Protein AF-0000000076746245 (afdb_homodimer)

Radius of gyration: 31.03 Å; Cα contacts (8 Å, |Δi|>4): 2508; chains: 2; bounding box: 86×77×62 Å

Secondary structure (DSSP, 8-state):
-HHHHHHHHHTTTSBGGGGGGG-EEEE-SSSEEEEEE--SSTTSPPEEEEEEEEGGGTS-GGGGGS-HHHHHHHHHHHHHHHHHHHTT-TTEE----TTEE--BSSEEE-SSEEEEEEEE---EETTEE-HHHHHIIIIIIHHHHHHHHH-TTTS-HHHHHHHHHHHHHHHHHHHHTTTTTEEEEEETT----EEETTEEEEPTTPPPP---GGGEEEEEETTTEEEEEEEEESSEEEEEE-TTSSHHHHHHHHHHTTSEE-TTSS-TTEEE-TTEEEE---TT--EEEE--TTTB-S-GGG--STTEEESS--HHHHHHHHHHHHHHHT-SEEEEEGGGS-HHHH---HHHHHHS-GGG--B--GGGTHHHHHHHH--EEEEE-SS--GGGGT-SEEEEEETTEEEE-HHHHHHHHHHS---PPP---SPPPP-PPPEEEHHHHHHHHHHTTT-EEEETTTEEEETTEEEE-TT-TT---HHHHHHHHHHHHHHHTS-SEES-HHHHHHHHHSSSGGGGS-S-SS-B---HHHHHHHHTT-TT--EE---/-HHHHHHHHHTTTSBGGGGGGG-EEEE-SSSEEEEEE--SSTTSPPEEEEEEEEGGGTS-GGGGGS-HHHHHHHHHHHHHHHHHHHTT-TTEE----TTEE--BSSEEE-SSEEEEEEEE---EETTEE-HHHHHHIIIIIHHHHHHHHH-TTTS-HHHHHHHHHHHHHHHHHHHHTTTTTEEEEEETT----EEETTEEEEPTTPPPP---GGGEEEEEETTTEEEEEEEEESSEEEEEE-TTSSHHHHHHHHHHTTSEE-TTSS-TTEEE-TTEEEE---TT--EEEE--TTTB-S-GGG--STTEEESS--HHHHHHHHHHHHHHHT-SEEEEEGGGS-HHHH---HHHHHHS-GGG--B--GGGTHHHHHHHH--EEEEE-SS--GGGGT-SEEEEEETTEEEE-HHHHHHHHHHS---PPP---SPPPP-PPPEEEHHHHHHHHHHTTT-EEEETTTEEEETTEEEE-TT-TT---HHHHHHHHHHHHHHHTS-SEES-HHHHHHHHHSSSGGGGS-S-SS-B---HHHHHHHHTT-TT--EE---

Solvent-accessible surface area (backbone atoms only — not comparable to full-atom values): 55658 Å² total; per-residue (Å²): 70,66,66,57,48,51,52,30,59,68,40,44,65,30,56,41,63,55,57,57,73,63,55,43,78,39,58,64,82,73,33,40,40,34,35,78,41,66,45,75,41,76,84,44,66,57,14,38,33,36,38,38,31,41,39,89,76,17,75,52,57,70,50,76,77,48,54,71,52,31,40,39,31,43,33,45,48,31,43,52,45,29,42,61,56,27,64,81,38,86,43,43,50,54,57,75,51,79,66,39,59,58,59,42,39,20,32,42,83,52,98,64,18,46,32,39,22,36,33,40,47,66,55,50,62,79,61,19,27,36,20,68,62,45,41,42,45,62,69,56,51,42,54,51,33,52,44,40,36,55,24,45,89,59,35,63,54,69,58,47,51,51,44,15,40,46,33,31,33,38,53,50,52,47,70,42,25,67,80,69,47,27,44,30,38,40,30,48,64,26,34,57,54,46,62,26,53,93,36,93,49,48,33,81,92,54,72,48,33,49,45,36,78,92,41,47,42,72,45,77,37,90,70,77,39,71,45,49,16,27,48,40,52,57,37,34,30,36,34,27,42,27,66,82,15,42,46,68,39,52,51,49,46,47,63,54,15,51,42,42,34,40,81,88,46,30,43,39,54,32,30,21,48,75,43,50,45,76,54,44,35,41,64,30,39,40,43,60,30,38,62,39,57,80,38,36,42,79,43,62,93,70,44,56,36,64,52,26,66,42,50,49,27,45,30,40,55,28,27,52,47,49,51,50,54,38,54,64,46,58,46,43,27,39,35,37,45,46,39,43,22,18,42,41,30,47,35,61,36,51,57,31,48,68,71,44,45,66,89,58,34,20,51,40,27,40,67,60,44,50,61,50,37,30,74,73,67,59,31,20,35,42,35,36,42,54,12,66,42,75,55,60,81,69,42,75,38,32,35,32,23,53,79,48,28,53,38,79,38,39,68,57,43,53,50,48,45,69,77,54,64,79,81,53,76,79,66,63,86,67,77,85,75,85,76,72,47,46,24,37,40,15,54,59,48,34,49,38,22,59,74,26,74,62,39,66,45,41,53,55,54,35,30,38,32,47,22,73,42,72,23,74,33,65,84,49,74,72,56,81,29,36,25,28,43,32,34,39,45,50,51,53,51,58,54,24,72,41,81,53,64,36,63,45,51,50,60,53,49,43,57,55,56,45,82,71,29,66,77,77,44,73,100,47,22,54,30,20,70,62,53,52,51,56,43,50,55,54,51,54,40,31,78,80,58,50,48,41,58,58,131,70,65,66,58,47,51,51,29,60,68,40,45,65,31,58,40,63,55,56,57,72,64,57,43,78,40,57,64,84,72,34,40,38,35,35,78,42,66,44,73,42,77,84,44,65,58,15,36,32,37,39,38,30,40,40,88,75,19,75,51,56,69,51,76,76,48,54,70,53,31,39,40,31,43,31,45,48,31,44,52,45,30,41,62,57,27,64,83,38,86,43,43,49,56,57,76,51,81,68,40,57,57,58,40,40,21,32,40,83,51,96,65,18,45,31,41,22,35,32,40,47,65,57,50,61,79,58,20,27,36,20,68,62,44,41,43,44,62,68,54,51,43,53,51,31,53,44,40,34,53,22,43,91,59,37,62,54,69,60,47,50,50,44,13,41,46,37,31,32,38,53,50,52,48,72,40,25,66,81,70,48,28,44,30,37,40,26,47,65,28,33,58,54,46,62,25,53,92,36,91,48,50,34,81,90,56,74,47,32,49,45,33,78,95,41,48,42,72,47,78,36,91,70,77,39,70,46,46,15,27,48,40,53,58,37,34,30,35,35,28,42,27,66,82,15,43,46,67,41,51,50,50,45,46,60,54,14,51,42,42,33,41,80,86,46,30,44,40,53,31,31,22,47,75,44,52,45,76,55,44,36,42,65,29,40,39,44,59,32,38,62,38,58,80,38,34,43,79,42,62,94,71,45,55,35,65,53,26,67,42,50,50,27,45,29,39,55,29,28,52,47,48,52,52,54,39,54,63,46,59,47,43,28,38,34,38,43,46,39,42,21,17,41,40,30,48,35,61,35,50,57,31,49,66,70,46,45,67,88,58,34,21,51,38,26,40,68,58,43,50,64,51,37,30,75,73,65,58,30,21,34,42,35,35,39,55,13,67,44,75,54,59,80,70,41,74,39,32,34,31,23,54,80,48,29,52,38,81,39,40,69,57,44,53,50,48,44,70,76,54,65,79,81,54,76,80,66,63,88,66,78,83,74,84,78,71,47,47,23,34,40,15,53,59,49,35,48,39,22,58,74,26,74,63,39,66,44,41,54,56,55,35,31,38,32,46,22,73,43,74,24,71,32,66,83,48,75,71,57,81,26,35,27,28,44,30,34,39,42,49,51,52,50,59,53,25,73,42,80,56,65,35,64,44,52,51,60,52,49,44,56,55,56,45,82,71,31,66,77,76,44,72,100,47,24,53,30,21,70,64,53,52,53,55,42,48,56,54,52,54,41,31,79,82,58,51,48,40,59,59,131

Organism: NCBI:txid190893

Nearest PDB structures (foldseek):
  5d6a-assembly1_A  TM=9.904E-01  e=1.563E-98  Vibrio vulnificus YJ016
  4yj1-assembly1_A-2  TM=9.059E-01  e=5.698E-60  Trypanosoma brucei brucei TREU927
  4yix-assembly1_A-2  TM=8.963E-01  e=1.270E-59  Trypanosoma brucei brucei TREU927
  4yiy-assembly1_A  TM=8.934E-01  e=5.688E-57  Trypanosoma brucei brucei TREU927
  4yiy-assembly1_B  TM=8.819E-01  e=2.256E-57  Trypanosoma brucei brucei TREU927

Structure (mmCIF, N/CA/C/O backbone):
data_AF-0000000076746245-model_v1
#
loop_
_entity.id
_entity.type
_entity.pdbx_description
1 polymer 'Isopentenyl-diphosphate delta-isomerase'
#
loop_
_atom_site.group_PDB
_atom_site.id
_atom_site.type_symbol
_atom_site.label_atom_id
_atom_site.label_alt_id
_atom_site.label_comp_id
_atom_site.label_asym_id
_atom_site.label_entity_id
_atom_site.label_seq_id
_atom_site.pdbx_PDB_ins_code
_atom_site.Cartn_x
_atom_site.Cartn_y
_atom_site.Cartn_z
_atom_site.occupancy
_atom_site.B_iso_or_equiv
_atom_site.auth_seq_id
_atom_site.auth_comp_id
_atom_site.auth_asym_id
_atom_site.auth_atom_id
_atom_site.pdbx_PDB_model_num
ATOM 1 N N . MET A 1 1 ? -38.844 21.672 18.031 1 89.19 1 MET A N 1
ATOM 2 C CA . MET A 1 1 ? -38.719 20.328 18.609 1 89.19 1 MET A CA 1
ATOM 3 C C . MET A 1 1 ? -40.062 19.609 18.547 1 89.19 1 MET A C 1
ATOM 5 O O . MET A 1 1 ? -40.125 18.438 18.141 1 89.19 1 MET A O 1
ATOM 9 N N . ASP A 1 2 ? -41.125 20.359 18.75 1 89.88 2 ASP A N 1
ATOM 10 C CA . ASP A 1 2 ? -42.438 19.75 18.75 1 89.88 2 ASP A CA 1
ATOM 11 C C . ASP A 1 2 ? -42.844 19.266 17.359 1 89.88 2 ASP A C 1
ATOM 13 O O . ASP A 1 2 ? -43.406 18.188 17.203 1 89.88 2 ASP A O 1
ATOM 17 N N . GLN A 1 3 ? -42.5 20.078 16.469 1 92.94 3 GLN A N 1
ATOM 18 C CA . GLN A 1 3 ? -42.781 19.703 15.094 1 92.94 3 GLN A CA 1
ATOM 19 C C . GLN A 1 3 ? -42.031 18.438 14.703 1 92.94 3 GLN A C 1
ATOM 21 O O . GLN A 1 3 ? -42.594 17.562 14.031 1 92.94 3 GLN A O 1
ATOM 26 N N . LEU A 1 4 ? -40.812 18.359 15.07 1 96.25 4 LEU A N 1
ATOM 27 C CA . LEU A 1 4 ? -40 17.188 14.773 1 96.25 4 LEU A CA 1
ATOM 28 C C . LEU A 1 4 ? -40.562 15.953 15.453 1 96.25 4 LEU A C 1
ATOM 30 O O . LEU A 1 4 ? -40.688 14.891 14.836 1 96.25 4 LEU A O 1
ATOM 34 N N . THR A 1 5 ? -40.938 16.078 16.672 1 95.94 5 THR A N 1
ATOM 35 C CA . THR A 1 5 ? -41.531 14.984 17.453 1 95.94 5 THR A CA 1
ATOM 36 C C . THR A 1 5 ? -42.812 14.516 16.828 1 95.94 5 THR A C 1
ATOM 38 O O . THR A 1 5 ? -43.062 13.312 16.719 1 95.94 5 THR A O 1
ATOM 41 N N . ALA A 1 6 ? -43.625 15.484 16.422 1 96.31 6 ALA A N 1
ATOM 42 C CA . ALA A 1 6 ? -44.906 15.148 15.797 1 96.31 6 ALA A CA 1
ATOM 43 C C . ALA A 1 6 ? -44.688 14.383 14.5 1 96.31 6 ALA A C 1
ATOM 45 O O . ALA A 1 6 ? -45.406 13.406 14.227 1 96.31 6 ALA A O 1
ATOM 46 N N . THR A 1 7 ? -43.812 14.859 13.758 1 97.06 7 THR A N 1
ATOM 47 C CA . THR A 1 7 ? -43.531 14.195 12.484 1 97.06 7 THR A CA 1
ATOM 48 C C . THR A 1 7 ? -43.031 12.773 12.719 1 97.06 7 THR A C 1
ATOM 50 O O . THR A 1 7 ? -43.438 11.844 12.023 1 97.06 7 THR A O 1
ATOM 53 N N . LEU A 1 8 ? -42.125 12.578 13.68 1 97.19 8 LEU A N 1
ATOM 54 C CA . LEU A 1 8 ? -41.562 11.266 13.969 1 97.19 8 LEU A CA 1
ATOM 55 C C . LEU A 1 8 ? -42.625 10.305 14.484 1 97.19 8 LEU A C 1
ATOM 57 O O . LEU A 1 8 ? -42.562 9.109 14.203 1 97.19 8 LEU A O 1
ATOM 61 N N . LYS A 1 9 ? -43.5 10.891 15.242 1 96.19 9 LYS A N 1
ATOM 62 C CA . LYS A 1 9 ? -44.625 10.078 15.719 1 96.19 9 LYS A CA 1
ATOM 63 C C . LYS A 1 9 ? -45.5 9.617 14.555 1 96.19 9 LYS A C 1
ATOM 65 O O . LYS A 1 9 ? -45.969 8.477 14.531 1 96.19 9 LYS A O 1
ATOM 70 N N . LYS A 1 10 ? -45.688 10.469 13.68 1 96.62 10 LYS A N 1
ATOM 71 C CA . LYS A 1 10 ? -46.531 10.203 12.531 1 96.62 10 LYS A CA 1
ATOM 72 C C . LYS A 1 10 ? -45.906 9.133 11.625 1 96.62 10 LYS A C 1
ATOM 74 O O . LYS A 1 10 ? -46.625 8.297 11.07 1 96.62 10 LYS A O 1
ATOM 79 N N . ILE A 1 11 ? -44.656 9.133 11.523 1 96.5 11 ILE A N 1
ATOM 80 C CA . ILE A 1 11 ? -44.062 8.25 10.523 1 96.5 11 ILE A CA 1
ATOM 81 C C . ILE A 1 11 ? -43.594 6.957 11.188 1 96.5 11 ILE A C 1
ATOM 83 O O . ILE A 1 11 ? -42.969 6.117 10.547 1 96.5 11 ILE A O 1
ATOM 87 N N . GLU A 1 12 ? -43.906 6.758 12.406 1 96 12 GLU A N 1
ATOM 88 C CA . GLU A 1 12 ? -43.531 5.551 13.141 1 96 12 GLU A CA 1
ATOM 89 C C . GLU A 1 12 ? -43.938 4.293 12.383 1 96 12 GLU A C 1
ATOM 91 O O . GLU A 1 12 ? -45.094 4.172 11.969 1 96 12 GLU A O 1
ATOM 96 N N . LYS A 1 13 ? -43.031 3.42 12.117 1 93.94 13 LYS A N 1
ATOM 97 C CA . LYS A 1 13 ? -43.25 2.094 11.539 1 93.94 13 LYS A CA 1
ATOM 98 C C . LYS A 1 13 ? -43.531 2.182 10.047 1 93.94 13 LYS A C 1
ATOM 100 O O . LYS A 1 13 ? -43.781 1.162 9.391 1 93.94 13 LYS A O 1
ATOM 105 N N . GLN A 1 14 ? -43.5 3.379 9.562 1 93.81 14 GLN A N 1
A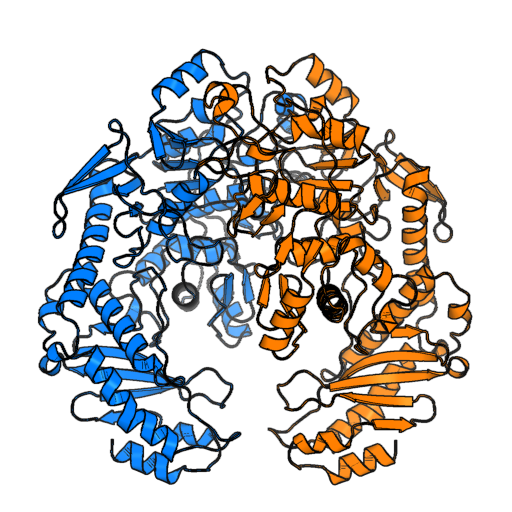TOM 106 C CA . GLN A 1 14 ? -43.625 3.506 8.117 1 93.81 14 GLN A CA 1
ATOM 107 C C . GLN A 1 14 ? -42.344 3.07 7.426 1 93.81 14 GLN A C 1
ATOM 109 O O . GLN A 1 14 ? -41.375 2.678 8.086 1 93.81 14 GLN A O 1
ATOM 114 N N . ASN A 1 15 ? -42.5 3.094 6.121 1 91.19 15 ASN A N 1
ATOM 115 C CA . ASN A 1 15 ? -41.312 2.758 5.336 1 91.19 15 ASN A CA 1
ATOM 116 C C . ASN A 1 15 ? -40.156 3.715 5.629 1 91.19 15 ASN A C 1
ATOM 118 O O . ASN A 1 15 ? -40.375 4.906 5.844 1 91.19 15 ASN A O 1
ATOM 122 N N . TYR A 1 16 ? -38.969 3.26 5.625 1 93.19 16 TYR A N 1
ATOM 123 C CA . TYR A 1 16 ? -37.781 4 5.992 1 93.19 16 TYR A CA 1
ATOM 124 C C . TYR A 1 16 ? -37.688 5.316 5.227 1 93.19 16 TYR A C 1
ATOM 126 O O . TYR A 1 16 ? -37.188 6.312 5.75 1 93.19 16 TYR A O 1
ATOM 134 N N . ARG A 1 17 ? -38.188 5.305 4.004 1 91.44 17 ARG A N 1
ATOM 135 C CA . ARG A 1 17 ? -38.156 6.5 3.168 1 91.44 17 ARG A CA 1
ATOM 136 C C . ARG A 1 17 ? -38.906 7.645 3.818 1 91.44 17 ARG A C 1
ATOM 138 O O . ARG A 1 17 ? -38.688 8.812 3.5 1 91.44 17 ARG A O 1
ATOM 145 N N . ALA A 1 18 ? -39.781 7.297 4.695 1 94.88 18 ALA A N 1
ATOM 146 C CA . ALA A 1 18 ? -40.594 8.297 5.363 1 94.88 18 ALA A CA 1
ATOM 147 C C . ALA A 1 18 ? -39.719 9.258 6.18 1 94.88 18 ALA A C 1
ATOM 149 O O . ALA A 1 18 ? -40.156 10.375 6.484 1 94.88 18 ALA A O 1
ATOM 150 N N . TYR A 1 19 ? -38.531 8.844 6.496 1 96.44 19 TYR A N 1
ATOM 151 C CA . TYR A 1 19 ? -37.625 9.719 7.223 1 96.44 19 TYR A CA 1
ATOM 152 C C . TYR A 1 19 ? -37.375 11.008 6.453 1 96.44 19 TYR A C 1
ATOM 154 O O . TYR A 1 19 ? -36.969 12.023 7.039 1 96.44 19 TYR A O 1
ATOM 162 N N . GLN A 1 20 ? -37.562 10.984 5.148 1 96.06 20 GLN A N 1
ATOM 163 C CA . GLN A 1 20 ? -37.312 12.172 4.324 1 96.06 20 GLN A CA 1
ATOM 164 C C . GLN A 1 20 ? -38.188 13.344 4.793 1 96.06 20 GLN A C 1
ATOM 166 O O . GLN A 1 20 ? -37.844 14.5 4.547 1 96.06 20 GLN A O 1
ATOM 171 N N . GLN A 1 21 ? -39.156 13.062 5.508 1 96.5 21 GLN A N 1
ATOM 172 C CA . GLN A 1 21 ? -40.125 14.078 5.949 1 96.5 21 GLN A CA 1
ATOM 173 C C . GLN A 1 21 ? -39.531 14.938 7.066 1 96.5 21 GLN A C 1
ATOM 175 O O . GLN A 1 21 ? -40.062 16 7.383 1 96.5 21 GLN A O 1
ATOM 180 N N . ILE A 1 22 ? -38.5 14.453 7.582 1 97.12 22 ILE A N 1
ATOM 181 C CA . ILE A 1 22 ? -37.969 15.211 8.711 1 97.12 22 ILE A CA 1
ATOM 182 C C . ILE A 1 22 ? -36.875 16.188 8.227 1 97.12 22 ILE A C 1
ATOM 184 O O . ILE A 1 22 ? -36.344 16.953 9.016 1 97.12 22 ILE A O 1
ATOM 188 N N . LYS A 1 23 ? -36.562 16.172 6.965 1 97.19 23 LYS A N 1
ATOM 189 C CA . LYS A 1 23 ? -35.625 17.141 6.41 1 97.19 23 LYS A CA 1
ATOM 190 C C . LYS A 1 23 ? -36.094 18.562 6.68 1 97.19 23 LYS A C 1
ATOM 192 O O . LYS A 1 23 ? -37.281 18.875 6.535 1 97.19 23 LYS A O 1
ATOM 197 N N . GLY A 1 24 ? -35.125 19.453 7.191 1 96 24 GLY A N 1
ATOM 198 C CA . GLY A 1 24 ? -35.531 20.844 7.43 1 96 24 GLY A CA 1
ATOM 199 C C . GLY A 1 24 ? -34.844 21.438 8.641 1 96 24 GLY A C 1
ATOM 200 O O . GLY A 1 24 ? -33.781 20.984 9.062 1 96 24 GLY A O 1
ATOM 201 N N . GLN A 1 25 ? -35.438 22.562 9.023 1 97.12 25 GLN A N 1
ATOM 202 C CA . GLN A 1 25 ? -34.906 23.344 10.133 1 97.12 25 GLN A CA 1
ATOM 203 C C . GLN A 1 25 ? -35.844 23.297 11.344 1 97.12 25 GLN A C 1
ATOM 205 O O . GLN A 1 25 ? -37.062 23.359 11.188 1 97.12 25 GLN A O 1
ATOM 210 N N . TYR A 1 26 ? -35.281 23.172 12.5 1 97.62 26 TYR A N 1
ATOM 211 C CA . TYR A 1 26 ? -36.031 23.062 13.734 1 97.62 26 TYR A CA 1
ATOM 212 C C . TYR A 1 26 ? -35.469 23.953 14.828 1 97.62 26 TYR A C 1
ATOM 214 O O . TYR A 1 26 ? -34.219 24.062 14.961 1 97.62 26 TYR A O 1
ATOM 222 N N . ASP A 1 27 ? -36.312 24.516 15.578 1 96.25 27 ASP A N 1
ATOM 223 C CA . ASP A 1 27 ? -35.906 25.344 16.719 1 96.25 27 ASP A CA 1
ATOM 224 C C . ASP A 1 27 ? -35.969 24.547 18.016 1 96.25 27 ASP A C 1
ATOM 226 O O . ASP A 1 27 ? -37.031 24.109 18.453 1 96.25 27 ASP A O 1
ATOM 230 N N . PHE A 1 28 ? -34.844 24.469 18.656 1 96.38 28 PHE A N 1
ATOM 231 C CA . PHE A 1 28 ? -34.75 23.719 19.906 1 96.38 28 PHE A CA 1
ATOM 232 C C . PHE A 1 28 ? -34.594 24.672 21.094 1 96.38 28 PHE A C 1
ATOM 234 O O . PHE A 1 28 ? -34.219 24.25 22.188 1 96.38 28 PHE A O 1
ATOM 241 N N . GLY A 1 29 ? -34.812 25.984 20.859 1 93.12 29 GLY A N 1
ATOM 242 C CA . GLY A 1 29 ? -34.75 26.984 21.906 1 93.12 29 GLY A CA 1
ATOM 243 C C . GLY A 1 29 ? -33.344 27.594 22.047 1 93.12 29 GLY A C 1
ATOM 244 O O . GLY A 1 29 ? -33.125 28.734 21.672 1 93.12 29 GLY A O 1
ATOM 245 N N . ASP A 1 30 ? -32.406 26.781 22.453 1 94.19 30 ASP A N 1
ATOM 246 C CA . ASP A 1 30 ? -31.078 27.312 22.703 1 94.19 30 ASP A CA 1
ATOM 247 C C . ASP A 1 30 ? -30.172 27.109 21.5 1 94.19 30 ASP A C 1
ATOM 249 O O . ASP A 1 30 ? -29.078 27.672 21.438 1 94.19 30 ASP A O 1
ATOM 253 N N . TYR A 1 31 ? -30.609 26.312 20.562 1 97.25 31 TYR A N 1
ATOM 254 C CA . TYR A 1 31 ? -29.906 26.172 19.297 1 97.25 31 TYR A CA 1
ATOM 255 C C . TYR A 1 31 ? -30.859 25.828 18.172 1 97.25 31 TYR A C 1
ATOM 257 O O . TYR A 1 31 ? -32 25.469 18.406 1 97.25 31 TYR A O 1
ATOM 265 N N . THR A 1 32 ? -30.453 26.047 16.953 1 97.56 32 THR A N 1
ATOM 266 C CA . THR A 1 32 ? -31.172 25.688 15.742 1 97.56 32 THR A CA 1
ATOM 267 C C . THR A 1 32 ? -30.625 24.391 15.148 1 97.56 32 THR A C 1
ATOM 269 O O . THR A 1 32 ? -29.406 24.234 15.031 1 97.56 32 THR A O 1
ATOM 272 N N . PHE A 1 33 ? -31.531 23.453 14.898 1 97.94 33 PHE A N 1
ATOM 273 C CA . PHE A 1 33 ? -31.156 22.141 14.391 1 97.94 33 PHE A CA 1
ATOM 274 C C . PHE A 1 33 ? -31.547 22 12.922 1 97.94 33 PHE A C 1
ATOM 276 O O . PHE A 1 33 ? -32.688 22.312 12.547 1 97.94 33 PHE A O 1
ATOM 283 N N . PHE A 1 34 ? -30.578 21.625 12.078 1 97.56 34 PHE A N 1
ATOM 284 C CA . PHE A 1 34 ? -30.828 21.453 10.656 1 97.56 34 PHE A CA 1
ATOM 285 C C . PHE A 1 34 ? -30.625 20 10.25 1 97.56 34 PHE A C 1
ATOM 287 O O . PHE A 1 34 ? -29.625 19.375 10.609 1 97.56 34 PHE A O 1
ATOM 294 N N . ILE A 1 35 ? -31.516 19.375 9.586 1 97.62 35 ILE A N 1
ATOM 295 C CA . ILE A 1 35 ? -31.359 18.094 8.898 1 97.62 35 ILE A CA 1
ATOM 296 C C . ILE A 1 35 ? -31.203 18.328 7.395 1 97.62 35 ILE A C 1
ATOM 298 O O . ILE A 1 35 ? -32.219 18.406 6.672 1 97.62 35 ILE A O 1
ATOM 302 N N . ASP A 1 36 ? -30 18.281 6.965 1 96.31 36 ASP A N 1
ATOM 303 C CA . ASP A 1 36 ? -29.672 18.703 5.609 1 96.31 36 ASP A CA 1
ATOM 304 C C . ASP A 1 36 ? -29.844 17.562 4.617 1 96.31 36 ASP A C 1
ATOM 306 O O . ASP A 1 36 ? -30.297 17.766 3.49 1 96.31 36 ASP A O 1
ATOM 310 N N . TYR A 1 37 ? -29.406 16.422 4.992 1 95.81 37 TYR A N 1
ATOM 311 C CA . TYR A 1 37 ? -29.5 15.227 4.156 1 95.81 37 TYR A CA 1
ATOM 312 C C . TYR A 1 37 ? -29.984 14.023 4.969 1 95.81 37 TYR A C 1
ATOM 314 O O . TYR A 1 37 ? -29.422 13.719 6.027 1 95.81 37 TYR A O 1
ATOM 322 N N . VAL A 1 38 ? -31 13.336 4.473 1 96.25 38 VAL A N 1
ATOM 323 C CA . VAL A 1 38 ? -31.547 12.156 5.141 1 96.25 38 VAL A CA 1
ATOM 324 C C . VAL A 1 38 ? -31.125 10.898 4.383 1 96.25 38 VAL A C 1
ATOM 326 O O . VAL A 1 38 ? -31.375 10.781 3.182 1 96.25 38 VAL A O 1
ATOM 329 N N . GLN A 1 39 ? -30.453 10.055 5.148 1 93.5 39 GLN A N 1
ATOM 330 C CA . GLN A 1 39 ? -30.016 8.82 4.5 1 93.5 39 GLN A CA 1
ATOM 331 C C . GLN A 1 39 ? -31.188 8.078 3.871 1 93.5 39 GLN A C 1
ATOM 333 O O . GLN A 1 39 ? -32.281 8.055 4.43 1 93.5 39 GLN A O 1
ATOM 338 N N . ALA A 1 40 ? -30.922 7.469 2.715 1 86.81 40 ALA A N 1
ATOM 339 C CA . ALA A 1 40 ? -31.969 6.887 1.875 1 86.81 40 ALA A CA 1
ATOM 340 C C . ALA A 1 40 ? -32.375 5.504 2.377 1 86.81 40 ALA A C 1
ATOM 342 O O . ALA A 1 40 ? -33.5 5.051 2.133 1 86.81 40 ALA A O 1
ATOM 343 N N . ASP A 1 41 ? -31.406 4.875 2.947 1 86.44 41 ASP A N 1
ATOM 344 C CA . ASP A 1 41 ? -31.625 3.523 3.449 1 86.44 41 ASP A CA 1
ATOM 345 C C . ASP A 1 41 ? -30.797 3.271 4.715 1 86.44 41 ASP A C 1
ATOM 347 O O . ASP A 1 41 ? -29.859 4.008 5.008 1 86.44 41 ASP A O 1
ATOM 351 N N . PRO A 1 42 ? -31.359 2.334 5.496 1 84.25 42 PRO A N 1
ATOM 352 C CA . PRO A 1 42 ? -30.656 2.08 6.762 1 84.25 42 PRO A CA 1
ATOM 353 C C . PRO A 1 42 ? -29.188 1.749 6.562 1 84.25 42 PRO A C 1
ATOM 355 O O . PRO A 1 42 ? -28.375 1.914 7.488 1 84.25 42 PRO A O 1
ATOM 358 N N . TYR A 1 43 ? -28.734 1.315 5.414 1 76.25 43 TYR A N 1
ATOM 359 C CA . TYR A 1 43 ? -27.359 0.882 5.172 1 76.25 43 TYR A CA 1
ATOM 360 C C . TYR A 1 43 ? -26.609 1.915 4.348 1 76.25 43 TYR A C 1
ATOM 362 O O . TYR A 1 43 ? -25.422 1.734 4.055 1 76.25 43 TYR A O 1
ATOM 370 N N . ALA A 1 44 ? -27.266 2.895 3.99 1 82.94 44 ALA A N 1
ATOM 371 C CA . ALA A 1 44 ? -26.656 3.988 3.248 1 82.94 44 ALA A CA 1
ATOM 372 C C . ALA A 1 44 ? -25.828 4.875 4.172 1 82.94 44 ALA A C 1
ATOM 374 O O . ALA A 1 44 ? -25.781 4.66 5.387 1 82.94 44 ALA A O 1
ATOM 375 N N . SER A 1 45 ? -25.125 5.789 3.564 1 87.31 45 SER A N 1
ATOM 376 C CA . SER A 1 45 ? -24.359 6.758 4.352 1 87.31 45 SER A CA 1
ATOM 377 C C . SER A 1 45 ? -25.281 7.535 5.297 1 87.31 45 SER A C 1
ATOM 379 O O . SER A 1 45 ? -26.391 7.902 4.93 1 87.31 45 SER A O 1
ATOM 381 N N . ALA A 1 46 ? -24.812 7.77 6.406 1 93.62 46 ALA A N 1
ATOM 382 C CA . ALA A 1 46 ? -25.562 8.383 7.492 1 93.62 46 ALA A CA 1
ATOM 383 C C . ALA A 1 46 ? -26.109 9.75 7.078 1 93.62 46 ALA A C 1
ATOM 385 O O . ALA A 1 46 ? -25.547 10.398 6.188 1 93.62 46 ALA A O 1
ATOM 386 N N . SER A 1 47 ? -27.141 10.156 7.707 1 96.56 47 SER A N 1
ATOM 387 C CA . SER A 1 47 ? -27.719 11.484 7.5 1 96.56 47 SER A CA 1
ATOM 388 C C . SER A 1 47 ? -26.75 12.586 7.934 1 96.56 47 SER A C 1
ATOM 390 O O . SER A 1 47 ? -25.969 12.398 8.867 1 96.56 47 SER A O 1
ATOM 392 N N . ARG A 1 48 ? -26.828 13.734 7.246 1 97.38 48 ARG A N 1
ATOM 393 C CA . ARG A 1 48 ? -26.016 14.898 7.582 1 97.38 48 ARG A CA 1
ATOM 394 C C . ARG A 1 48 ? -26.844 15.969 8.281 1 97.38 48 ARG A C 1
ATOM 396 O O . ARG A 1 48 ? -27.875 16.406 7.762 1 97.38 48 ARG A O 1
ATOM 403 N N . VAL A 1 49 ? -26.359 16.375 9.422 1 97.88 49 VAL A N 1
ATOM 404 C CA . VAL A 1 49 ? -27.125 17.328 10.219 1 97.88 49 VAL A CA 1
ATOM 405 C C . VAL A 1 49 ? -26.203 18.406 10.758 1 97.88 49 VAL A C 1
ATOM 407 O O . VAL A 1 49 ? -24.984 18.25 10.766 1 97.88 49 VAL A O 1
ATOM 410 N N . ARG A 1 50 ? -26.797 19.578 11.18 1 97.88 50 ARG A N 1
ATOM 411 C CA . ARG A 1 50 ? -26.062 20.703 11.773 1 97.88 50 ARG A CA 1
ATOM 412 C C . ARG A 1 50 ? -26.797 21.25 12.984 1 97.88 50 ARG A C 1
ATOM 414 O O . ARG A 1 50 ? -28.031 21.219 13.039 1 97.88 50 ARG A O 1
ATOM 421 N N . ALA A 1 51 ? -26.062 21.672 13.898 1 98.19 51 ALA A N 1
ATOM 422 C CA . ALA A 1 51 ? -26.578 22.422 15.039 1 98.19 51 ALA A CA 1
ATOM 423 C C . ALA A 1 51 ? -25.859 23.75 15.195 1 98.19 51 ALA A C 1
ATOM 425 O O . ALA A 1 51 ? -24.625 23.797 15.219 1 98.19 51 ALA A O 1
ATOM 426 N N . VAL A 1 52 ? -26.641 24.891 15.289 1 98.19 52 VAL A N 1
ATOM 427 C CA . VAL A 1 52 ? -26.047 26.219 15.438 1 98.19 52 VAL A CA 1
ATOM 428 C C . VAL A 1 52 ? -26.484 26.828 16.766 1 98.19 52 VAL A C 1
ATOM 430 O O . VAL A 1 52 ? -27.688 27.062 16.984 1 98.19 52 VAL A O 1
ATOM 433 N N . ARG A 1 53 ? -25.594 27.031 17.609 1 98.31 53 ARG A N 1
ATOM 434 C CA . ARG A 1 53 ? -25.875 27.734 18.859 1 98.31 53 ARG A CA 1
ATOM 435 C C . ARG A 1 53 ? -25.375 29.172 18.812 1 98.31 53 ARG A C 1
ATOM 437 O O . ARG A 1 53 ? -24.188 29.422 18.562 1 98.31 53 ARG A O 1
ATOM 444 N N . PRO A 1 54 ? -26.219 30.125 19.078 1 97.88 54 PRO A N 1
ATOM 445 C CA . PRO A 1 54 ? -25.781 31.531 19.062 1 97.88 54 PRO A CA 1
ATOM 446 C C . PRO A 1 54 ? -24.688 31.797 20.094 1 97.88 54 PRO A C 1
ATOM 448 O O . PRO A 1 54 ? -24.719 31.266 21.203 1 97.88 54 PRO A O 1
ATOM 451 N N . TRP A 1 55 ? -23.797 32.75 19.719 1 97.81 55 TRP A N 1
ATOM 452 C CA . TRP A 1 55 ? -22.656 33.062 20.562 1 97.81 55 TRP A CA 1
ATOM 453 C C . TRP A 1 55 ? -23.109 33.531 21.953 1 97.81 55 TRP A C 1
ATOM 455 O O . TRP A 1 55 ? -22.5 33.156 22.953 1 97.81 55 TRP A O 1
ATOM 465 N N . SER A 1 56 ? -24.219 34.219 22.031 1 96.06 56 SER A N 1
ATOM 466 C CA . SER A 1 56 ? -24.703 34.844 23.266 1 96.06 56 SER A CA 1
ATOM 467 C C . SER A 1 56 ? -25.062 33.781 24.297 1 96.06 56 SER A C 1
ATOM 469 O O . SER A 1 56 ? -25.109 34.062 25.484 1 96.06 56 SER A O 1
ATOM 471 N N . LEU A 1 57 ? -25.266 32.594 23.844 1 96.38 57 LEU A N 1
ATOM 472 C CA . LEU A 1 57 ? -25.719 31.547 24.734 1 96.38 57 LEU A CA 1
ATOM 473 C C . LEU A 1 57 ? -24.578 30.625 25.125 1 96.38 57 LEU A C 1
ATOM 475 O O . LEU A 1 57 ? -24.766 29.719 25.953 1 96.38 57 LEU A O 1
ATOM 479 N N . THR A 1 58 ? -23.391 30.797 24.594 1 97.62 58 THR A N 1
ATOM 480 C CA . THR A 1 58 ? -22.344 29.797 24.734 1 97.62 58 THR A CA 1
ATOM 481 C C . THR A 1 58 ? -21.406 30.141 25.891 1 97.62 58 THR A C 1
ATOM 483 O O . THR A 1 58 ? -20.812 29.266 26.5 1 97.62 58 THR A O 1
ATOM 486 N N . GLY A 1 59 ? -21.203 31.469 26.172 1 97.19 59 GLY A N 1
ATOM 487 C CA . GLY A 1 59 ? -20.141 31.922 27.062 1 97.19 59 GLY A CA 1
ATOM 488 C C . GLY A 1 59 ? -18.766 31.844 26.438 1 97.19 59 GLY A C 1
ATOM 489 O O . GLY A 1 59 ? -17.75 32.062 27.125 1 97.19 59 GLY A O 1
ATOM 490 N N . LEU A 1 60 ? -18.703 31.531 25.203 1 98 60 LEU A N 1
ATOM 491 C CA . LEU A 1 60 ? -17.438 31.281 24.516 1 98 60 LEU A CA 1
ATOM 492 C C . LEU A 1 60 ? -17.156 32.406 23.5 1 98 60 LEU A C 1
ATOM 494 O O . LEU A 1 60 ? -16.297 32.25 22.625 1 98 60 LEU A O 1
ATOM 498 N N . GLN A 1 61 ? -17.812 33.531 23.625 1 96.94 61 GLN A N 1
ATOM 499 C CA . GLN A 1 61 ? -17.688 34.625 22.672 1 96.94 61 GLN A CA 1
ATOM 500 C C . GLN A 1 61 ? -16.25 35.125 22.625 1 96.94 61 GLN A C 1
ATOM 502 O O . GLN A 1 61 ? -15.797 35.656 21.594 1 96.94 61 GLN A O 1
ATOM 507 N N . TRP A 1 62 ? -15.562 34.969 23.703 1 97.31 62 TRP A N 1
ATOM 508 C CA . TRP A 1 62 ? -14.188 35.469 23.797 1 97.31 62 TRP A CA 1
ATOM 509 C C . TRP A 1 62 ? -13.289 34.75 22.781 1 97.31 62 TRP A C 1
ATOM 511 O O . TRP A 1 62 ? -12.242 35.281 22.406 1 97.31 62 TRP A O 1
ATOM 521 N N . LEU A 1 63 ? -13.648 33.594 22.297 1 98 63 LEU A N 1
ATOM 522 C CA . LEU A 1 63 ? -12.875 32.844 21.312 1 98 63 LEU A CA 1
ATOM 523 C C . LEU A 1 63 ? -12.766 33.625 20 1 98 63 LEU A C 1
ATOM 525 O O . LEU A 1 63 ? -11.797 33.469 19.266 1 98 63 LEU A O 1
ATOM 529 N N . ARG A 1 64 ? -13.734 34.406 19.688 1 96.81 64 ARG A N 1
ATOM 530 C CA . ARG A 1 64 ? -13.781 35.156 18.438 1 96.81 64 ARG A CA 1
ATOM 531 C C . ARG A 1 64 ? -12.656 36.188 18.375 1 96.81 64 ARG A C 1
ATOM 533 O O . ARG A 1 64 ? -12.273 36.625 17.281 1 96.81 64 ARG A O 1
ATOM 540 N N . GLU A 1 65 ? -12.094 36.562 19.484 1 97 65 GLU A N 1
ATOM 541 C CA . GLU A 1 65 ? -11.07 37.625 19.562 1 97 65 GLU A CA 1
ATOM 542 C C . GLU A 1 65 ? -9.672 37 19.594 1 97 65 GLU A C 1
ATOM 544 O O . GLU A 1 65 ? -8.68 37.75 19.641 1 97 65 GLU A O 1
ATOM 549 N N . THR A 1 66 ? -9.641 35.781 19.516 1 97.56 66 THR A N 1
ATOM 550 C CA . THR A 1 66 ? -8.344 35.094 19.562 1 97.56 66 THR A CA 1
ATOM 551 C C . THR A 1 66 ? -7.773 34.938 18.156 1 97.56 66 THR A C 1
ATOM 553 O O . THR A 1 66 ? -8.406 35.344 17.172 1 97.56 66 THR A O 1
ATOM 556 N N . SER A 1 67 ? -6.52 34.438 18.078 1 96.88 67 SER A N 1
ATOM 557 C CA . SER A 1 67 ? -5.855 34.219 16.797 1 96.88 67 SER A CA 1
ATOM 558 C C . SER A 1 67 ? -6.543 33.125 15.984 1 96.88 67 SER A C 1
ATOM 560 O O . SER A 1 67 ? -7.312 32.344 16.531 1 96.88 67 SER A O 1
ATOM 562 N N . ASP A 1 68 ? -6.328 33.094 14.719 1 96.75 68 ASP A N 1
ATOM 563 C CA . ASP A 1 68 ? -6.891 32.094 13.844 1 96.75 68 ASP A CA 1
ATOM 564 C C . ASP A 1 68 ? -6.512 30.688 14.328 1 96.75 68 ASP A C 1
ATOM 566 O O . ASP A 1 68 ? -7.348 29.781 14.344 1 96.75 68 ASP A O 1
ATOM 570 N N . ALA A 1 69 ? -5.25 30.516 14.727 1 97.62 69 ALA A N 1
ATOM 571 C CA . ALA A 1 69 ? -4.781 29.219 15.211 1 97.62 69 ALA A CA 1
ATOM 572 C C . ALA A 1 69 ? -5.543 28.797 16.469 1 97.62 69 ALA A C 1
ATOM 574 O O . ALA A 1 69 ? -5.887 27.625 16.625 1 97.62 69 ALA A O 1
ATOM 575 N N . TYR A 1 70 ? -5.75 29.734 17.312 1 98.56 70 TYR A N 1
ATOM 576 C CA . TYR A 1 70 ? -6.496 29.484 18.547 1 98.56 70 TYR A CA 1
ATOM 577 C C . TYR A 1 70 ? -7.926 29.062 18.234 1 98.56 70 TYR A C 1
ATOM 579 O O . TYR A 1 70 ? -8.453 28.141 18.859 1 98.56 70 TYR A O 1
ATOM 587 N N . GLN A 1 71 ? -8.516 29.688 17.312 1 98.5 71 GLN A N 1
ATOM 588 C CA . GLN A 1 71 ? -9.891 29.375 16.938 1 98.5 71 GLN A CA 1
ATOM 589 C C . GLN A 1 71 ? -9.992 28 16.312 1 98.5 71 GLN A C 1
ATOM 591 O O . GLN A 1 71 ? -10.93 27.234 16.594 1 98.5 71 GLN A O 1
ATOM 596 N N . VAL A 1 72 ? -9.07 27.672 15.422 1 98.44 72 VAL A N 1
ATOM 597 C CA . VAL A 1 72 ? -9.047 26.344 14.828 1 98.44 72 VAL A CA 1
ATOM 598 C C . VAL A 1 72 ? -8.922 25.281 15.922 1 98.44 72 VAL A C 1
ATOM 600 O O . VAL A 1 72 ? -9.609 24.266 15.898 1 98.44 72 VAL A O 1
ATOM 603 N N . ALA A 1 73 ? -8.039 25.531 16.859 1 98.81 73 ALA A N 1
ATOM 604 C CA . ALA A 1 73 ? -7.832 24.609 17.984 1 98.81 73 ALA A CA 1
ATOM 605 C C . ALA A 1 73 ? -9.102 24.469 18.812 1 98.81 73 ALA A C 1
ATOM 607 O O . ALA A 1 73 ? -9.445 23.375 19.266 1 98.81 73 ALA A O 1
ATOM 608 N N . ALA A 1 74 ? -9.727 25.594 19.031 1 98.81 74 ALA A N 1
ATOM 609 C CA . ALA A 1 74 ? -10.961 25.562 19.812 1 98.81 74 ALA A CA 1
ATOM 610 C C . ALA A 1 74 ? -12.039 24.734 19.109 1 98.81 74 ALA A C 1
ATOM 612 O O . ALA A 1 74 ? -12.742 23.953 19.75 1 98.81 74 ALA A O 1
ATOM 613 N N . ARG A 1 75 ? -12.164 24.984 17.875 1 98.75 75 ARG A N 1
ATOM 614 C CA . ARG A 1 75 ? -13.125 24.203 17.109 1 98.75 75 ARG A CA 1
ATOM 615 C C . ARG A 1 75 ? -12.805 22.719 17.172 1 98.75 75 ARG A C 1
ATOM 617 O O . ARG A 1 75 ? -13.711 21.891 17.297 1 98.75 75 ARG A O 1
ATOM 624 N N . ASP A 1 76 ? -11.562 22.406 17.062 1 98.69 76 ASP A N 1
ATOM 625 C CA . ASP A 1 76 ? -11.133 21.016 17.172 1 98.69 76 ASP A CA 1
ATOM 626 C C . ASP A 1 76 ? -11.5 20.438 18.547 1 98.69 76 ASP A C 1
ATOM 628 O O . ASP A 1 76 ? -11.992 19.312 18.625 1 98.69 76 ASP A O 1
ATOM 632 N N . PHE A 1 77 ? -11.227 21.203 19.578 1 98.75 77 PHE A N 1
ATOM 633 C CA . PHE A 1 77 ? -11.531 20.75 20.938 1 98.75 77 PHE A CA 1
ATOM 634 C C . PHE A 1 77 ? -13.023 20.5 21.094 1 98.75 77 PHE A C 1
ATOM 636 O O . PHE A 1 77 ? -13.43 19.5 21.703 1 98.75 77 PHE A O 1
ATOM 643 N N . ILE A 1 78 ? -13.789 21.391 20.578 1 98.75 78 ILE A N 1
ATOM 644 C CA . ILE A 1 78 ? -15.234 21.25 20.641 1 98.75 78 ILE A CA 1
ATOM 645 C C . ILE A 1 78 ? -15.68 20 19.906 1 98.75 78 ILE A C 1
ATOM 647 O O . ILE A 1 78 ? -16.516 19.234 20.406 1 98.75 78 ILE A O 1
ATOM 651 N N . ALA A 1 79 ? -15.141 19.781 18.766 1 98.62 79 ALA A N 1
ATOM 652 C CA . ALA A 1 79 ? -15.469 18.578 18 1 98.62 79 ALA A CA 1
ATOM 653 C C . ALA A 1 79 ? -15.109 17.312 18.797 1 98.62 79 ALA A C 1
ATOM 655 O O . ALA A 1 79 ? -15.898 16.359 18.844 1 98.62 79 ALA A O 1
ATOM 656 N N . ARG A 1 80 ? -13.945 17.297 19.359 1 98.19 80 ARG A N 1
ATOM 657 C CA . ARG A 1 80 ? -13.508 16.141 20.156 1 98.19 80 ARG A CA 1
ATOM 658 C C . ARG A 1 80 ? -14.398 15.938 21.375 1 98.19 80 ARG A C 1
ATOM 660 O O . ARG A 1 80 ? -14.695 14.805 21.75 1 98.19 80 ARG A O 1
ATOM 667 N N . SER A 1 81 ? -14.742 17.016 22.016 1 97.81 81 SER A N 1
ATOM 668 C CA . SER A 1 81 ? -15.656 16.938 23.156 1 97.81 81 SER A CA 1
ATOM 669 C C . SER A 1 81 ? -17 16.344 22.75 1 97.81 81 SER A C 1
ATOM 671 O O . SER A 1 81 ? -17.531 15.453 23.422 1 97.81 81 SER A O 1
ATOM 673 N N . PHE A 1 82 ? -17.516 16.875 21.656 1 98.06 82 PHE A N 1
ATOM 674 C CA . PHE A 1 82 ? -18.766 16.344 21.141 1 98.06 82 PHE A CA 1
ATOM 675 C C . PHE A 1 82 ? -18.656 14.836 20.875 1 98.06 82 PHE A C 1
ATOM 677 O O . PHE A 1 82 ? -19.547 14.07 21.25 1 98.06 82 PHE A O 1
ATOM 684 N N . ALA A 1 83 ? -17.594 14.445 20.25 1 97.69 83 ALA A N 1
ATOM 685 C CA . ALA A 1 83 ? -17.391 13.031 19.938 1 97.69 83 ALA A CA 1
ATOM 686 C C . ALA A 1 83 ? -17.344 12.188 21.219 1 97.69 83 ALA A C 1
ATOM 688 O O . ALA A 1 83 ? -17.859 11.07 21.25 1 97.69 83 ALA A O 1
ATOM 689 N N . GLU A 1 84 ? -16.672 12.68 22.203 1 96.06 84 GLU A N 1
ATOM 690 C CA . GLU A 1 84 ? -16.547 11.969 23.484 1 96.06 84 GLU A CA 1
ATOM 691 C C . GLU A 1 84 ? -17.922 11.742 24.109 1 96.06 84 GLU A C 1
ATOM 693 O O . GLU A 1 84 ? -18.219 10.641 24.578 1 96.06 84 GLU A O 1
ATOM 698 N N . PHE A 1 85 ? -18.719 12.711 24.094 1 93.69 85 PHE A N 1
ATOM 699 C CA . PHE A 1 85 ? -20.047 12.609 24.703 1 93.69 85 PHE A CA 1
ATOM 700 C C . PHE A 1 85 ? -20.953 11.734 23.844 1 93.69 85 PHE A C 1
ATOM 702 O O . PHE A 1 85 ? -21.812 11.023 24.375 1 93.69 85 PHE A O 1
ATOM 709 N N . ALA A 1 86 ? -20.75 11.812 22.562 1 95.06 86 ALA A N 1
ATOM 710 C CA . ALA A 1 86 ? -21.594 11.07 21.625 1 95.06 86 ALA A CA 1
ATOM 711 C C . ALA A 1 86 ? -21.266 9.586 21.656 1 95.06 86 ALA A C 1
ATOM 713 O O . ALA A 1 86 ? -22.016 8.766 21.125 1 95.06 86 ALA A O 1
ATOM 714 N N . LYS A 1 87 ? -20.203 9.18 22.281 1 92.12 87 LYS A N 1
ATOM 715 C CA . LYS A 1 87 ? -19.812 7.773 22.359 1 92.12 87 LYS A CA 1
ATOM 716 C C . LYS A 1 87 ? -20.938 6.934 22.969 1 92.12 87 LYS A C 1
ATOM 718 O O . LYS A 1 87 ? -21.031 5.73 22.703 1 92.12 87 LYS A O 1
ATOM 723 N N . GLN A 1 88 ? -21.766 7.539 23.688 1 89.88 88 GLN A N 1
ATOM 724 C CA . GLN A 1 88 ? -22.859 6.84 24.344 1 89.88 88 GLN A CA 1
ATOM 725 C C . GLN A 1 88 ? -23.953 6.453 23.359 1 89.88 88 GLN A C 1
ATOM 727 O O . GLN A 1 88 ? -24.797 5.617 23.656 1 89.88 88 GLN A O 1
ATOM 732 N N . GLU A 1 89 ? -23.922 7.137 22.281 1 91.25 89 GLU A N 1
ATOM 733 C CA . GLU A 1 89 ? -24.891 6.895 21.219 1 91.25 89 GLU A CA 1
ATOM 734 C C . GLU A 1 89 ? -24.203 6.574 19.891 1 91.25 89 GLU A C 1
ATOM 736 O O . GLU A 1 89 ? -23.781 7.48 19.188 1 91.25 89 GLU A O 1
ATOM 741 N N . ASN A 1 90 ? -24.234 5.324 19.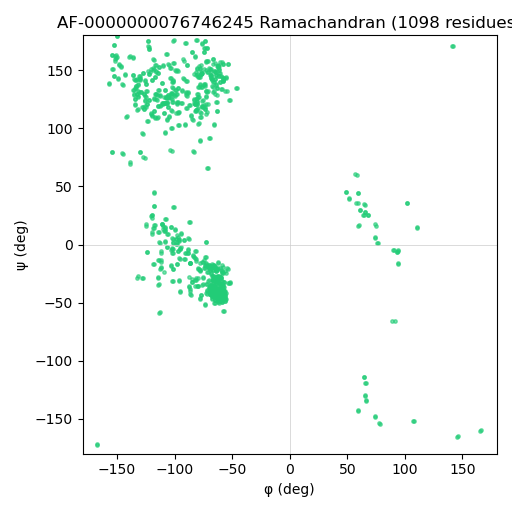469 1 89.19 90 ASN A N 1
ATOM 742 C CA . ASN A 1 90 ? -23.5 4.844 18.297 1 89.19 90 ASN A CA 1
ATOM 743 C C . ASN A 1 90 ? -24.047 5.449 17.016 1 89.19 90 ASN A C 1
ATOM 745 O O . ASN A 1 90 ? -23.375 5.43 15.977 1 89.19 90 ASN A O 1
ATOM 749 N N . SER A 1 91 ? -25.203 5.992 17.062 1 94.06 91 SER A N 1
ATOM 750 C CA . SER A 1 91 ? -25.859 6.5 15.859 1 94.06 91 SER A CA 1
ATOM 751 C C . SER A 1 91 ? -25.375 7.902 15.523 1 94.06 91 SER A C 1
ATOM 753 O O . SER A 1 91 ? -25.672 8.43 14.445 1 94.06 91 SER A O 1
ATOM 755 N N . VAL A 1 92 ? -24.641 8.523 16.453 1 96.5 92 VAL A N 1
ATOM 756 C CA . VAL A 1 92 ? -24.172 9.891 16.25 1 96.5 92 VAL A CA 1
ATOM 757 C C . VAL A 1 92 ? -22.656 9.914 16.109 1 96.5 92 VAL A C 1
ATOM 759 O O . VAL A 1 92 ? -21.953 9.305 16.922 1 96.5 92 VAL A O 1
ATOM 762 N N . SER A 1 93 ? -22.188 10.562 15.023 1 96.75 93 SER A N 1
ATOM 763 C CA . SER A 1 93 ? -20.75 10.633 14.852 1 96.75 93 SER A CA 1
ATOM 764 C C . SER A 1 93 ? -20.328 11.969 14.266 1 96.75 93 SER A C 1
ATOM 766 O O . SER A 1 93 ? -21.078 12.578 13.492 1 96.75 93 SER A O 1
ATOM 768 N N . ILE A 1 94 ? -19.203 12.453 14.641 1 97.75 94 ILE A N 1
ATOM 769 C CA . ILE A 1 94 ? -18.594 13.672 14.109 1 97.75 94 ILE A CA 1
ATOM 770 C C . ILE A 1 94 ? -17.188 13.375 13.617 1 97.75 94 ILE A C 1
ATOM 772 O O . ILE A 1 94 ? -16.469 12.562 14.219 1 97.75 94 ILE A O 1
ATOM 776 N N . ALA A 1 95 ? -16.797 13.977 12.484 1 96.62 95 ALA A N 1
ATOM 777 C CA . ALA A 1 95 ? -15.5 13.695 11.891 1 96.62 95 ALA A CA 1
ATOM 778 C C . ALA A 1 95 ? -14.375 14.328 12.711 1 96.62 95 ALA A C 1
ATOM 780 O O . ALA A 1 95 ? -14.492 15.477 13.148 1 96.62 95 ALA A O 1
ATOM 781 N N . LEU A 1 96 ? -13.406 13.562 12.961 1 96.69 96 LEU A N 1
ATOM 782 C CA . LEU A 1 96 ? -12.203 14.023 13.641 1 96.69 96 LEU A CA 1
ATOM 783 C C . LEU A 1 96 ? -10.961 13.766 12.789 1 96.69 96 LEU A C 1
ATOM 785 O O . LEU A 1 96 ? -11.031 13.055 11.789 1 96.69 96 LEU A O 1
ATOM 789 N N . THR A 1 97 ? -9.852 14.32 13.133 1 95.62 97 THR A N 1
ATOM 790 C CA . THR A 1 97 ? -8.617 14.195 12.367 1 95.62 97 THR A CA 1
ATOM 791 C C . THR A 1 97 ? -7.531 13.508 13.195 1 95.62 97 THR A C 1
ATOM 793 O O . THR A 1 97 ? -6.359 13.883 13.125 1 95.62 97 THR A O 1
ATOM 796 N N . GLY A 1 98 ? -7.934 12.594 14.047 1 94.5 98 GLY A N 1
ATOM 797 C CA . GLY A 1 98 ? -6.992 11.789 14.805 1 94.5 98 GLY A CA 1
ATOM 798 C C . GLY A 1 98 ? -6.16 12.602 15.781 1 94.5 98 GLY A C 1
ATOM 799 O O . GLY A 1 98 ? -6.703 13.367 16.578 1 94.5 98 GLY A O 1
ATOM 800 N N . GLN A 1 99 ? -4.77 12.375 15.703 1 97.38 99 GLN A N 1
ATOM 801 C CA . GLN A 1 99 ? -3.848 13.031 16.625 1 97.38 99 GLN A CA 1
ATOM 802 C C . GLN A 1 99 ? -3.529 14.453 16.156 1 97.38 99 GLN A C 1
ATOM 804 O O . GLN A 1 99 ? -2.912 15.227 16.875 1 97.38 99 GLN A O 1
ATOM 809 N N . THR A 1 100 ? -4.004 14.844 14.977 1 97.94 100 THR A N 1
ATOM 810 C CA . THR A 1 100 ? -3.658 16.141 14.398 1 97.94 100 THR A CA 1
ATOM 811 C C . THR A 1 100 ? -4.812 17.125 14.562 1 97.94 100 THR A C 1
ATOM 813 O O . THR A 1 100 ? -5.961 16.719 14.75 1 97.94 100 THR A O 1
ATOM 816 N N . VAL A 1 101 ? -4.488 18.359 14.625 1 98.5 101 VAL A N 1
ATOM 817 C CA . VAL A 1 101 ? -5.453 19.453 14.609 1 98.5 101 VAL A CA 1
ATOM 818 C C . VAL A 1 101 ? -5.438 20.141 13.25 1 98.5 101 VAL A C 1
ATOM 820 O O . VAL A 1 101 ? -4.449 20.781 12.883 1 98.5 101 VAL A O 1
ATOM 823 N N . MET A 1 102 ? -6.461 19.953 12.531 1 97.69 102 MET A N 1
ATOM 824 C CA . MET A 1 102 ? -6.582 20.547 11.195 1 97.69 102 MET A CA 1
ATOM 825 C C . MET A 1 102 ? -7.777 21.484 11.125 1 97.69 102 MET A C 1
ATOM 827 O O . MET A 1 102 ? -8.695 21.391 11.938 1 97.69 102 MET A O 1
ATOM 831 N N . ASP A 1 103 ? -7.684 22.469 10.25 1 98 103 ASP A N 1
ATOM 832 C CA . ASP A 1 103 ? -8.859 23.281 9.945 1 98 103 ASP A CA 1
ATOM 833 C C . ASP A 1 103 ? -9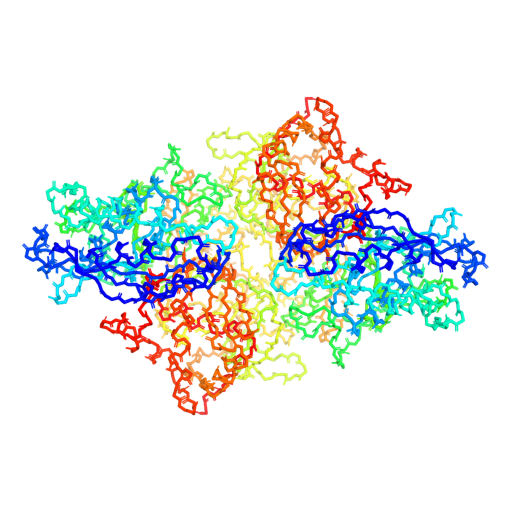.938 22.469 9.25 1 98 103 ASP A C 1
ATOM 835 O O . ASP A 1 103 ? -9.805 22.141 8.062 1 98 103 ASP A O 1
ATOM 839 N N . SER A 1 104 ? -10.961 22.094 9.961 1 97.75 104 SER A N 1
ATOM 840 C CA . SER A 1 104 ? -11.969 21.172 9.461 1 97.75 104 SER A CA 1
ATOM 841 C C . SER A 1 104 ? -13.359 21.797 9.5 1 97.75 104 SER A C 1
ATOM 843 O O . SER A 1 104 ? -13.555 22.859 10.086 1 97.75 104 SER A O 1
ATOM 845 N N . THR A 1 105 ? -14.273 21.141 8.898 1 98.19 105 THR A N 1
ATOM 846 C CA . THR A 1 105 ? -15.617 21.703 8.789 1 98.19 105 THR A CA 1
ATOM 847 C C . THR A 1 105 ? -16.562 21.078 9.805 1 98.19 105 THR A C 1
ATOM 849 O O . THR A 1 105 ? -17.766 21.328 9.789 1 98.19 105 THR A O 1
ATOM 852 N N . SER A 1 106 ? -16.047 20.234 10.672 1 98.25 106 SER A N 1
ATOM 853 C CA . SER A 1 106 ? -16.875 19.594 11.688 1 98.25 106 SER A CA 1
ATOM 854 C C . SER A 1 106 ? -17.484 20.641 12.633 1 98.25 106 SER A C 1
ATOM 856 O O . SER A 1 106 ? -18.641 20.5 13.055 1 98.25 106 SER A O 1
ATOM 858 N N . VAL A 1 107 ? -16.672 21.594 12.984 1 98.62 107 VAL A N 1
ATOM 859 C CA . VAL A 1 107 ? -17.125 22.719 13.797 1 98.62 107 VAL A CA 1
ATOM 860 C C . VAL A 1 107 ? -16.703 24.031 13.141 1 98.62 107 VAL A C 1
ATOM 862 O O . VAL A 1 107 ? -15.539 24.203 12.75 1 98.62 107 VAL A O 1
ATOM 865 N N . LEU A 1 108 ? -17.641 24.953 13.016 1 98.12 108 LEU A N 1
ATOM 866 C CA . LEU A 1 108 ? -17.375 26.266 12.422 1 98.12 108 LEU A CA 1
ATOM 867 C C . LEU A 1 108 ? -17.781 27.391 13.367 1 98.12 108 LEU A C 1
ATOM 869 O O . LEU A 1 108 ? -18.766 27.266 14.102 1 98.12 108 LEU A O 1
ATOM 873 N N . PHE A 1 109 ? -17 28.391 13.461 1 97.81 109 PHE A N 1
ATOM 874 C CA . PHE A 1 109 ? -17.375 29.656 14.07 1 97.81 109 PHE A CA 1
ATOM 875 C C . PHE A 1 109 ? -17.938 30.609 13.023 1 97.81 109 PHE A C 1
ATOM 877 O O . PHE A 1 109 ? -17.203 31.156 12.211 1 97.81 109 PHE A O 1
ATOM 884 N N . THR A 1 110 ? -19.219 30.719 13.023 1 95.62 110 THR A N 1
ATOM 885 C CA . THR A 1 110 ? -19.875 31.609 12.086 1 95.62 110 THR A CA 1
ATOM 886 C C . THR A 1 110 ? -20.266 32.938 12.766 1 95.62 110 THR A C 1
ATOM 888 O O . THR A 1 110 ? -20.031 33.094 13.969 1 95.62 110 THR A O 1
ATOM 891 N N . ASP A 1 111 ? -20.797 33.844 11.961 1 94.69 111 ASP A N 1
ATOM 892 C CA . ASP A 1 111 ? -21.266 35.094 12.539 1 94.69 111 ASP A CA 1
ATOM 893 C C . ASP A 1 111 ? -22.406 34.875 13.523 1 94.69 111 ASP A C 1
ATOM 895 O O . ASP A 1 111 ? -22.547 35.625 14.5 1 94.69 111 ASP A O 1
ATOM 899 N N . GLU A 1 112 ? -23.156 33.844 13.297 1 95.06 112 GLU A N 1
ATOM 900 C CA . GLU A 1 112 ? -24.328 33.562 14.109 1 95.06 112 GLU A CA 1
ATOM 901 C C . GLU A 1 112 ? -23.953 32.844 15.406 1 95.06 112 GLU A C 1
ATOM 903 O O . GLU A 1 112 ? -24.578 33.031 16.438 1 95.06 112 GLU A O 1
ATOM 908 N N . GLY A 1 113 ? -23 32.031 15.305 1 97.81 113 GLY A N 1
ATOM 909 C CA . GLY A 1 113 ? -22.641 31.25 16.469 1 97.81 113 GLY A CA 1
ATOM 910 C C . GLY A 1 113 ? -21.719 30.078 16.141 1 97.81 113 GLY A C 1
ATOM 911 O O . GLY A 1 113 ? -20.969 30.141 15.172 1 97.81 113 GLY A O 1
ATOM 912 N N . ILE A 1 114 ? -21.734 29.109 17.094 1 98.56 114 ILE A N 1
ATOM 913 C CA . ILE A 1 114 ? -20.969 27.891 16.906 1 98.56 114 ILE A CA 1
ATOM 914 C C . ILE A 1 114 ? -21.812 26.859 16.141 1 98.56 114 ILE A C 1
ATOM 916 O O . ILE A 1 114 ? -22.906 26.516 16.578 1 98.56 114 ILE A O 1
ATOM 920 N N . GLU A 1 115 ? -21.328 26.453 15.023 1 98.31 115 GLU A N 1
ATOM 921 C CA . GLU A 1 115 ? -22.031 25.469 14.195 1 98.31 115 GLU A CA 1
ATOM 922 C C . GLU A 1 115 ? -21.344 24.109 14.25 1 98.31 115 GLU A C 1
ATOM 924 O O . GLU A 1 115 ? -20.156 24 13.961 1 98.31 115 GLU A O 1
ATOM 929 N N . LEU A 1 116 ? -22.047 23.109 14.656 1 98.56 116 LEU A N 1
ATOM 930 C CA . LEU A 1 116 ? -21.609 21.719 14.617 1 98.56 116 LEU A CA 1
ATOM 931 C C . LEU A 1 116 ? -22.172 21 13.398 1 98.56 116 LEU A C 1
ATOM 933 O O . LEU A 1 116 ? -23.375 21.094 13.117 1 98.56 116 LEU A O 1
ATOM 937 N N . ARG A 1 117 ? -21.359 20.359 12.664 1 98.44 117 ARG A N 1
ATOM 938 C CA . ARG A 1 117 ? -21.781 19.516 11.547 1 98.44 117 ARG A CA 1
ATOM 939 C C . ARG A 1 117 ? -21.453 18.047 11.812 1 98.44 117 ARG A C 1
ATOM 941 O O . ARG A 1 117 ? -20.281 17.688 11.992 1 98.44 117 ARG A O 1
ATOM 948 N N . PHE A 1 118 ? -22.406 17.188 11.859 1 97.94 118 PHE A N 1
ATOM 949 C CA . PHE A 1 118 ? -22.172 15.797 12.227 1 97.94 118 PHE A CA 1
ATOM 950 C C . PHE A 1 118 ? -23.172 14.875 11.547 1 97.94 118 PHE A C 1
ATOM 952 O O . PHE A 1 118 ? -23.938 15.312 10.688 1 97.94 118 PHE A O 1
ATOM 959 N N . ARG A 1 119 ? -23.047 13.602 11.797 1 97.44 119 ARG A N 1
ATOM 960 C CA . ARG A 1 119 ? -23.859 12.594 11.141 1 97.44 119 ARG A CA 1
ATOM 961 C C . ARG A 1 119 ? -24.734 11.852 12.141 1 97.44 119 ARG A C 1
ATOM 963 O O . ARG A 1 119 ? -24.344 11.672 13.305 1 97.44 119 ARG A O 1
ATOM 970 N N . VAL A 1 120 ? -25.859 11.438 11.688 1 97.19 120 VAL A N 1
ATOM 971 C CA . VAL A 1 120 ? -26.781 10.633 12.492 1 97.19 120 VAL A CA 1
ATOM 972 C C . VAL A 1 120 ? -27.297 9.453 11.672 1 97.19 120 VAL A C 1
ATOM 974 O O . VAL A 1 120 ? -27.891 9.641 10.609 1 97.19 120 VAL A O 1
ATOM 977 N N . ASN A 1 121 ? -27.031 8.312 12.18 1 96 121 ASN A N 1
ATOM 978 C CA . ASN A 1 121 ? -27.641 7.117 11.609 1 96 121 ASN A CA 1
ATOM 979 C C . ASN A 1 121 ? -29.062 6.906 12.125 1 96 121 ASN A C 1
ATOM 981 O O . ASN A 1 121 ? -29.25 6.574 13.297 1 96 121 ASN A O 1
ATOM 985 N N . LEU A 1 122 ? -29.938 6.992 11.227 1 96.25 122 LEU A N 1
ATOM 986 C CA . LEU A 1 122 ? -31.328 6.828 11.633 1 96.25 122 LEU A CA 1
ATOM 987 C C . LEU A 1 122 ? -31.672 5.352 11.797 1 96.25 122 LEU A C 1
ATOM 989 O O . LEU A 1 122 ? -31.438 4.547 10.898 1 96.25 122 LEU A O 1
ATOM 993 N N . PRO A 1 123 ? -32.188 5.09 12.953 1 94.31 123 PRO A N 1
ATOM 994 C CA . PRO A 1 123 ? -32.406 3.674 13.242 1 94.31 123 PRO A CA 1
ATOM 995 C C . PRO A 1 123 ? -33.594 3.094 12.438 1 94.31 123 PRO A C 1
ATOM 997 O O . PRO A 1 123 ? -34.469 3.836 11.992 1 94.31 123 PRO A O 1
ATOM 1000 N N . ALA A 1 124 ? -33.531 1.87 12.328 1 92.06 124 ALA A N 1
ATOM 1001 C CA . ALA A 1 124 ? -34.562 1.145 11.602 1 92.06 124 ALA A CA 1
ATOM 1002 C C . ALA A 1 124 ? -34.75 -0.254 12.18 1 92.06 124 ALA A C 1
ATOM 1004 O O . ALA A 1 124 ? -33.875 -0.791 12.844 1 92.06 124 ALA A O 1
ATOM 1005 N N . GLU A 1 125 ? -35.875 -0.67 12.219 1 88.25 125 GLU A N 1
ATOM 1006 C CA . GLU A 1 125 ? -36.156 -2.094 12.328 1 88.25 125 GLU A CA 1
ATOM 1007 C C . GLU A 1 125 ? -36.438 -2.709 10.961 1 88.25 125 GLU A C 1
ATOM 1009 O O . GLU A 1 125 ? -37.5 -2.531 10.391 1 88.25 125 GLU A O 1
ATOM 1014 N N . GLY A 1 126 ? -35.406 -3.369 10.555 1 78.62 126 GLY A N 1
ATOM 1015 C CA . GLY A 1 126 ? -35.469 -3.658 9.133 1 78.62 126 GLY A CA 1
ATOM 1016 C C . GLY A 1 126 ? -35.438 -2.412 8.266 1 78.62 126 GLY A C 1
ATOM 1017 O O . GLY A 1 126 ? -34.438 -1.671 8.281 1 78.62 126 GLY A O 1
ATOM 1018 N N . ARG A 1 127 ? -36.469 -2.117 7.57 1 81.88 127 ARG A N 1
ATOM 1019 C CA . ARG A 1 127 ? -36.562 -0.892 6.785 1 81.88 127 ARG A CA 1
ATOM 1020 C C . ARG A 1 127 ? -37.75 -0.05 7.242 1 81.88 127 ARG A C 1
ATOM 1022 O O . ARG A 1 127 ? -38.375 0.648 6.434 1 81.88 127 ARG A O 1
ATOM 1029 N N . SER A 1 128 ? -38.094 -0.289 8.461 1 89.62 128 SER A N 1
ATOM 1030 C CA . SER A 1 128 ? -39.188 0.507 9.047 1 89.62 128 SER A CA 1
ATOM 1031 C C . SER A 1 128 ? -38.625 1.562 10 1 89.62 128 SER A C 1
ATOM 1033 O O . SER A 1 128 ? -37.688 1.3 10.742 1 89.62 128 SER A O 1
ATOM 1035 N N . VAL A 1 129 ? -39.312 2.625 9.914 1 94.62 129 VAL A N 1
ATOM 1036 C CA . VAL A 1 129 ? -38.906 3.773 10.719 1 94.62 129 VAL A CA 1
ATOM 1037 C C . VAL A 1 129 ? -39.094 3.461 12.195 1 94.62 129 VAL A C 1
ATOM 1039 O O . VAL A 1 129 ? -40.125 2.9 12.594 1 94.62 129 VAL A O 1
ATOM 1042 N N . LEU A 1 130 ? -38.094 3.734 12.93 1 95.88 130 LEU A N 1
ATOM 1043 C CA . LEU A 1 130 ? -38.219 3.746 14.383 1 95.88 130 LEU A CA 1
ATOM 1044 C C . LEU A 1 130 ? -38.312 5.172 14.914 1 95.88 130 LEU A C 1
ATOM 1046 O O . LEU A 1 130 ? -37.344 5.719 15.43 1 95.88 130 LEU A O 1
ATOM 1050 N N . GLY A 1 131 ? -39.469 5.68 14.82 1 95.88 131 GLY A N 1
ATOM 1051 C CA . GLY A 1 131 ? -39.719 7.078 15.148 1 95.88 131 GLY A CA 1
ATOM 1052 C C . GLY A 1 131 ? -39.438 7.395 16.609 1 95.88 131 GLY A C 1
ATOM 1053 O O . GLY A 1 131 ? -38.875 8.438 16.938 1 95.88 131 GLY A O 1
ATOM 1054 N N . LYS A 1 132 ? -39.906 6.547 17.5 1 96 132 LYS A N 1
ATOM 1055 C CA . LYS A 1 132 ? -39.719 6.742 18.938 1 96 132 LYS A CA 1
ATOM 1056 C C . LYS A 1 132 ? -38.219 6.777 19.297 1 96 132 LYS A C 1
ATOM 1058 O O . LYS A 1 132 ? -37.781 7.645 20.047 1 96 132 LYS A O 1
ATOM 1063 N N . LYS A 1 133 ? -37.562 5.82 18.781 1 96.19 133 LYS A N 1
ATOM 1064 C CA . LYS A 1 133 ? -36.125 5.762 19.047 1 96.19 133 LYS A CA 1
ATOM 1065 C C . LYS A 1 133 ? -35.406 6.992 18.484 1 96.19 133 LYS A C 1
ATOM 1067 O O . LYS A 1 133 ? -34.531 7.559 19.141 1 96.19 133 LYS A O 1
ATOM 1072 N N . THR A 1 134 ? -35.75 7.312 17.266 1 97.12 134 THR A N 1
ATOM 1073 C CA . THR A 1 134 ? -35.156 8.492 16.641 1 97.12 134 THR A CA 1
ATOM 1074 C C . THR A 1 134 ? -35.469 9.742 17.453 1 97.12 134 THR A C 1
ATOM 1076 O O . THR A 1 134 ? -34.594 10.594 17.641 1 97.12 134 THR A O 1
ATOM 1079 N N . ASN A 1 135 ? -36.719 9.82 17.875 1 96.69 135 ASN A N 1
ATOM 1080 C CA . ASN A 1 135 ? -37.094 10.953 18.703 1 96.69 135 ASN A CA 1
ATOM 1081 C C . ASN A 1 135 ? -36.25 11.039 19.969 1 96.69 135 ASN A C 1
ATOM 1083 O O . ASN A 1 135 ? -35.812 12.133 20.359 1 96.69 135 ASN A O 1
ATOM 1087 N N . ASN A 1 136 ? -36.062 9.953 20.562 1 96.38 136 ASN A N 1
ATOM 1088 C CA . ASN A 1 136 ? -35.219 9.914 21.75 1 96.38 136 ASN A CA 1
ATOM 1089 C C . ASN A 1 136 ? -33.812 10.383 21.453 1 96.38 136 ASN A C 1
ATOM 1091 O O . ASN A 1 136 ? -33.219 11.125 22.234 1 96.38 136 ASN A O 1
ATOM 1095 N N . ILE A 1 137 ? -33.219 9.977 20.359 1 96.69 137 ILE A N 1
ATOM 1096 C CA . ILE A 1 137 ? -31.859 10.344 19.969 1 96.69 137 ILE A CA 1
ATOM 1097 C C . ILE A 1 137 ? -31.766 11.852 19.734 1 96.69 137 ILE A C 1
ATOM 1099 O O . ILE A 1 137 ? -30.875 12.523 20.266 1 96.69 137 ILE A O 1
ATOM 1103 N N . LEU A 1 138 ? -32.719 12.398 19.047 1 97 138 LEU A N 1
ATOM 1104 C CA . LEU A 1 138 ? -32.656 13.766 18.547 1 97 138 LEU A CA 1
ATOM 1105 C C . LEU A 1 138 ? -33.125 14.766 19.609 1 97 138 LEU A C 1
ATOM 1107 O O . LEU A 1 138 ? -32.688 15.914 19.625 1 97 138 LEU A O 1
ATOM 1111 N N . THR A 1 139 ? -34.031 14.344 20.5 1 95.75 139 THR A N 1
ATOM 1112 C CA . THR A 1 139 ? -34.625 15.328 21.391 1 95.75 139 THR A CA 1
ATOM 1113 C C . THR A 1 139 ? -34.188 15.102 22.828 1 95.75 139 THR A C 1
ATOM 1115 O O . THR A 1 139 ? -34.344 15.984 23.672 1 95.75 139 THR A O 1
ATOM 1118 N N . PHE A 1 140 ? -33.656 13.992 23.078 1 94.19 140 PHE A N 1
ATOM 1119 C CA . PHE A 1 140 ? -33.219 13.734 24.438 1 94.19 140 PHE A CA 1
ATOM 1120 C C . PHE A 1 140 ? -31.688 13.641 24.516 1 94.19 140 PHE A C 1
ATOM 1122 O O . PHE A 1 140 ? -31.047 14.375 25.281 1 94.19 140 PHE A O 1
ATOM 1129 N N . HIS A 1 141 ? -31.016 12.781 23.828 1 95.5 141 HIS A N 1
ATOM 1130 C CA . HIS A 1 141 ? -29.578 12.555 23.891 1 95.5 141 HIS A CA 1
ATOM 1131 C C . HIS A 1 141 ? -28.812 13.695 23.219 1 95.5 141 HIS A C 1
ATOM 1133 O O . HIS A 1 141 ? -27.891 14.273 23.812 1 95.5 141 HIS A O 1
ATOM 1139 N N . LEU A 1 142 ? -29.172 14.023 22 1 96.62 142 LEU A N 1
ATOM 1140 C CA . LEU A 1 142 ? -28.438 14.953 21.156 1 96.62 142 LEU A CA 1
ATOM 1141 C C . LEU A 1 142 ? -28.328 16.328 21.828 1 96.62 142 LEU A C 1
ATOM 1143 O O . LEU A 1 142 ? -27.266 16.938 21.828 1 96.62 142 LEU A O 1
ATOM 1147 N N . PRO A 1 143 ? -29.422 16.844 22.359 1 96.62 143 PRO A N 1
ATOM 1148 C CA . PRO A 1 143 ? -29.312 18.156 23.016 1 96.62 143 PRO A CA 1
ATOM 1149 C C . PRO A 1 143 ? -28.281 18.172 24.141 1 96.62 143 PRO A C 1
ATOM 1151 O O . PRO A 1 143 ? -27.609 19.172 24.359 1 96.62 143 PRO A O 1
ATOM 1154 N N . LYS A 1 144 ? -28.141 17.062 24.781 1 96.19 144 LYS A N 1
ATOM 1155 C CA . LYS A 1 144 ? -27.156 16.969 25.859 1 96.19 144 LYS A CA 1
ATOM 1156 C C . LYS A 1 144 ? -25.734 17.047 25.312 1 96.19 144 LYS A C 1
ATOM 1158 O O . LYS A 1 144 ? -24.859 17.703 25.891 1 96.19 144 LYS A O 1
ATOM 1163 N N . PHE A 1 145 ? -25.516 16.344 24.25 1 97 145 PHE A N 1
ATOM 1164 C CA . PHE A 1 145 ? -24.203 16.359 23.625 1 97 145 PHE A CA 1
ATOM 1165 C C . PHE A 1 145 ? -23.828 17.766 23.156 1 97 145 PHE A C 1
ATOM 1167 O O . PHE A 1 145 ? -22.719 18.234 23.391 1 97 145 PHE A O 1
ATOM 1174 N N . ILE A 1 146 ? -24.766 18.438 22.516 1 97.56 146 ILE A N 1
ATOM 1175 C CA . ILE A 1 146 ? -24.562 19.766 21.969 1 97.56 146 ILE A CA 1
ATOM 1176 C C . ILE A 1 146 ? -24.297 20.75 23.109 1 97.56 146 ILE A C 1
ATOM 1178 O O . ILE A 1 146 ? -23.375 21.578 23.016 1 97.56 146 ILE A O 1
ATOM 1182 N N . ARG A 1 147 ? -25.062 20.641 24.125 1 96.56 147 ARG A N 1
ATOM 1183 C CA . ARG A 1 147 ? -24.906 21.5 25.281 1 96.56 147 ARG A CA 1
ATOM 1184 C C . ARG A 1 147 ? -23.531 21.344 25.906 1 96.56 147 ARG A C 1
ATOM 1186 O O . ARG A 1 147 ? -22.828 22.328 26.141 1 96.56 147 ARG A O 1
ATOM 1193 N N . ARG A 1 148 ? -23.141 20.156 26.094 1 96.06 148 ARG A N 1
ATOM 1194 C CA . ARG A 1 148 ? -21.891 19.844 26.781 1 96.06 148 ARG A CA 1
ATOM 1195 C C . ARG A 1 148 ? -20.688 20.25 25.938 1 96.06 148 ARG A C 1
ATOM 1197 O O . ARG A 1 148 ? -19.625 20.547 26.469 1 96.06 148 ARG A O 1
ATOM 1204 N N . ALA A 1 149 ? -20.891 20.375 24.656 1 97.31 149 ALA A N 1
ATOM 1205 C CA . ALA A 1 149 ? -19.781 20.656 23.75 1 97.31 149 ALA A CA 1
ATOM 1206 C C . ALA A 1 149 ? -19.703 22.141 23.438 1 97.31 149 ALA A C 1
ATOM 1208 O O . ALA A 1 149 ? -18.656 22.625 22.969 1 97.31 149 ALA A O 1
ATOM 1209 N N . THR A 1 150 ? -20.781 22.906 23.703 1 98 150 THR A N 1
ATOM 1210 C CA . THR A 1 150 ? -20.797 24.266 23.156 1 98 150 THR A CA 1
ATOM 1211 C C . THR A 1 150 ? -20.984 25.297 24.266 1 98 150 THR A C 1
ATOM 1213 O O . THR A 1 150 ? -20.953 26.5 24 1 98 150 THR A O 1
ATOM 1216 N N . LEU A 1 151 ? -21.219 24.859 25.469 1 97.56 151 LEU A N 1
ATOM 1217 C CA . LEU A 1 151 ? -21.375 25.797 26.578 1 97.56 151 LEU A CA 1
ATOM 1218 C C . LEU A 1 151 ? -20.109 25.844 27.438 1 97.56 151 LEU A C 1
ATOM 1220 O O . LEU A 1 151 ? -19.641 24.797 27.906 1 97.56 151 LEU A O 1
ATOM 1224 N N . GLU A 1 152 ? -19.656 26.984 27.688 1 96.88 152 GLU A N 1
ATOM 1225 C CA . GLU A 1 152 ? -18.438 27.172 28.453 1 96.88 152 GLU A CA 1
ATOM 1226 C C . GLU A 1 152 ? -18.547 26.5 29.828 1 96.88 152 GLU A C 1
ATOM 1228 O O . GLU A 1 152 ? -17.594 25.891 30.312 1 96.88 152 GLU A O 1
ATOM 1233 N N . ARG A 1 153 ? -19.703 26.625 30.469 1 95.38 153 ARG A N 1
ATOM 1234 C CA . ARG A 1 153 ? -19.906 26.109 31.828 1 95.38 153 ARG A CA 1
ATOM 1235 C C . ARG A 1 153 ? -19.906 24.594 31.844 1 95.38 153 ARG A C 1
ATOM 1237 O O . ARG A 1 153 ? -19.75 23.984 32.906 1 95.38 153 ARG A O 1
ATOM 1244 N N . GLU A 1 154 ? -20.125 23.953 30.703 1 95.56 154 GLU A N 1
ATOM 1245 C CA . GLU A 1 154 ? -20.188 22.5 30.641 1 95.56 154 GLU A CA 1
ATOM 1246 C C . GLU A 1 154 ? -18.875 21.922 30.109 1 95.56 154 GLU A C 1
ATOM 1248 O O . GLU A 1 154 ? -18.578 20.75 30.328 1 95.56 154 GLU A O 1
ATOM 1253 N N . LEU A 1 155 ? -18.125 22.719 29.422 1 95.38 155 LEU A N 1
ATOM 1254 C CA . LEU A 1 155 ? -16.828 22.312 28.891 1 95.38 155 LEU A CA 1
ATOM 1255 C C . LEU A 1 155 ? -15.742 22.391 29.953 1 95.38 155 LEU A C 1
ATOM 1257 O O . LEU A 1 155 ? -15.852 23.172 30.891 1 95.38 155 LEU A O 1
ATOM 1261 N N . ASP A 1 156 ? -14.789 21.5 29.828 1 96.31 156 ASP A N 1
ATOM 1262 C CA . ASP A 1 156 ? -13.562 21.672 30.609 1 96.31 156 ASP A CA 1
ATOM 1263 C C . ASP A 1 156 ? -12.75 22.859 30.094 1 96.31 156 ASP A C 1
ATOM 1265 O O . ASP A 1 156 ? -11.883 22.703 29.234 1 96.31 156 ASP A O 1
ATOM 1269 N N . LYS A 1 157 ? -12.992 23.984 30.656 1 96.75 157 LYS A N 1
ATOM 1270 C CA . LYS A 1 157 ? -12.422 25.234 30.156 1 96.75 157 LYS A CA 1
ATOM 1271 C C . LYS A 1 157 ? -10.891 25.203 30.219 1 96.75 157 LYS A C 1
ATOM 1273 O O . LYS A 1 157 ? -10.219 25.672 29.312 1 96.75 157 LYS A O 1
ATOM 1278 N N . GLU A 1 158 ? -10.406 24.688 31.328 1 97.81 158 GLU A N 1
ATOM 1279 C CA . GLU A 1 158 ? -8.953 24.594 31.469 1 97.81 158 GLU A CA 1
ATOM 1280 C C . GLU A 1 158 ? -8.336 23.75 30.359 1 97.81 158 GLU A C 1
ATOM 1282 O O . GLU A 1 158 ? -7.312 24.125 29.781 1 97.81 158 GLU A O 1
ATOM 1287 N N . ALA A 1 159 ? -8.906 22.609 30.062 1 98.12 159 ALA A N 1
ATOM 1288 C CA . ALA A 1 159 ? -8.422 21.734 29 1 98.12 159 ALA A CA 1
ATOM 1289 C C . ALA A 1 159 ? -8.547 22.422 27.641 1 98.12 159 ALA A C 1
ATOM 1291 O O . ALA A 1 159 ? -7.68 22.266 26.781 1 98.12 159 ALA A O 1
ATOM 1292 N N . LEU A 1 160 ? -9.656 23.125 27.453 1 98.5 160 LEU A N 1
ATOM 1293 C CA . LEU A 1 160 ? -9.867 23.875 26.219 1 98.5 160 LEU A CA 1
ATOM 1294 C C . LEU A 1 160 ? -8.758 24.891 26.016 1 98.5 160 LEU A C 1
ATOM 1296 O O . LEU A 1 160 ? -8.148 24.938 24.938 1 98.5 160 LEU A O 1
ATOM 1300 N N . VAL A 1 161 ? -8.492 25.641 27.016 1 98.5 161 VAL A N 1
ATOM 1301 C CA . VAL A 1 161 ? -7.48 26.688 26.938 1 98.5 161 VAL A CA 1
ATOM 1302 C C . V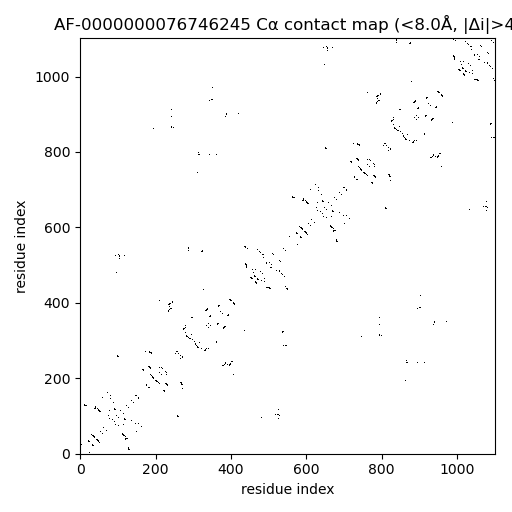AL A 1 161 ? -6.109 26.062 26.688 1 98.5 161 VAL A C 1
ATOM 1304 O O . VAL A 1 161 ? -5.359 26.531 25.812 1 98.5 161 VAL A O 1
ATOM 1307 N N . HIS A 1 162 ? -5.836 25.016 27.391 1 98.56 162 HIS A N 1
ATOM 1308 C CA . HIS A 1 162 ? -4.559 24.328 27.234 1 98.56 162 HIS A CA 1
ATOM 1309 C C . HIS A 1 162 ? -4.395 23.797 25.812 1 98.56 162 HIS A C 1
ATOM 1311 O O . HIS A 1 162 ? -3.346 23.984 25.188 1 98.56 162 HIS A O 1
ATOM 1317 N N . HIS A 1 163 ? -5.406 23.188 25.297 1 98.69 163 HIS A N 1
ATOM 1318 C CA . HIS A 1 163 ? -5.426 22.656 23.922 1 98.69 163 HIS A CA 1
ATOM 1319 C C . HIS A 1 163 ? -5.148 23.766 22.906 1 98.69 163 HIS A C 1
ATOM 1321 O O . HIS A 1 163 ? -4.316 23.594 22.016 1 98.69 163 HIS A O 1
ATOM 1327 N N . CYS A 1 164 ? -5.797 24.875 23.062 1 98.81 164 CYS A N 1
ATOM 1328 C CA . CYS A 1 164 ? -5.664 26 22.141 1 98.81 164 CYS A CA 1
ATOM 1329 C C . CYS A 1 164 ? -4.27 26.609 22.234 1 98.81 164 CYS A C 1
ATOM 1331 O O . CYS A 1 164 ? -3.664 26.938 21.203 1 98.81 164 CYS A O 1
ATOM 1333 N N . GLN A 1 165 ? -3.758 26.719 23.438 1 98.75 165 GLN A N 1
ATOM 1334 C CA . GLN A 1 165 ? -2.447 27.328 23.641 1 98.75 165 GLN A CA 1
ATOM 1335 C C . GLN A 1 165 ? -1.343 26.484 23.016 1 98.75 165 GLN A C 1
ATOM 1337 O O . GLN A 1 165 ? -0.401 27.016 22.422 1 98.75 165 GLN A O 1
ATOM 1342 N N . ILE A 1 166 ? -1.459 25.203 23.125 1 98.69 166 ILE A N 1
ATOM 1343 C CA . ILE A 1 166 ? -0.473 24.297 22.562 1 98.69 166 ILE A CA 1
ATOM 1344 C C . ILE A 1 166 ? -0.471 24.406 21.031 1 98.69 166 ILE A C 1
ATOM 1346 O O . ILE A 1 166 ? 0.592 24.484 20.422 1 98.69 166 ILE A O 1
ATOM 1350 N N . VAL A 1 167 ? -1.632 24.469 20.438 1 98.75 167 VAL A N 1
ATOM 1351 C CA . VAL A 1 167 ? -1.747 24.547 18.984 1 98.75 167 VAL A CA 1
ATOM 1352 C C . VAL A 1 167 ? -1.244 25.906 18.516 1 98.75 167 VAL A C 1
ATOM 1354 O O . VAL A 1 167 ? -0.533 26 17.516 1 98.75 167 VAL A O 1
ATOM 1357 N N . GLU A 1 168 ? -1.617 26.953 19.25 1 98.62 168 GLU A N 1
ATOM 1358 C CA . GLU A 1 168 ? -1.172 28.312 18.906 1 98.62 168 GLU A CA 1
ATOM 1359 C C . GLU A 1 168 ? 0.35 28.406 18.938 1 98.62 168 GLU A C 1
ATOM 1361 O O . GLU A 1 168 ? 0.953 29.062 18.078 1 98.62 168 GLU A O 1
ATOM 1366 N N . ASP A 1 169 ? 0.934 27.781 19.922 1 98.69 169 ASP A N 1
ATOM 1367 C CA . ASP A 1 169 ? 2.391 27.812 20.031 1 98.69 169 ASP A CA 1
ATOM 1368 C C . ASP A 1 169 ? 3.035 27.062 18.859 1 98.69 169 ASP A C 1
ATOM 1370 O O . ASP A 1 169 ? 4.102 27.453 18.391 1 98.69 169 ASP A O 1
ATOM 1374 N N . GLN A 1 170 ? 2.492 25.953 18.438 1 98.75 170 GLN A N 1
ATOM 1375 C CA . GLN A 1 170 ? 3.008 25.25 17.281 1 98.75 170 GLN A CA 1
ATOM 1376 C C . GLN A 1 170 ? 2.99 26.141 16.047 1 98.75 170 GLN A C 1
ATOM 1378 O O . GLN A 1 170 ? 3.979 26.219 15.305 1 98.75 170 GLN A O 1
ATOM 1383 N N . GLU A 1 171 ? 1.876 26.875 15.883 1 98.44 171 GLU A N 1
ATOM 1384 C CA . GLU A 1 171 ? 1.782 27.797 14.75 1 98.44 171 GLU A CA 1
ATOM 1385 C C . GLU A 1 171 ? 2.793 28.938 14.875 1 98.44 171 GLU A C 1
ATOM 1387 O O . GLU A 1 171 ? 3.354 29.375 13.875 1 98.44 171 GLU A O 1
ATOM 1392 N N . PHE A 1 172 ? 2.949 29.375 16.094 1 98.38 172 PHE A N 1
ATOM 1393 C CA . PHE A 1 172 ? 3.924 30.422 16.328 1 98.38 172 PHE A CA 1
ATOM 1394 C C . PHE A 1 172 ? 5.332 29.953 15.977 1 98.38 172 PHE A C 1
ATOM 1396 O O . PHE A 1 172 ? 6.062 30.656 15.266 1 98.38 172 PHE A O 1
ATOM 1403 N N . ILE A 1 173 ? 5.73 28.797 16.453 1 98.75 173 ILE A N 1
ATOM 1404 C CA . ILE A 1 173 ? 7.051 28.25 16.172 1 98.75 173 ILE A CA 1
ATOM 1405 C C . ILE A 1 173 ? 7.223 28.094 14.656 1 98.75 173 ILE A C 1
ATOM 1407 O O . ILE A 1 173 ? 8.273 28.422 14.109 1 98.75 173 ILE A O 1
ATOM 1411 N N . ARG A 1 174 ? 6.246 27.578 14 1 98.56 174 ARG A N 1
ATOM 1412 C CA . ARG A 1 174 ? 6.309 27.391 12.555 1 98.56 174 ARG A CA 1
ATOM 1413 C C . ARG A 1 174 ? 6.547 28.719 11.844 1 98.56 174 ARG A C 1
ATOM 1415 O O . ARG A 1 174 ? 7.312 28.781 10.875 1 98.56 174 ARG A O 1
ATOM 1422 N N . SER A 1 175 ? 5.859 29.75 12.305 1 98.12 175 SER A N 1
ATOM 1423 C CA . SER A 1 175 ? 6.004 31.078 11.695 1 98.12 175 SER A CA 1
ATOM 1424 C C . SER A 1 175 ? 7.41 31.625 11.891 1 98.12 175 SER A C 1
ATOM 1426 O O . SER A 1 175 ? 7.828 32.531 11.18 1 98.12 175 SER A O 1
ATOM 1428 N N . LYS A 1 176 ? 8.156 31.078 12.844 1 98.06 176 LYS A N 1
ATOM 1429 C CA . LYS A 1 176 ? 9.484 31.578 13.172 1 98.06 176 LYS A CA 1
ATOM 1430 C C . LYS A 1 176 ? 10.57 30.766 12.461 1 98.06 176 LYS A C 1
ATOM 1432 O O . LYS A 1 176 ? 11.742 31.141 12.484 1 98.06 176 LYS A O 1
ATOM 1437 N N . LEU A 1 177 ? 10.219 29.719 11.781 1 98.56 177 LEU A N 1
ATOM 1438 C CA . LEU A 1 177 ? 11.203 28.828 11.18 1 98.56 177 LEU A CA 1
ATOM 1439 C C . LEU A 1 177 ? 12.125 29.594 10.242 1 98.56 177 LEU A C 1
ATOM 1441 O O . LEU A 1 177 ? 13.352 29.453 10.305 1 98.56 177 LEU A O 1
ATOM 1445 N N . ASP A 1 178 ? 11.531 30.484 9.43 1 97.5 178 ASP A N 1
ATOM 1446 C CA . ASP A 1 178 ? 12.328 31.234 8.469 1 97.5 178 ASP A CA 1
ATOM 1447 C C . ASP A 1 178 ? 13.305 32.188 9.172 1 97.5 178 ASP A C 1
ATOM 1449 O O . ASP A 1 178 ? 14.453 32.312 8.742 1 97.5 178 ASP A O 1
ATOM 1453 N N . GLU A 1 179 ? 12.805 32.781 10.211 1 98 179 GLU A N 1
ATOM 1454 C CA . GLU A 1 179 ? 13.641 33.719 10.977 1 98 179 GLU A CA 1
ATOM 1455 C C . GLU A 1 179 ? 14.867 33 11.547 1 98 179 GLU A C 1
ATOM 1457 O O . GLU A 1 179 ? 15.945 33.594 11.625 1 98 179 GLU A O 1
ATOM 1462 N N . TYR A 1 180 ? 14.719 31.812 11.898 1 98.12 180 TYR A N 1
ATOM 1463 C CA . TYR A 1 180 ? 15.812 31.047 12.484 1 98.12 180 TYR A CA 1
ATOM 1464 C C . TYR A 1 180 ? 16.516 30.219 11.422 1 98.12 180 TYR A C 1
ATOM 1466 O O . TYR A 1 180 ? 17.375 29.375 11.75 1 98.12 180 TYR A O 1
ATOM 1474 N N . ASN A 1 181 ? 16.156 30.344 10.141 1 98.12 181 ASN A N 1
ATOM 1475 C CA . ASN A 1 181 ? 16.734 29.609 9.023 1 98.12 181 ASN A CA 1
ATOM 1476 C C . ASN A 1 181 ? 16.578 28.094 9.195 1 98.12 181 ASN A C 1
ATOM 1478 O O . ASN A 1 181 ? 17.547 27.344 9.039 1 98.12 181 ASN A O 1
ATOM 1482 N N . LEU A 1 182 ? 15.383 27.719 9.609 1 98.75 182 LEU A N 1
ATOM 1483 C CA . LEU A 1 182 ? 15.086 26.312 9.875 1 98.75 182 LEU A CA 1
ATOM 1484 C C . LEU A 1 182 ? 14.047 25.797 8.891 1 98.75 182 LEU A C 1
ATOM 1486 O O . LEU A 1 182 ? 13.195 26.547 8.422 1 98.75 182 LEU A O 1
ATOM 1490 N N . LEU A 1 183 ? 14.164 24.516 8.555 1 98.69 183 LEU A N 1
ATOM 1491 C CA . LEU A 1 183 ? 13.102 23.781 7.863 1 98.69 183 LEU A CA 1
ATOM 1492 C C . LEU A 1 183 ? 12.125 23.172 8.859 1 98.69 183 LEU A C 1
ATOM 1494 O O . LEU A 1 183 ? 10.93 23.078 8.578 1 98.69 183 LEU A O 1
ATOM 1498 N N . ALA A 1 184 ? 12.625 22.719 10 1 98.88 184 ALA A N 1
ATOM 1499 C CA . ALA A 1 184 ? 11.836 22.047 11.031 1 98.88 184 ALA A CA 1
ATOM 1500 C C . ALA A 1 184 ? 12.445 22.266 12.414 1 98.88 184 ALA A C 1
ATOM 1502 O O . ALA A 1 184 ? 13.609 22.656 12.531 1 98.88 184 ALA A O 1
ATOM 1503 N N . PHE A 1 185 ? 11.672 22.125 13.406 1 98.88 185 PHE A N 1
ATOM 1504 C CA . PHE A 1 185 ? 12.055 22.25 14.812 1 98.88 185 PHE A CA 1
ATOM 1505 C C . PHE A 1 185 ? 11.484 21.109 15.633 1 98.88 185 PHE A C 1
ATOM 1507 O O . PHE A 1 185 ? 10.297 20.797 15.539 1 98.88 185 PHE A O 1
ATOM 1514 N N . VAL A 1 186 ? 12.336 20.406 16.344 1 98.81 186 VAL A N 1
ATOM 1515 C CA . VAL A 1 186 ? 11.93 19.312 17.234 1 98.81 186 VAL A CA 1
ATOM 1516 C C . VAL A 1 186 ? 12.227 19.688 18.672 1 98.81 186 VAL A C 1
ATOM 1518 O O . VAL A 1 186 ? 13.383 19.641 19.109 1 98.81 186 VAL A O 1
ATOM 1521 N N . GLY A 1 187 ? 11.203 19.922 19.422 1 98.69 187 GLY A N 1
ATOM 1522 C CA . GLY A 1 187 ? 11.383 20.328 20.812 1 98.69 187 GLY A CA 1
ATOM 1523 C C . GLY A 1 187 ? 11.945 19.234 21.688 1 98.69 187 GLY A C 1
ATOM 1524 O O . GLY A 1 187 ? 11.586 18.062 21.531 1 98.69 187 GLY A O 1
ATOM 1525 N N . ASN A 1 188 ? 12.82 19.656 22.641 1 98.38 188 ASN A N 1
ATOM 1526 C CA . ASN A 1 188 ? 13.305 18.703 23.625 1 98.38 188 ASN A CA 1
ATOM 1527 C C . ASN A 1 188 ? 12.156 18.062 24.406 1 98.38 188 ASN A C 1
ATOM 1529 O O . ASN A 1 188 ? 11.172 18.734 24.734 1 98.38 188 ASN A O 1
ATOM 1533 N N . GLY A 1 189 ? 12.336 16.75 24.656 1 97.12 189 GLY A N 1
ATOM 1534 C CA . GLY A 1 189 ? 11.305 16.047 25.391 1 97.12 189 GLY A CA 1
ATOM 1535 C C . GLY A 1 189 ? 10.242 15.438 24.5 1 97.12 189 GLY A C 1
ATOM 1536 O O . GLY A 1 189 ? 9.375 14.703 24.969 1 97.12 189 GLY A O 1
ATOM 1537 N N . SER A 1 190 ? 10.289 15.664 23.219 1 97.88 190 SER A N 1
ATOM 1538 C CA . SER A 1 190 ? 9.328 15.102 22.281 1 97.88 190 SER A CA 1
ATOM 1539 C C . SER A 1 190 ? 9.422 13.578 22.234 1 97.88 190 SER A C 1
ATOM 1541 O O . SER A 1 190 ? 10.523 13.023 22.297 1 97.88 190 SER A O 1
ATOM 1543 N N . VAL A 1 191 ? 8.305 12.945 22.203 1 97.5 191 VAL A N 1
ATOM 1544 C CA . VAL A 1 191 ? 8.211 11.5 22.031 1 97.5 191 VAL A CA 1
ATOM 1545 C C . VAL A 1 191 ? 7.906 11.18 20.562 1 97.5 191 VAL A C 1
ATOM 1547 O O . VAL A 1 191 ? 6.789 11.398 20.094 1 97.5 191 VAL A O 1
ATOM 1550 N N . LEU A 1 192 ? 8.891 10.547 19.906 1 95.81 192 LEU A N 1
ATOM 1551 C CA . LEU A 1 192 ? 8.82 10.398 18.453 1 95.81 192 LEU A CA 1
ATOM 1552 C C . LEU A 1 192 ? 8.227 9.039 18.078 1 95.81 192 LEU A C 1
ATOM 1554 O O . LEU A 1 192 ? 7.383 8.953 17.188 1 95.81 192 LEU A O 1
ATOM 1558 N N . PRO A 1 193 ? 8.555 7.879 18.781 1 92.88 193 PRO A N 1
ATOM 1559 C CA . PRO A 1 193 ? 8.07 6.559 18.359 1 92.88 193 PRO A CA 1
ATOM 1560 C C . PRO A 1 193 ? 6.59 6.348 18.672 1 92.88 193 PRO A C 1
ATOM 1562 O O . PRO A 1 193 ? 6.055 6.977 19.594 1 92.88 193 PRO A O 1
ATOM 1565 N N . ARG A 1 194 ? 5.957 5.57 17.906 1 93.81 194 ARG A N 1
ATOM 1566 C CA . ARG A 1 194 ? 4.547 5.219 18.062 1 93.81 194 ARG A CA 1
ATOM 1567 C C . ARG A 1 194 ? 4.398 3.785 18.562 1 93.81 194 ARG A C 1
ATOM 1569 O O . ARG A 1 194 ? 5.344 2.996 18.5 1 93.81 194 ARG A O 1
ATOM 1576 N N . VAL A 1 195 ? 3.258 3.469 19.031 1 92.69 195 VAL A N 1
ATOM 1577 C CA . VAL A 1 195 ? 2.984 2.168 19.641 1 92.69 195 VAL A CA 1
ATOM 1578 C C . VAL A 1 195 ? 3.203 1.064 18.609 1 92.69 195 VAL A C 1
ATOM 1580 O O . VAL A 1 195 ? 3.775 0.018 18.922 1 92.69 195 VAL A O 1
ATOM 1583 N N . ALA A 1 196 ? 2.697 1.289 17.406 1 91.5 196 ALA A N 1
ATOM 1584 C CA . ALA A 1 196 ? 2.795 0.326 16.312 1 91.5 196 ALA A CA 1
ATOM 1585 C C . ALA A 1 196 ? 2.721 1.024 14.961 1 91.5 196 ALA A C 1
ATOM 1587 O O . ALA A 1 196 ? 2.342 2.195 14.883 1 91.5 196 ALA A O 1
ATOM 1588 N N . GLY A 1 197 ? 3.145 0.309 13.977 1 87.56 197 GLY A N 1
ATOM 1589 C CA . GLY A 1 197 ? 3.127 0.886 12.641 1 87.56 197 GLY A CA 1
ATOM 1590 C C . GLY A 1 197 ? 1.739 1.294 12.188 1 87.56 197 GLY A C 1
ATOM 1591 O O . GLY A 1 197 ? 1.592 2.205 11.367 1 87.56 197 GLY A O 1
ATOM 1592 N N . ASN A 1 198 ? 0.745 0.607 12.688 1 86.12 198 ASN A N 1
ATOM 1593 C CA . ASN A 1 198 ? -0.625 0.924 12.297 1 86.12 198 ASN A CA 1
ATOM 1594 C C . ASN A 1 198 ? -1.351 1.712 13.383 1 86.12 198 ASN A C 1
ATOM 1596 O O . ASN A 1 198 ? -2.582 1.783 13.391 1 86.12 198 ASN A O 1
ATOM 1600 N N . CYS A 1 199 ? -0.575 2.266 14.344 1 90.56 199 CYS A N 1
ATOM 1601 C CA . CYS A 1 199 ? -1.123 3.035 15.453 1 90.56 199 CYS A CA 1
ATOM 1602 C C . CYS A 1 199 ? -0.378 4.355 15.625 1 90.56 199 CYS A C 1
ATOM 1604 O O . CYS A 1 199 ? 0.841 4.367 15.797 1 90.56 199 CYS A O 1
ATOM 1606 N N . ASP A 1 200 ? -1.119 5.438 15.656 1 93.56 200 ASP A N 1
ATOM 1607 C CA . ASP A 1 200 ? -0.501 6.758 15.664 1 93.56 200 ASP A CA 1
ATOM 1608 C C . ASP A 1 200 ? -0.333 7.277 17.094 1 93.56 200 ASP A C 1
ATOM 1610 O O . ASP A 1 200 ? 0.033 8.438 17.297 1 93.56 200 ASP A O 1
ATOM 1614 N N . LEU A 1 201 ? -0.57 6.438 18.125 1 95.75 201 LEU A N 1
ATOM 1615 C CA . LEU A 1 201 ? -0.406 6.82 19.531 1 95.75 201 LEU A CA 1
ATOM 1616 C C . LEU A 1 201 ? 1.058 6.738 19.938 1 95.75 201 LEU A C 1
ATOM 1618 O O . LEU A 1 201 ? 1.81 5.906 19.422 1 95.75 201 LEU A O 1
ATOM 1622 N N . PRO A 1 202 ? 1.436 7.617 20.812 1 96 202 PRO A N 1
ATOM 1623 C CA . PRO A 1 202 ? 2.836 7.609 21.25 1 96 202 PRO A CA 1
ATOM 1624 C C . PRO A 1 202 ? 3.207 6.34 22.016 1 96 202 PRO A C 1
ATOM 1626 O O . PRO A 1 202 ? 2.379 5.793 22.734 1 96 202 PRO A O 1
ATOM 1629 N N . MET A 1 203 ? 4.367 5.898 21.797 1 94.31 203 MET A N 1
ATOM 1630 C CA . MET A 1 203 ? 4.883 4.75 22.531 1 94.31 203 MET A CA 1
ATOM 1631 C C . MET A 1 203 ? 5.082 5.098 24 1 94.31 203 MET A C 1
ATOM 1633 O O . MET A 1 203 ? 5.645 6.141 24.328 1 94.31 203 MET A O 1
ATOM 1637 N N . LYS A 1 204 ? 4.684 4.219 24.844 1 91.31 204 LYS A N 1
ATOM 1638 C CA . LYS A 1 204 ? 4.859 4.438 26.281 1 91.31 204 LYS A CA 1
ATOM 1639 C C . LYS A 1 204 ? 6.316 4.246 26.688 1 91.31 204 LYS A C 1
ATOM 1641 O O . LYS A 1 204 ? 7 3.361 26.172 1 91.31 204 LYS A O 1
ATOM 1646 N N . ASP A 1 205 ? 6.832 5.055 27.516 1 88.94 205 ASP A N 1
ATOM 1647 C CA . ASP A 1 205 ? 8.164 4.965 28.109 1 88.94 205 ASP A CA 1
ATOM 1648 C C . ASP A 1 205 ? 9.25 5.09 27.031 1 88.94 205 ASP A C 1
ATOM 1650 O O . ASP A 1 205 ? 10.305 4.469 27.141 1 88.94 205 ASP A O 1
ATOM 1654 N N . ALA A 1 206 ? 8.898 5.742 25.953 1 92 206 ALA A N 1
ATOM 1655 C CA . ALA A 1 206 ? 9.867 5.969 24.891 1 92 206 ALA A CA 1
ATOM 1656 C C . ALA A 1 206 ? 10.938 6.969 25.328 1 92 206 ALA A C 1
ATOM 1658 O O . ALA A 1 206 ? 10.695 7.805 26.188 1 92 206 ALA A O 1
ATOM 1659 N N . VAL A 1 207 ? 12.086 6.832 24.766 1 92.88 207 VAL A N 1
ATOM 1660 C CA . VAL A 1 207 ? 13.148 7.801 25.016 1 92.88 207 VAL A CA 1
ATOM 1661 C C . VAL A 1 207 ? 12.82 9.109 24.297 1 92.88 207 VAL A C 1
ATOM 1663 O O . VAL A 1 207 ? 12.664 9.141 23.078 1 92.88 207 VAL A O 1
ATOM 1666 N N . ALA A 1 208 ? 12.727 10.18 25.078 1 96.19 208 ALA A N 1
ATOM 1667 C CA . ALA A 1 208 ? 12.43 11.492 24.5 1 96.19 208 ALA A CA 1
ATOM 1668 C C . ALA A 1 208 ? 13.664 12.078 23.812 1 96.19 208 ALA A C 1
ATOM 1670 O O . ALA A 1 208 ? 14.789 11.867 24.266 1 96.19 208 ALA A O 1
ATOM 1671 N N . LEU A 1 209 ? 13.492 12.828 22.781 1 97.06 209 LEU A N 1
ATOM 1672 C CA . LEU A 1 209 ? 14.594 13.398 22.016 1 97.06 209 LEU A CA 1
ATOM 1673 C C . LEU A 1 209 ? 15.18 14.609 22.734 1 97.06 209 LEU A C 1
ATOM 1675 O O . LEU A 1 209 ? 14.438 15.43 23.281 1 97.06 209 LEU A O 1
ATOM 1679 N N . THR A 1 210 ? 16.453 14.719 22.75 1 97.44 210 THR A N 1
ATOM 1680 C CA . THR A 1 210 ? 17.188 15.883 23.234 1 97.44 210 THR A CA 1
ATOM 1681 C C . THR A 1 210 ? 18.172 16.375 22.188 1 97.44 210 THR A C 1
ATOM 1683 O O . THR A 1 210 ? 18.969 15.594 21.656 1 97.44 210 THR A O 1
ATOM 1686 N N . ALA A 1 211 ? 18.109 17.656 21.922 1 97.75 211 ALA A N 1
ATOM 1687 C CA . ALA A 1 211 ? 18.953 18.219 20.859 1 97.75 211 ALA A CA 1
ATOM 1688 C C . ALA A 1 211 ? 20.406 18.312 21.312 1 97.75 211 ALA A C 1
ATOM 1690 O O . ALA A 1 211 ? 20.672 18.641 22.469 1 97.75 211 ALA A O 1
ATOM 1691 N N . PRO A 1 212 ? 21.328 17.938 20.422 1 97.94 212 PRO A N 1
ATOM 1692 C CA . PRO A 1 212 ? 22.719 18.281 20.75 1 97.94 212 PRO A CA 1
ATOM 1693 C C . PRO A 1 212 ? 22.938 19.781 20.844 1 97.94 212 PRO A C 1
ATOM 1695 O O . PRO A 1 212 ? 22.297 20.562 20.141 1 97.94 212 PRO A O 1
ATOM 1698 N N . GLU A 1 213 ? 23.859 20.156 21.609 1 97.19 213 GLU A N 1
ATOM 1699 C CA . GLU A 1 213 ? 24.094 21.562 21.891 1 97.19 213 GLU A CA 1
ATOM 1700 C C . GLU A 1 213 ? 24.328 22.359 20.625 1 97.19 213 GLU A C 1
ATOM 1702 O O . GLU A 1 213 ? 23.812 23.469 20.469 1 97.19 213 GLU A O 1
ATOM 1707 N N . SER A 1 214 ? 25.047 21.812 19.703 1 97.62 214 SER A N 1
ATOM 1708 C CA . SER A 1 214 ? 25.469 22.516 18.484 1 97.62 214 SER A CA 1
ATOM 1709 C C . SER A 1 214 ? 24.297 22.812 17.578 1 97.62 214 SER A C 1
ATOM 1711 O O . SER A 1 214 ? 24.375 23.688 16.703 1 97.62 214 SER A O 1
ATOM 1713 N N . LEU A 1 215 ? 23.188 22.125 17.75 1 98.19 215 LEU A N 1
ATOM 1714 C CA . LEU A 1 215 ? 22.047 22.312 16.859 1 98.19 215 LEU A CA 1
ATOM 1715 C C . LEU A 1 215 ? 20.828 22.781 17.641 1 98.19 215 LEU A C 1
ATOM 1717 O O . LEU A 1 215 ? 19.719 22.812 17.109 1 98.19 215 LEU A O 1
ATOM 1721 N N . GLN A 1 216 ? 21.047 23.125 18.828 1 98 216 GLN A N 1
ATOM 1722 C CA . GLN A 1 216 ? 19.953 23.531 19.719 1 98 216 GLN A CA 1
ATOM 1723 C C . GLN A 1 216 ? 19.5 24.953 19.406 1 98 216 GLN A C 1
ATOM 1725 O O . GLN A 1 216 ? 20.312 25.844 19.156 1 98 216 GLN A O 1
ATOM 1730 N N . VAL A 1 217 ? 18.25 25.156 19.359 1 98.38 217 VAL A N 1
ATOM 1731 C CA . VAL A 1 217 ? 17.609 26.453 19.172 1 98.38 217 VAL A CA 1
ATOM 1732 C C . VAL A 1 217 ? 16.531 26.656 20.234 1 98.38 217 VAL A C 1
ATOM 1734 O O . VAL A 1 217 ? 15.859 25.703 20.625 1 98.38 217 VAL A O 1
ATOM 1737 N N . THR A 1 218 ? 16.391 27.844 20.703 1 98.62 218 THR A N 1
ATOM 1738 C CA . THR A 1 218 ? 15.344 28.188 21.672 1 98.62 218 THR A CA 1
ATOM 1739 C C . THR A 1 218 ? 14.398 29.234 21.078 1 98.62 218 THR A C 1
ATOM 1741 O O . THR A 1 218 ? 14.836 30.266 20.562 1 98.62 218 THR A O 1
ATOM 1744 N N . ILE A 1 219 ? 13.195 28.938 21.094 1 98.5 219 ILE A N 1
ATOM 1745 C CA . ILE A 1 219 ? 12.164 29.844 20.594 1 98.5 219 ILE A CA 1
ATOM 1746 C C . ILE A 1 219 ? 11.234 30.234 21.734 1 98.5 219 ILE A C 1
ATOM 1748 O O . ILE A 1 219 ? 10.672 29.375 22.406 1 98.5 219 ILE A O 1
ATOM 1752 N N . ALA A 1 220 ? 11 31.516 21.906 1 98.25 220 ALA A N 1
ATOM 1753 C CA . ALA A 1 220 ? 10.094 32 22.938 1 98.25 220 ALA A CA 1
ATOM 1754 C C . ALA A 1 220 ? 8.648 32 22.453 1 98.25 220 ALA A C 1
ATOM 1756 O O . ALA A 1 220 ? 8.25 32.844 21.656 1 98.25 220 ALA A O 1
ATOM 1757 N N . THR A 1 221 ? 7.945 31.125 22.969 1 98.19 221 THR A N 1
ATOM 1758 C CA . THR A 1 221 ? 6.562 30.984 22.516 1 98.19 221 THR A CA 1
ATOM 1759 C C . THR A 1 221 ? 5.625 31.812 23.406 1 98.19 221 THR A C 1
ATOM 1761 O O . THR A 1 221 ? 5.969 32.156 24.531 1 98.19 221 THR A O 1
ATOM 1764 N N . PRO A 1 222 ? 4.508 32.125 22.953 1 97.75 222 PRO A N 1
ATOM 1765 C CA . PRO A 1 222 ? 3.588 33 23.672 1 97.75 222 PRO A CA 1
ATOM 1766 C C . PRO A 1 222 ? 2.982 32.344 24.906 1 97.75 222 PRO A C 1
ATOM 1768 O O . PRO A 1 222 ? 2.711 33 25.906 1 97.75 222 PRO A O 1
ATOM 1771 N N . ASN A 1 223 ? 2.793 31.016 24.875 1 98 223 ASN A N 1
ATOM 1772 C CA . ASN A 1 223 ? 2.018 30.406 25.938 1 98 223 ASN A CA 1
ATOM 1773 C C . ASN A 1 223 ? 2.877 29.469 26.797 1 98 223 ASN A C 1
ATOM 1775 O O . ASN A 1 223 ? 2.598 29.266 27.984 1 98 223 ASN A O 1
ATOM 1779 N N . GLN A 1 224 ? 3.902 28.875 26.234 1 96.19 224 GLN A N 1
ATOM 1780 C CA . GLN A 1 224 ? 4.691 27.875 26.969 1 96.19 224 GLN A CA 1
ATOM 1781 C C . GLN A 1 224 ? 6.062 28.438 27.344 1 96.19 224 GLN A C 1
ATOM 1783 O O . GLN A 1 224 ? 6.887 27.734 27.938 1 96.19 224 GLN A O 1
ATOM 1788 N N . GLY A 1 225 ? 6.293 29.625 27.031 1 97.56 225 GLY A N 1
ATOM 1789 C CA . GLY A 1 225 ? 7.609 30.188 27.266 1 97.56 225 GLY A CA 1
ATOM 1790 C C . GLY A 1 225 ? 8.656 29.703 26.297 1 97.56 225 GLY A C 1
ATOM 1791 O O . GLY A 1 225 ? 8.359 29.469 25.125 1 97.56 225 GLY A O 1
ATOM 1792 N N . ASP A 1 226 ? 9.898 29.609 26.797 1 98.19 226 ASP A N 1
ATOM 1793 C CA . ASP A 1 226 ? 11 29.188 25.938 1 98.19 226 ASP A CA 1
ATOM 1794 C C . ASP A 1 226 ? 10.953 27.688 25.688 1 98.19 226 ASP A C 1
ATOM 1796 O O . ASP A 1 226 ? 10.93 26.891 26.625 1 98.19 226 ASP A O 1
ATOM 1800 N N . ILE A 1 227 ? 10.922 27.375 24.469 1 98.25 227 ILE A N 1
ATOM 1801 C CA . ILE A 1 227 ? 11.031 25.984 24.078 1 98.25 227 ILE A CA 1
ATOM 1802 C C . ILE A 1 227 ? 12.359 25.75 23.359 1 98.25 227 ILE A C 1
ATOM 1804 O O . ILE A 1 227 ? 12.641 26.391 22.344 1 98.25 227 ILE A O 1
ATOM 1808 N N . THR A 1 228 ? 13.141 24.891 23.906 1 98.56 228 THR A N 1
ATOM 1809 C CA . THR A 1 228 ? 14.43 24.531 23.328 1 98.56 228 THR A CA 1
ATOM 1810 C C . THR A 1 228 ? 14.344 23.188 22.625 1 98.56 228 THR A C 1
ATOM 1812 O O . THR A 1 228 ? 13.656 22.266 23.094 1 98.56 228 THR A O 1
ATOM 1815 N N . GLY A 1 229 ? 14.984 23.125 21.5 1 98.56 229 GLY A N 1
ATOM 1816 C CA . GLY A 1 229 ? 14.945 21.875 20.781 1 98.56 229 GLY A CA 1
ATOM 1817 C C . GLY A 1 229 ? 15.945 21.797 19.641 1 98.56 229 GLY A C 1
ATOM 1818 O O . GLY A 1 229 ? 16.859 22.609 19.562 1 98.56 229 GLY A O 1
ATOM 1819 N N . LEU A 1 230 ? 15.859 20.734 18.844 1 98.75 230 LEU A N 1
ATOM 1820 C CA . LEU A 1 230 ? 16.719 20.469 17.688 1 98.75 230 LEU A CA 1
ATOM 1821 C C . LEU A 1 230 ? 16.25 21.281 16.484 1 98.75 230 LEU A C 1
ATOM 1823 O O . LEU A 1 230 ? 15.125 21.125 16.031 1 98.75 230 LEU A O 1
ATOM 1827 N N . GLY A 1 231 ? 17.094 22.172 16 1 98.75 231 GLY A N 1
ATOM 1828 C CA . GLY A 1 231 ? 16.812 22.891 14.773 1 98.75 231 GLY A CA 1
ATOM 1829 C C . GLY A 1 231 ? 17.328 22.172 13.539 1 98.75 231 GLY A C 1
ATOM 1830 O O . GLY A 1 231 ? 18.531 21.906 13.43 1 98.75 231 GLY A O 1
ATOM 1831 N N . ILE A 1 232 ? 16.469 21.797 12.672 1 98.75 232 ILE A N 1
ATOM 1832 C CA . ILE A 1 232 ? 16.859 21.312 11.352 1 98.75 232 ILE A CA 1
ATOM 1833 C C . ILE A 1 232 ? 17.031 22.484 10.391 1 98.75 232 ILE A C 1
ATOM 1835 O O . ILE A 1 232 ? 16.047 23.047 9.914 1 98.75 232 ILE A O 1
ATOM 1839 N N . ARG A 1 233 ? 18.156 22.75 10 1 98.44 233 ARG A N 1
ATOM 1840 C CA . ARG A 1 233 ? 18.484 23.969 9.25 1 98.44 233 ARG A CA 1
ATOM 1841 C C . ARG A 1 233 ? 18.078 23.828 7.785 1 98.44 233 ARG A C 1
ATOM 1843 O O . ARG A 1 233 ? 17.953 22.703 7.273 1 98.44 233 ARG A O 1
ATOM 1850 N N . LYS A 1 234 ? 17.812 24.953 7.148 1 98.25 234 LYS A N 1
ATOM 1851 C CA . LYS A 1 234 ? 17.688 24.953 5.695 1 98.25 234 LYS A CA 1
ATOM 1852 C C . LYS A 1 234 ? 18.969 24.453 5.027 1 98.25 234 LYS A C 1
ATOM 1854 O O . LYS A 1 234 ? 20.047 24.578 5.598 1 98.25 234 LYS A O 1
ATOM 1859 N N . GLY A 1 235 ? 18.812 23.984 3.826 1 98.31 235 GLY A N 1
ATOM 1860 C CA . GLY A 1 235 ? 19.922 23.328 3.143 1 98.31 235 GLY A CA 1
ATOM 1861 C C . GLY A 1 235 ? 19.75 21.812 3.039 1 98.31 235 GLY A C 1
ATOM 1862 O O . GLY A 1 235 ? 18.625 21.328 2.875 1 98.31 235 GLY A O 1
ATOM 1863 N N . ILE A 1 236 ? 20.859 21.094 2.982 1 98.44 236 ILE A N 1
ATOM 1864 C CA . ILE A 1 236 ? 20.844 19.641 2.877 1 98.44 236 ILE A CA 1
ATOM 1865 C C . ILE A 1 236 ? 21.25 19.016 4.215 1 98.44 236 ILE A C 1
ATOM 1867 O O . ILE A 1 236 ? 22.391 19.156 4.645 1 98.44 236 ILE A O 1
ATOM 1871 N N . THR A 1 237 ? 20.312 18.438 4.922 1 98.69 237 THR A N 1
ATOM 1872 C CA . THR A 1 237 ? 20.562 17.766 6.188 1 98.69 237 THR A CA 1
ATOM 1873 C C . THR A 1 237 ? 20.469 16.25 6.004 1 98.69 237 THR A C 1
ATOM 1875 O O . THR A 1 237 ? 19.5 15.734 5.457 1 98.69 237 THR A O 1
ATOM 1878 N N . LEU A 1 238 ? 21.484 15.531 6.418 1 98.31 238 LEU A N 1
ATOM 1879 C CA . LEU A 1 238 ? 21.484 14.07 6.402 1 98.31 238 LEU A CA 1
ATOM 1880 C C . LEU A 1 238 ? 21.234 13.516 7.801 1 98.31 238 LEU A C 1
ATOM 1882 O O . LEU A 1 238 ? 21.781 14.016 8.781 1 98.31 238 LEU A O 1
ATOM 1886 N N . ILE A 1 239 ? 20.344 12.633 7.906 1 97.69 239 ILE A N 1
ATOM 1887 C CA . ILE A 1 239 ? 20.141 11.844 9.117 1 97.69 239 ILE A CA 1
ATOM 1888 C C . ILE A 1 239 ? 20.719 10.445 8.914 1 97.69 239 ILE A C 1
ATOM 1890 O O . ILE A 1 239 ? 20.234 9.68 8.078 1 97.69 239 ILE A O 1
ATOM 1894 N N . VAL A 1 240 ? 21.734 10.133 9.688 1 95.88 240 VAL A N 1
ATOM 1895 C CA . VAL A 1 240 ? 22.453 8.875 9.516 1 95.88 240 VAL A CA 1
ATOM 1896 C C . VAL A 1 240 ? 22.438 8.086 10.82 1 95.88 240 VAL A C 1
ATOM 1898 O O . VAL A 1 240 ? 21.906 8.555 11.828 1 95.88 240 VAL A O 1
ATOM 1901 N N . GLY A 1 241 ? 22.953 6.895 10.828 1 91.25 241 GLY A N 1
ATOM 1902 C CA . GLY A 1 241 ? 23 6.027 11.992 1 91.25 241 GLY A CA 1
ATOM 1903 C C . GLY A 1 241 ? 22.734 4.57 11.672 1 91.25 241 GLY A C 1
ATOM 1904 O O . GLY A 1 241 ? 22.422 4.23 10.523 1 91.25 241 GLY A O 1
ATOM 1905 N N . GLY A 1 242 ? 22.953 3.803 12.656 1 85.19 242 GLY A N 1
ATOM 1906 C CA . GLY A 1 242 ? 22.734 2.377 12.477 1 85.19 242 GLY A CA 1
ATOM 1907 C C . GLY A 1 242 ? 21.266 2.01 12.391 1 85.19 242 GLY A C 1
ATOM 1908 O O . GLY A 1 242 ? 20.391 2.857 12.609 1 85.19 242 GLY A O 1
ATOM 1909 N N . GLY A 1 243 ? 21.062 0.769 12 1 82.81 243 GLY A N 1
ATOM 1910 C CA . GLY A 1 243 ? 19.703 0.273 11.977 1 82.81 243 GLY A CA 1
ATOM 1911 C C . GLY A 1 243 ? 19.031 0.282 13.344 1 82.81 243 GLY A C 1
ATOM 1912 O O . GLY A 1 243 ? 19.688 -0.002 14.352 1 82.81 243 GLY A O 1
ATOM 1913 N N . PHE A 1 244 ? 17.766 0.658 13.344 1 82.69 244 PHE A N 1
ATOM 1914 C CA . PHE A 1 244 ? 16.922 0.596 14.531 1 82.69 244 PHE A CA 1
ATOM 1915 C C . PHE A 1 244 ? 17.375 1.609 15.578 1 82.69 244 PHE A C 1
ATOM 1917 O O . PHE A 1 244 ? 17.172 1.403 16.781 1 82.69 244 PHE A O 1
ATOM 1924 N N . HIS A 1 245 ? 18.016 2.664 15.141 1 88.88 245 HIS A N 1
ATOM 1925 C CA . HIS A 1 245 ? 18.422 3.711 16.078 1 88.88 245 HIS A CA 1
ATOM 1926 C C . HIS A 1 245 ? 17.484 4.914 15.992 1 88.88 245 HIS A C 1
ATOM 1928 O O . HIS A 1 245 ? 17.688 5.902 16.703 1 88.88 245 HIS A O 1
ATOM 1934 N N . GLY A 1 246 ? 16.531 4.867 15.102 1 91.62 246 GLY A N 1
ATOM 1935 C CA . GLY A 1 246 ? 15.492 5.883 15.125 1 91.62 246 GLY A CA 1
ATOM 1936 C C . GLY A 1 246 ? 15.562 6.836 13.945 1 91.62 246 GLY A C 1
ATOM 1937 O O . GLY A 1 246 ? 14.969 7.914 13.977 1 91.62 246 GLY A O 1
ATOM 1938 N N . LYS A 1 247 ? 16.312 6.527 12.891 1 94.38 247 LYS A N 1
ATOM 1939 C CA . LYS A 1 247 ? 16.438 7.402 11.727 1 94.38 247 LYS A CA 1
ATOM 1940 C C . LYS A 1 247 ? 15.078 7.688 11.109 1 94.38 247 LYS A C 1
ATOM 1942 O O . LYS A 1 247 ? 14.664 8.844 11.016 1 94.38 247 LYS A O 1
ATOM 1947 N N . SER A 1 248 ? 14.422 6.609 10.758 1 93.56 248 SER A N 1
ATOM 1948 C CA . SER A 1 248 ? 13.117 6.77 10.133 1 93.56 248 SER A CA 1
ATOM 1949 C C . SER A 1 248 ? 12.102 7.352 11.109 1 93.56 248 SER A C 1
ATOM 1951 O O . SER A 1 248 ? 11.211 8.102 10.711 1 93.56 248 SER A O 1
ATOM 1953 N N . THR A 1 249 ? 12.227 7.078 12.414 1 94.56 249 THR A N 1
ATOM 1954 C CA . THR A 1 249 ? 11.344 7.609 13.445 1 94.56 249 THR A CA 1
ATOM 1955 C C . THR A 1 249 ? 11.422 9.133 13.492 1 94.56 249 THR A C 1
ATOM 1957 O O . THR A 1 249 ? 10.398 9.812 13.562 1 94.56 249 THR A O 1
ATOM 1960 N N . LEU A 1 250 ? 12.656 9.609 13.43 1 97.44 250 LEU A N 1
ATOM 1961 C CA . LEU A 1 250 ? 12.844 11.062 13.43 1 97.44 250 LEU A CA 1
ATOM 1962 C C . LEU A 1 250 ? 12.25 11.68 12.172 1 97.44 250 LEU A C 1
ATOM 1964 O O . LEU A 1 250 ? 11.531 12.68 12.242 1 97.44 250 LEU A O 1
ATOM 1968 N N . LEU A 1 251 ? 12.555 11.094 11.031 1 97.69 251 LEU A N 1
ATOM 1969 C CA . LEU A 1 251 ? 12.039 11.633 9.781 1 97.69 251 LEU A CA 1
ATOM 1970 C C . LEU A 1 251 ? 10.516 11.602 9.766 1 97.69 251 LEU A C 1
ATOM 1972 O O . LEU A 1 251 ? 9.875 12.547 9.297 1 97.69 251 LEU A O 1
ATOM 1976 N N . ASN A 1 252 ? 9.984 10.539 10.258 1 96.31 252 ASN A N 1
ATOM 1977 C CA . ASN A 1 252 ? 8.531 10.414 10.312 1 96.31 252 ASN A CA 1
ATOM 1978 C C . ASN A 1 252 ? 7.906 11.508 11.18 1 96.31 252 ASN A C 1
ATOM 1980 O O . ASN A 1 252 ? 6.855 12.047 10.836 1 96.31 252 ASN A O 1
ATOM 1984 N N . ALA A 1 253 ? 8.492 11.758 12.289 1 97.75 253 ALA A N 1
ATOM 1985 C CA . ALA A 1 253 ? 8 12.828 13.156 1 97.75 253 ALA A CA 1
ATOM 1986 C C . ALA A 1 253 ? 8.039 14.18 12.438 1 97.75 253 ALA A C 1
ATOM 1988 O O . ALA A 1 253 ? 7.082 14.953 12.508 1 97.75 253 ALA A O 1
ATOM 1989 N N . ILE A 1 254 ? 9.109 14.398 11.703 1 98.44 254 ILE A N 1
ATOM 1990 C CA . ILE A 1 254 ? 9.289 15.648 10.977 1 98.44 254 ILE A CA 1
ATOM 1991 C C . ILE A 1 254 ? 8.258 15.75 9.852 1 98.44 254 ILE A C 1
ATOM 1993 O O . ILE A 1 254 ? 7.594 16.781 9.695 1 98.44 254 ILE A O 1
ATOM 1997 N N . GLU A 1 255 ? 8.102 14.703 9.117 1 97.69 255 GLU A N 1
ATOM 1998 C CA . GLU A 1 255 ? 7.234 14.75 7.945 1 97.69 255 GLU A CA 1
ATOM 1999 C C . GLU A 1 255 ? 5.773 14.938 8.344 1 97.69 255 GLU A C 1
ATOM 2001 O O . GLU A 1 255 ? 5.008 15.586 7.633 1 97.69 255 GLU A O 1
ATOM 2006 N N . ARG A 1 256 ? 5.383 14.438 9.516 1 97 256 ARG A N 1
ATOM 2007 C CA . ARG A 1 256 ? 3.996 14.523 9.961 1 97 256 ARG A CA 1
ATOM 2008 C C . ARG A 1 256 ? 3.732 15.844 10.68 1 97 256 ARG A C 1
ATOM 2010 O O . ARG A 1 256 ? 2.578 16.25 10.852 1 97 256 ARG A O 1
ATOM 2017 N N . SER A 1 257 ? 4.742 16.484 11.055 1 98.38 257 SER A N 1
ATOM 2018 C CA . SER A 1 257 ? 4.582 17.703 11.859 1 98.38 257 SER A CA 1
ATOM 2019 C C . SER A 1 257 ? 4.398 18.922 10.977 1 98.38 257 SER A C 1
ATOM 2021 O O . SER A 1 257 ? 4.656 20.047 11.406 1 98.38 257 SER A O 1
ATOM 2023 N N . ILE A 1 258 ? 4.016 18.656 9.766 1 98.19 258 ILE A N 1
ATOM 2024 C CA . ILE A 1 258 ? 3.428 19.719 8.961 1 98.19 258 ILE A CA 1
ATOM 2025 C C . ILE A 1 258 ? 2.061 20.109 9.523 1 98.19 258 ILE A C 1
ATOM 2027 O O . ILE A 1 258 ? 1.565 21.203 9.281 1 98.19 258 ILE A O 1
ATOM 2031 N N . TYR A 1 259 ? 1.512 19.188 10.281 1 98.12 259 TYR A N 1
ATOM 2032 C CA . TYR A 1 259 ? 0.275 19.422 11.023 1 98.12 259 TYR A CA 1
ATOM 2033 C C . TYR A 1 259 ? 0.562 19.719 12.484 1 98.12 259 TYR A C 1
ATOM 2035 O O . TYR A 1 259 ? 1.625 19.375 13 1 98.12 259 TYR A O 1
ATOM 2043 N N . ASN A 1 260 ? -0.404 20.406 13.102 1 98.62 260 ASN A N 1
ATOM 2044 C CA . ASN A 1 260 ? -0.359 20.547 14.547 1 98.62 260 ASN A CA 1
ATOM 2045 C C . ASN A 1 260 ? -0.87 19.281 15.242 1 98.62 260 ASN A C 1
ATOM 2047 O O . ASN A 1 260 ? -1.747 18.594 14.719 1 98.62 260 ASN A O 1
ATOM 2051 N N . HIS A 1 261 ? -0.262 18.969 16.359 1 98.69 261 HIS A N 1
ATOM 2052 C CA . HIS A 1 261 ? -0.666 17.781 17.125 1 98.69 261 HIS A CA 1
ATOM 2053 C C . HIS A 1 261 ? -1.285 18.172 18.469 1 98.69 261 HIS A C 1
ATOM 2055 O O . HIS A 1 261 ? -0.972 19.234 19.016 1 98.69 261 HIS A O 1
ATOM 2061 N N . ILE A 1 262 ? -2.15 17.344 18.984 1 98.69 262 ILE A N 1
ATOM 2062 C CA . ILE A 1 262 ? -2.854 17.609 20.234 1 98.69 262 ILE A CA 1
ATOM 2063 C C . ILE A 1 262 ? -1.884 17.469 21.406 1 98.69 262 ILE A C 1
ATOM 2065 O O . ILE A 1 262 ? -0.846 16.812 21.297 1 98.69 262 ILE A O 1
ATOM 2069 N N . PRO A 1 263 ? -2.301 18.156 22.547 1 98.06 263 PRO A N 1
ATOM 2070 C CA . PRO A 1 263 ? -1.479 17.984 23.75 1 98.06 263 PRO A CA 1
ATOM 2071 C C . PRO A 1 263 ? -1.373 16.516 24.188 1 98.06 263 PRO A C 1
ATOM 2073 O O . PRO A 1 263 ? -2.369 15.789 24.156 1 98.06 263 PRO A O 1
ATOM 2076 N N . GLY A 1 264 ? -0.158 16.109 24.5 1 96.25 264 GLY A N 1
ATOM 2077 C CA . GLY A 1 264 ? 0.051 14.758 24.984 1 96.25 264 GLY A CA 1
ATOM 2078 C C . GLY A 1 264 ? 0.423 13.781 23.891 1 96.25 264 GLY A C 1
ATOM 2079 O O . GLY A 1 264 ? 0.767 12.633 24.156 1 96.25 264 GLY A O 1
ATOM 2080 N N . ASP A 1 265 ? 0.418 14.195 22.656 1 97.44 265 ASP A N 1
ATOM 2081 C CA . ASP A 1 265 ? 0.749 13.336 21.531 1 97.44 265 ASP A CA 1
ATOM 2082 C C . ASP A 1 265 ? 2.24 13.016 21.5 1 97.44 265 ASP A C 1
ATOM 2084 O O . ASP A 1 265 ? 2.648 11.977 20.984 1 97.44 265 ASP A O 1
ATOM 2088 N N . GLY A 1 266 ? 3.045 13.797 22.062 1 97.5 266 GLY A N 1
ATOM 2089 C CA . GLY A 1 266 ? 4.488 13.648 21.984 1 97.5 266 GLY A CA 1
ATOM 2090 C C . GLY A 1 266 ? 5.109 14.469 20.875 1 97.5 266 GLY A C 1
ATOM 2091 O O . GLY A 1 266 ? 6.312 14.734 20.891 1 97.5 266 GLY A O 1
ATOM 2092 N N . ARG A 1 267 ? 4.324 14.93 19.938 1 97.69 267 ARG A N 1
ATOM 2093 C CA . ARG A 1 267 ? 4.82 15.719 18.812 1 97.69 267 ARG A CA 1
ATOM 2094 C C . ARG A 1 267 ? 4.297 17.156 18.875 1 97.69 267 ARG A C 1
ATOM 2096 O O . ARG A 1 267 ? 4.441 17.906 17.906 1 97.69 267 ARG A O 1
ATOM 2103 N N . GLU A 1 268 ? 3.709 17.516 19.969 1 98.31 268 GLU A N 1
ATOM 2104 C CA . GLU A 1 268 ? 3.07 18.828 20.062 1 98.31 268 GLU A CA 1
ATOM 2105 C C . GLU A 1 268 ? 4.105 19.938 20.156 1 98.31 268 GLU A C 1
ATOM 2107 O O . GLU A 1 268 ? 3.754 21.109 20.266 1 98.31 268 GLU A O 1
ATOM 2112 N N . ARG A 1 269 ? 5.387 19.625 20.094 1 98.31 269 ARG A N 1
ATOM 2113 C CA . ARG A 1 269 ? 6.445 20.625 20.031 1 98.31 269 ARG A CA 1
ATOM 2114 C C . ARG A 1 269 ? 7.348 20.406 18.828 1 98.31 269 ARG A C 1
ATOM 2116 O O . ARG A 1 269 ? 8.516 20.797 18.828 1 98.31 269 ARG A O 1
ATOM 2123 N N . ILE A 1 270 ? 6.91 19.672 17.875 1 98.75 270 ILE A N 1
ATOM 2124 C CA . ILE A 1 270 ? 7.602 19.469 16.609 1 98.75 270 ILE A CA 1
ATOM 2125 C C . ILE A 1 270 ? 6.852 20.188 15.492 1 98.75 270 ILE A C 1
ATOM 2127 O O . ILE A 1 270 ? 5.633 20.047 15.367 1 98.75 270 ILE A O 1
ATOM 2131 N N . VAL A 1 271 ? 7.543 21.016 14.742 1 98.81 271 VAL A N 1
ATOM 2132 C CA . VAL A 1 271 ? 6.922 21.734 13.633 1 98.81 271 VAL A CA 1
ATOM 2133 C C . VAL A 1 271 ? 7.809 21.625 12.391 1 98.81 271 VAL A C 1
ATOM 2135 O O . VAL A 1 271 ? 9.031 21.578 12.492 1 98.81 271 VAL A O 1
ATOM 2138 N N . THR A 1 272 ? 7.266 21.5 11.297 1 98.81 272 THR A N 1
ATOM 2139 C CA . THR A 1 272 ? 7.938 21.469 10 1 98.81 272 THR A CA 1
ATOM 2140 C C . THR A 1 272 ? 7.316 22.5 9.047 1 98.81 272 THR A C 1
ATOM 2142 O O . THR A 1 272 ? 6.133 22.828 9.156 1 98.81 272 THR A O 1
ATOM 2145 N N . ASN A 1 273 ? 8.141 23.047 8.172 1 98.5 273 ASN A N 1
ATOM 2146 C CA . ASN A 1 273 ? 7.637 23.922 7.121 1 98.5 273 ASN A CA 1
ATOM 2147 C C . ASN A 1 273 ? 6.418 23.328 6.422 1 98.5 273 ASN A C 1
ATOM 2149 O O . ASN A 1 273 ? 6.422 22.141 6.07 1 98.5 273 ASN A O 1
ATOM 2153 N N . LEU A 1 274 ? 5.406 24.109 6.199 1 97.25 274 LEU A N 1
ATOM 2154 C CA . LEU A 1 274 ? 4.129 23.641 5.668 1 97.25 274 LEU A CA 1
ATOM 2155 C C . LEU A 1 274 ? 4.293 23.094 4.254 1 97.25 274 LEU A C 1
ATOM 2157 O O . LEU A 1 274 ? 3.516 22.25 3.814 1 97.25 274 LEU A O 1
ATOM 2161 N N . ASN A 1 275 ? 5.23 23.562 3.516 1 97.94 275 ASN A N 1
ATOM 2162 C CA . ASN A 1 275 ? 5.43 23.141 2.131 1 97.94 275 ASN A CA 1
ATOM 2163 C C . ASN A 1 275 ? 6.555 22.125 2.008 1 97.94 275 ASN A C 1
ATOM 2165 O O . ASN A 1 275 ? 7.344 22.172 1.063 1 97.94 275 ASN A O 1
ATOM 2169 N N . ALA A 1 276 ? 6.719 21.297 3.039 1 98.62 276 ALA A N 1
ATOM 2170 C CA . ALA A 1 276 ? 7.617 20.156 2.971 1 98.62 276 ALA A CA 1
ATOM 2171 C C . ALA A 1 276 ? 6.898 18.922 2.428 1 98.62 276 ALA A C 1
ATOM 2173 O O . ALA A 1 276 ? 5.766 18.641 2.818 1 98.62 276 ALA A O 1
ATOM 2174 N N . MET A 1 277 ? 7.547 18.281 1.44 1 98.56 277 MET A N 1
ATOM 2175 C CA . MET A 1 277 ? 6.961 17.094 0.801 1 98.56 277 MET A CA 1
ATOM 2176 C C . MET A 1 277 ? 7.887 15.891 0.921 1 98.56 277 MET A C 1
ATOM 2178 O O . MET A 1 277 ? 9.086 15.992 0.639 1 98.56 277 MET A O 1
ATOM 2182 N N . LYS A 1 278 ? 7.398 14.812 1.474 1 98.31 278 LYS A N 1
ATOM 2183 C CA . LYS A 1 278 ? 8.133 13.547 1.446 1 98.31 278 LYS A CA 1
ATOM 2184 C C . LYS A 1 278 ? 7.949 12.836 0.112 1 98.31 278 LYS A C 1
ATOM 2186 O O . LYS A 1 278 ? 6.82 12.641 -0.345 1 98.31 278 LYS A O 1
ATOM 2191 N N . ILE A 1 279 ? 9.008 12.492 -0.549 1 97.94 279 ILE A N 1
ATOM 2192 C CA . ILE A 1 279 ? 8.906 11.805 -1.831 1 97.94 279 ILE A CA 1
ATOM 2193 C C . ILE A 1 279 ? 9.523 10.414 -1.721 1 97.94 279 ILE A C 1
ATOM 2195 O O . ILE A 1 279 ? 10.359 10.164 -0.846 1 97.94 279 ILE A O 1
ATOM 2199 N N . ARG A 1 280 ? 9.156 9.5 -2.475 1 96.75 280 ARG A N 1
ATOM 2200 C CA . ARG A 1 280 ? 9.641 8.117 -2.527 1 96.75 280 ARG A CA 1
ATOM 2201 C C . ARG A 1 280 ? 9.461 7.531 -3.922 1 96.75 280 ARG A C 1
ATOM 2203 O O . ARG A 1 280 ? 8.906 8.18 -4.809 1 96.75 280 ARG A O 1
ATOM 2210 N N . ALA A 1 281 ? 10.023 6.375 -4.09 1 95.25 281 ALA A N 1
ATOM 2211 C CA . ALA A 1 281 ? 9.742 5.641 -5.32 1 95.25 281 ALA A CA 1
ATOM 2212 C C . ALA A 1 281 ? 8.312 5.102 -5.316 1 95.25 281 ALA A C 1
ATOM 2214 O O . ALA A 1 281 ? 7.824 4.621 -4.289 1 95.25 281 ALA A O 1
ATOM 2215 N N . GLU A 1 282 ? 7.617 5.316 -6.363 1 94.31 282 GLU A N 1
ATOM 2216 C CA . GLU A 1 282 ? 6.254 4.82 -6.547 1 94.31 282 GLU A CA 1
ATOM 2217 C C . GLU A 1 282 ? 6.102 4.105 -7.883 1 94.31 282 GLU A C 1
ATOM 2219 O O . GLU A 1 282 ? 5.457 4.621 -8.797 1 94.31 282 GLU A O 1
ATOM 2224 N N . ASP A 1 283 ? 6.539 2.896 -7.93 1 89.25 283 ASP A N 1
ATOM 2225 C CA . ASP A 1 283 ? 6.555 2.109 -9.156 1 89.25 283 ASP A CA 1
ATOM 2226 C C . ASP A 1 283 ? 5.137 1.877 -9.68 1 89.25 283 ASP A C 1
ATOM 2228 O O . ASP A 1 283 ? 4.227 1.578 -8.906 1 89.25 283 ASP A O 1
ATOM 2232 N N . GLY A 1 284 ? 5.008 2.076 -10.977 1 91.88 284 GLY A N 1
ATOM 2233 C CA . GLY A 1 284 ? 3.748 1.756 -11.625 1 91.88 284 GLY A CA 1
ATOM 2234 C C . GLY A 1 284 ? 2.805 2.941 -11.719 1 91.88 284 GLY A C 1
ATOM 2235 O O . GLY A 1 284 ? 1.767 2.865 -12.375 1 91.88 284 GLY A O 1
ATOM 2236 N N . ARG A 1 285 ? 3.154 4.078 -11.102 1 94.94 285 ARG A N 1
ATOM 2237 C CA . ARG A 1 285 ? 2.258 5.23 -11.141 1 94.94 285 ARG A CA 1
ATOM 2238 C C . ARG A 1 285 ? 2.283 5.895 -12.516 1 94.94 285 ARG A C 1
ATOM 2240 O O . ARG A 1 285 ? 3.166 5.617 -13.328 1 94.94 285 ARG A O 1
ATOM 2247 N N . CYS A 1 286 ? 1.354 6.738 -12.797 1 97.12 286 CYS A N 1
ATOM 2248 C CA . CYS A 1 286 ? 1.274 7.484 -14.047 1 97.12 286 CYS A CA 1
ATOM 2249 C C . CYS A 1 286 ? 2.027 8.805 -13.945 1 97.12 286 CYS A C 1
ATOM 2251 O O . CYS A 1 286 ? 2.254 9.312 -12.844 1 97.12 286 CYS A O 1
ATOM 2253 N N . VAL A 1 287 ? 2.467 9.312 -15.008 1 96.69 287 VAL A N 1
ATOM 2254 C CA . VAL A 1 287 ? 3.064 10.633 -15.172 1 96.69 287 VAL A CA 1
ATOM 2255 C C . VAL A 1 287 ? 2.467 11.32 -16.406 1 96.69 287 VAL A C 1
ATOM 2257 O O . VAL A 1 287 ? 2.264 10.68 -17.438 1 96.69 287 VAL A O 1
ATOM 2260 N N . HIS A 1 288 ? 2.098 12.617 -16.266 1 97.75 288 HIS A N 1
ATOM 2261 C CA . HIS A 1 288 ? 1.387 13.305 -17.344 1 97.75 288 HIS A CA 1
ATOM 2262 C C . HIS A 1 288 ? 2.184 14.508 -17.844 1 97.75 288 HIS A C 1
ATOM 2264 O O . HIS A 1 288 ? 2.295 15.516 -17.156 1 97.75 288 HIS A O 1
ATOM 2270 N N . SER A 1 289 ? 2.697 14.453 -19.062 1 96.12 289 SER A N 1
ATOM 2271 C CA . SER A 1 289 ? 3.268 15.578 -19.797 1 96.12 289 SER A CA 1
ATOM 2272 C C . SER A 1 289 ? 4.254 16.359 -18.938 1 96.12 289 SER A C 1
ATOM 2274 O O . SER A 1 289 ? 4.176 17.594 -18.875 1 96.12 289 SER A O 1
ATOM 2276 N N . LEU A 1 290 ? 5.09 15.727 -18.266 1 96.31 290 LEU A N 1
ATOM 2277 C CA . LEU A 1 290 ? 6.016 16.359 -17.328 1 96.31 290 LEU A CA 1
ATOM 2278 C C . LEU A 1 290 ? 7.391 16.531 -17.969 1 96.31 290 LEU A C 1
ATOM 2280 O O . LEU A 1 290 ? 7.871 15.648 -18.672 1 96.31 290 LEU A O 1
ATOM 2284 N N . ASN A 1 291 ? 7.961 17.688 -17.844 1 94.94 291 ASN A N 1
ATOM 2285 C CA . ASN A 1 291 ? 9.344 17.875 -18.281 1 94.94 291 ASN A CA 1
ATOM 2286 C C . ASN A 1 291 ? 10.328 17.297 -17.266 1 94.94 291 ASN A C 1
ATOM 2288 O O . ASN A 1 291 ? 10.492 17.844 -16.172 1 94.94 291 ASN A O 1
ATOM 2292 N N . LEU A 1 292 ? 10.984 16.25 -17.578 1 93.5 292 LEU A N 1
ATOM 2293 C CA . LEU A 1 292 ? 11.906 15.562 -16.672 1 93.5 292 LEU A CA 1
ATOM 2294 C C . LEU A 1 292 ? 13.344 15.719 -17.141 1 93.5 292 LEU A C 1
ATOM 2296 O O . LEU A 1 292 ? 14.234 14.984 -16.703 1 93.5 292 LEU A O 1
ATOM 2300 N N . SER A 1 293 ? 13.617 16.672 -18 1 91.81 293 SER A N 1
ATOM 2301 C CA . SER A 1 293 ? 14.914 16.812 -18.641 1 91.81 293 SER A CA 1
ATOM 2302 C C . SER A 1 293 ? 16.016 17.109 -17.625 1 91.81 293 SER A C 1
ATOM 2304 O O . SER A 1 293 ? 17.188 16.859 -17.875 1 91.81 293 SER A O 1
ATOM 2306 N N . ASN A 1 294 ? 15.656 17.641 -16.469 1 92.88 294 ASN A N 1
ATOM 2307 C CA . ASN A 1 294 ? 16.641 17.906 -15.43 1 92.88 294 ASN A CA 1
ATOM 2308 C C . ASN A 1 294 ? 17.219 16.609 -14.875 1 92.88 294 ASN A C 1
ATOM 2310 O O . ASN A 1 294 ? 18.328 16.609 -14.328 1 92.88 294 ASN A O 1
ATOM 2314 N N . TYR A 1 295 ? 16.5 15.461 -15.016 1 93 295 TYR A N 1
ATOM 2315 C CA . TYR A 1 295 ? 16.859 14.266 -14.273 1 93 295 TYR A CA 1
ATOM 2316 C C . TYR A 1 295 ? 17 13.062 -15.203 1 93 295 TYR A C 1
ATOM 2318 O O . TYR A 1 295 ? 17.641 12.062 -14.852 1 93 295 TYR A O 1
ATOM 2326 N N . ILE A 1 296 ? 16.297 13.078 -16.25 1 88.88 296 ILE A N 1
ATOM 2327 C CA . ILE A 1 296 ? 16.281 11.953 -17.188 1 88.88 296 ILE A CA 1
ATOM 2328 C C . ILE A 1 296 ? 16.625 12.453 -18.578 1 88.88 296 ILE A C 1
ATOM 2330 O O . ILE A 1 296 ? 15.945 13.32 -19.125 1 88.88 296 ILE A O 1
ATOM 2334 N N . ASN A 1 297 ? 17.672 11.797 -19.094 1 83.88 297 ASN A N 1
ATOM 2335 C CA . ASN A 1 297 ? 18.094 12.172 -20.453 1 83.88 297 ASN A CA 1
ATOM 2336 C C . ASN A 1 297 ? 18.062 10.969 -21.391 1 83.88 297 ASN A C 1
ATOM 2338 O O . ASN A 1 297 ? 18.266 9.836 -20.969 1 83.88 297 ASN A O 1
ATOM 2342 N N . HIS A 1 298 ? 17.766 11.117 -22.625 1 79.06 298 HIS A N 1
ATOM 2343 C CA . HIS A 1 298 ? 17.891 10.172 -23.734 1 79.06 298 HIS A CA 1
ATOM 2344 C C . HIS A 1 298 ? 17.125 8.883 -23.438 1 79.06 298 HIS A C 1
ATOM 2346 O O . HIS A 1 298 ? 17.703 7.801 -23.406 1 79.06 298 HIS A O 1
ATOM 2352 N N . LEU A 1 299 ? 15.914 8.883 -23.25 1 78.31 299 LEU A N 1
ATOM 2353 C CA . LEU A 1 299 ? 15.109 7.688 -23.031 1 78.31 299 LEU A CA 1
ATOM 2354 C C . LEU A 1 299 ? 15.102 6.797 -24.266 1 78.31 299 LEU A C 1
ATOM 2356 O O . LEU A 1 299 ? 15.258 7.281 -25.391 1 78.31 299 LEU A O 1
ATOM 2360 N N . PRO A 1 300 ? 14.984 5.438 -24.031 1 74.25 300 PRO A N 1
ATOM 2361 C CA . PRO A 1 300 ? 14.898 4.531 -25.172 1 74.25 300 PRO A CA 1
ATOM 2362 C C . PRO A 1 300 ? 13.789 4.918 -26.156 1 74.25 300 PRO A C 1
ATOM 2364 O O . PRO A 1 300 ? 12.82 5.562 -25.766 1 74.25 300 PRO A O 1
ATOM 2367 N N . MET A 1 301 ? 13.938 4.5 -27.438 1 70.31 301 MET A N 1
ATOM 2368 C CA . MET A 1 301 ? 12.977 4.727 -28.516 1 70.31 301 MET A CA 1
ATOM 2369 C C . MET A 1 301 ? 12.75 6.215 -28.734 1 70.31 301 MET A C 1
ATOM 2371 O O . MET A 1 301 ? 11.688 6.621 -29.203 1 70.31 301 MET A O 1
ATOM 2375 N N . GLN A 1 302 ? 13.648 7.078 -28.203 1 68.69 302 GLN A N 1
ATOM 2376 C CA . GLN A 1 302 ? 13.656 8.523 -28.406 1 68.69 302 GLN A CA 1
ATOM 2377 C C . GLN A 1 302 ? 12.422 9.18 -27.797 1 68.69 302 GLN A C 1
ATOM 2379 O O . GLN A 1 302 ? 11.828 10.07 -28.406 1 68.69 302 GLN A O 1
ATOM 2384 N N . ARG A 1 303 ? 12.133 8.586 -26.828 1 75.81 303 ARG A N 1
ATOM 2385 C CA . ARG A 1 303 ? 11.031 9.219 -26.125 1 75.81 303 ARG A CA 1
ATOM 2386 C C . ARG A 1 303 ? 11.422 10.602 -25.625 1 75.81 303 ARG A C 1
ATOM 2388 O O . ARG A 1 303 ? 12.562 10.812 -25.203 1 75.81 303 ARG A O 1
ATOM 2395 N N . ASP A 1 304 ? 10.422 11.477 -25.641 1 82.56 304 ASP A N 1
ATOM 2396 C CA . ASP A 1 304 ? 10.656 12.867 -25.266 1 82.56 304 ASP A CA 1
ATOM 2397 C C . ASP A 1 304 ? 10.633 13.047 -23.75 1 82.56 304 ASP A C 1
ATOM 2399 O O . ASP A 1 304 ? 9.617 12.797 -23.109 1 82.56 304 ASP A O 1
ATOM 2403 N N . THR A 1 305 ? 11.703 13.531 -23.156 1 87.12 305 THR A N 1
ATOM 2404 C CA . THR A 1 305 ? 11.773 13.75 -21.719 1 87.12 305 THR A CA 1
ATOM 2405 C C . THR A 1 305 ? 11.219 15.125 -21.344 1 87.12 305 THR A C 1
ATOM 2407 O O . THR A 1 305 ? 10.945 15.398 -20.172 1 87.12 305 THR A O 1
ATOM 2410 N N . GLU A 1 306 ? 11.094 15.984 -22.328 1 90.56 306 GLU A N 1
ATOM 2411 C CA . GLU A 1 306 ? 10.562 17.328 -22.094 1 90.56 306 GLU A CA 1
ATOM 2412 C C . GLU A 1 306 ? 9.039 17.312 -21.984 1 90.56 306 GLU A C 1
ATOM 2414 O O . GLU A 1 306 ? 8.438 18.266 -21.469 1 90.56 306 GLU A O 1
ATOM 2419 N N . ASP A 1 307 ? 8.516 16.344 -22.484 1 93.38 307 ASP A N 1
ATOM 2420 C CA . ASP A 1 307 ? 7.082 16.094 -22.391 1 93.38 307 ASP A CA 1
ATOM 2421 C C . ASP A 1 307 ? 6.797 14.617 -22.141 1 93.38 307 ASP A C 1
ATOM 2423 O O . ASP A 1 307 ? 6.172 13.953 -22.969 1 93.38 307 ASP A O 1
ATOM 2427 N N . PHE A 1 308 ? 7.113 14.211 -20.984 1 93.19 308 PHE A N 1
ATOM 2428 C CA . PHE A 1 308 ? 7.121 12.797 -20.656 1 93.19 308 PHE A CA 1
ATOM 2429 C C . PHE A 1 308 ? 5.762 12.352 -20.125 1 93.19 308 PHE A C 1
ATOM 2431 O O . PHE A 1 308 ? 5.191 12.992 -19.25 1 93.19 308 PHE A O 1
ATOM 2438 N N . THR A 1 309 ? 5.211 11.281 -20.703 1 93.88 309 THR A N 1
ATOM 2439 C CA . THR A 1 309 ? 3.955 10.688 -20.266 1 93.88 309 THR A CA 1
ATOM 2440 C C . THR A 1 309 ? 4.062 9.164 -20.219 1 93.88 309 THR A C 1
ATOM 2442 O O . THR A 1 309 ? 4.633 8.547 -21.125 1 93.88 309 THR A O 1
ATOM 2445 N N . THR A 1 310 ? 3.602 8.578 -19.125 1 93.06 310 THR A N 1
ATOM 2446 C CA . THR A 1 310 ? 3.553 7.125 -19 1 93.06 310 THR A CA 1
ATOM 2447 C C . THR A 1 310 ? 2.459 6.699 -18.016 1 93.06 310 THR A C 1
ATOM 2449 O O . THR A 1 310 ? 2.059 7.477 -17.156 1 93.06 310 THR A O 1
ATOM 2452 N N . GLN A 1 311 ? 1.875 5.531 -18.188 1 94.12 311 GLN A N 1
ATOM 2453 C CA . GLN A 1 311 ? 0.913 4.949 -17.266 1 94.12 311 GLN A CA 1
ATOM 2454 C C . GLN A 1 311 ? 1.58 3.924 -16.344 1 94.12 311 GLN A C 1
ATOM 2456 O O . GLN A 1 311 ? 0.917 3.297 -15.523 1 94.12 311 GLN A O 1
ATOM 2461 N N . ASP A 1 312 ? 2.885 3.846 -16.5 1 92.69 312 ASP A N 1
ATOM 2462 C CA . ASP A 1 312 ? 3.645 2.855 -15.75 1 92.69 312 ASP A CA 1
ATOM 2463 C C . ASP A 1 312 ? 5.094 3.303 -15.562 1 92.69 312 ASP A C 1
ATOM 2465 O O . ASP A 1 312 ? 6.008 2.732 -16.172 1 92.69 312 ASP A O 1
ATOM 2469 N N . ALA A 1 313 ? 5.305 4.141 -14.648 1 92.56 313 ALA A N 1
ATOM 2470 C CA . ALA A 1 313 ? 6.637 4.691 -14.406 1 92.56 313 ALA A CA 1
ATOM 2471 C C . ALA A 1 313 ? 7.504 3.705 -13.625 1 92.56 313 ALA A C 1
ATOM 2473 O O . ALA A 1 313 ? 7.016 3.016 -12.727 1 92.56 313 ALA A O 1
ATOM 2474 N N . SER A 1 314 ? 8.773 3.701 -13.953 1 90.56 314 SER A N 1
ATOM 2475 C CA . SER A 1 314 ? 9.742 2.947 -13.156 1 90.56 314 SER A CA 1
ATOM 2476 C C . SER A 1 314 ? 10.023 3.645 -11.828 1 90.56 314 SER A C 1
ATOM 2478 O O . SER A 1 314 ? 9.625 4.793 -11.625 1 90.56 314 SER A O 1
ATOM 2480 N N . GLY A 1 315 ? 10.703 2.982 -10.93 1 92.12 315 GLY A N 1
ATOM 2481 C CA . GLY A 1 315 ? 11.016 3.547 -9.625 1 92.12 315 GLY A CA 1
ATOM 2482 C C . GLY A 1 315 ? 11.758 4.871 -9.711 1 92.12 315 GLY A C 1
ATOM 2483 O O . GLY A 1 315 ? 11.336 5.863 -9.109 1 92.12 315 GLY A O 1
ATOM 2484 N N . SER A 1 316 ? 12.797 4.914 -10.516 1 92.81 316 SER A N 1
ATOM 2485 C CA . SER A 1 316 ? 13.609 6.117 -10.625 1 92.81 316 SER A CA 1
ATOM 2486 C C . SER A 1 316 ? 12.852 7.242 -11.32 1 92.81 316 SER A C 1
ATOM 2488 O O . SER A 1 316 ? 12.891 8.391 -10.883 1 92.81 316 SER A O 1
ATOM 2490 N N . THR A 1 317 ? 12.055 6.852 -12.312 1 92.44 317 THR A N 1
ATOM 2491 C CA . THR A 1 317 ? 11.289 7.844 -13.062 1 92.44 317 THR A CA 1
ATOM 2492 C C . THR A 1 317 ? 10.156 8.406 -12.211 1 92.44 317 THR A C 1
ATOM 2494 O O . THR A 1 317 ? 9.875 9.602 -12.258 1 92.44 317 THR A O 1
ATOM 2497 N N . SER A 1 318 ? 9.531 7.535 -11.461 1 95.94 318 SER A N 1
ATOM 2498 C CA . SER A 1 318 ? 8.422 7.973 -10.617 1 95.94 318 SER A CA 1
ATOM 2499 C C . SER A 1 318 ? 8.891 8.953 -9.547 1 95.94 318 SER A C 1
ATOM 2501 O O . SER A 1 318 ? 8.219 9.945 -9.266 1 95.94 318 SER A O 1
ATOM 2503 N N . GLN A 1 319 ? 10.031 8.672 -8.945 1 96.88 319 GLN A N 1
ATOM 2504 C CA . GLN A 1 319 ? 10.555 9.539 -7.898 1 96.88 319 GLN A CA 1
ATOM 2505 C C . GLN A 1 319 ? 11.023 10.875 -8.477 1 96.88 319 GLN A C 1
ATOM 2507 O O . GLN A 1 319 ? 10.797 11.93 -7.879 1 96.88 319 GLN A O 1
ATOM 2512 N N . ALA A 1 320 ? 11.656 10.836 -9.633 1 96.38 320 ALA A N 1
ATOM 2513 C CA . ALA A 1 320 ? 12.031 12.07 -10.32 1 96.38 320 ALA A CA 1
ATOM 2514 C C . ALA A 1 320 ? 10.805 12.914 -10.656 1 96.38 320 ALA A C 1
ATOM 2516 O O . ALA A 1 320 ? 10.82 14.133 -10.484 1 96.38 320 ALA A O 1
ATOM 2517 N N . ALA A 1 321 ? 9.797 12.195 -11.141 1 97.19 321 ALA A N 1
ATOM 2518 C CA . ALA A 1 321 ? 8.555 12.883 -11.453 1 97.19 321 ALA A CA 1
ATOM 2519 C C . ALA A 1 321 ? 7.953 13.539 -10.219 1 97.19 321 ALA A C 1
ATOM 2521 O O . ALA A 1 321 ? 7.5 14.688 -10.266 1 97.19 321 ALA A O 1
ATOM 2522 N N . TRP A 1 322 ? 7.961 12.82 -9.102 1 98.38 322 TRP A N 1
ATOM 2523 C CA . TRP A 1 322 ? 7.43 13.344 -7.852 1 98.38 322 TRP A CA 1
ATOM 2524 C C . TRP A 1 322 ? 8.18 14.609 -7.426 1 98.38 322 TRP A C 1
ATOM 2526 O O . TRP A 1 322 ? 7.562 15.594 -7.016 1 98.38 322 TRP A O 1
ATOM 2536 N N . LEU A 1 323 ? 9.453 14.594 -7.57 1 98 323 LEU A N 1
ATOM 2537 C CA . LEU A 1 323 ? 10.273 15.758 -7.238 1 98 323 LEU A CA 1
ATOM 2538 C C . LEU A 1 323 ? 9.906 16.953 -8.117 1 98 323 LEU A C 1
ATOM 2540 O O . LEU A 1 323 ? 9.633 18.031 -7.602 1 98 323 LEU A O 1
ATOM 2544 N N . GLN A 1 324 ? 9.852 16.734 -9.391 1 97.31 324 GLN A N 1
ATOM 2545 C CA . GLN A 1 324 ? 9.555 17.812 -10.32 1 97.31 324 GLN A CA 1
ATOM 2546 C C . GLN A 1 324 ? 8.141 18.344 -10.125 1 97.31 324 GLN A C 1
ATOM 2548 O O . GLN A 1 324 ? 7.91 19.547 -10.188 1 97.31 324 GLN A O 1
ATOM 2553 N N . GLU A 1 325 ? 7.207 17.422 -9.93 1 98.12 325 GLU A N 1
ATOM 2554 C CA . GLU A 1 325 ? 5.824 17.812 -9.656 1 98.12 325 GLU A CA 1
ATOM 2555 C C . GLU A 1 325 ? 5.73 18.641 -8.383 1 98.12 325 GLU A C 1
ATOM 2557 O O . GLU A 1 325 ? 4.949 19.594 -8.305 1 98.12 325 GLU A O 1
ATOM 2562 N N . SER A 1 326 ? 6.496 18.312 -7.324 1 98.19 326 SER A N 1
ATOM 2563 C CA . SER A 1 326 ? 6.512 19.047 -6.066 1 98.19 326 SER A CA 1
ATOM 2564 C C . SER A 1 326 ? 7.066 20.453 -6.258 1 98.19 326 SER A C 1
ATOM 2566 O O . SER A 1 326 ? 6.555 21.422 -5.676 1 98.19 326 SER A O 1
ATOM 2568 N N . ILE A 1 327 ? 8.102 20.547 -7.062 1 97.31 327 ILE A N 1
ATOM 2569 C CA . ILE A 1 327 ? 8.68 21.844 -7.363 1 97.31 327 ILE A CA 1
ATOM 2570 C C . ILE A 1 327 ? 7.648 22.719 -8.086 1 97.31 327 ILE A C 1
ATOM 2572 O O . ILE A 1 327 ? 7.457 23.891 -7.742 1 97.31 327 ILE A O 1
ATOM 2576 N N . GLU A 1 328 ? 6.961 22.094 -9.031 1 96.56 328 GLU A N 1
ATOM 2577 C CA . GLU A 1 328 ? 5.906 22.781 -9.781 1 96.56 328 GLU A CA 1
ATOM 2578 C C . GLU A 1 328 ? 4.824 23.297 -8.844 1 96.56 328 GLU A C 1
ATOM 2580 O O . GLU A 1 328 ? 4.262 24.375 -9.078 1 96.56 328 GLU A O 1
ATOM 2585 N N . ALA A 1 329 ? 4.582 22.594 -7.742 1 97.19 329 ALA A N 1
ATOM 2586 C CA . ALA A 1 329 ? 3.496 22.922 -6.82 1 97.19 329 ALA A CA 1
ATOM 2587 C C . ALA A 1 329 ? 3.971 23.875 -5.734 1 97.19 329 ALA A C 1
ATOM 2589 O O . ALA A 1 329 ? 3.174 24.328 -4.91 1 97.19 329 ALA A O 1
ATOM 2590 N N . GLY A 1 330 ? 5.27 24.188 -5.633 1 96.19 330 GLY A N 1
ATOM 2591 C CA . GLY A 1 330 ? 5.773 25.203 -4.719 1 96.19 330 GLY A CA 1
ATOM 2592 C C . GLY A 1 330 ? 6.402 24.625 -3.469 1 96.19 330 GLY A C 1
ATOM 2593 O O . GLY A 1 330 ? 6.352 25.234 -2.398 1 96.19 330 GLY A O 1
ATOM 2594 N N . VAL A 1 331 ? 7.059 23.516 -3.605 1 97.69 331 VAL A N 1
ATOM 2595 C CA . VAL A 1 331 ? 7.684 22.844 -2.469 1 97.69 331 VAL A CA 1
ATOM 2596 C C . VAL A 1 331 ? 8.852 23.672 -1.954 1 97.69 331 VAL A C 1
ATOM 2598 O O . VAL A 1 331 ? 9.523 24.359 -2.73 1 97.69 331 VAL A O 1
ATOM 2601 N N . GLN A 1 332 ? 9.07 23.656 -0.606 1 97.75 332 GLN A N 1
ATOM 2602 C CA . GLN A 1 332 ? 10.188 24.375 0 1 97.75 332 GLN A CA 1
ATOM 2603 C C . GLN A 1 332 ? 11.141 23.406 0.705 1 97.75 332 GLN A C 1
ATOM 2605 O O . GLN A 1 332 ? 12.266 23.781 1.037 1 97.75 332 GLN A O 1
ATOM 2610 N N . GLY A 1 333 ? 10.695 22.25 0.947 1 98.31 333 GLY A N 1
ATOM 2611 C CA . GLY A 1 333 ? 11.5 21.203 1.561 1 98.31 333 GLY A CA 1
ATOM 2612 C C . GLY A 1 333 ? 11.156 19.828 1.051 1 98.31 333 GLY A C 1
ATOM 2613 O O . GLY A 1 333 ? 9.984 19.5 0.824 1 98.31 333 GLY A O 1
ATOM 2614 N N . ILE A 1 334 ? 12.156 19.031 0.812 1 98.62 334 ILE A N 1
ATOM 2615 C CA . ILE A 1 334 ? 11.977 17.6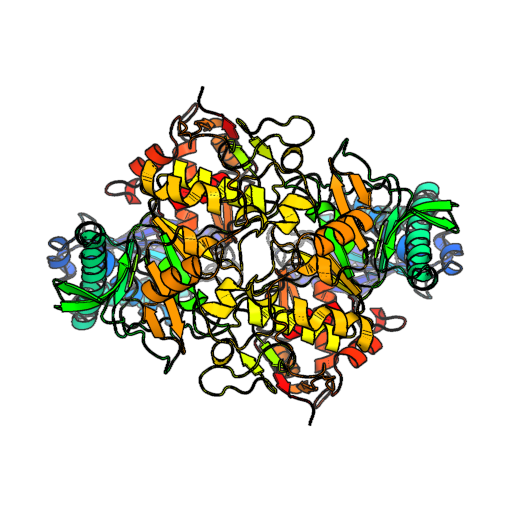56 0.351 1 98.62 334 ILE A CA 1
ATOM 2616 C C . ILE A 1 334 ? 12.508 16.688 1.405 1 98.62 334 ILE A C 1
ATOM 2618 O O . ILE A 1 334 ? 13.617 16.859 1.909 1 98.62 334 ILE A O 1
ATOM 2622 N N . LEU A 1 335 ? 11.703 15.797 1.817 1 98.75 335 LEU A N 1
ATOM 2623 C CA . LEU A 1 335 ? 12.078 14.742 2.758 1 98.75 335 LEU A CA 1
ATOM 2624 C C . LEU A 1 335 ? 12.219 13.406 2.043 1 98.75 335 LEU A C 1
ATOM 2626 O O . LEU A 1 335 ? 11.344 13.008 1.271 1 98.75 335 LEU A O 1
ATOM 2630 N N . ILE A 1 336 ? 13.312 12.734 2.236 1 97.81 336 ILE A N 1
ATOM 2631 C CA . ILE A 1 336 ? 13.617 11.5 1.523 1 97.81 336 ILE A CA 1
ATOM 2632 C C . ILE A 1 336 ? 14.094 10.438 2.512 1 97.81 336 ILE A C 1
ATOM 2634 O O . ILE A 1 336 ? 14.914 10.719 3.385 1 97.81 336 ILE A O 1
ATOM 2638 N N . ASP A 1 337 ? 13.547 9.328 2.463 1 95.75 337 ASP A N 1
ATOM 2639 C CA . ASP A 1 337 ? 14.039 8.133 3.154 1 95.75 337 ASP A CA 1
ATOM 2640 C C . ASP A 1 337 ? 14.688 7.16 2.176 1 95.75 337 ASP A C 1
ATOM 2642 O O . ASP A 1 337 ? 14.039 6.672 1.251 1 95.75 337 ASP A O 1
ATOM 2646 N N . GLU A 1 338 ? 15.906 6.926 2.391 1 92.56 338 GLU A N 1
ATOM 2647 C CA . GLU A 1 338 ? 16.672 6.066 1.495 1 92.56 338 GLU A CA 1
ATOM 2648 C C . GLU A 1 338 ? 15.984 4.715 1.308 1 92.56 338 GLU A C 1
ATOM 2650 O O . GLU A 1 338 ? 16.016 4.141 0.219 1 92.56 338 GLU A O 1
ATOM 2655 N N . ASP A 1 339 ? 15.32 4.246 2.326 1 91 339 ASP A N 1
ATOM 2656 C CA . ASP A 1 339 ? 14.742 2.904 2.328 1 91 339 ASP A CA 1
ATOM 2657 C C . ASP A 1 339 ? 13.516 2.834 1.42 1 91 339 ASP A C 1
ATOM 2659 O O . ASP A 1 339 ? 13.062 1.744 1.063 1 91 339 ASP A O 1
ATOM 2663 N N . THR A 1 340 ? 12.969 3.947 1.059 1 92.88 340 THR A N 1
ATOM 2664 C CA . THR A 1 340 ? 11.789 3.947 0.2 1 92.88 340 THR A CA 1
ATOM 2665 C C . THR A 1 340 ? 12.078 4.648 -1.122 1 92.88 340 THR A C 1
ATOM 2667 O O . THR A 1 340 ? 11.156 5.023 -1.851 1 92.88 340 THR A O 1
ATOM 2670 N N . SER A 1 341 ? 13.32 4.867 -1.392 1 94.38 341 SER A N 1
ATOM 2671 C CA . SER A 1 341 ? 13.727 5.574 -2.605 1 94.38 341 SER A CA 1
ATOM 2672 C C . SER A 1 341 ? 14.297 4.609 -3.639 1 94.38 341 SER A C 1
ATOM 2674 O O . SER A 1 341 ? 14.758 3.52 -3.291 1 94.38 341 SER A O 1
ATOM 2676 N N . ALA A 1 342 ? 14.211 5.004 -4.879 1 93.19 342 ALA A N 1
ATOM 2677 C CA . ALA A 1 342 ? 14.922 4.285 -5.934 1 93.19 342 ALA A CA 1
ATOM 2678 C C . ALA A 1 342 ? 16.422 4.602 -5.902 1 93.19 342 ALA A C 1
ATOM 2680 O O . ALA A 1 342 ? 16.812 5.746 -6.117 1 93.19 342 ALA A O 1
ATOM 2681 N N . THR A 1 343 ? 17.203 3.639 -5.699 1 90.56 343 THR A N 1
ATOM 2682 C CA . THR A 1 343 ? 18.641 3.822 -5.531 1 90.56 343 THR A CA 1
ATOM 2683 C C . THR A 1 343 ? 19.25 4.473 -6.773 1 90.56 343 THR A C 1
ATOM 2685 O O . THR A 1 343 ? 20.078 5.367 -6.66 1 90.56 343 THR A O 1
ATOM 2688 N N . ASN A 1 344 ? 18.766 4.09 -7.945 1 89.06 344 ASN A N 1
ATOM 2689 C CA . ASN A 1 344 ? 19.328 4.59 -9.195 1 89.06 344 ASN A CA 1
ATOM 2690 C C . ASN A 1 344 ? 19 6.066 -9.414 1 89.06 344 ASN A C 1
ATOM 2692 O O . ASN A 1 344 ? 19.641 6.734 -10.227 1 89.06 344 ASN A O 1
ATOM 2696 N N . PHE A 1 345 ? 18.047 6.578 -8.797 1 93.94 345 PHE A N 1
ATOM 2697 C CA . PHE A 1 345 ? 17.766 8.008 -8.828 1 93.94 345 PHE A CA 1
ATOM 2698 C C . PHE A 1 345 ? 18.594 8.75 -7.797 1 93.94 345 PHE A C 1
ATOM 2700 O O . PHE A 1 345 ? 18.953 9.914 -8 1 93.94 345 PHE A O 1
ATOM 2707 N N . MET A 1 346 ? 18.844 8.039 -6.691 1 93.5 346 MET A N 1
ATOM 2708 C CA . MET A 1 346 ? 19.562 8.68 -5.59 1 93.5 346 MET A CA 1
ATOM 2709 C C . MET A 1 346 ? 21.062 8.766 -5.895 1 93.5 346 MET A C 1
ATOM 2711 O O . MET A 1 346 ? 21.688 9.797 -5.641 1 93.5 346 MET A O 1
ATOM 2715 N N . ILE A 1 347 ? 21.594 7.648 -6.434 1 90.38 347 ILE A N 1
ATOM 2716 C CA . ILE A 1 347 ? 23.047 7.625 -6.641 1 90.38 347 ILE A CA 1
ATOM 2717 C C . ILE A 1 347 ? 23.375 6.719 -7.82 1 90.38 347 ILE A C 1
ATOM 2719 O O . ILE A 1 347 ? 22.531 5.945 -8.281 1 90.38 347 ILE A O 1
ATOM 2723 N N . ARG A 1 348 ? 24.594 6.875 -8.352 1 88.12 348 ARG A N 1
ATOM 2724 C CA . ARG A 1 348 ? 25.281 5.965 -9.258 1 88.12 348 ARG A CA 1
ATOM 2725 C C . ARG A 1 348 ? 26.766 5.902 -8.945 1 88.12 348 ARG A C 1
ATOM 2727 O O . ARG A 1 348 ? 27.5 6.863 -9.188 1 88.12 348 ARG A O 1
ATOM 2734 N N . ASP A 1 349 ? 27.141 4.773 -8.438 1 82.56 349 ASP A N 1
ATOM 2735 C CA . ASP A 1 349 ? 28.531 4.711 -7.965 1 82.56 349 ASP A CA 1
ATOM 2736 C C . ASP A 1 349 ? 29.484 4.469 -9.125 1 82.56 349 ASP A C 1
ATOM 2738 O O . ASP A 1 349 ? 29.062 4.316 -10.273 1 82.56 349 ASP A O 1
ATOM 2742 N N . GLU A 1 350 ? 30.719 4.477 -8.844 1 82.5 350 GLU A N 1
ATOM 2743 C CA . GLU A 1 350 ? 31.766 4.434 -9.859 1 82.5 350 GLU A CA 1
ATOM 2744 C C . GLU A 1 350 ? 31.734 3.117 -10.633 1 82.5 350 GLU A C 1
ATOM 2746 O O . GLU A 1 350 ? 31.938 3.098 -11.844 1 82.5 350 GLU A O 1
ATOM 2751 N N . ARG A 1 351 ? 31.469 2.076 -9.984 1 86.06 351 ARG A N 1
ATOM 2752 C CA . ARG A 1 351 ? 31.453 0.767 -10.625 1 86.06 351 ARG A CA 1
ATOM 2753 C C . ARG A 1 351 ? 30.297 0.635 -11.602 1 86.06 351 ARG A C 1
ATOM 2755 O O . ARG A 1 351 ? 30.453 0.099 -12.695 1 86.06 351 ARG A O 1
ATOM 2762 N N . MET A 1 352 ? 29.219 1.115 -11.211 1 88.12 352 MET A N 1
ATOM 2763 C CA . MET A 1 352 ? 28.047 1.086 -12.094 1 88.12 352 MET A CA 1
ATOM 2764 C C . MET A 1 352 ? 28.25 2.012 -13.289 1 88.12 352 MET A C 1
ATOM 2766 O O . MET A 1 352 ? 27.812 1.708 -14.398 1 88.12 352 MET A O 1
ATOM 2770 N N . GLN A 1 353 ? 28.922 3.113 -13.016 1 85.75 353 GLN A N 1
ATOM 2771 C CA . GLN A 1 353 ? 29.234 4.023 -14.109 1 85.75 353 GLN A CA 1
ATOM 2772 C C . GLN A 1 353 ? 30.156 3.363 -15.125 1 85.75 353 GLN A C 1
ATOM 2774 O O . GLN A 1 353 ? 30.047 3.605 -16.328 1 85.75 353 GLN A O 1
ATOM 2779 N N . ALA A 1 354 ? 30.984 2.562 -14.594 1 87.31 354 ALA A N 1
ATOM 2780 C CA . ALA A 1 354 ? 31.922 1.862 -15.461 1 87.31 354 ALA A CA 1
ATOM 2781 C C . ALA A 1 354 ? 31.25 0.732 -16.219 1 87.31 354 ALA A C 1
ATOM 2783 O O . ALA A 1 354 ? 31.578 0.457 -17.375 1 87.31 354 ALA A O 1
ATOM 2784 N N . LEU A 1 355 ? 30.328 0.1 -15.641 1 90.75 355 LEU A N 1
ATOM 2785 C CA . LEU A 1 355 ? 29.656 -1.055 -16.219 1 90.75 355 LEU A CA 1
ATOM 2786 C C . LEU A 1 355 ? 28.625 -0.615 -17.266 1 90.75 355 LEU A C 1
ATOM 2788 O O . LEU A 1 355 ? 28.531 -1.205 -18.344 1 90.75 355 LEU A O 1
ATOM 2792 N N . VAL A 1 356 ? 27.844 0.345 -16.922 1 87.38 356 VAL A N 1
ATOM 2793 C CA . VAL A 1 356 ? 26.812 0.899 -17.797 1 87.38 356 VAL A CA 1
ATOM 2794 C C . VAL A 1 356 ? 27.219 2.299 -18.25 1 87.38 356 VAL A C 1
ATOM 2796 O O . VAL A 1 356 ? 27.219 3.242 -17.453 1 87.38 356 VAL A O 1
ATOM 2799 N N . SER A 1 357 ? 27.469 2.404 -19.469 1 81.19 357 SER A N 1
ATOM 2800 C CA . SER A 1 357 ? 27.953 3.666 -20 1 81.19 357 SER A CA 1
ATOM 2801 C C . SER A 1 357 ? 26.938 4.785 -19.828 1 81.19 357 SER A C 1
ATOM 2803 O O . SER A 1 357 ? 25.734 4.527 -19.766 1 81.19 357 SER A O 1
ATOM 2805 N N . LYS A 1 358 ? 27.484 5.953 -19.766 1 77.75 358 LYS A N 1
ATOM 2806 C CA . LYS A 1 358 ? 26.656 7.133 -19.547 1 77.75 358 LYS A CA 1
ATOM 2807 C C . LYS A 1 358 ? 25.609 7.27 -20.656 1 77.75 358 LYS A C 1
ATOM 2809 O O . LYS A 1 358 ? 24.469 7.672 -20.406 1 77.75 358 LYS A O 1
ATOM 2814 N N . GLY A 1 359 ? 25.984 6.934 -21.781 1 76.88 359 GLY A N 1
ATOM 2815 C CA . GLY A 1 359 ? 25.047 7.004 -22.906 1 76.88 359 GLY A CA 1
ATOM 2816 C C . GLY A 1 359 ? 23.875 6.059 -22.75 1 76.88 359 GLY A C 1
ATOM 2817 O O . GLY A 1 359 ? 22.812 6.285 -23.344 1 76.88 359 GLY A O 1
ATOM 2818 N N . ASP A 1 360 ? 24.109 5.113 -21.938 1 78.69 360 ASP A N 1
ATOM 2819 C CA . ASP A 1 360 ? 23.078 4.102 -21.766 1 78.69 360 ASP A CA 1
ATOM 2820 C C . ASP A 1 360 ? 22.281 4.332 -20.484 1 78.69 360 ASP A C 1
ATOM 2822 O O . ASP A 1 360 ? 21.391 3.553 -20.141 1 78.69 360 ASP A O 1
ATOM 2826 N N . GLU A 1 361 ? 22.641 5.371 -19.812 1 81.06 361 GLU A N 1
ATOM 2827 C CA . GLU A 1 361 ? 21.953 5.719 -18.578 1 81.06 361 GLU A CA 1
ATOM 2828 C C . GLU A 1 361 ? 21.266 7.074 -18.688 1 81.06 361 GLU A C 1
ATOM 2830 O O . GLU A 1 361 ? 21.922 8.117 -18.594 1 81.06 361 GLU A O 1
ATOM 2835 N N . PRO A 1 362 ? 20 6.957 -18.719 1 84.25 362 PRO A N 1
ATOM 2836 C CA . PRO A 1 362 ? 19.281 8.219 -18.922 1 84.25 362 PRO A CA 1
ATOM 2837 C C . PRO A 1 362 ? 19.125 9.023 -17.641 1 84.25 362 PRO A C 1
ATOM 2839 O O . PRO A 1 362 ? 18.828 10.227 -17.703 1 84.25 362 PRO A O 1
ATOM 2842 N N . ILE A 1 363 ? 19.344 8.508 -16.453 1 87.69 363 ILE A N 1
ATOM 2843 C CA . ILE A 1 363 ? 19 9.156 -15.195 1 87.69 363 ILE A CA 1
ATOM 2844 C C . ILE A 1 363 ? 20.203 9.938 -14.672 1 87.69 363 ILE A C 1
ATOM 2846 O O . ILE A 1 363 ? 21.312 9.398 -14.594 1 87.69 363 ILE A O 1
ATOM 2850 N N . THR A 1 364 ? 20.062 11.148 -14.484 1 90.75 364 THR A N 1
ATOM 2851 C CA . THR A 1 364 ? 21 11.922 -13.672 1 90.75 364 THR A CA 1
ATOM 2852 C C . THR A 1 364 ? 20.672 11.781 -12.188 1 90.75 364 THR A C 1
ATOM 2854 O O . THR A 1 364 ? 19.609 12.227 -11.742 1 90.75 364 THR A O 1
ATOM 2857 N N . PRO A 1 365 ? 21.562 11.188 -11.477 1 92.19 365 PRO A N 1
ATOM 2858 C CA . PRO A 1 365 ? 21.234 10.93 -10.07 1 92.19 365 PRO A CA 1
ATOM 2859 C C . PRO A 1 365 ? 20.984 12.211 -9.281 1 92.19 365 PRO A C 1
ATOM 2861 O O . PRO A 1 365 ? 21.562 13.258 -9.594 1 92.19 365 PRO A O 1
ATOM 2864 N N . LEU A 1 366 ? 20.172 12.141 -8.289 1 94.88 366 LEU A N 1
ATOM 2865 C CA . LEU A 1 366 ? 19.797 13.281 -7.465 1 94.88 366 LEU A CA 1
ATOM 2866 C C . LEU A 1 366 ? 21.016 13.875 -6.762 1 94.88 366 LEU A C 1
ATOM 2868 O O . LEU A 1 366 ? 21.094 15.094 -6.57 1 94.88 366 LEU A O 1
ATOM 2872 N N . VAL A 1 367 ? 22 13.047 -6.387 1 93.56 367 VAL A N 1
ATOM 2873 C CA . VAL A 1 367 ? 23.188 13.492 -5.676 1 93.56 367 VAL A CA 1
ATOM 2874 C C . VAL A 1 367 ? 23.922 14.555 -6.5 1 93.56 367 VAL A C 1
ATOM 2876 O O . VAL A 1 367 ? 24.578 15.43 -5.945 1 93.56 367 VAL A O 1
ATOM 2879 N N . ASP A 1 368 ? 23.719 14.547 -7.816 1 92.75 368 ASP A N 1
ATOM 2880 C CA . ASP A 1 368 ? 24.391 15.484 -8.711 1 92.75 368 ASP A CA 1
ATOM 2881 C C . ASP A 1 368 ? 23.547 16.734 -8.922 1 92.75 368 ASP A C 1
ATOM 2883 O O . ASP A 1 368 ? 24.047 17.75 -9.445 1 92.75 368 ASP A O 1
ATOM 2887 N N . ARG A 1 369 ? 22.328 16.719 -8.531 1 94.19 369 ARG A N 1
ATOM 2888 C CA . ARG A 1 369 ? 21.406 17.828 -8.773 1 94.19 369 ARG A CA 1
ATOM 2889 C C . ARG A 1 369 ? 21.031 18.516 -7.465 1 94.19 369 ARG A C 1
ATOM 2891 O O . ARG A 1 369 ? 20.609 19.672 -7.469 1 94.19 369 ARG A O 1
ATOM 2898 N N . ILE A 1 370 ? 21.172 17.875 -6.379 1 95.12 370 ILE A N 1
ATOM 2899 C CA . ILE A 1 370 ? 20.594 18.281 -5.102 1 95.12 370 ILE A CA 1
ATOM 2900 C C . ILE A 1 370 ? 21.219 19.594 -4.652 1 95.12 370 ILE A C 1
ATOM 2902 O O . ILE A 1 370 ? 20.547 20.422 -4.031 1 95.12 370 ILE A O 1
ATOM 2906 N N . GLY A 1 371 ? 22.5 19.844 -4.934 1 94.38 371 GLY A N 1
ATOM 2907 C CA . GLY A 1 371 ? 23.125 21.109 -4.637 1 94.38 371 GLY A CA 1
ATOM 2908 C C . GLY A 1 371 ? 22.5 22.281 -5.375 1 94.38 371 GLY A C 1
ATOM 2909 O O . GLY A 1 371 ? 22.344 23.375 -4.816 1 94.38 371 GLY A O 1
ATOM 2910 N N . GLN A 1 372 ? 22.125 22 -6.602 1 94.19 372 GLN A N 1
ATOM 2911 C CA . GLN A 1 372 ? 21.469 23.031 -7.414 1 94.19 372 GLN A CA 1
ATOM 2912 C C . GLN A 1 372 ? 20.078 23.344 -6.898 1 94.19 372 GLN A C 1
ATOM 2914 O O . GLN A 1 372 ? 19.609 24.484 -6.961 1 94.19 372 GLN A O 1
ATOM 2919 N N . LEU A 1 373 ? 19.406 22.344 -6.438 1 95.94 373 LEU A N 1
ATOM 2920 C CA . LEU A 1 373 ? 18.078 22.562 -5.863 1 95.94 373 LEU A CA 1
ATOM 2921 C C . LEU A 1 373 ? 18.156 23.5 -4.664 1 95.94 373 LEU A C 1
ATOM 2923 O O . LEU A 1 373 ? 17.328 24.391 -4.52 1 95.94 373 LEU A O 1
ATOM 2927 N N . ARG A 1 374 ? 19.156 23.266 -3.859 1 95.19 374 ARG A N 1
ATOM 2928 C CA . ARG A 1 374 ? 19.391 24.109 -2.695 1 95.19 374 ARG A CA 1
ATOM 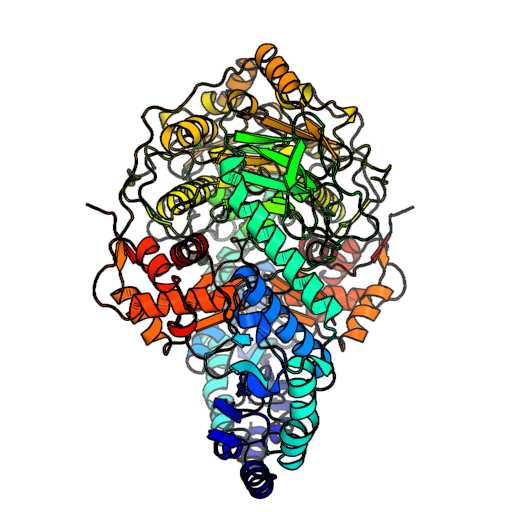2929 C C . ARG A 1 374 ? 19.766 25.516 -3.117 1 95.19 374 ARG A C 1
ATOM 2931 O O . ARG A 1 374 ? 19.141 26.5 -2.689 1 95.19 374 ARG A O 1
ATOM 2938 N N . ASN A 1 375 ? 20.734 25.672 -4.027 1 94.75 375 ASN A N 1
ATOM 2939 C CA . ASN A 1 375 ? 21.359 26.953 -4.348 1 94.75 375 ASN A CA 1
ATOM 2940 C C . ASN A 1 375 ? 20.484 27.781 -5.281 1 94.75 375 ASN A C 1
ATOM 2942 O O . ASN A 1 375 ? 20.422 29 -5.148 1 94.75 375 ASN A O 1
ATOM 2946 N N . GLU A 1 376 ? 19.797 27.078 -6.184 1 93.81 376 GLU A N 1
ATOM 2947 C CA . GLU A 1 376 ? 19.125 27.797 -7.246 1 93.81 376 GLU A CA 1
ATOM 2948 C C . GLU A 1 376 ? 17.625 27.906 -6.973 1 93.81 376 GLU A C 1
ATOM 2950 O O . GLU A 1 376 ? 16.984 28.891 -7.355 1 93.81 376 GLU A O 1
ATOM 2955 N N . LEU A 1 377 ? 17.078 26.922 -6.312 1 94.94 377 LEU A N 1
ATOM 2956 C CA . LEU A 1 377 ? 15.633 26.922 -6.102 1 94.94 377 LEU A CA 1
ATOM 2957 C C . LEU A 1 377 ? 15.297 27.125 -4.625 1 94.94 377 LEU A C 1
ATOM 2959 O O . LEU A 1 377 ? 14.125 27.234 -4.262 1 94.94 377 LEU A O 1
ATOM 2963 N N . GLU A 1 378 ? 16.328 27.109 -3.746 1 95.38 378 GLU A N 1
ATOM 2964 C CA . GLU A 1 378 ? 16.141 27.281 -2.309 1 95.38 378 GLU A CA 1
ATOM 2965 C C . GLU A 1 378 ? 15.227 26.203 -1.732 1 95.38 378 GLU A C 1
ATOM 2967 O O . GLU A 1 378 ? 14.336 26.5 -0.938 1 95.38 378 GLU A O 1
ATOM 2972 N N . VAL A 1 379 ? 15.336 25.031 -2.254 1 97.38 379 VAL A N 1
ATOM 2973 C CA . VAL A 1 379 ? 14.617 23.891 -1.729 1 97.38 379 VAL A CA 1
ATOM 2974 C C . VAL A 1 379 ? 15.523 23.094 -0.784 1 97.38 379 VAL A C 1
ATOM 2976 O O . VAL A 1 379 ? 16.578 22.609 -1.189 1 97.38 379 VAL A O 1
ATOM 2979 N N . SER A 1 380 ? 15.148 23.078 0.503 1 98.31 380 SER A N 1
ATOM 2980 C CA . SER A 1 380 ? 15.906 22.297 1.485 1 98.31 380 SER A CA 1
ATOM 2981 C C . SER A 1 380 ? 15.57 20.812 1.396 1 98.31 380 SER A C 1
ATOM 2983 O O . SER A 1 380 ? 14.508 20.438 0.891 1 98.31 380 SER A O 1
ATOM 2985 N N . THR A 1 381 ? 16.547 20 1.765 1 98.31 381 THR A N 1
ATOM 2986 C CA . THR A 1 381 ? 16.312 18.562 1.722 1 98.31 381 THR A CA 1
ATOM 2987 C C . THR A 1 381 ? 16.75 17.906 3.025 1 98.31 381 THR A C 1
ATOM 2989 O O . THR A 1 381 ? 17.797 18.266 3.586 1 98.31 381 THR A O 1
ATOM 2992 N N . VAL A 1 382 ? 15.969 17.094 3.607 1 98.69 382 VAL A N 1
ATOM 2993 C CA . VAL A 1 382 ? 16.328 16.188 4.699 1 98.69 382 VAL A CA 1
ATOM 2994 C C . VAL A 1 382 ? 16.312 14.742 4.207 1 98.69 382 VAL A C 1
ATOM 2996 O O . VAL A 1 382 ? 15.297 14.258 3.713 1 98.69 382 VAL A O 1
ATOM 2999 N N . ILE A 1 383 ? 17.438 14.047 4.301 1 98.06 383 ILE A N 1
ATOM 3000 C CA . ILE A 1 383 ? 17.578 12.703 3.754 1 98.06 383 ILE A CA 1
ATOM 3001 C C . ILE A 1 383 ? 18.016 11.734 4.855 1 98.06 383 ILE A C 1
ATOM 3003 O O . ILE A 1 383 ? 19.016 11.969 5.531 1 98.06 383 ILE A O 1
ATOM 3007 N N . VAL A 1 384 ? 17.219 10.766 5.062 1 96.62 384 VAL A N 1
ATOM 3008 C CA . VAL A 1 384 ? 17.672 9.648 5.891 1 96.62 384 VAL A CA 1
ATOM 3009 C C . VAL A 1 384 ? 18.531 8.703 5.059 1 96.62 384 VAL A C 1
ATOM 3011 O O . VAL A 1 384 ? 18.094 8.195 4.023 1 96.62 384 VAL A O 1
ATOM 3014 N N . MET A 1 385 ? 19.734 8.484 5.512 1 92.75 385 MET A N 1
ATOM 3015 C CA . MET A 1 385 ? 20.672 7.633 4.797 1 92.75 385 MET A CA 1
ATOM 3016 C C . MET A 1 385 ? 21.281 6.59 5.734 1 92.75 385 MET A C 1
ATOM 3018 O O . MET A 1 385 ? 21.578 6.887 6.891 1 92.75 385 MET A O 1
ATOM 3022 N N . GLY A 1 386 ? 21.5 5.383 5.27 1 84.44 386 GLY A N 1
ATOM 3023 C CA . GLY A 1 386 ? 22.109 4.336 6.066 1 84.44 386 GLY A CA 1
ATOM 3024 C C . GLY A 1 386 ? 23.219 3.607 5.344 1 84.44 386 GLY A C 1
ATOM 3025 O O . GLY A 1 386 ? 24.188 3.16 5.969 1 84.44 386 GLY A O 1
ATOM 3026 N N . GLY A 1 387 ? 23.172 3.531 4.047 1 82.62 387 GLY A N 1
ATOM 3027 C CA . GLY A 1 387 ? 24.094 2.658 3.328 1 82.62 387 GLY A CA 1
ATOM 3028 C C . GLY A 1 387 ? 25.078 3.414 2.457 1 82.62 387 GLY A C 1
ATOM 3029 O O . GLY A 1 387 ? 26.219 2.998 2.307 1 82.62 387 GLY A O 1
ATOM 3030 N N . SER A 1 388 ? 24.656 4.469 1.931 1 84.25 388 SER A N 1
ATOM 3031 C CA . SER A 1 388 ? 25.5 5.191 0.981 1 84.25 388 SER A CA 1
ATOM 3032 C C . SER A 1 388 ? 26.016 6.492 1.584 1 84.25 388 SER A C 1
ATOM 3034 O O . SER A 1 388 ? 25.25 7.254 2.18 1 84.25 388 SER A O 1
ATOM 3036 N N . GLY A 1 389 ? 27.297 6.723 1.43 1 87.81 389 GLY A N 1
ATOM 3037 C CA . GLY A 1 389 ? 27.891 7.945 1.946 1 87.81 389 GLY A CA 1
ATOM 3038 C C . GLY A 1 389 ? 28.094 9.008 0.883 1 87.81 389 GLY A C 1
ATOM 3039 O O . GLY A 1 389 ? 28.75 10.016 1.123 1 87.81 389 GLY A O 1
ATOM 3040 N N . ASP A 1 390 ? 27.5 8.859 -0.292 1 88.56 390 ASP A N 1
ATOM 3041 C CA . ASP A 1 390 ? 27.719 9.758 -1.419 1 88.56 390 ASP A CA 1
ATOM 3042 C C . ASP A 1 390 ? 27.172 11.156 -1.117 1 88.56 390 ASP A C 1
ATOM 3044 O O . ASP A 1 390 ? 27.719 12.156 -1.6 1 88.56 390 ASP A O 1
ATOM 3048 N N . TYR A 1 391 ? 26.234 11.25 -0.307 1 93.69 391 TYR A N 1
ATOM 3049 C CA . TYR A 1 391 ? 25.578 12.539 -0.055 1 93.69 391 TYR A CA 1
ATOM 3050 C C . TYR A 1 391 ? 26.359 13.344 0.976 1 93.69 391 TYR A C 1
ATOM 3052 O O . TYR A 1 391 ? 26.047 14.516 1.215 1 93.69 391 TYR A O 1
ATOM 3060 N N . LEU A 1 392 ? 27.344 12.75 1.625 1 94.69 392 LEU A N 1
ATOM 3061 C CA . LEU A 1 392 ? 28.156 13.477 2.596 1 94.69 392 LEU A CA 1
ATOM 3062 C C . LEU A 1 392 ? 28.859 14.664 1.939 1 94.69 392 LEU A C 1
ATOM 3064 O O . LEU A 1 392 ? 29.094 15.688 2.586 1 94.69 392 LEU A O 1
ATOM 3068 N N . ASP A 1 393 ? 29.141 14.547 0.629 1 92.5 393 ASP A N 1
ATOM 3069 C CA . ASP A 1 393 ? 29.859 15.578 -0.106 1 92.5 393 ASP A CA 1
ATOM 3070 C C . ASP A 1 393 ? 29.031 16.859 -0.221 1 92.5 393 ASP A C 1
ATOM 3072 O O . ASP A 1 393 ? 29.578 17.953 -0.345 1 92.5 393 ASP A O 1
ATOM 3076 N N . VAL A 1 394 ? 27.75 16.719 -0.203 1 94.06 394 VAL A N 1
ATOM 3077 C CA . VAL A 1 394 ? 26.891 17.859 -0.503 1 94.06 394 VAL A CA 1
ATOM 3078 C C . VAL A 1 394 ? 26.109 18.266 0.748 1 94.06 394 VAL A C 1
ATOM 3080 O O . VAL A 1 394 ? 25.359 19.234 0.727 1 94.06 394 VAL A O 1
ATOM 3083 N N . ALA A 1 395 ? 26.328 17.609 1.871 1 97 395 ALA A N 1
ATOM 3084 C CA . ALA A 1 395 ? 25.531 17.828 3.082 1 97 395 ALA A CA 1
ATOM 3085 C C . ALA A 1 395 ? 26 19.078 3.82 1 97 395 ALA A C 1
ATOM 3087 O O . ALA A 1 395 ? 27.203 19.312 3.947 1 97 395 ALA A O 1
ATOM 3088 N N . ASP A 1 396 ? 25.078 19.891 4.266 1 98.06 396 ASP A N 1
ATOM 3089 C CA . ASP A 1 396 ? 25.391 21.031 5.117 1 98.06 396 ASP A CA 1
ATOM 3090 C C . ASP A 1 396 ? 25.422 20.641 6.59 1 98.06 396 ASP A C 1
ATOM 3092 O O . ASP A 1 396 ? 26.188 21.203 7.375 1 98.06 396 ASP A O 1
ATOM 3096 N N . THR A 1 397 ? 24.531 19.781 7.004 1 98.44 397 THR A N 1
ATOM 3097 C CA . THR A 1 397 ? 24.406 19.266 8.359 1 98.44 397 THR A CA 1
ATOM 3098 C C . THR A 1 397 ? 24.234 17.75 8.352 1 98.44 397 THR A C 1
ATOM 3100 O O . THR A 1 397 ? 23.516 17.219 7.5 1 98.44 397 THR A O 1
ATOM 3103 N N . VAL A 1 398 ? 24.922 17.078 9.219 1 98.31 398 VAL A N 1
ATOM 3104 C CA . VAL A 1 398 ? 24.781 15.641 9.352 1 98.31 398 VAL A CA 1
ATOM 3105 C C . VAL A 1 398 ? 24.453 15.273 10.797 1 98.31 398 VAL A C 1
ATOM 3107 O O . VAL A 1 398 ? 25.219 15.578 11.711 1 98.31 398 VAL A O 1
ATOM 3110 N N . ILE A 1 399 ? 23.328 14.672 11 1 98.12 399 ILE A N 1
ATOM 3111 C CA . ILE A 1 399 ? 22.844 14.25 12.312 1 98.12 399 ILE A CA 1
ATOM 3112 C C . ILE A 1 399 ? 22.875 12.727 12.414 1 98.12 399 ILE A C 1
ATOM 3114 O O . ILE A 1 399 ? 22.266 12.031 11.594 1 98.12 399 ILE A O 1
ATOM 3118 N N . GLN A 1 400 ? 23.578 12.18 13.352 1 96.94 400 GLN A N 1
ATOM 3119 C CA . GLN A 1 400 ? 23.594 10.742 13.602 1 96.94 400 GLN A CA 1
ATOM 3120 C C . GLN A 1 400 ? 22.625 10.375 14.727 1 96.94 400 GLN A C 1
ATOM 3122 O O . GLN A 1 400 ? 22.672 10.969 15.812 1 96.94 400 GLN A O 1
ATOM 3127 N N . MET A 1 401 ? 21.703 9.516 14.422 1 95.38 401 MET A N 1
ATOM 3128 C CA . MET A 1 401 ? 20.875 8.945 15.477 1 95.38 401 MET A CA 1
ATOM 3129 C C . MET A 1 401 ? 21.609 7.812 16.188 1 95.38 401 MET A C 1
ATOM 3131 O O . MET A 1 401 ? 22 6.828 15.562 1 95.38 401 MET A O 1
ATOM 3135 N N . HIS A 1 402 ? 21.797 7.941 17.406 1 92.31 402 HIS A N 1
ATOM 3136 C CA . HIS A 1 402 ? 22.453 6.949 18.25 1 92.31 402 HIS A CA 1
ATOM 3137 C C . HIS A 1 402 ? 21.641 6.688 19.516 1 92.31 402 HIS A C 1
ATOM 3139 O O . HIS A 1 402 ? 21.484 7.578 20.359 1 92.31 402 HIS A O 1
ATOM 3145 N N . ASP A 1 403 ? 21.141 5.457 19.688 1 89.94 403 ASP A N 1
ATOM 3146 C CA . ASP A 1 403 ? 20.281 5.078 20.797 1 89.94 403 ASP A CA 1
ATOM 3147 C C . ASP A 1 403 ? 19.094 6.035 20.938 1 89.94 403 ASP A C 1
ATOM 3149 O O . ASP A 1 403 ? 18.828 6.555 22.016 1 89.94 403 ASP A O 1
ATOM 3153 N N . TYR A 1 404 ? 18.578 6.414 19.859 1 91 404 TYR A N 1
ATOM 3154 C CA . TYR A 1 404 ? 17.375 7.215 19.734 1 91 404 TYR A CA 1
ATOM 3155 C C . TYR A 1 404 ? 17.641 8.672 20.109 1 91 404 TYR A C 1
ATOM 3157 O O . TYR A 1 404 ? 16.703 9.422 20.391 1 91 404 TYR A O 1
ATOM 3165 N N . GLN A 1 405 ? 18.906 9.008 20.109 1 94.94 405 GLN A N 1
ATOM 3166 C CA . GLN A 1 405 ? 19.281 10.406 20.344 1 94.94 405 GLN A CA 1
ATOM 3167 C C . GLN A 1 405 ? 20.016 10.984 19.141 1 94.94 405 GLN A C 1
ATOM 3169 O O . GLN A 1 405 ? 20.734 10.266 18.438 1 94.94 405 GLN A O 1
ATOM 3174 N N . ALA A 1 406 ? 19.875 12.281 18.953 1 96.69 406 ALA A N 1
ATOM 3175 C CA . ALA A 1 406 ? 20.531 12.969 17.844 1 96.69 406 ALA A CA 1
ATOM 3176 C C . ALA A 1 406 ? 21.922 13.477 18.266 1 96.69 406 ALA A C 1
ATOM 3178 O O . ALA A 1 406 ? 22.078 14.062 19.328 1 96.69 406 ALA A O 1
ATOM 3179 N N . VAL A 1 407 ? 22.859 13.188 17.453 1 97.19 407 VAL A N 1
ATOM 3180 C CA . VAL A 1 407 ? 24.234 13.672 17.641 1 97.19 407 VAL A CA 1
ATOM 3181 C C . VAL A 1 407 ? 24.703 14.422 16.391 1 97.19 407 VAL A C 1
ATOM 3183 O O . VAL A 1 407 ? 24.516 13.945 15.273 1 97.19 407 VAL A O 1
ATOM 3186 N N . ASP A 1 408 ? 25.281 15.625 16.625 1 98.19 408 ASP A N 1
ATOM 3187 C CA . ASP A 1 408 ? 25.828 16.391 15.5 1 98.19 408 ASP A CA 1
ATOM 3188 C C . ASP A 1 408 ? 27.172 15.82 15.07 1 98.19 408 ASP A C 1
ATOM 3190 O O . ASP A 1 408 ? 28.172 15.93 15.797 1 98.19 408 ASP A O 1
ATOM 3194 N N . VAL A 1 409 ? 27.203 15.273 13.883 1 97.56 409 VAL A N 1
ATOM 3195 C CA . VAL A 1 409 ? 28.453 14.695 13.398 1 97.56 409 VAL A CA 1
ATOM 3196 C C . VAL A 1 409 ? 28.891 15.406 12.117 1 97.56 409 VAL A C 1
ATOM 3198 O O . VAL A 1 409 ? 29.5 14.789 11.234 1 97.56 409 VAL A O 1
ATOM 3201 N N . THR A 1 410 ? 28.469 16.641 11.922 1 97.94 410 THR A N 1
ATOM 3202 C CA . THR A 1 410 ? 28.781 17.406 10.727 1 97.94 410 THR A CA 1
ATOM 3203 C C . THR A 1 410 ? 30.297 17.5 10.516 1 97.94 410 THR A C 1
ATOM 3205 O O . THR A 1 410 ? 30.781 17.266 9.414 1 97.94 410 THR A O 1
ATOM 3208 N N . GLU A 1 411 ? 31.031 17.812 11.547 1 97.31 411 GLU A N 1
ATOM 3209 C CA . GLU A 1 411 ? 32.469 17.938 11.445 1 97.31 411 GLU A CA 1
ATOM 3210 C C . GLU A 1 411 ? 33.125 16.594 11.125 1 97.31 411 GLU A C 1
ATOM 3212 O O . GLU A 1 411 ? 34.031 16.516 10.289 1 97.31 411 GLU A O 1
ATOM 3217 N N . LYS A 1 412 ? 32.656 15.641 11.812 1 96.31 412 LYS A N 1
ATOM 3218 C CA . LYS A 1 412 ? 33.156 14.305 11.547 1 96.31 412 LYS A CA 1
ATOM 3219 C C . LYS A 1 412 ? 32.906 13.898 10.094 1 96.31 412 LYS A C 1
ATOM 3221 O O . LYS A 1 412 ? 33.781 13.289 9.461 1 96.31 412 LYS A O 1
ATOM 3226 N N . ALA A 1 413 ? 31.766 14.125 9.578 1 96.31 413 ALA A N 1
ATOM 3227 C CA . ALA A 1 413 ? 31.422 13.812 8.195 1 96.31 413 ALA A CA 1
ATOM 3228 C C . ALA A 1 413 ? 32.344 14.516 7.223 1 96.31 413 ALA A C 1
ATOM 3230 O O . ALA A 1 413 ? 32.781 13.93 6.219 1 96.31 413 ALA A O 1
ATOM 3231 N N . GLN A 1 414 ? 32.719 15.711 7.531 1 96.12 414 GLN A N 1
ATOM 3232 C CA . GLN A 1 414 ? 33.625 16.453 6.684 1 96.12 414 GLN A CA 1
ATOM 3233 C C . GLN A 1 414 ? 35 15.812 6.676 1 96.12 414 GLN A C 1
ATOM 3235 O O . GLN A 1 414 ? 35.688 15.758 5.637 1 96.12 414 GLN A O 1
ATOM 3240 N N . GLN A 1 415 ? 35.375 15.344 7.785 1 95.94 415 GLN A N 1
ATOM 3241 C CA . GLN A 1 415 ? 36.625 14.641 7.883 1 95.94 415 GLN A CA 1
ATOM 3242 C C . GLN A 1 415 ? 36.625 13.352 7.07 1 95.94 415 GLN A C 1
ATOM 3244 O O . GLN A 1 415 ? 37.594 13.016 6.406 1 95.94 415 GLN A O 1
ATOM 3249 N N . VAL A 1 416 ? 35.531 12.695 7.16 1 93.94 416 VAL A N 1
ATOM 3250 C CA . VAL A 1 416 ? 35.375 11.445 6.418 1 93.94 416 VAL A CA 1
ATOM 3251 C C . VAL A 1 416 ? 35.5 11.719 4.918 1 93.94 416 VAL A C 1
ATOM 3253 O O . VAL A 1 416 ? 36.125 10.961 4.184 1 93.94 416 VAL A O 1
ATOM 3256 N N . VAL A 1 417 ? 34.844 12.734 4.465 1 93.88 417 VAL A N 1
ATOM 3257 C CA . VAL A 1 417 ? 34.875 13.102 3.051 1 93.88 417 VAL A CA 1
ATOM 3258 C C . VAL A 1 417 ? 36.312 13.375 2.607 1 93.88 417 VAL A C 1
ATOM 3260 O O . VAL A 1 417 ? 36.719 12.992 1.506 1 93.88 417 VAL A O 1
ATOM 3263 N N . LYS A 1 418 ? 37.062 14.016 3.445 1 93.81 418 LYS A N 1
ATOM 3264 C CA . LYS A 1 418 ? 38.469 14.336 3.133 1 93.81 418 LYS A CA 1
ATOM 3265 C C . LYS A 1 418 ? 39.312 13.07 3.096 1 93.81 418 LYS A C 1
ATOM 3267 O O . LYS A 1 418 ? 40.188 12.938 2.24 1 93.81 418 LYS A O 1
ATOM 3272 N N . GLN A 1 419 ? 39.062 12.18 3.939 1 91.69 419 GLN A N 1
ATOM 3273 C CA . GLN A 1 419 ? 39.844 10.969 4.074 1 91.69 419 GLN A CA 1
ATOM 3274 C C . GLN A 1 419 ? 39.469 9.945 3.006 1 91.69 419 GLN A C 1
ATOM 3276 O O . GLN A 1 419 ? 40.312 9.109 2.625 1 91.69 419 GLN A O 1
ATOM 3281 N N . HIS A 1 420 ? 38.219 10.016 2.584 1 88.44 420 HIS A N 1
ATOM 3282 C CA . HIS A 1 420 ? 37.719 9.078 1.592 1 88.44 420 HIS A CA 1
ATOM 3283 C C . HIS A 1 420 ? 37.062 9.812 0.42 1 88.44 420 HIS A C 1
ATOM 3285 O O . HIS A 1 420 ? 35.844 9.703 0.204 1 88.44 420 HIS A O 1
ATOM 3291 N N . PRO A 1 421 ? 37.906 10.375 -0.398 1 84.81 421 PRO A N 1
ATOM 3292 C CA . PRO A 1 421 ? 37.344 11.133 -1.513 1 84.81 421 PRO A CA 1
ATOM 3293 C C . PRO A 1 421 ? 36.625 10.25 -2.525 1 84.81 421 PRO A C 1
ATOM 3295 O O . PRO A 1 421 ? 37.031 9.109 -2.756 1 84.81 421 PRO A O 1
ATOM 3298 N N . THR A 1 422 ? 35.562 10.734 -3.016 1 78.38 422 THR A N 1
ATOM 3299 C CA . THR A 1 422 ? 34.781 9.977 -3.986 1 78.38 422 THR A CA 1
ATOM 3300 C C . THR A 1 422 ? 35.5 9.898 -5.324 1 78.38 422 THR A C 1
ATOM 3302 O O . THR A 1 422 ? 36.219 10.82 -5.703 1 78.38 422 THR A O 1
ATOM 3305 N N . GLU A 1 423 ? 35.25 8.742 -6.012 1 76.31 423 GLU A N 1
ATOM 3306 C CA . GLU A 1 423 ? 35.781 8.586 -7.363 1 76.31 423 GLU A CA 1
ATOM 3307 C C . GLU A 1 423 ? 34.688 8.633 -8.406 1 76.31 423 GLU A C 1
ATOM 3309 O O . GLU A 1 423 ? 34.906 8.336 -9.578 1 76.31 423 GLU A O 1
ATOM 3314 N N . ARG A 1 424 ? 33.562 9.047 -7.906 1 79 424 ARG A N 1
ATOM 3315 C CA . ARG A 1 424 ? 32.438 9.164 -8.812 1 79 424 ARG A CA 1
ATOM 3316 C C . ARG A 1 424 ? 32.531 10.406 -9.68 1 79 424 ARG A C 1
ATOM 3318 O O . ARG A 1 424 ? 33.094 11.43 -9.242 1 79 424 ARG A O 1
ATOM 3325 N N . ASN A 1 425 ? 32 10.227 -10.938 1 78.44 425 ASN A N 1
ATOM 3326 C CA . ASN A 1 425 ? 31.922 11.398 -11.812 1 78.44 425 ASN A CA 1
ATOM 3327 C C . ASN A 1 425 ? 30.562 12.086 -11.703 1 78.44 425 ASN A C 1
ATOM 3329 O O . ASN A 1 425 ? 29.531 11.414 -11.617 1 78.44 425 ASN A O 1
ATOM 3333 N N . ASN A 1 426 ? 30.656 13.375 -11.555 1 79.19 426 ASN A N 1
ATOM 3334 C CA . ASN A 1 426 ? 29.422 14.141 -11.641 1 79.19 426 ASN A CA 1
ATOM 3335 C C . ASN A 1 426 ? 28.781 14.031 -13.023 1 79.19 426 ASN A C 1
ATOM 3337 O O . ASN A 1 426 ? 29.453 14.25 -14.031 1 79.19 426 ASN A O 1
ATOM 3341 N N . GLU A 1 427 ? 27.578 13.711 -13.086 1 76.62 427 GLU A N 1
ATOM 3342 C CA . GLU A 1 427 ? 26.938 13.414 -14.367 1 76.62 427 GLU A CA 1
ATOM 3343 C C . GLU A 1 427 ? 26 14.547 -14.789 1 76.62 427 GLU A C 1
ATOM 3345 O O . GLU A 1 427 ? 25.219 14.391 -15.727 1 76.62 427 GLU A O 1
ATOM 3350 N N . CYS A 1 428 ? 26.094 15.594 -14.062 1 76.12 428 CYS A N 1
ATOM 3351 C CA . CYS A 1 428 ? 25.312 16.75 -14.461 1 76.12 428 CYS A CA 1
ATOM 3352 C C . CYS A 1 428 ? 25.906 17.438 -15.688 1 76.12 428 CYS A C 1
ATOM 3354 O O . CYS A 1 428 ? 27.062 17.844 -15.672 1 76.12 428 CYS A O 1
ATOM 3356 N N . GLU A 1 429 ? 25.125 17.469 -16.734 1 70.38 429 GLU A N 1
ATOM 3357 C CA . GLU A 1 429 ? 25.656 18.016 -17.969 1 70.38 429 GLU A CA 1
ATOM 3358 C C . GLU A 1 429 ? 25.125 19.438 -18.219 1 70.38 429 GLU A C 1
ATOM 3360 O O . GLU A 1 429 ? 25.656 20.172 -19.047 1 70.38 429 GLU A O 1
ATOM 3365 N N . SER A 1 430 ? 24.047 19.75 -17.531 1 78 430 SER A N 1
ATOM 3366 C CA . SER A 1 430 ? 23.391 21.031 -17.812 1 78 430 SER A CA 1
ATOM 3367 C C . SER A 1 430 ? 22.938 21.719 -16.531 1 78 430 SER A C 1
ATOM 3369 O O . SER A 1 430 ? 22.906 21.094 -15.469 1 78 430 SER A O 1
ATOM 3371 N N . GLU A 1 431 ? 22.703 22.953 -16.672 1 84.5 431 GLU A N 1
ATOM 3372 C CA . GLU A 1 431 ? 22.125 23.719 -15.57 1 84.5 431 GLU A CA 1
ATOM 3373 C C . GLU A 1 431 ? 20.688 23.297 -15.289 1 84.5 431 GLU A C 1
ATOM 3375 O O . GLU A 1 431 ? 20.031 22.719 -16.156 1 84.5 431 GLU A O 1
ATOM 3380 N N . LEU A 1 432 ? 20.391 23.453 -14.023 1 89.69 432 LEU A N 1
ATOM 3381 C CA . LEU A 1 432 ? 19.016 23.172 -13.641 1 89.69 432 LEU A CA 1
ATOM 3382 C C . LEU A 1 432 ? 18.047 24.125 -14.328 1 89.69 432 LEU A C 1
ATOM 3384 O O . LEU A 1 432 ? 18.188 25.344 -14.219 1 89.69 432 LEU A O 1
ATOM 3388 N N . SER A 1 433 ? 17.141 23.547 -15.047 1 89.25 433 SER A N 1
ATOM 3389 C CA . SER A 1 433 ? 16.156 24.359 -15.758 1 89.25 433 SER A CA 1
ATOM 3390 C C . SER A 1 433 ? 14.891 24.547 -14.922 1 89.25 433 SER A C 1
ATOM 3392 O O . SER A 1 433 ? 14.516 23.672 -14.141 1 89.25 433 SER A O 1
ATOM 3394 N N . THR A 1 434 ? 14.328 25.719 -15.031 1 90.12 434 THR A N 1
ATOM 3395 C CA . THR A 1 434 ? 13.023 26 -14.453 1 90.12 434 THR A CA 1
ATOM 3396 C C . THR A 1 434 ? 11.938 25.969 -15.531 1 90.12 434 THR A C 1
ATOM 3398 O O . THR A 1 434 ? 12.156 26.422 -16.656 1 90.12 434 THR A O 1
ATOM 3401 N N . PHE A 1 435 ? 10.859 25.438 -15.117 1 90.88 435 PHE A N 1
ATOM 3402 C CA . PHE A 1 435 ? 9.789 25.266 -16.094 1 90.88 435 PHE A CA 1
ATOM 3403 C C . PHE A 1 435 ? 8.516 25.969 -15.625 1 90.88 435 PHE A C 1
ATOM 3405 O O . PHE A 1 435 ? 8.25 26.062 -14.43 1 90.88 435 PHE A O 1
ATOM 3412 N N . ARG A 1 436 ? 7.711 26.453 -16.641 1 92.38 436 ARG A N 1
ATOM 3413 C CA . ARG A 1 436 ? 6.371 26.922 -16.328 1 92.38 436 ARG A CA 1
ATOM 3414 C C . ARG A 1 436 ? 5.461 25.781 -15.906 1 92.38 436 ARG A C 1
ATOM 3416 O O . ARG A 1 436 ? 5.629 24.656 -16.359 1 92.38 436 ARG A O 1
ATOM 3423 N N . PRO A 1 437 ? 4.543 26.062 -14.984 1 95.06 437 PRO A N 1
ATOM 3424 C CA . PRO A 1 437 ? 3.625 25 -14.555 1 95.06 437 PRO A CA 1
ATOM 3425 C C . PRO A 1 437 ? 2.822 24.406 -15.711 1 95.06 437 PRO A C 1
ATOM 3427 O O . PRO A 1 437 ? 2.424 25.141 -16.625 1 95.06 437 PRO A O 1
ATOM 3430 N N . ARG A 1 438 ? 2.586 23.203 -15.688 1 96.5 438 ARG A N 1
ATOM 3431 C CA . ARG A 1 438 ? 1.733 22.531 -16.672 1 96.5 438 ARG A CA 1
ATOM 3432 C C . ARG A 1 438 ? 0.289 23 -16.547 1 96.5 438 ARG A C 1
ATOM 3434 O O . ARG A 1 438 ? -0.153 23.406 -15.477 1 96.5 438 ARG A O 1
ATOM 3441 N N . SER A 1 439 ? -0.388 22.859 -17.641 1 97.44 439 SER A N 1
ATOM 3442 C CA . SER A 1 439 ? -1.808 23.188 -17.641 1 97.44 439 SER A CA 1
ATOM 3443 C C . SER A 1 439 ? -2.674 21.953 -17.453 1 97.44 439 SER A C 1
ATOM 3445 O O . SER A 1 439 ? -2.271 20.844 -17.797 1 97.44 439 SER A O 1
ATOM 3447 N N . LEU A 1 440 ? -3.809 22.141 -16.844 1 97.88 440 LEU A N 1
ATOM 3448 C CA . LEU A 1 440 ? -4.746 21.047 -16.562 1 97.88 440 LEU A CA 1
ATOM 3449 C C . LEU A 1 440 ? -6.031 21.219 -17.359 1 97.88 440 LEU A C 1
ATOM 3451 O O . LEU A 1 440 ? -6.594 22.312 -17.406 1 97.88 440 LEU A O 1
ATOM 3455 N N . ASN A 1 441 ? -6.473 20.188 -17.969 1 97.88 441 ASN A N 1
ATOM 3456 C CA . ASN A 1 441 ? -7.711 20.219 -18.75 1 97.88 441 ASN A CA 1
ATOM 3457 C C . ASN A 1 441 ? -8.938 20.109 -17.844 1 97.88 441 ASN A C 1
ATOM 3459 O O . ASN A 1 441 ? -9.344 19.016 -17.469 1 97.88 441 ASN A O 1
ATOM 3463 N N . ARG A 1 442 ? -9.57 21.172 -17.641 1 97.38 442 ARG A N 1
ATOM 3464 C CA . ARG A 1 442 ? -10.727 21.219 -16.766 1 97.38 442 ARG A CA 1
ATOM 3465 C C . ARG A 1 442 ? -11.898 20.438 -17.344 1 97.38 442 ARG A C 1
ATOM 3467 O O . ARG A 1 442 ? -12.664 19.812 -16.609 1 97.38 442 ARG A O 1
ATOM 3474 N N . ALA A 1 443 ? -12 20.484 -18.609 1 96.25 443 ALA A N 1
ATOM 3475 C CA . ALA A 1 443 ? -13.094 19.797 -19.281 1 96.25 443 ALA A CA 1
ATOM 3476 C C . ALA A 1 443 ? -12.992 18.281 -19.078 1 96.25 443 ALA A C 1
ATOM 3478 O O . ALA A 1 443 ? -14.008 17.609 -18.938 1 96.25 443 ALA A O 1
ATOM 3479 N N . ALA A 1 444 ? -11.82 17.859 -19.141 1 95.88 444 ALA A N 1
ATOM 3480 C CA . ALA A 1 444 ? -11.602 16.438 -18.906 1 95.88 444 ALA A CA 1
ATOM 3481 C C . ALA A 1 444 ? -12.008 16.062 -17.484 1 95.88 444 ALA A C 1
ATOM 3483 O O . ALA A 1 444 ? -12.586 14.992 -17.25 1 95.88 444 ALA A O 1
ATOM 3484 N N . LEU A 1 445 ? -11.734 16.891 -16.484 1 96.38 445 LEU A N 1
ATOM 3485 C CA . LEU A 1 445 ? -12.141 16.656 -15.094 1 96.38 445 LEU A CA 1
ATOM 3486 C C . LEU A 1 445 ? -13.664 16.609 -14.977 1 96.38 445 LEU A C 1
ATOM 3488 O O . LEU A 1 445 ? -14.203 15.75 -14.281 1 96.38 445 LEU A O 1
ATOM 3492 N N . GLN A 1 446 ? -14.25 17.516 -15.68 1 96.88 446 GLN A N 1
ATOM 3493 C CA . GLN A 1 446 ? -15.703 17.594 -15.648 1 96.88 446 GLN A CA 1
ATOM 3494 C C . GLN A 1 446 ? -16.328 16.328 -16.25 1 96.88 446 GLN A C 1
ATOM 3496 O O . GLN A 1 446 ? -17.328 15.828 -15.742 1 96.88 446 GLN A O 1
ATOM 3501 N N . LYS A 1 447 ? -15.766 15.875 -17.312 1 96.44 447 LYS A N 1
ATOM 3502 C CA . LYS A 1 447 ? -16.25 14.656 -17.953 1 96.44 447 LYS A CA 1
ATOM 3503 C C . LYS A 1 447 ? -16.156 13.461 -17 1 96.44 447 LYS A C 1
ATOM 3505 O O . LYS A 1 447 ? -17.062 12.633 -16.938 1 96.44 447 LYS A O 1
ATOM 3510 N N . ILE A 1 448 ? -15.031 13.336 -16.281 1 96.25 448 ILE A N 1
ATOM 3511 C CA . ILE A 1 448 ? -14.82 12.258 -15.32 1 96.25 448 ILE A CA 1
ATOM 3512 C C . ILE A 1 448 ? -15.922 12.297 -14.258 1 96.25 448 ILE A C 1
ATOM 3514 O O . ILE A 1 448 ? -16.484 11.258 -13.898 1 96.25 448 ILE A O 1
ATOM 3518 N N . LEU A 1 449 ? -16.234 13.477 -13.742 1 95.69 449 LEU A N 1
ATOM 3519 C CA . LEU A 1 449 ? -17.266 13.664 -12.727 1 95.69 449 LEU A CA 1
ATOM 3520 C C . LEU A 1 449 ? -18.641 13.266 -13.266 1 95.69 449 LEU A C 1
ATOM 3522 O O . LEU A 1 449 ? -19.391 12.555 -12.602 1 95.69 449 LEU A O 1
ATOM 3526 N N . ALA A 1 450 ? -18.891 13.727 -14.445 1 94.81 450 ALA A N 1
ATOM 3527 C CA . ALA A 1 450 ? -20.172 13.469 -15.07 1 94.81 450 ALA A CA 1
ATOM 3528 C C . ALA A 1 450 ? -20.391 11.977 -15.289 1 94.81 450 ALA A C 1
ATOM 3530 O O . ALA A 1 450 ? -21.484 11.453 -15.055 1 94.81 450 ALA A O 1
ATOM 3531 N N . ASP A 1 451 ? -19.406 11.359 -15.734 1 93.62 451 ASP A N 1
ATOM 3532 C CA . ASP A 1 451 ? -19.484 9.922 -15.992 1 93.62 451 ASP A CA 1
ATOM 3533 C C . ASP A 1 451 ? -19.781 9.148 -14.711 1 93.62 451 ASP A C 1
ATOM 3535 O O . ASP A 1 451 ? -20.375 8.062 -14.758 1 93.62 451 ASP A O 1
ATOM 3539 N N . GLY A 1 452 ? -19.391 9.672 -13.609 1 93.69 452 GLY A N 1
ATOM 3540 C CA . GLY A 1 452 ? -19.547 8.977 -12.344 1 93.69 452 GLY A CA 1
ATOM 3541 C C . GLY A 1 452 ? -20.625 9.594 -11.469 1 93.69 452 GLY A C 1
ATOM 3542 O O . GLY A 1 452 ? -20.562 9.523 -10.242 1 93.69 452 GLY A O 1
ATOM 3543 N N . LYS A 1 453 ? -21.516 10.289 -12.016 1 93.25 453 LYS A N 1
ATOM 3544 C CA . LYS A 1 453 ? -22.656 10.875 -11.336 1 93.25 453 LYS A CA 1
ATOM 3545 C C . LYS A 1 453 ? -22.219 11.859 -10.258 1 93.25 453 LYS A C 1
ATOM 3547 O O . LYS A 1 453 ? -22.812 11.922 -9.18 1 93.25 453 LYS A O 1
ATOM 3552 N N . PHE A 1 454 ? -21.078 12.477 -10.484 1 92.94 454 PHE A N 1
ATOM 3553 C CA . PHE A 1 454 ? -20.547 13.578 -9.688 1 92.94 454 PHE A CA 1
ATOM 3554 C C . PHE A 1 454 ? -20.219 13.117 -8.273 1 92.94 454 PHE A C 1
ATOM 3556 O O . PHE A 1 454 ? -20.312 13.891 -7.32 1 92.94 454 PHE A O 1
ATOM 3563 N N . ARG A 1 455 ? -19.906 11.859 -8.141 1 93.94 455 ARG A N 1
ATOM 3564 C CA . ARG A 1 455 ? -19.547 11.32 -6.832 1 93.94 455 ARG A CA 1
ATOM 3565 C C . ARG A 1 455 ? -18.109 11.648 -6.469 1 93.94 455 ARG A C 1
ATOM 3567 O O . ARG A 1 455 ? -17.203 11.531 -7.301 1 93.94 455 ARG A O 1
ATOM 3574 N N . VAL A 1 456 ? -17.922 12.18 -5.289 1 95.88 456 VAL A N 1
ATOM 3575 C CA . VAL A 1 456 ? -16.625 12.438 -4.691 1 95.88 456 VAL A CA 1
ATOM 3576 C C . VAL A 1 456 ? -16.562 11.828 -3.295 1 95.88 456 VAL A C 1
ATOM 3578 O O . VAL A 1 456 ? -17.375 12.141 -2.434 1 95.88 456 VAL A O 1
ATOM 3581 N N . SER A 1 457 ? -15.633 10.898 -3.135 1 95 457 SER A N 1
ATOM 3582 C CA . SER A 1 457 ? -15.57 10.273 -1.817 1 95 457 SER A CA 1
ATOM 3583 C C . SER A 1 457 ? -14.195 9.68 -1.547 1 95 457 SER A C 1
ATOM 3585 O O . SER A 1 457 ? -13.586 9.086 -2.438 1 95 457 SER A O 1
ATOM 3587 N N . ALA A 1 458 ? -13.781 9.898 -0.343 1 93.75 458 ALA A N 1
ATOM 3588 C CA . ALA A 1 458 ? -12.523 9.297 0.101 1 93.75 458 ALA A CA 1
ATOM 3589 C C . ALA A 1 458 ? -12.758 7.914 0.708 1 93.75 458 ALA A C 1
ATOM 3591 O O . ALA A 1 458 ? -13.789 7.676 1.344 1 93.75 458 ALA A O 1
ATOM 3592 N N . LYS A 1 459 ? -11.938 6.996 0.471 1 87.38 459 LYS A N 1
ATOM 3593 C CA . LYS A 1 459 ? -11.852 5.727 1.188 1 87.38 459 LYS A CA 1
ATOM 3594 C C . LYS A 1 459 ? -10.602 5.676 2.066 1 87.38 459 LYS A C 1
ATOM 3596 O O . LYS A 1 459 ? -9.539 5.262 1.614 1 87.38 459 LYS A O 1
ATOM 3601 N N . GLY A 1 460 ? -10.797 6.004 3.34 1 87.38 460 GLY A N 1
ATOM 3602 C CA . GLY A 1 460 ? -9.633 6.152 4.195 1 87.38 460 GLY A CA 1
ATOM 3603 C C . GLY A 1 460 ? -8.664 7.219 3.709 1 87.38 460 GLY A C 1
ATOM 3604 O O . GLY A 1 460 ? -9.086 8.289 3.262 1 87.38 460 GLY A O 1
ATOM 3605 N N . VAL A 1 461 ? -7.383 6.91 3.896 1 90.25 461 VAL A N 1
ATOM 3606 C CA . VAL A 1 461 ? -6.375 7.871 3.457 1 90.25 461 VAL A CA 1
ATOM 3607 C C . VAL A 1 461 ? -5.664 7.34 2.215 1 90.25 461 VAL A C 1
ATOM 3609 O O . VAL A 1 461 ? -4.641 7.891 1.796 1 90.25 461 VAL A O 1
ATOM 3612 N N . ASP A 1 462 ? -6.211 6.324 1.581 1 91.81 462 ASP A N 1
ATOM 3613 C CA . ASP A 1 462 ? -5.438 5.625 0.561 1 91.81 462 ASP A CA 1
ATOM 3614 C C . ASP A 1 462 ? -6.051 5.82 -0.824 1 91.81 462 ASP A C 1
ATOM 3616 O O . ASP A 1 462 ? -5.418 5.516 -1.838 1 91.81 462 ASP A O 1
ATOM 3620 N N . SER A 1 463 ? -7.266 6.324 -0.866 1 95.56 463 SER A N 1
ATOM 3621 C CA . SER A 1 463 ? -7.918 6.367 -2.17 1 95.56 463 SER A CA 1
ATOM 3622 C C . SER A 1 463 ? -8.938 7.492 -2.24 1 95.56 463 SER A C 1
ATOM 3624 O O . SER A 1 463 ? -9.594 7.809 -1.243 1 95.56 463 SER A O 1
ATOM 3626 N N . LEU A 1 464 ? -9.062 8.078 -3.367 1 97.81 464 LEU A N 1
ATOM 3627 C CA . LEU A 1 464 ? -10.055 9.109 -3.666 1 97.81 464 LEU A CA 1
ATOM 3628 C C . LEU A 1 464 ? -10.867 8.742 -4.906 1 97.81 464 LEU A C 1
ATOM 3630 O O . LEU A 1 464 ? -10.297 8.523 -5.98 1 97.81 464 LEU A O 1
ATOM 3634 N N . ARG A 1 465 ? -12.086 8.555 -4.715 1 97.38 465 ARG A N 1
ATOM 3635 C CA . ARG A 1 465 ? -12.992 8.383 -5.844 1 97.38 465 ARG A CA 1
ATOM 3636 C C . ARG A 1 465 ? -13.422 9.727 -6.418 1 97.38 465 ARG A C 1
ATOM 3638 O O . ARG A 1 465 ? -13.906 10.594 -5.691 1 97.38 465 ARG A O 1
ATOM 3645 N N . PHE A 1 466 ? -13.242 9.961 -7.637 1 97.88 466 PHE A N 1
ATOM 3646 C CA . PHE A 1 466 ? -13.656 11.133 -8.398 1 97.88 466 PHE A CA 1
ATOM 3647 C C . PHE A 1 466 ? -14.422 10.719 -9.648 1 97.88 466 PHE A C 1
ATOM 3649 O O . PHE A 1 466 ? -13.82 10.391 -10.672 1 97.88 466 PHE A O 1
ATOM 3656 N N . GLY A 1 467 ? -15.742 10.727 -9.5 1 96.25 467 GLY A N 1
ATOM 3657 C CA . GLY A 1 467 ? -16.562 10.125 -10.547 1 96.25 467 GLY A CA 1
ATOM 3658 C C . GLY A 1 467 ? -16.359 8.633 -10.672 1 96.25 467 GLY A C 1
ATOM 3659 O O . GLY A 1 467 ? -16.562 7.887 -9.711 1 96.25 467 GLY A O 1
ATOM 3660 N N . LYS A 1 468 ? -15.914 8.219 -11.805 1 93 468 LYS A N 1
ATOM 3661 C CA . LYS A 1 468 ? -15.703 6.789 -12.039 1 93 468 LYS A CA 1
ATOM 3662 C C . LYS A 1 468 ? -14.25 6.402 -11.773 1 93 468 LYS A C 1
ATOM 3664 O O . LYS A 1 468 ? -13.914 5.219 -11.727 1 93 468 LYS A O 1
ATOM 3669 N N . GLU A 1 469 ? -13.477 7.441 -11.469 1 95.06 469 GLU A N 1
ATOM 3670 C CA . GLU A 1 469 ? -12.047 7.191 -11.312 1 95.06 469 GLU A CA 1
ATOM 3671 C C . GLU A 1 469 ? -11.68 7.004 -9.844 1 95.06 469 GLU A C 1
ATOM 3673 O O . GLU A 1 469 ? -12.211 7.695 -8.969 1 95.06 469 GLU A O 1
ATOM 3678 N N . PHE A 1 470 ? -10.898 6.004 -9.617 1 94.75 470 PHE A N 1
ATOM 3679 C CA . PHE A 1 470 ? -10.281 5.809 -8.305 1 94.75 470 PHE A CA 1
ATOM 3680 C C . PHE A 1 470 ? -8.789 6.105 -8.352 1 94.75 470 PHE A C 1
ATOM 3682 O O . PHE A 1 470 ? -8.062 5.539 -9.18 1 94.75 470 PHE A O 1
ATOM 3689 N N . THR A 1 471 ? -8.406 7.02 -7.555 1 97 471 THR A N 1
ATOM 3690 C CA . THR A 1 471 ? -7.004 7.41 -7.5 1 97 471 THR A CA 1
ATOM 3691 C C . THR A 1 471 ? -6.32 6.789 -6.285 1 97 471 THR A C 1
ATOM 3693 O O . THR A 1 471 ? -6.766 6.977 -5.152 1 97 471 THR A O 1
ATOM 3696 N N . ASP A 1 472 ? -5.281 6.047 -6.555 1 95.44 472 ASP A N 1
ATOM 3697 C CA . ASP A 1 472 ? -4.484 5.457 -5.484 1 95.44 472 ASP A CA 1
ATOM 3698 C C . ASP A 1 472 ? -3.58 6.5 -4.832 1 95.44 472 ASP A C 1
ATOM 3700 O O . ASP A 1 472 ? -2.711 7.07 -5.492 1 95.44 472 ASP A O 1
ATOM 3704 N N . LEU A 1 473 ? -3.789 6.715 -3.539 1 97.25 473 LEU A N 1
ATOM 3705 C CA . LEU A 1 473 ? -3.027 7.73 -2.822 1 97.25 473 LEU A CA 1
ATOM 3706 C C . LEU A 1 473 ? -2.186 7.102 -1.717 1 97.25 473 LEU A C 1
ATOM 3708 O O . LEU A 1 473 ? -1.688 7.805 -0.834 1 97.25 473 LEU A O 1
ATOM 3712 N N . SER A 1 474 ? -1.986 5.836 -1.752 1 93.38 474 SER A N 1
ATOM 3713 C CA . SER A 1 474 ? -1.344 5.09 -0.674 1 93.38 474 SER A CA 1
ATOM 3714 C C . SER A 1 474 ? 0.098 5.543 -0.47 1 93.38 474 SER A C 1
ATOM 3716 O O . SER A 1 474 ? 0.623 5.477 0.643 1 93.38 474 SER A O 1
ATOM 3718 N N . ALA A 1 475 ? 0.722 6.051 -1.553 1 94.81 475 ALA A N 1
ATOM 3719 C CA . ALA A 1 475 ? 2.125 6.449 -1.461 1 94.81 475 ALA A CA 1
ATOM 3720 C C . ALA A 1 475 ? 2.27 7.797 -0.761 1 94.81 475 ALA A C 1
ATOM 3722 O O . ALA A 1 475 ? 3.357 8.148 -0.299 1 94.81 475 ALA A O 1
ATOM 3723 N N . LEU A 1 476 ? 1.22 8.617 -0.734 1 96.81 476 LEU A N 1
ATOM 3724 C CA . LEU A 1 476 ? 1.259 9.93 -0.099 1 96.81 476 LEU A CA 1
ATOM 3725 C C . LEU A 1 476 ? 1.143 9.805 1.417 1 96.81 476 LEU A C 1
ATOM 3727 O O . LEU A 1 476 ? 0.073 10.039 1.983 1 96.81 476 LEU A O 1
ATOM 3731 N N . GLU A 1 477 ? 2.203 9.68 2.049 1 94.5 477 GLU A N 1
ATOM 3732 C CA . GLU A 1 477 ? 2.266 9.32 3.461 1 94.5 477 GLU A CA 1
ATOM 3733 C C . GLU A 1 477 ? 1.838 10.484 4.352 1 94.5 477 GLU A C 1
ATOM 3735 O O . GLU A 1 477 ? 1.506 10.289 5.523 1 94.5 477 GLU A O 1
ATOM 3740 N N . GLN A 1 478 ? 1.841 11.648 3.818 1 97 478 GLN A N 1
ATOM 3741 C CA . GLN A 1 478 ? 1.574 12.82 4.652 1 97 478 GLN A CA 1
ATOM 3742 C C . GLN A 1 478 ? 0.079 13.117 4.715 1 97 478 GLN A C 1
ATOM 3744 O O . GLN A 1 478 ? -0.351 14 5.461 1 97 478 GLN A O 1
ATOM 3749 N N . LEU A 1 479 ? -0.752 12.414 3.932 1 96.56 479 LEU A N 1
ATOM 3750 C CA . LEU A 1 479 ? -2.197 12.562 4.07 1 96.56 479 LEU A CA 1
ATOM 3751 C C . LEU A 1 479 ? -2.693 11.891 5.344 1 96.56 479 LEU A C 1
ATOM 3753 O O . LEU A 1 479 ? -2.473 10.688 5.543 1 96.56 479 LEU A O 1
ATOM 3757 N N . GLU A 1 480 ? -3.43 12.617 6.184 1 92.5 480 GLU A N 1
ATOM 3758 C CA . GLU A 1 480 ? -3.637 12.188 7.562 1 92.5 480 GLU A CA 1
ATOM 3759 C C . GLU A 1 480 ? -5.074 11.727 7.785 1 92.5 480 GLU A C 1
ATOM 3761 O O . GLU A 1 480 ? -5.355 10.984 8.734 1 92.5 480 GLU A O 1
ATOM 3766 N N . SER A 1 481 ? -5.984 12.227 6.926 1 94.44 481 SER A N 1
ATOM 3767 C CA . SER A 1 481 ? -7.379 11.922 7.23 1 94.44 481 SER A CA 1
ATOM 3768 C C . SER A 1 481 ? -8.211 11.797 5.957 1 94.44 481 SER A C 1
ATOM 3770 O O . SER A 1 481 ? -7.871 12.383 4.93 1 94.44 481 SER A O 1
ATOM 3772 N N . SER A 1 482 ? -9.258 11.062 6.156 1 96.25 482 SER A N 1
ATOM 3773 C CA . SER A 1 482 ? -10.203 10.953 5.051 1 96.25 482 SER A CA 1
ATOM 3774 C C . SER A 1 482 ? -10.859 12.297 4.75 1 96.25 482 SER A C 1
ATOM 3776 O O . SER A 1 482 ? -11.188 12.586 3.598 1 96.25 482 SER A O 1
ATOM 3778 N N . SER A 1 483 ? -11.016 13.133 5.797 1 97.5 483 SER A N 1
ATOM 3779 C CA . SER A 1 483 ? -11.594 14.461 5.609 1 97.5 483 SER A CA 1
ATOM 3780 C C . SER A 1 483 ? -10.719 15.312 4.691 1 97.5 483 SER A C 1
ATOM 3782 O O . SER A 1 483 ? -11.234 16.109 3.904 1 97.5 483 SER A O 1
ATOM 3784 N N . GLU A 1 484 ? -9.438 15.125 4.879 1 97.69 484 GLU A N 1
ATOM 3785 C CA . GLU A 1 484 ? -8.484 15.828 4.023 1 97.69 484 GLU A CA 1
ATOM 3786 C C . GLU A 1 484 ? -8.602 15.367 2.572 1 97.69 484 GLU A C 1
ATOM 3788 O O . GLU A 1 484 ? -8.617 16.188 1.654 1 97.69 484 GLU A O 1
ATOM 3793 N N . ILE A 1 485 ? -8.734 14.117 2.334 1 98.19 485 ILE A N 1
ATOM 3794 C CA . ILE A 1 485 ? -8.844 13.547 0.995 1 98.19 485 ILE A CA 1
ATOM 3795 C C . ILE A 1 485 ? -10.172 13.961 0.362 1 98.19 485 ILE A C 1
ATOM 3797 O O . ILE A 1 485 ? -10.227 14.281 -0.828 1 98.19 485 ILE A O 1
ATOM 3801 N N . ASN A 1 486 ? -11.234 13.938 1.178 1 97.88 486 ASN A N 1
ATOM 3802 C CA . ASN A 1 486 ? -12.508 14.445 0.68 1 97.88 486 ASN A CA 1
ATOM 3803 C C . ASN A 1 486 ? -12.383 15.891 0.19 1 97.88 486 ASN A C 1
ATOM 3805 O O . ASN A 1 486 ? -12.891 16.234 -0.879 1 97.88 486 ASN A O 1
ATOM 3809 N N . ALA A 1 487 ? -11.719 16.656 0.978 1 98.31 487 ALA A N 1
ATOM 3810 C CA . ALA A 1 487 ? -11.547 18.062 0.608 1 98.31 487 ALA A CA 1
ATOM 3811 C C . ALA A 1 487 ? -10.758 18.188 -0.695 1 98.31 487 ALA A C 1
ATOM 3813 O O . ALA A 1 487 ? -11.055 19.062 -1.52 1 98.31 487 ALA A O 1
ATOM 3814 N N . ILE A 1 488 ? -9.781 17.359 -0.911 1 98.5 488 ILE A N 1
ATOM 3815 C CA . ILE A 1 488 ? -9.008 17.344 -2.148 1 98.5 488 ILE A CA 1
ATOM 3816 C C . ILE A 1 488 ? -9.938 17.078 -3.332 1 98.5 488 ILE A C 1
ATOM 3818 O O . ILE A 1 488 ? -9.875 17.766 -4.352 1 98.5 488 ILE A O 1
ATOM 3822 N N . GLY A 1 489 ? -10.789 16.078 -3.162 1 98.38 489 GLY A N 1
ATOM 3823 C CA . GLY A 1 489 ? -11.75 15.789 -4.211 1 98.38 489 GLY A CA 1
ATOM 3824 C C . GLY A 1 489 ? -12.641 16.984 -4.551 1 98.38 489 GLY A C 1
ATOM 3825 O O . GLY A 1 489 ? -12.898 17.25 -5.723 1 98.38 489 GLY A O 1
ATOM 3826 N N . TRP A 1 490 ? -13.039 17.688 -3.561 1 97.81 490 TRP A N 1
ATOM 3827 C CA . TRP A 1 490 ? -13.938 18.812 -3.779 1 97.81 490 TRP A CA 1
ATOM 3828 C C . TRP A 1 490 ? -13.18 20 -4.375 1 97.81 490 TRP A C 1
ATOM 3830 O O . TRP A 1 490 ? -13.766 20.828 -5.078 1 97.81 490 TRP A O 1
ATOM 3840 N N . LEU A 1 491 ? -11.891 20.109 -4.074 1 98.19 491 LEU A N 1
ATOM 3841 C CA . LEU A 1 491 ? -11.07 21.094 -4.777 1 98.19 491 LEU A CA 1
ATOM 3842 C C . LEU A 1 491 ? -11.055 20.812 -6.277 1 98.19 491 LEU A C 1
ATOM 3844 O O . LEU A 1 491 ? -11.203 21.734 -7.086 1 98.19 491 LEU A O 1
ATOM 3848 N N . TRP A 1 492 ? -10.844 19.484 -6.625 1 97.94 492 TRP A N 1
ATOM 3849 C CA . TRP A 1 492 ? -10.883 19.078 -8.031 1 97.94 492 TRP A CA 1
ATOM 3850 C C . TRP A 1 492 ? -12.234 19.422 -8.656 1 97.94 492 TRP A C 1
ATOM 3852 O O . TRP A 1 492 ? -12.305 19.859 -9.805 1 97.94 492 TRP A O 1
ATOM 3862 N N . PHE A 1 493 ? -13.281 19.203 -7.883 1 97.69 493 PHE A N 1
ATOM 3863 C CA . PHE A 1 493 ? -14.633 19.516 -8.312 1 97.69 493 PHE A CA 1
ATOM 3864 C C . PHE A 1 493 ? -14.758 20.984 -8.68 1 97.69 493 PHE A C 1
ATOM 3866 O O . PHE A 1 493 ? -15.32 21.328 -9.727 1 97.69 493 PHE A O 1
ATOM 3873 N N . GLN A 1 494 ? -14.219 21.875 -7.824 1 97.06 494 GLN A N 1
ATOM 3874 C CA . GLN A 1 494 ? -14.273 23.297 -8.086 1 97.06 494 GLN A CA 1
ATOM 3875 C C . GLN A 1 494 ? -13.508 23.656 -9.352 1 97.06 494 GLN A C 1
ATOM 3877 O O . GLN A 1 494 ? -13.969 24.484 -10.156 1 97.06 494 GLN A O 1
ATOM 3882 N N . LEU A 1 495 ? -12.359 23.047 -9.547 1 97.12 495 LEU A N 1
ATOM 3883 C CA . LEU A 1 495 ? -11.594 23.281 -10.773 1 97.12 495 LEU A CA 1
ATOM 3884 C C . LEU A 1 495 ? -12.398 22.875 -12 1 97.12 495 LEU A C 1
ATOM 3886 O O . LEU A 1 495 ? -12.367 23.578 -13.023 1 97.12 495 LEU A O 1
ATOM 3890 N N . ALA A 1 496 ? -13.133 21.812 -11.875 1 97 496 ALA A N 1
ATOM 3891 C CA . ALA A 1 496 ? -13.859 21.219 -12.992 1 97 496 ALA A CA 1
ATOM 3892 C C . ALA A 1 496 ? -15.031 22.094 -13.414 1 97 496 ALA A C 1
ATOM 3894 O O . ALA A 1 496 ? -15.578 21.938 -14.508 1 97 496 ALA A O 1
ATOM 3895 N N . GLN A 1 497 ? -15.438 23 -12.523 1 95.25 497 GLN A N 1
ATOM 3896 C CA . GLN A 1 497 ? -16.625 23.812 -12.789 1 95.25 497 GLN A CA 1
ATOM 3897 C C . GLN A 1 497 ? -16.328 24.922 -13.797 1 95.25 497 GLN A C 1
ATOM 3899 O O . GLN A 1 497 ? -17.25 25.516 -14.359 1 95.25 497 GLN A O 1
ATOM 3904 N N . LEU A 1 498 ? -15.102 25.188 -14.031 1 94.62 498 LEU A N 1
ATOM 3905 C CA . LEU A 1 498 ? -14.711 26.234 -14.961 1 94.62 498 LEU A CA 1
ATOM 3906 C C . LEU A 1 498 ? -14.328 25.656 -16.312 1 94.62 498 LEU A C 1
ATOM 3908 O O . LEU A 1 498 ? -13.852 24.531 -16.406 1 94.62 498 LEU A O 1
ATOM 3912 N N . PRO A 1 499 ? -14.539 26.391 -17.312 1 93.25 499 PRO A N 1
ATOM 3913 C CA . PRO A 1 499 ? -14.234 25.859 -18.656 1 93.25 499 PRO A CA 1
ATOM 3914 C C . PRO A 1 499 ? -12.758 26 -19.016 1 93.25 499 PRO A C 1
ATOM 3916 O O . PRO A 1 499 ? -12.031 26.781 -18.391 1 93.25 499 PRO A O 1
ATOM 3919 N N . GLY A 1 500 ? -12.352 25.266 -19.984 1 94.12 500 GLY A N 1
ATOM 3920 C CA . GLY A 1 500 ? -11.047 25.406 -20.609 1 94.12 500 GLY A CA 1
ATOM 3921 C C . GLY A 1 500 ? -9.922 24.812 -19.781 1 94.12 500 GLY A C 1
ATOM 3922 O O . GLY A 1 500 ? -10.109 23.781 -19.109 1 94.12 500 GLY A O 1
ATOM 3923 N N . TRP A 1 501 ? -8.727 25.359 -19.984 1 96.12 501 TRP A N 1
ATOM 3924 C CA . TRP A 1 501 ? -7.512 24.891 -19.328 1 96.12 501 TRP A CA 1
ATOM 3925 C C . TRP A 1 501 ? -7.129 25.797 -18.172 1 96.12 501 TRP A C 1
ATOM 3927 O O . TRP A 1 501 ? -7.301 27.016 -18.234 1 96.12 501 TRP A O 1
ATOM 3937 N N . SER A 1 502 ? -6.793 25.188 -17.094 1 96.56 502 SER A N 1
ATOM 3938 C CA . SER A 1 502 ? -6.105 25.922 -16.047 1 96.56 502 SER A CA 1
ATOM 3939 C C . SER A 1 502 ? -4.609 26.016 -16.328 1 96.56 502 SER A C 1
ATOM 3941 O O . SER A 1 502 ? -3.92 25 -16.391 1 96.56 502 SER A O 1
ATOM 3943 N N . ASN A 1 503 ? -4.082 27.234 -16.438 1 95.44 503 ASN A N 1
ATOM 3944 C CA . ASN A 1 503 ? -2.67 27.422 -16.75 1 95.44 503 ASN A CA 1
ATOM 3945 C C . ASN A 1 503 ? -1.783 27.203 -15.531 1 95.44 503 ASN A C 1
ATOM 3947 O O . ASN A 1 503 ? -0.577 26.984 -15.664 1 95.44 503 ASN A O 1
ATOM 3951 N N . ASN A 1 504 ? -2.391 27.359 -14.406 1 96.62 504 ASN A N 1
ATOM 3952 C CA . ASN A 1 504 ? -1.674 27.156 -13.156 1 96.62 504 ASN A CA 1
ATOM 3953 C C . ASN A 1 504 ? -2.582 26.547 -12.086 1 96.62 504 ASN A C 1
ATOM 3955 O O . ASN A 1 504 ? -2.994 27.25 -11.156 1 96.62 504 ASN A O 1
ATOM 3959 N N . PRO A 1 505 ? -2.811 25.266 -12.172 1 97.19 505 PRO A N 1
ATOM 3960 C CA . PRO A 1 505 ? -3.756 24.625 -11.25 1 97.19 505 PRO A CA 1
ATOM 3961 C C . PRO A 1 505 ? -3.363 24.797 -9.781 1 97.19 505 PRO A C 1
ATOM 3963 O O . PRO A 1 505 ? -4.234 24.969 -8.922 1 97.19 505 PRO A O 1
ATOM 3966 N N . ALA A 1 506 ? -2.088 24.812 -9.445 1 97.69 506 ALA A N 1
ATOM 3967 C CA . ALA A 1 506 ? -1.645 25 -8.062 1 97.69 506 ALA A CA 1
ATOM 3968 C C . ALA A 1 506 ? -2.07 26.359 -7.523 1 97.69 506 ALA A C 1
ATOM 3970 O O . ALA A 1 506 ? -2.553 26.453 -6.391 1 97.69 506 ALA A O 1
ATOM 3971 N N . LYS A 1 507 ? -1.888 27.375 -8.281 1 97.31 507 LYS A N 1
ATOM 3972 C CA . LYS A 1 507 ? -2.273 28.719 -7.879 1 97.31 507 LYS A CA 1
ATOM 3973 C C . LYS A 1 507 ? -3.785 28.828 -7.688 1 97.31 507 LYS A C 1
ATOM 3975 O O . LYS A 1 507 ? -4.254 29.469 -6.746 1 97.31 507 LYS A O 1
ATOM 3980 N N . GLU A 1 508 ? -4.488 28.234 -8.555 1 97.25 508 GLU A N 1
ATOM 3981 C CA . GLU A 1 508 ? -5.945 28.266 -8.453 1 97.25 508 GLU A CA 1
ATOM 3982 C C . GLU A 1 508 ? -6.426 27.531 -7.199 1 97.25 508 GLU A C 1
ATOM 3984 O O . GLU A 1 508 ? -7.332 28 -6.512 1 97.25 508 GLU A O 1
ATOM 3989 N N . ILE A 1 509 ? -5.848 26.406 -6.961 1 97.94 509 ILE A N 1
ATOM 3990 C CA . ILE A 1 509 ? -6.188 25.656 -5.758 1 97.94 509 ILE A CA 1
ATOM 3991 C C . ILE A 1 509 ? -5.867 26.484 -4.523 1 97.94 509 ILE A C 1
ATOM 3993 O O . ILE A 1 509 ? -6.664 26.547 -3.582 1 97.94 509 ILE A O 1
ATOM 3997 N N . GLN A 1 510 ? -4.738 27.109 -4.535 1 97.44 510 GLN A N 1
ATOM 3998 C CA . GLN A 1 510 ? -4.355 27.984 -3.43 1 97.44 510 GLN A CA 1
ATOM 3999 C C . GLN A 1 510 ? -5.387 29.078 -3.215 1 97.44 510 GLN A C 1
ATOM 4001 O O . GLN A 1 510 ? -5.719 29.422 -2.076 1 97.44 510 GLN A O 1
ATOM 4006 N N . GLN A 1 511 ? -5.879 29.609 -4.246 1 97.06 511 GLN A N 1
ATOM 4007 C CA . GLN A 1 511 ? -6.875 30.672 -4.168 1 97.06 511 GLN A CA 1
ATOM 4008 C C . GLN A 1 511 ? -8.172 30.172 -3.555 1 97.06 511 GLN A C 1
ATOM 4010 O O . GLN A 1 511 ? -8.797 30.859 -2.74 1 97.06 511 GLN A O 1
ATOM 4015 N N . ILE A 1 512 ? -8.555 29 -3.951 1 97.06 512 ILE A N 1
ATOM 4016 C CA . ILE A 1 512 ? -9.773 28.422 -3.414 1 97.06 512 ILE A CA 1
ATOM 4017 C C . ILE A 1 512 ? -9.625 28.219 -1.906 1 97.06 512 ILE A C 1
ATOM 4019 O O . ILE A 1 512 ? -10.602 28.359 -1.159 1 97.06 512 ILE A O 1
ATOM 4023 N N . LEU A 1 513 ? -8.414 27.953 -1.451 1 97.31 513 LEU A N 1
ATOM 4024 C CA . LEU A 1 513 ? -8.156 27.609 -0.057 1 97.31 513 LEU A CA 1
ATOM 4025 C C . LEU A 1 513 ? -7.902 28.859 0.775 1 97.31 513 LEU A C 1
ATOM 4027 O O . LEU A 1 513 ? -7.82 28.781 2.002 1 97.31 513 LEU A O 1
ATOM 4031 N N . GLU A 1 514 ? -7.859 30 0.182 1 95 514 GLU A N 1
ATOM 4032 C CA . GLU A 1 514 ? -7.574 31.234 0.894 1 95 514 GLU A CA 1
ATOM 4033 C C . GLU A 1 514 ? -8.797 31.719 1.666 1 95 514 GLU A C 1
ATOM 4035 O O . GLU A 1 514 ? -9.938 31.469 1.26 1 95 514 GLU A O 1
ATOM 4040 N N . GLY A 1 515 ? -8.523 32.344 2.758 1 92.06 515 GLY A N 1
ATOM 4041 C CA . GLY A 1 515 ? -9.602 32.906 3.555 1 92.06 515 GLY A CA 1
ATOM 4042 C C . GLY A 1 515 ? -10.516 31.859 4.152 1 92.06 515 GLY A C 1
ATOM 4043 O O . GLY A 1 515 ? -10.047 30.906 4.781 1 92.06 515 GLY A O 1
ATOM 4044 N N . ASP A 1 516 ? -11.828 32.125 4.027 1 93 516 ASP A N 1
ATOM 4045 C CA . ASP A 1 516 ? -12.805 31.156 4.52 1 93 516 ASP A CA 1
ATOM 4046 C C . ASP A 1 516 ? -13.055 30.047 3.494 1 93 516 ASP A C 1
ATOM 4048 O O . ASP A 1 516 ? -14.102 30.016 2.846 1 93 516 ASP A O 1
ATOM 4052 N N . TRP A 1 517 ? -12.148 29.125 3.482 1 96.12 517 TRP A N 1
ATOM 4053 C CA . TRP A 1 517 ? -12.133 28.078 2.465 1 96.12 517 TRP A CA 1
ATOM 4054 C C . TRP A 1 517 ? -13.398 27.234 2.551 1 96.12 517 TRP A C 1
ATOM 4056 O O . TRP A 1 517 ? -13.844 26.672 1.547 1 96.12 517 TRP A O 1
ATOM 4066 N N . SER A 1 518 ? -13.984 27.109 3.746 1 94.81 518 SER A N 1
ATOM 4067 C CA . SER A 1 518 ? -15.148 26.25 3.947 1 94.81 518 SER A CA 1
ATOM 4068 C C . SER A 1 518 ? -16.328 26.734 3.111 1 94.81 518 SER A C 1
ATOM 4070 O O . SER A 1 518 ? -17.203 25.938 2.746 1 94.81 518 SER A O 1
ATOM 4072 N N . LYS A 1 519 ? -16.391 27.984 2.799 1 93.81 519 LYS A N 1
ATOM 4073 C CA . LYS A 1 519 ? -17.469 28.547 2.006 1 93.81 519 LYS A CA 1
ATOM 4074 C C . LYS A 1 519 ? -17.422 28.047 0.563 1 93.81 519 LYS A C 1
ATOM 4076 O O . LYS A 1 519 ? -18.438 28.031 -0.134 1 93.81 519 LYS A O 1
ATOM 4081 N N . ASN A 1 520 ? -16.219 27.688 0.193 1 94.12 520 ASN A N 1
ATOM 4082 C CA . ASN A 1 520 ? -16.016 27.172 -1.159 1 94.12 520 ASN A CA 1
ATOM 4083 C C . ASN A 1 520 ? -16.25 25.656 -1.225 1 94.12 520 ASN A C 1
ATOM 4085 O O . ASN A 1 520 ? -16.078 25.047 -2.279 1 94.12 520 ASN A O 1
ATOM 4089 N N . MET A 1 521 ? -16.688 25.031 -0.106 1 95.12 521 MET A N 1
ATOM 4090 C CA . MET A 1 521 ? -16.891 23.594 0.02 1 95.12 521 MET A CA 1
ATOM 4091 C C . MET A 1 521 ? -18.344 23.281 0.308 1 95.12 521 MET A C 1
ATOM 4093 O O . MET A 1 521 ? -19.109 24.156 0.708 1 95.12 521 MET A O 1
ATOM 4097 N N . PRO A 1 522 ? -18.75 22.047 0.026 1 93.44 522 PRO A N 1
ATOM 4098 C CA . PRO A 1 522 ? -20.109 21.672 0.447 1 93.44 522 PRO A CA 1
ATOM 4099 C C . PRO A 1 522 ? -20.281 21.719 1.962 1 93.44 522 PRO A C 1
ATOM 4101 O O . PRO A 1 522 ? -19.312 21.578 2.709 1 93.44 522 PRO A O 1
ATOM 4104 N N . ASN A 1 523 ? -21.5 21.938 2.33 1 91.25 523 ASN A N 1
ATOM 4105 C CA . ASN A 1 523 ? -21.812 21.984 3.754 1 91.25 523 ASN A CA 1
ATOM 4106 C C . ASN A 1 523 ? -21.734 20.594 4.387 1 91.25 523 ASN A C 1
ATOM 4108 O O . ASN A 1 523 ? -22.75 20.062 4.832 1 91.25 523 ASN A O 1
ATOM 4112 N N . GLN A 1 524 ? -20.594 20.125 4.391 1 94.31 524 GLN A N 1
ATOM 4113 C CA . GLN A 1 524 ? -20.312 18.812 4.965 1 94.31 524 GLN A CA 1
ATOM 4114 C C . GLN A 1 524 ? -19.359 18.922 6.145 1 94.31 524 GLN A C 1
ATOM 4116 O O . GLN A 1 524 ? -18.484 19.797 6.172 1 94.31 524 GLN A O 1
ATOM 4121 N N . GLY A 1 525 ? -19.547 18.125 7.113 1 96.94 525 GLY A N 1
ATOM 4122 C CA . GLY A 1 525 ? -18.766 18.219 8.336 1 96.94 525 GLY A CA 1
ATOM 4123 C C . GLY A 1 525 ? -17.516 17.344 8.305 1 96.94 525 GLY A C 1
ATOM 4124 O O . GLY A 1 525 ? -16.766 17.281 9.289 1 96.94 525 GLY A O 1
ATOM 4125 N N . ASP A 1 526 ? -17.281 16.719 7.199 1 96.94 526 ASP A N 1
ATOM 4126 C CA . ASP A 1 526 ? -16.172 15.781 7.125 1 96.94 526 ASP A CA 1
ATOM 4127 C C . ASP A 1 526 ? -15.141 16.234 6.094 1 96.94 526 ASP A C 1
ATOM 4129 O O . ASP A 1 526 ? -14.688 15.438 5.266 1 96.94 526 ASP A O 1
ATOM 4133 N N . LEU A 1 527 ? -14.812 17.516 6.117 1 98.06 527 LEU A N 1
ATOM 4134 C CA . LEU A 1 527 ? -13.758 18.094 5.297 1 98.06 527 LEU A CA 1
ATOM 4135 C C . LEU A 1 527 ? -12.672 18.719 6.172 1 98.06 527 LEU A C 1
ATOM 4137 O O . LEU A 1 527 ? -12.977 19.312 7.215 1 98.06 527 LEU A O 1
ATOM 4141 N N . ALA A 1 528 ? -11.477 18.578 5.793 1 98.12 528 ALA A N 1
ATOM 4142 C CA . ALA A 1 528 ? -10.32 19.203 6.43 1 98.12 528 ALA A CA 1
ATOM 4143 C C . ALA A 1 528 ? -9.422 19.875 5.395 1 98.12 528 ALA A C 1
ATOM 4145 O O . ALA A 1 528 ? -9.203 19.328 4.312 1 98.12 528 ALA A O 1
ATOM 4146 N N . LYS A 1 529 ? -8.961 21.016 5.691 1 98.12 529 LYS A N 1
ATOM 4147 C CA . LYS A 1 529 ? -8.219 21.844 4.746 1 98.12 529 LYS A CA 1
ATOM 4148 C C . LYS A 1 529 ? -6.914 21.156 4.332 1 98.12 529 LYS A C 1
ATOM 4150 O O . LYS A 1 529 ? -6.031 20.953 5.164 1 98.12 529 LYS A O 1
ATOM 4155 N N . PRO A 1 530 ? -6.809 20.797 3.068 1 97.94 530 PRO A N 1
ATOM 4156 C CA . PRO A 1 530 ? -5.551 20.203 2.607 1 97.94 530 PRO A CA 1
ATOM 4157 C C . PRO A 1 530 ? -4.512 21.25 2.215 1 97.94 530 PRO A C 1
ATOM 4159 O O . PRO A 1 530 ? -4.832 22.438 2.123 1 97.94 530 PRO A O 1
ATOM 4162 N N . ARG A 1 531 ? -3.285 20.844 2.064 1 97.62 531 ARG A N 1
ATOM 4163 C CA . ARG A 1 531 ? -2.27 21.703 1.467 1 97.62 531 ARG A CA 1
ATOM 4164 C C . ARG A 1 531 ? -2.371 21.688 -0.055 1 97.62 531 ARG A C 1
ATOM 4166 O O . ARG A 1 531 ? -2.781 20.688 -0.65 1 97.62 531 ARG A O 1
ATOM 4173 N N . THR A 1 532 ? -1.977 22.781 -0.655 1 98.19 532 THR A N 1
ATOM 4174 C CA . THR A 1 532 ? -1.976 22.859 -2.111 1 98.19 532 THR A CA 1
ATOM 4175 C C . THR A 1 532 ? -1.084 21.781 -2.719 1 98.19 532 THR A C 1
ATOM 4177 O O . THR A 1 532 ? -1.469 21.125 -3.689 1 98.19 532 THR A O 1
ATOM 4180 N N . ILE A 1 533 ? 0.082 21.547 -2.145 1 98.19 533 ILE A N 1
ATOM 4181 C CA . ILE A 1 533 ? 1.042 20.594 -2.697 1 98.19 533 ILE A CA 1
ATOM 4182 C C . ILE A 1 533 ? 0.479 19.188 -2.609 1 98.19 533 ILE A C 1
ATOM 4184 O O . ILE A 1 533 ? 0.735 18.344 -3.484 1 98.19 533 ILE A O 1
ATOM 4188 N N . ASP A 1 534 ? -0.346 18.891 -1.583 1 98.19 534 ASP A N 1
ATOM 4189 C CA . ASP A 1 534 ? -0.978 17.594 -1.462 1 98.19 534 ASP A CA 1
ATOM 4190 C C . ASP A 1 534 ? -2.084 17.406 -2.5 1 98.19 534 ASP A C 1
ATOM 4192 O O . ASP A 1 534 ? -2.236 16.328 -3.076 1 98.19 534 ASP A O 1
ATOM 4196 N N . ALA A 1 535 ? -2.855 18.438 -2.688 1 98.44 535 ALA A N 1
ATOM 4197 C CA . ALA A 1 535 ? -3.92 18.391 -3.688 1 98.44 535 ALA A CA 1
ATOM 4198 C C . ALA A 1 535 ? -3.352 18.141 -5.082 1 98.44 535 ALA A C 1
ATOM 4200 O O . ALA A 1 535 ? -3.914 17.359 -5.852 1 98.44 535 ALA A O 1
ATOM 4201 N N . MET A 1 536 ? -2.242 18.812 -5.375 1 98.62 536 MET A N 1
ATOM 4202 C CA . MET A 1 536 ? -1.596 18.641 -6.676 1 98.62 536 MET A CA 1
ATOM 4203 C C . MET A 1 536 ? -0.981 17.25 -6.797 1 98.62 536 MET A C 1
ATOM 4205 O O . MET A 1 536 ? -1.048 16.625 -7.859 1 98.62 536 MET A O 1
ATOM 4209 N N . ALA A 1 537 ? -0.325 16.797 -5.703 1 98.56 537 ALA A N 1
ATOM 4210 C CA . ALA A 1 537 ? 0.262 15.461 -5.719 1 98.56 537 ALA A CA 1
ATOM 4211 C C . ALA A 1 537 ? -0.794 14.406 -6.02 1 98.56 537 ALA A C 1
ATOM 4213 O O . ALA A 1 537 ? -0.548 13.469 -6.789 1 98.56 537 ALA A O 1
ATOM 4214 N N . ALA A 1 538 ? -1.976 14.531 -5.387 1 98.44 538 ALA A N 1
ATOM 4215 C CA . ALA A 1 538 ? -3.078 13.609 -5.629 1 98.44 538 ALA A CA 1
ATOM 4216 C C . ALA A 1 538 ? -3.564 13.695 -7.074 1 98.44 538 ALA A C 1
ATOM 4218 O O . ALA A 1 538 ? -3.793 12.68 -7.723 1 98.44 538 ALA A O 1
ATOM 4219 N N . LEU A 1 539 ? -3.689 14.898 -7.559 1 98.31 539 LEU A N 1
ATOM 4220 C CA . LEU A 1 539 ? -4.168 15.117 -8.922 1 98.31 539 LEU A CA 1
ATOM 4221 C C . LEU A 1 539 ? -3.229 14.484 -9.938 1 98.31 539 LEU A C 1
ATOM 4223 O O . LEU A 1 539 ? -3.68 13.922 -10.938 1 98.31 539 LEU A O 1
ATOM 4227 N N . ASN A 1 540 ? -1.946 14.594 -9.719 1 98.31 540 ASN A N 1
ATOM 4228 C CA . ASN A 1 540 ? -0.928 14.008 -10.586 1 98.31 540 ASN A CA 1
ATOM 4229 C C . ASN A 1 540 ? -1.028 12.484 -10.625 1 98.31 540 ASN A C 1
ATOM 4231 O O . ASN A 1 540 ? -0.485 11.844 -11.531 1 98.31 540 ASN A O 1
ATOM 4235 N N . ARG A 1 541 ? -1.745 11.859 -9.703 1 98 541 ARG A N 1
ATOM 4236 C CA . ARG A 1 541 ? -1.824 10.398 -9.602 1 98 541 ARG A CA 1
ATOM 4237 C C . ARG A 1 541 ? -3.131 9.883 -10.188 1 98 541 ARG A C 1
ATOM 4239 O O . ARG A 1 541 ? -3.348 8.672 -10.266 1 98 541 ARG A O 1
ATOM 4246 N N . MET A 1 542 ? -4.012 10.797 -10.539 1 97.69 542 MET A N 1
ATOM 4247 C CA . MET A 1 542 ? -5.219 10.359 -11.242 1 97.69 542 MET A CA 1
ATOM 4248 C C . MET A 1 542 ? -4.902 9.984 -12.68 1 97.69 542 MET A C 1
ATOM 4250 O O . MET A 1 542 ? -4.508 10.836 -13.484 1 97.69 542 MET A O 1
ATOM 4254 N N . ARG A 1 543 ? -5.07 8.781 -13.062 1 96.88 543 ARG A N 1
ATOM 4255 C CA . ARG A 1 543 ? -4.617 8.227 -14.336 1 96.88 543 ARG A CA 1
ATOM 4256 C C . ARG A 1 543 ? -5.305 8.914 -15.508 1 96.88 543 ARG A C 1
ATOM 4258 O O . ARG A 1 543 ? -4.715 9.07 -16.578 1 96.88 543 ARG A O 1
ATOM 4265 N N . LYS A 1 544 ? -6.504 9.43 -15.359 1 96.25 544 LYS A N 1
ATOM 4266 C CA . LYS A 1 544 ? -7.262 9.984 -16.469 1 96.25 544 LYS A CA 1
ATOM 4267 C C . LYS A 1 544 ? -7.117 11.508 -16.531 1 96.25 544 LYS A C 1
ATOM 4269 O O . LYS A 1 544 ? -7.707 12.156 -17.391 1 96.25 544 LYS A O 1
ATOM 4274 N N . SER A 1 545 ? -6.332 12.039 -15.57 1 96.25 545 SER A N 1
ATOM 4275 C CA . SER A 1 545 ? -6.07 13.477 -15.648 1 96.25 545 SER A CA 1
ATOM 4276 C C . SER A 1 545 ? -5.332 13.836 -16.938 1 96.25 545 SER A C 1
ATOM 4278 O O . SER A 1 545 ? -4.52 13.047 -17.438 1 96.25 545 SER A O 1
ATOM 4280 N N . GLN A 1 546 ? -5.641 14.992 -17.469 1 97.12 546 GLN A N 1
ATOM 4281 C CA . GLN A 1 546 ? -4.996 15.445 -18.703 1 97.12 546 GLN A CA 1
ATOM 4282 C C . GLN A 1 546 ? -4.254 16.766 -18.484 1 97.12 546 GLN A C 1
ATOM 4284 O O . GLN A 1 546 ? -4.875 17.781 -18.172 1 97.12 546 GLN A O 1
ATOM 4289 N N . PHE A 1 547 ? -2.979 16.656 -18.578 1 97.62 547 PHE A N 1
ATOM 4290 C CA . PHE A 1 547 ? -2.109 17.828 -18.484 1 97.62 547 PHE A CA 1
ATOM 4291 C C . PHE A 1 547 ? -1.482 18.141 -19.844 1 97.62 547 PHE A C 1
ATOM 4293 O O . PHE A 1 547 ? -1.425 17.266 -20.719 1 97.62 547 PHE A O 1
ATOM 4300 N N . LYS A 1 548 ? -1.128 19.312 -20.109 1 95.5 548 LYS A N 1
ATOM 4301 C CA . LYS A 1 548 ? -0.306 19.672 -21.266 1 95.5 548 LYS A CA 1
ATOM 4302 C C . LYS A 1 548 ? 0.865 20.547 -20.844 1 95.5 548 LYS A C 1
ATOM 4304 O O . LYS A 1 548 ? 0.752 21.344 -19.906 1 95.5 548 LYS A O 1
ATOM 4309 N N . SER A 1 549 ? 1.969 20.312 -21.562 1 90.75 549 SER A N 1
ATOM 4310 C CA . SER A 1 549 ? 3.17 21.094 -21.266 1 90.75 549 SER A CA 1
ATOM 4311 C C . SER A 1 549 ? 2.971 22.562 -21.594 1 90.75 549 SER A C 1
ATOM 4313 O O . SER A 1 549 ? 2.229 22.906 -22.516 1 90.75 549 SER A O 1
ATOM 4315 N N . ALA A 1 550 ? 3.502 23.391 -20.703 1 78.88 550 ALA A N 1
ATOM 4316 C CA . ALA A 1 550 ? 3.389 24.828 -20.969 1 78.88 550 ALA A CA 1
ATOM 4317 C C . ALA A 1 550 ? 4.293 25.25 -22.109 1 78.88 550 ALA A C 1
ATOM 4319 O O . ALA A 1 550 ? 5.402 24.734 -22.266 1 78.88 550 ALA A O 1
ATOM 4320 N N . ASN A 1 551 ? 3.717 25.75 -23.391 1 60.59 551 ASN A N 1
ATOM 4321 C CA . ASN A 1 551 ? 4.48 26.328 -24.484 1 60.59 551 ASN A CA 1
ATOM 4322 C C . ASN A 1 551 ? 5.305 27.531 -24.016 1 60.59 551 ASN A C 1
ATOM 4324 O O . ASN A 1 551 ? 4.895 28.25 -23.109 1 60.59 551 ASN A O 1
ATOM 4328 N N . MET B 1 1 ? -36.125 -29.75 -11.312 1 89 1 MET B N 1
ATOM 4329 C CA . MET B 1 1 ? -36.406 -28.438 -11.867 1 89 1 MET B CA 1
ATOM 4330 C C . MET B 1 1 ? -37.844 -28 -11.516 1 89 1 MET B C 1
ATOM 4332 O O . MET B 1 1 ? -38.062 -26.859 -11.086 1 89 1 MET B O 1
ATOM 4336 N N . ASP B 1 2 ? -38.75 -28.969 -11.539 1 89.62 2 ASP B N 1
ATOM 4337 C CA . ASP B 1 2 ? -40.125 -28.656 -11.281 1 89.62 2 ASP B CA 1
ATOM 4338 C C . ASP B 1 2 ? -40.344 -28.219 -9.828 1 89.62 2 ASP B C 1
ATOM 4340 O O . ASP B 1 2 ? -41.094 -27.281 -9.555 1 89.62 2 ASP B O 1
ATOM 4344 N N . GLN B 1 3 ? -39.656 -28.922 -9.039 1 92.81 3 GLN B N 1
ATOM 4345 C CA . GLN B 1 3 ? -39.781 -28.594 -7.625 1 92.81 3 GLN B CA 1
ATOM 4346 C C . GLN B 1 3 ? -39.25 -27.188 -7.352 1 92.81 3 GLN B C 1
ATOM 4348 O O . GLN B 1 3 ? -39.844 -26.438 -6.574 1 92.81 3 GLN B O 1
ATOM 4353 N N . LEU B 1 4 ? -38.156 -26.875 -7.957 1 96.25 4 LEU B N 1
ATOM 4354 C CA . LEU B 1 4 ? -37.562 -25.547 -7.793 1 96.25 4 LEU B CA 1
ATOM 4355 C C . LEU B 1 4 ? -38.5 -24.469 -8.336 1 96.25 4 LEU B C 1
ATOM 4357 O O . LEU B 1 4 ? -38.719 -23.438 -7.68 1 96.25 4 LEU B O 1
ATOM 4361 N N . THR B 1 5 ? -39.062 -24.688 -9.461 1 95.94 5 THR B N 1
ATOM 4362 C CA . THR B 1 5 ? -40 -23.75 -10.086 1 95.94 5 THR B CA 1
ATOM 4363 C C . THR B 1 5 ? -41.219 -23.562 -9.219 1 95.94 5 THR B C 1
ATOM 4365 O O . THR B 1 5 ? -41.688 -22.438 -9.047 1 95.94 5 THR B O 1
ATOM 4368 N N . ALA B 1 6 ? -41.688 -24.656 -8.695 1 96.31 6 ALA B N 1
ATOM 4369 C CA . ALA B 1 6 ? -42.875 -24.594 -7.836 1 96.31 6 ALA B CA 1
ATOM 4370 C C . ALA B 1 6 ? -42.594 -23.766 -6.582 1 96.31 6 ALA B C 1
ATOM 4372 O O . ALA B 1 6 ? -43.438 -22.969 -6.164 1 96.31 6 ALA B O 1
ATOM 4373 N N . THR B 1 7 ? -41.5 -24.031 -6.02 1 97.06 7 THR B N 1
ATOM 4374 C CA . THR B 1 7 ? -41.125 -23.312 -4.816 1 97.06 7 THR B CA 1
ATOM 4375 C C . THR B 1 7 ? -41 -21.812 -5.113 1 97.06 7 THR B C 1
ATOM 4377 O O . THR B 1 7 ? -41.438 -20.969 -4.332 1 97.06 7 THR B O 1
ATOM 4380 N N . LEU B 1 8 ? -40.375 -21.453 -6.215 1 97.12 8 LEU B N 1
ATOM 4381 C CA . LEU B 1 8 ? -40.125 -20.062 -6.582 1 97.12 8 LEU B CA 1
ATOM 4382 C C . LEU B 1 8 ? -41.469 -19.359 -6.867 1 97.12 8 LEU B C 1
ATOM 4384 O O . LEU B 1 8 ? -41.625 -18.172 -6.566 1 97.12 8 LEU B O 1
ATOM 4388 N N . LYS B 1 9 ? -42.344 -20.125 -7.461 1 96.25 9 LYS B N 1
ATOM 4389 C CA . LYS B 1 9 ? -43.688 -19.562 -7.695 1 96.25 9 LYS B CA 1
ATOM 4390 C C . LYS B 1 9 ? -44.406 -19.281 -6.379 1 96.25 9 LYS B C 1
ATOM 4392 O O . LYS B 1 9 ? -45.062 -18.266 -6.238 1 96.25 9 LYS B O 1
ATOM 4397 N N . LYS B 1 10 ? -44.219 -20.141 -5.5 1 96.69 10 LYS B N 1
ATOM 4398 C CA . LYS B 1 10 ? -44.875 -20.031 -4.199 1 96.69 10 LYS B CA 1
ATOM 4399 C C . LYS B 1 10 ? -44.312 -18.844 -3.408 1 96.69 10 LYS B C 1
ATOM 4401 O O . LYS B 1 10 ? -45.094 -18.156 -2.707 1 96.69 10 LYS B O 1
ATOM 4406 N N . ILE B 1 11 ? -43.094 -18.578 -3.557 1 96.44 11 ILE B N 1
ATOM 4407 C CA . ILE B 1 11 ? -42.5 -17.562 -2.676 1 96.44 11 ILE B CA 1
ATOM 4408 C C . ILE B 1 11 ? -42.469 -16.219 -3.387 1 96.44 11 ILE B C 1
ATOM 4410 O O . ILE B 1 11 ? -41.906 -15.25 -2.861 1 96.44 11 ILE B O 1
ATOM 4414 N N . GLU B 1 12 ? -43.031 -16.109 -4.523 1 96 12 GLU B N 1
ATOM 4415 C CA . GLU B 1 12 ? -43.062 -14.867 -5.285 1 96 12 GLU B CA 1
ATOM 4416 C C . GLU B 1 12 ? -43.594 -13.719 -4.438 1 96 12 GLU B C 1
ATOM 4418 O O . GLU B 1 12 ? -44.656 -13.836 -3.809 1 96 12 GLU B O 1
ATOM 4423 N N . LYS B 1 13 ? -42.844 -12.656 -4.312 1 93.88 13 LYS B N 1
ATOM 4424 C CA . LYS B 1 13 ? -43.219 -11.398 -3.682 1 93.88 13 LYS B CA 1
ATOM 4425 C C . LYS B 1 13 ? -43.188 -11.508 -2.16 1 93.88 13 LYS B C 1
ATOM 4427 O O . LYS B 1 13 ? -43.5 -10.547 -1.452 1 93.88 13 LYS B O 1
ATOM 4432 N N . GLN B 1 14 ? -42.812 -12.672 -1.721 1 93.75 14 GLN B N 1
ATOM 4433 C CA . GLN B 1 14 ? -42.625 -12.789 -0.279 1 93.75 14 GLN B CA 1
ATOM 4434 C C . GLN B 1 14 ? -41.344 -12.078 0.163 1 93.75 14 GLN B C 1
ATOM 4436 O O . GLN B 1 14 ? -40.625 -11.5 -0.661 1 93.75 14 GLN B O 1
ATOM 4441 N N . ASN B 1 15 ? -41.25 -12.102 1.472 1 91.19 15 ASN B N 1
ATOM 4442 C CA . ASN B 1 15 ? -40.031 -11.516 2.023 1 91.19 15 ASN B CA 1
ATOM 4443 C C . ASN B 1 15 ? -38.781 -12.211 1.496 1 91.19 15 ASN B C 1
ATOM 4445 O O . ASN B 1 15 ? -38.781 -13.422 1.295 1 91.19 15 ASN B O 1
ATOM 4449 N N . TYR B 1 16 ? -37.75 -11.516 1.286 1 93.12 16 TYR B N 1
ATOM 4450 C CA . TYR B 1 16 ? -36.5 -12 0.679 1 93.12 16 TYR B CA 1
ATOM 4451 C C . TYR B 1 16 ? -36 -13.25 1.384 1 93.12 16 TYR B C 1
ATOM 4453 O O . TYR B 1 16 ? -35.406 -14.133 0.753 1 93.12 16 TYR B O 1
ATOM 4461 N N . ARG B 1 17 ? -36.25 -13.32 2.676 1 91.44 17 ARG B N 1
ATOM 4462 C CA . ARG B 1 17 ? -35.812 -14.469 3.465 1 91.44 17 ARG B CA 1
ATOM 4463 C C . ARG B 1 17 ? -36.438 -15.758 2.951 1 91.44 17 ARG B C 1
ATOM 4465 O O . ARG B 1 17 ? -35.906 -16.844 3.197 1 91.44 17 ARG B O 1
ATOM 4472 N N . ALA B 1 18 ? -37.469 -15.609 2.264 1 94.81 18 ALA B N 1
ATOM 4473 C CA . ALA B 1 18 ? -38.188 -16.781 1.745 1 94.81 18 ALA B CA 1
ATOM 4474 C C . ALA B 1 18 ? -37.312 -17.547 0.757 1 94.81 18 ALA B C 1
ATOM 4476 O O . ALA B 1 18 ? -37.562 -18.75 0.518 1 94.81 18 ALA B O 1
ATOM 4477 N N . TYR B 1 19 ? -36.312 -16.906 0.223 1 96.44 19 TYR B N 1
ATOM 4478 C CA . TYR B 1 19 ? -35.406 -17.578 -0.685 1 96.44 19 TYR B CA 1
ATOM 4479 C C . TYR B 1 19 ? -34.75 -18.781 -0.005 1 96.44 19 TYR B C 1
ATOM 4481 O O . TYR B 1 19 ? -34.281 -19.703 -0.676 1 96.44 19 TYR B O 1
ATOM 4489 N N . GLN B 1 20 ? -34.688 -18.781 1.311 1 96.06 20 GLN B N 1
ATOM 4490 C CA . GLN B 1 20 ? -34.062 -19.875 2.049 1 96.06 20 GLN B CA 1
ATOM 4491 C C . GLN B 1 20 ? -34.719 -21.203 1.726 1 96.06 20 GLN B C 1
ATOM 4493 O O . GLN B 1 20 ? -34.094 -22.266 1.881 1 96.06 20 GLN B O 1
ATOM 4498 N N . GLN B 1 21 ? -35.875 -21.141 1.221 1 96.44 21 GLN B N 1
ATOM 4499 C CA . GLN B 1 21 ? -36.656 -22.344 0.946 1 96.44 21 GLN B CA 1
ATOM 4500 C C . GLN B 1 21 ? -36.125 -23.078 -0.279 1 96.44 21 GLN B C 1
ATOM 4502 O O . GLN B 1 21 ? -36.469 -24.234 -0.516 1 96.44 21 GLN B O 1
ATOM 4507 N N . ILE B 1 22 ? -35.312 -22.406 -0.975 1 97.06 22 ILE B N 1
ATOM 4508 C CA . ILE B 1 22 ? -34.875 -23.062 -2.199 1 97.06 22 ILE B CA 1
ATOM 4509 C C . ILE B 1 22 ? -33.531 -23.781 -1.947 1 97.06 22 ILE B C 1
ATOM 4511 O O . ILE B 1 22 ? -33 -24.422 -2.844 1 97.06 22 ILE B O 1
ATOM 4515 N N . LYS B 1 23 ? -32.969 -23.656 -0.771 1 97.19 23 LYS B N 1
ATOM 4516 C CA . LYS B 1 23 ? -31.766 -24.406 -0.425 1 97.19 23 LYS B CA 1
ATOM 4517 C C . LYS B 1 23 ? -31.984 -25.906 -0.632 1 97.19 23 LYS B C 1
ATOM 4519 O O . LYS B 1 23 ? -33.031 -26.453 -0.274 1 97.19 23 LYS B O 1
ATOM 4524 N N . GLY B 1 24 ? -30.984 -26.594 -1.335 1 95.94 24 GLY B N 1
ATOM 4525 C CA . GLY B 1 24 ? -31.109 -28.031 -1.527 1 95.94 24 GLY B CA 1
ATOM 4526 C C . GLY B 1 24 ? -30.547 -28.5 -2.859 1 95.94 24 GLY B C 1
ATOM 4527 O O . GLY B 1 24 ? -29.719 -27.828 -3.463 1 95.94 24 GLY B O 1
ATOM 4528 N N . GLN B 1 25 ? -30.953 -29.719 -3.152 1 97.12 25 GLN B N 1
ATOM 4529 C CA . GLN B 1 25 ? -30.5 -30.391 -4.363 1 97.12 25 GLN B CA 1
ATOM 4530 C C . GLN B 1 25 ? -31.625 -30.562 -5.367 1 97.12 25 GLN B C 1
ATOM 4532 O O . GLN B 1 25 ? -32.75 -30.891 -4.984 1 97.12 25 GLN B O 1
ATOM 4537 N N . TYR B 1 26 ? -31.328 -30.344 -6.613 1 97.69 26 TYR B N 1
ATOM 4538 C CA . TYR B 1 26 ? -32.312 -30.422 -7.672 1 97.69 26 TYR B CA 1
ATOM 4539 C C . TYR B 1 26 ? -31.781 -31.188 -8.875 1 97.69 26 TYR B C 1
ATOM 4541 O O . TYR B 1 26 ? -30.609 -31.031 -9.242 1 97.69 26 TYR B O 1
ATOM 4549 N N . ASP B 1 27 ? -32.625 -31.938 -9.469 1 96.19 27 ASP B N 1
ATOM 4550 C CA . ASP B 1 27 ? -32.281 -32.688 -10.672 1 96.19 27 ASP B CA 1
ATOM 4551 C C . ASP B 1 27 ? -32.75 -31.938 -11.93 1 96.19 27 ASP B C 1
ATOM 4553 O O . ASP B 1 27 ? -33.938 -31.75 -12.148 1 96.19 27 ASP B O 1
ATOM 4557 N N . PHE B 1 28 ? -31.812 -31.641 -12.766 1 96.31 28 PHE B N 1
ATOM 4558 C CA . PHE B 1 28 ? -32.125 -30.906 -14 1 96.31 28 PHE B CA 1
ATOM 4559 C C . PHE B 1 28 ? -32 -31.844 -15.211 1 96.31 28 PHE B C 1
ATOM 4561 O O . PHE B 1 28 ? -31.953 -31.375 -16.344 1 96.31 28 PHE B O 1
ATOM 4568 N N . GLY B 1 29 ? -31.906 -33.156 -14.961 1 93.12 29 GLY B N 1
ATOM 4569 C CA . GLY B 1 29 ? -31.812 -34.156 -16.016 1 93.12 29 GLY B CA 1
ATOM 4570 C C . GLY B 1 29 ? -30.391 -34.438 -16.438 1 93.12 29 GLY B C 1
ATOM 4571 O O . GLY B 1 29 ? -29.844 -35.5 -16.125 1 93.12 29 GLY B O 1
ATOM 4572 N N . ASP B 1 30 ? -29.734 -33.469 -17.016 1 94.19 30 ASP B N 1
ATOM 4573 C CA . ASP B 1 30 ? -28.391 -33.719 -17.516 1 94.19 30 ASP B CA 1
ATOM 4574 C C . ASP B 1 30 ? -27.328 -33.312 -16.5 1 94.19 30 ASP B C 1
ATOM 4576 O O . ASP B 1 30 ? -26.141 -33.625 -16.656 1 94.19 30 ASP B O 1
ATOM 4580 N N . TYR B 1 31 ? -27.75 -32.594 -15.484 1 97.25 31 TYR B N 1
ATOM 4581 C CA . TYR B 1 31 ? -26.859 -32.281 -14.375 1 97.25 31 TYR B CA 1
ATOM 4582 C C . TYR B 1 31 ? -27.625 -32.125 -13.07 1 97.25 31 TYR B C 1
ATOM 4584 O O . TYR B 1 31 ? -28.859 -32 -13.078 1 97.25 31 TYR B O 1
ATOM 4592 N N . THR B 1 32 ? -26.953 -32.219 -11.969 1 97.56 32 THR B N 1
ATOM 4593 C CA . THR B 1 32 ? -27.5 -31.984 -10.633 1 97.56 32 THR B CA 1
ATOM 4594 C C . THR B 1 32 ? -27.125 -30.609 -10.125 1 97.56 32 THR B C 1
ATOM 4596 O O . THR B 1 32 ? -25.969 -30.188 -10.234 1 97.56 32 THR B O 1
ATOM 4599 N N . PHE B 1 33 ? -28.141 -29.891 -9.688 1 97.88 33 PHE B N 1
ATOM 4600 C CA . PHE B 1 33 ? -27.969 -28.516 -9.227 1 97.88 33 PHE B CA 1
ATOM 4601 C C . PHE B 1 33 ? -28.094 -28.422 -7.707 1 97.88 33 PHE B C 1
ATOM 4603 O O . PHE B 1 33 ? -29.031 -28.953 -7.129 1 97.88 33 PHE B O 1
ATOM 4610 N N . PHE B 1 34 ? -27.078 -27.844 -7.047 1 97.56 34 PHE B N 1
ATOM 4611 C CA . PHE B 1 34 ? -27.062 -27.688 -5.598 1 97.56 34 PHE B CA 1
ATOM 4612 C C . PHE B 1 34 ? -27.109 -26.219 -5.207 1 97.56 34 PHE B C 1
ATOM 4614 O O . PHE B 1 34 ? -26.359 -25.406 -5.738 1 97.56 34 PHE B O 1
ATOM 4621 N N . ILE B 1 35 ? -27.969 -25.781 -4.367 1 97.62 35 ILE B N 1
ATOM 4622 C CA . ILE B 1 35 ? -27.953 -24.484 -3.695 1 97.62 35 ILE B CA 1
ATOM 4623 C C . ILE B 1 35 ? -27.484 -24.656 -2.254 1 97.62 35 ILE B C 1
ATOM 4625 O O . ILE B 1 35 ? -28.266 -24.969 -1.361 1 97.62 35 ILE B O 1
ATOM 4629 N N . ASP B 1 36 ? -26.25 -24.344 -2.064 1 96.38 36 ASP B N 1
ATOM 4630 C CA . ASP B 1 36 ? -25.578 -24.656 -0.802 1 96.38 36 ASP B CA 1
ATOM 4631 C C . ASP B 1 36 ? -25.812 -23.562 0.229 1 96.38 36 ASP B C 1
ATOM 4633 O O . ASP B 1 36 ? -25.984 -23.828 1.417 1 96.38 36 ASP B O 1
ATOM 4637 N N . TYR B 1 37 ? -25.703 -22.359 -0.196 1 95.88 37 TYR B N 1
ATOM 4638 C CA . TYR B 1 37 ? -25.875 -21.188 0.667 1 95.88 37 TYR B CA 1
ATOM 4639 C C . TYR B 1 37 ? -26.734 -20.141 -0.011 1 95.88 37 TYR B C 1
ATOM 4641 O O . TYR B 1 37 ? -26.469 -19.75 -1.149 1 95.88 37 TYR B O 1
ATOM 4649 N N . VAL B 1 38 ? -27.766 -19.672 0.681 1 96.25 38 VAL B N 1
ATOM 4650 C CA . VAL B 1 38 ? -28.672 -18.641 0.153 1 96.25 38 VAL B CA 1
ATOM 4651 C C . VAL B 1 38 ? -28.391 -17.312 0.848 1 96.25 38 VAL B C 1
ATOM 4653 O O . VAL B 1 38 ? -28.438 -17.219 2.078 1 96.25 38 VAL B O 1
ATOM 4656 N N . GLN B 1 39 ? -28.078 -16.359 0.002 1 93.44 39 GLN B N 1
ATOM 4657 C CA . GLN B 1 39 ? -27.797 -15.055 0.581 1 93.44 39 GLN B CA 1
ATOM 4658 C C . GLN B 1 39 ? -28.953 -14.562 1.435 1 93.44 39 GLN B C 1
ATOM 4660 O O . GLN B 1 39 ? -30.125 -14.773 1.088 1 93.44 39 GLN B O 1
ATOM 4665 N N . ALA B 1 40 ? -28.609 -13.875 2.529 1 86.75 40 ALA B N 1
ATOM 4666 C CA . ALA B 1 40 ? -29.578 -13.508 3.561 1 86.75 40 ALA B CA 1
ATOM 4667 C C . ALA B 1 40 ? -30.344 -12.25 3.17 1 86.75 40 ALA B C 1
ATOM 4669 O O . ALA B 1 40 ? -31.469 -12.031 3.633 1 86.75 40 ALA B O 1
ATOM 4670 N N . ASP B 1 41 ? -29.656 -11.453 2.443 1 86.62 41 ASP B N 1
ATOM 4671 C CA . ASP B 1 41 ? -30.234 -10.18 2.02 1 86.62 41 ASP B CA 1
ATOM 4672 C C . ASP B 1 41 ? -29.734 -9.789 0.627 1 86.62 41 ASP B C 1
ATOM 4674 O O . ASP B 1 41 ? -28.734 -10.32 0.147 1 86.62 41 ASP B O 1
ATOM 4678 N N . PRO B 1 42 ? -30.625 -9 -0.023 1 84.44 42 PRO B N 1
ATOM 4679 C CA . PRO B 1 42 ? -30.25 -8.641 -1.391 1 84.44 42 PRO B CA 1
ATOM 4680 C C . PRO B 1 42 ? -28.859 -8 -1.473 1 84.44 42 PRO B C 1
ATOM 4682 O O . PRO B 1 42 ? -28.234 -8.008 -2.535 1 84.44 42 PRO B O 1
ATOM 4685 N N . TYR B 1 43 ? -28.312 -7.461 -0.417 1 76.38 43 TYR B N 1
ATOM 4686 C CA . TYR B 1 43 ? -27.047 -6.742 -0.431 1 76.38 43 TYR B CA 1
ATOM 4687 C C . TYR B 1 43 ? -25.938 -7.574 0.207 1 76.38 43 TYR B C 1
ATOM 4689 O O . TYR B 1 43 ? -24.781 -7.145 0.272 1 76.38 43 TYR B O 1
ATOM 4697 N N . ALA B 1 44 ? -26.297 -8.672 0.658 1 83 44 ALA B N 1
ATOM 4698 C CA . ALA B 1 44 ? -25.328 -9.594 1.242 1 83 44 ALA B CA 1
ATOM 4699 C C . ALA B 1 44 ? -24.516 -10.305 0.157 1 83 44 ALA B C 1
ATOM 4701 O O . ALA B 1 44 ? -24.766 -10.102 -1.036 1 83 44 ALA B O 1
ATOM 4702 N N . SER B 1 45 ? -23.547 -11.039 0.6 1 87.44 45 SER B N 1
ATOM 4703 C CA . SER B 1 45 ? -22.766 -11.844 -0.338 1 87.44 45 SER B CA 1
ATOM 4704 C C . SER B 1 45 ? -23.656 -12.812 -1.104 1 87.44 45 SER B C 1
ATOM 4706 O O . SER B 1 45 ? -24.578 -13.406 -0.532 1 87.44 45 SER B O 1
ATOM 4708 N N . ALA B 1 46 ? -23.375 -12.961 -2.291 1 93.69 46 ALA B N 1
ATOM 4709 C CA . ALA B 1 46 ? -24.188 -13.75 -3.219 1 93.69 46 ALA B CA 1
ATOM 4710 C C . ALA B 1 46 ? -24.328 -15.188 -2.738 1 93.69 46 ALA B C 1
ATOM 4712 O O . ALA B 1 46 ? -23.484 -15.688 -1.986 1 93.69 46 ALA B O 1
ATOM 4713 N N . SER B 1 47 ? -25.359 -15.812 -3.164 1 96.62 47 SER B N 1
ATOM 4714 C CA . SER B 1 47 ? -25.594 -17.219 -2.875 1 96.62 47 SER B CA 1
ATOM 4715 C C . SER B 1 47 ? -24.531 -18.109 -3.51 1 96.62 47 SER B C 1
ATOM 4717 O O . SER B 1 47 ? -24 -17.781 -4.57 1 96.62 47 SER B O 1
ATOM 4719 N N . ARG B 1 48 ? -24.234 -19.234 -2.848 1 97.38 48 ARG B N 1
ATOM 4720 C CA . ARG B 1 48 ? -23.266 -20.203 -3.357 1 97.38 48 ARG B CA 1
ATOM 4721 C C . ARG B 1 48 ? -23.969 -21.438 -3.906 1 97.38 48 ARG B C 1
ATOM 4723 O O . ARG B 1 48 ? -24.766 -22.062 -3.211 1 97.38 48 ARG B O 1
ATOM 4730 N N . VAL B 1 49 ? -23.641 -21.766 -5.121 1 97.88 49 VAL B N 1
ATOM 4731 C CA . VAL B 1 49 ? -24.312 -22.859 -5.785 1 97.88 49 VAL B CA 1
ATOM 4732 C C . VAL B 1 49 ? -23.297 -23.734 -6.512 1 97.88 49 VAL B C 1
ATOM 4734 O O . VAL B 1 49 ? -22.172 -23.328 -6.746 1 97.88 49 VAL B O 1
ATOM 4737 N N . ARG B 1 50 ? -23.703 -25.031 -6.84 1 97.88 50 ARG B N 1
ATOM 4738 C CA . ARG B 1 50 ? -22.875 -25.969 -7.59 1 97.88 50 ARG B CA 1
ATOM 4739 C C . ARG B 1 50 ? -23.703 -26.688 -8.648 1 97.88 50 ARG B C 1
ATOM 4741 O O . ARG B 1 50 ? -24.906 -26.906 -8.469 1 97.88 50 ARG B O 1
ATOM 4748 N N . ALA B 1 51 ? -23.094 -26.953 -9.695 1 98.19 51 ALA B N 1
ATOM 4749 C CA . ALA B 1 51 ? -23.641 -27.812 -10.742 1 98.19 51 ALA B CA 1
ATOM 4750 C C . ALA B 1 51 ? -22.703 -28.969 -11.062 1 98.19 51 ALA B C 1
ATOM 4752 O O . ALA B 1 51 ? -21.516 -28.766 -11.32 1 98.19 51 ALA B O 1
ATOM 4753 N N . VAL B 1 52 ? -23.219 -30.25 -11.023 1 98.25 52 VAL B N 1
ATOM 4754 C CA . VAL B 1 52 ? -22.406 -31.422 -11.312 1 98.25 52 VAL B CA 1
ATOM 4755 C C . VAL B 1 52 ? -22.953 -32.156 -12.539 1 98.25 52 VAL B C 1
ATOM 4757 O O . VAL B 1 52 ? -24.094 -32.625 -12.539 1 98.25 52 VAL B O 1
ATOM 4760 N N . ARG B 1 53 ? -22.219 -32.188 -13.555 1 98.38 53 ARG B N 1
ATOM 4761 C CA . ARG B 1 53 ? -22.562 -32.938 -14.742 1 98.38 53 ARG B CA 1
ATOM 4762 C C . ARG B 1 53 ? -21.766 -34.25 -14.812 1 98.38 53 ARG B C 1
ATOM 4764 O O . ARG B 1 53 ? -20.531 -34.219 -14.805 1 98.38 53 ARG B O 1
ATOM 4771 N N . PRO B 1 54 ? -22.438 -35.344 -14.93 1 97.94 54 PRO B N 1
ATOM 4772 C CA . PRO B 1 54 ? -21.719 -36.625 -15.031 1 97.94 54 PRO B CA 1
ATOM 4773 C C . PRO B 1 54 ? -20.797 -36.688 -16.25 1 97.94 54 PRO B C 1
ATOM 4775 O O . PRO B 1 54 ? -21.156 -36.188 -17.328 1 97.94 54 PRO B O 1
ATOM 4778 N N . TRP B 1 55 ? -19.688 -37.406 -16.078 1 97.81 55 TRP B N 1
ATOM 4779 C CA . TRP B 1 55 ? -18.672 -37.531 -17.125 1 97.81 55 TRP B CA 1
ATOM 4780 C C . TRP B 1 55 ? -19.281 -38.094 -18.406 1 97.81 55 TRP B C 1
ATOM 4782 O O . TRP B 1 55 ? -18.953 -37.625 -19.5 1 97.81 55 TRP B O 1
ATOM 4792 N N . SER B 1 56 ? -20.203 -39 -18.297 1 96.19 56 SER B N 1
ATOM 4793 C CA . SER B 1 56 ? -20.766 -39.719 -19.422 1 96.19 56 SER B CA 1
ATOM 4794 C C . SER B 1 56 ? -21.547 -38.781 -20.344 1 96.19 56 SER B C 1
ATOM 4796 O O . SER B 1 56 ? -21.75 -39.094 -21.531 1 96.19 56 SER B O 1
ATOM 4798 N N . LEU B 1 57 ? -21.891 -37.656 -19.844 1 96.44 57 LEU B N 1
ATOM 4799 C CA . LEU B 1 57 ? -22.734 -36.75 -20.625 1 96.44 57 LEU B CA 1
ATOM 4800 C C . LEU B 1 57 ? -21.891 -35.625 -21.203 1 96.44 57 LEU B C 1
ATOM 4802 O O . LEU B 1 57 ? -22.406 -34.781 -21.969 1 96.44 57 LEU B O 1
ATOM 4806 N N . THR B 1 58 ? -20.625 -35.5 -20.906 1 97.69 58 THR B N 1
ATOM 4807 C CA . THR B 1 58 ? -19.859 -34.312 -21.219 1 97.69 58 THR B CA 1
ATOM 4808 C C . THR B 1 58 ? -19.094 -34.5 -22.531 1 97.69 58 THR B C 1
ATOM 4810 O O . THR B 1 58 ? -18.828 -33.5 -23.234 1 97.69 58 THR B O 1
ATOM 4813 N N . GLY B 1 59 ? -18.672 -35.75 -22.891 1 97.25 59 GLY B N 1
ATOM 4814 C CA . GLY B 1 59 ? -17.719 -35.969 -23.969 1 97.25 59 GLY B CA 1
ATOM 4815 C C . GLY B 1 59 ? -16.297 -35.594 -23.609 1 97.25 59 GLY B C 1
ATOM 4816 O O . GLY B 1 59 ? -15.422 -35.594 -24.469 1 97.25 59 GLY B O 1
ATOM 4817 N N . LEU B 1 60 ? -16.078 -35.25 -22.406 1 98.06 60 LEU B N 1
ATOM 4818 C CA . LEU B 1 60 ? -14.789 -34.719 -21.953 1 98.06 60 LEU B CA 1
ATOM 4819 C C . LEU B 1 60 ? -14.094 -35.75 -21.047 1 98.06 60 LEU B C 1
ATOM 4821 O O . LEU B 1 60 ? -13.141 -35.375 -20.344 1 98.06 60 LEU B O 1
ATOM 4825 N N . GLN B 1 61 ? -14.516 -36.969 -21.062 1 96.94 61 GLN B N 1
ATOM 4826 C CA . GLN B 1 61 ? -13.977 -38 -20.172 1 96.94 61 GLN B CA 1
ATOM 4827 C C . GLN B 1 61 ? -12.484 -38.188 -20.406 1 96.94 61 GLN B C 1
ATOM 4829 O O . GLN B 1 61 ? -11.75 -38.594 -19.5 1 96.94 61 GLN B O 1
ATOM 4834 N N . TRP B 1 62 ? -12.062 -37.906 -21.594 1 97.31 62 TRP B N 1
ATOM 4835 C CA . TRP B 1 62 ? -10.664 -38.094 -21.969 1 97.31 62 TRP B CA 1
ATOM 4836 C C . TRP B 1 62 ? -9.758 -37.188 -21.125 1 97.31 62 TRP B C 1
ATOM 4838 O O . TRP B 1 62 ? -8.57 -37.469 -20.953 1 97.31 62 TRP B O 1
ATOM 4848 N N . LEU B 1 63 ? -10.25 -36.125 -20.562 1 98 63 LEU B N 1
ATOM 4849 C CA . LEU B 1 63 ? -9.484 -35.219 -19.719 1 98 63 LEU B CA 1
ATOM 4850 C C . LEU B 1 63 ? -8.969 -35.938 -18.469 1 98 63 LEU B C 1
ATOM 4852 O O . LEU B 1 63 ? -7.93 -35.562 -17.922 1 98 63 LEU B O 1
ATOM 4856 N N . ARG B 1 64 ? -9.68 -36.906 -18 1 96.81 64 ARG B N 1
ATOM 4857 C CA . ARG B 1 64 ? -9.32 -37.625 -16.781 1 96.81 64 ARG B CA 1
ATOM 4858 C C . ARG B 1 64 ? -8.016 -38.375 -16.953 1 96.81 64 ARG B C 1
ATOM 4860 O O . ARG B 1 64 ? -7.348 -38.719 -15.969 1 96.81 64 ARG B O 1
ATOM 4867 N N . GLU B 1 65 ? -7.602 -38.688 -18.156 1 96.94 65 GLU B N 1
ATOM 4868 C CA . GLU B 1 65 ? -6.414 -39.469 -18.438 1 96.94 65 GLU B CA 1
ATOM 4869 C C . GLU B 1 65 ? -5.203 -38.594 -18.734 1 96.94 65 GLU B C 1
ATOM 4871 O O . GLU B 1 65 ? -4.105 -39.094 -18.984 1 96.94 65 GLU B O 1
ATOM 4876 N N . THR B 1 66 ? -5.414 -37.375 -18.625 1 97.5 66 THR B N 1
ATOM 4877 C CA . THR B 1 66 ? -4.328 -36.438 -18.891 1 97.5 66 THR B CA 1
ATOM 4878 C C . THR B 1 66 ? -3.551 -36.125 -17.625 1 97.5 66 THR B C 1
ATOM 4880 O O . THR B 1 66 ? -3.889 -36.625 -16.547 1 97.5 66 THR B O 1
ATOM 4883 N N . SER B 1 67 ? -2.441 -35.375 -17.781 1 96.81 67 SER B N 1
ATOM 4884 C CA . SER B 1 67 ? -1.604 -35 -16.641 1 96.81 67 SER B CA 1
ATOM 4885 C C . SER B 1 67 ? -2.344 -34.062 -15.695 1 96.81 67 SER B C 1
ATOM 4887 O O . SER B 1 67 ? -3.354 -33.469 -16.062 1 96.81 67 SER B O 1
ATOM 4889 N N . ASP B 1 68 ? -1.899 -33.969 -14.484 1 96.75 68 ASP B N 1
ATOM 4890 C CA . ASP B 1 68 ? -2.49 -33.062 -13.508 1 96.75 68 ASP B CA 1
ATOM 4891 C C . ASP B 1 68 ? -2.512 -31.625 -14.023 1 96.75 68 ASP B C 1
ATOM 4893 O O . ASP B 1 68 ? -3.51 -30.922 -13.859 1 96.75 68 ASP B O 1
ATOM 4897 N N . ALA B 1 69 ? -1.417 -31.219 -14.656 1 97.62 69 ALA B N 1
ATOM 4898 C CA . ALA B 1 69 ? -1.332 -29.859 -15.203 1 97.62 69 ALA B CA 1
ATOM 4899 C C . ALA B 1 69 ? -2.391 -29.625 -16.281 1 97.62 69 ALA B C 1
ATOM 4901 O O . ALA B 1 69 ? -3.002 -28.562 -16.328 1 97.62 69 ALA B O 1
ATOM 4902 N N . TYR B 1 70 ? -2.551 -30.609 -17.094 1 98.56 70 TYR B N 1
ATOM 4903 C CA . TYR B 1 70 ? -3.555 -30.547 -18.141 1 98.56 70 TYR B CA 1
ATOM 4904 C C . TYR B 1 70 ? -4.957 -30.422 -17.562 1 98.56 70 TYR B C 1
ATOM 4906 O O . TYR B 1 70 ? -5.777 -29.656 -18.047 1 98.56 70 TYR B O 1
ATOM 4914 N N . GLN B 1 71 ? -5.211 -31.141 -16.562 1 98.5 71 GLN B N 1
ATOM 4915 C CA . GLN B 1 71 ? -6.523 -31.125 -15.93 1 98.5 71 GLN B CA 1
ATOM 4916 C C . GLN B 1 71 ? -6.797 -29.781 -15.25 1 98.5 71 GLN B C 1
ATOM 4918 O O . GLN B 1 71 ? -7.902 -29.25 -15.336 1 98.5 71 GLN B O 1
ATOM 4923 N N . VAL B 1 72 ? -5.801 -29.25 -14.555 1 98.44 72 VAL B N 1
ATOM 4924 C CA . VAL B 1 72 ? -5.953 -27.938 -13.945 1 98.44 72 VAL B CA 1
ATOM 4925 C C . VAL B 1 72 ? -6.262 -26.906 -15.023 1 98.44 72 VAL B C 1
ATOM 4927 O O . VAL B 1 72 ? -7.133 -26.047 -14.836 1 98.44 72 VAL B O 1
ATOM 4930 N N . ALA B 1 73 ? -5.551 -26.984 -16.109 1 98.81 73 ALA B N 1
ATOM 4931 C CA . ALA B 1 73 ? -5.762 -26.062 -17.234 1 98.81 73 ALA B CA 1
ATOM 4932 C C . ALA B 1 73 ? -7.168 -26.219 -17.812 1 98.81 73 ALA B C 1
ATOM 4934 O O . ALA B 1 73 ? -7.812 -25.219 -18.156 1 98.81 73 ALA B O 1
ATOM 4935 N N . ALA B 1 74 ? -7.574 -27.438 -17.922 1 98.81 74 ALA B N 1
ATOM 4936 C CA . ALA B 1 74 ? -8.906 -27.688 -18.453 1 98.81 74 ALA B CA 1
ATOM 4937 C C . ALA B 1 74 ? -9.984 -27.094 -17.531 1 98.81 74 ALA B C 1
ATOM 4939 O O . ALA B 1 74 ? -10.945 -26.484 -18.016 1 98.81 74 ALA B O 1
ATOM 4940 N N . ARG B 1 75 ? -9.812 -27.344 -16.312 1 98.75 75 ARG B N 1
ATOM 4941 C CA . ARG B 1 75 ? -10.75 -26.766 -15.352 1 98.75 75 ARG B CA 1
ATOM 4942 C C . ARG B 1 75 ? -10.773 -25.25 -15.453 1 98.75 75 ARG B C 1
ATOM 4944 O O . ARG B 1 75 ? -11.836 -24.625 -15.391 1 98.75 75 ARG B O 1
ATOM 4951 N N . ASP B 1 76 ? -9.633 -24.672 -15.578 1 98.69 76 ASP B N 1
ATOM 4952 C CA . ASP B 1 76 ? -9.531 -23.219 -15.734 1 98.69 76 ASP B CA 1
ATOM 4953 C C . ASP B 1 76 ? -10.266 -22.75 -16.984 1 98.69 76 ASP B C 1
ATOM 4955 O O . ASP B 1 76 ? -10.992 -21.766 -16.953 1 98.69 76 ASP B O 1
ATOM 4959 N N . PHE B 1 77 ? -10.039 -23.469 -18.078 1 98.75 77 PHE B N 1
ATOM 4960 C CA . PHE B 1 77 ? -10.68 -23.109 -19.344 1 98.75 77 PHE B CA 1
ATOM 4961 C C . PHE B 1 77 ? -12.195 -23.188 -19.219 1 98.75 77 PHE B C 1
ATOM 4963 O O . PHE B 1 77 ? -12.906 -22.312 -19.719 1 98.75 77 PHE B O 1
ATOM 4970 N N . ILE B 1 78 ? -12.633 -24.219 -18.562 1 98.75 78 ILE B N 1
ATOM 4971 C CA . ILE B 1 78 ? -14.07 -24.391 -18.359 1 98.75 78 ILE B CA 1
ATOM 4972 C C . ILE B 1 78 ? -14.625 -23.25 -17.531 1 98.75 78 ILE B C 1
ATOM 4974 O O . ILE B 1 78 ? -15.68 -22.703 -17.844 1 98.75 78 ILE B O 1
ATOM 4978 N N . ALA B 1 79 ? -13.93 -22.891 -16.5 1 98.62 79 ALA B N 1
ATOM 4979 C CA . ALA B 1 79 ? -14.352 -21.781 -15.664 1 98.62 79 ALA B CA 1
ATOM 4980 C C . ALA B 1 79 ? -14.43 -20.484 -16.484 1 98.62 79 ALA B C 1
ATOM 4982 O O . ALA B 1 79 ? -15.398 -19.734 -16.359 1 98.62 79 ALA B O 1
ATOM 4983 N N . ARG B 1 80 ? -13.43 -20.234 -17.281 1 98.19 80 ARG B N 1
ATOM 4984 C CA . ARG B 1 80 ? -13.398 -19.031 -18.109 1 98.19 80 ARG B CA 1
ATOM 4985 C C . ARG B 1 80 ? -14.531 -19.047 -19.125 1 98.19 80 ARG B C 1
ATOM 4987 O O . ARG B 1 80 ? -15.133 -18 -19.422 1 98.19 80 ARG B O 1
ATOM 4994 N N . SER B 1 81 ? -14.766 -20.172 -19.703 1 97.88 81 SER B N 1
ATOM 4995 C CA . SER B 1 81 ? -15.867 -20.312 -20.656 1 97.88 81 SER B CA 1
ATOM 4996 C C . SER B 1 81 ? -17.203 -20.016 -19.984 1 97.88 81 SER B C 1
ATOM 4998 O O . SER B 1 81 ? -18.031 -19.266 -20.531 1 97.88 81 SER B O 1
ATOM 5000 N N . PHE B 1 82 ? -17.375 -20.625 -18.828 1 98.12 82 PHE B N 1
ATOM 5001 C CA . PHE B 1 82 ? -18.594 -20.344 -18.062 1 98.12 82 PHE B CA 1
ATOM 5002 C C . PHE B 1 82 ? -18.75 -18.859 -17.812 1 98.12 82 PHE B C 1
ATOM 5004 O O . PHE B 1 82 ? -19.828 -18.297 -17.984 1 98.12 82 PHE B O 1
ATOM 5011 N N . ALA B 1 83 ? -17.703 -18.234 -17.391 1 97.69 83 ALA B N 1
ATOM 5012 C CA . ALA B 1 83 ? -17.734 -16.812 -17.094 1 97.69 83 ALA B CA 1
ATOM 5013 C C . ALA B 1 83 ? -18.125 -16 -18.328 1 97.69 83 ALA B C 1
ATOM 5015 O O . ALA B 1 83 ? -18.859 -15.016 -18.234 1 97.69 83 ALA B O 1
ATOM 5016 N N . GLU B 1 84 ? -17.562 -16.344 -19.438 1 96.06 84 GLU B N 1
ATOM 5017 C CA . GLU B 1 84 ? -17.828 -15.656 -20.688 1 96.06 84 GLU B CA 1
ATOM 5018 C C . GLU B 1 84 ? -19.312 -15.734 -21.047 1 96.06 84 GLU B C 1
ATOM 5020 O O . GLU B 1 84 ? -19.922 -14.734 -21.438 1 96.06 84 GLU B O 1
ATOM 5025 N N . PHE B 1 85 ? -19.859 -16.875 -20.906 1 93.62 85 PHE B N 1
ATOM 5026 C CA . PHE B 1 85 ? -21.266 -17.062 -21.25 1 93.62 85 PHE B CA 1
ATOM 5027 C C . PHE B 1 85 ? -22.172 -16.375 -20.219 1 93.62 85 PHE B C 1
ATOM 5029 O O . PHE B 1 85 ? -23.234 -15.875 -20.562 1 93.62 85 PHE B O 1
ATOM 5036 N N . ALA B 1 86 ? -21.719 -16.391 -18.984 1 95.12 86 ALA B N 1
ATOM 5037 C CA . ALA B 1 86 ? -22.5 -15.82 -17.891 1 95.12 86 ALA B CA 1
ATOM 5038 C C . ALA B 1 86 ? -22.5 -14.297 -17.953 1 95.12 86 ALA B C 1
ATOM 5040 O O . ALA B 1 86 ? -23.297 -13.648 -17.266 1 95.12 86 ALA B O 1
ATOM 5041 N N . LYS B 1 87 ? -21.688 -13.688 -18.766 1 92.19 87 LYS B N 1
ATOM 5042 C CA . LYS B 1 87 ? -21.641 -12.234 -18.891 1 92.19 87 LYS B CA 1
ATOM 5043 C C . LYS B 1 87 ? -23.016 -11.664 -19.234 1 92.19 87 LYS B C 1
ATOM 5045 O O . LYS B 1 87 ? -23.297 -10.5 -18.938 1 92.19 87 LYS B O 1
ATOM 5050 N N . GLN B 1 88 ? -23.812 -12.43 -19.812 1 89.88 88 GLN B N 1
ATOM 5051 C CA . GLN B 1 88 ? -25.125 -11.992 -20.234 1 89.88 88 GLN B CA 1
ATOM 5052 C C . GLN B 1 88 ? -26.062 -11.836 -19.047 1 89.88 88 GLN B C 1
ATOM 5054 O O . GLN B 1 88 ? -27.125 -11.203 -19.156 1 89.88 88 GLN B O 1
ATOM 5059 N N . GLU B 1 89 ? -25.688 -12.484 -18 1 91.31 89 GLU B N 1
ATOM 5060 C CA . GLU B 1 89 ? -26.469 -12.43 -16.766 1 91.31 89 GLU B CA 1
ATOM 5061 C C . GLU B 1 89 ? -25.625 -11.945 -15.594 1 91.31 89 GLU B C 1
ATOM 5063 O O . GLU B 1 89 ? -24.891 -12.734 -14.992 1 91.31 89 GLU B O 1
ATOM 5068 N N . ASN B 1 90 ? -25.828 -10.719 -15.141 1 89.31 90 ASN B N 1
ATOM 5069 C CA . ASN B 1 90 ? -25.016 -10.078 -14.125 1 89.31 90 ASN B CA 1
ATOM 5070 C C . ASN B 1 90 ? -25.156 -10.75 -12.766 1 89.31 90 ASN B C 1
ATOM 5072 O O . ASN B 1 90 ? -24.328 -10.578 -11.883 1 89.31 90 ASN B O 1
ATOM 5076 N N . SER B 1 91 ? -26.188 -11.523 -12.617 1 94.06 91 SER B N 1
ATOM 5077 C CA . SER B 1 91 ? -26.469 -12.133 -11.328 1 94.06 91 SER B CA 1
ATOM 5078 C C . SER B 1 91 ? -25.641 -13.391 -11.117 1 94.06 91 SER B C 1
ATOM 5080 O O . SER B 1 91 ? -25.609 -13.945 -10.016 1 94.06 91 SER B O 1
ATOM 5082 N N . VAL B 1 92 ? -24.984 -13.875 -12.18 1 96.5 92 VAL B N 1
ATOM 5083 C CA . VAL B 1 92 ? -24.219 -15.109 -12.102 1 96.5 92 VAL B CA 1
ATOM 5084 C C . VAL B 1 92 ? -22.734 -14.805 -12.266 1 96.5 92 VAL B C 1
ATOM 5086 O O . VAL B 1 92 ? -22.344 -14.078 -13.18 1 96.5 92 VAL B O 1
ATOM 5089 N N . SER B 1 93 ? -21.953 -15.312 -11.305 1 96.81 93 SER B N 1
ATOM 5090 C CA . SER B 1 93 ? -20.516 -15.07 -11.414 1 96.81 93 SER B CA 1
ATOM 5091 C C . SER B 1 93 ? -19.703 -16.281 -10.945 1 96.81 93 SER B C 1
ATOM 5093 O O . SER B 1 93 ? -20.156 -17.016 -10.062 1 96.81 93 SER B O 1
ATOM 5095 N N . ILE B 1 94 ? -18.594 -16.516 -11.539 1 97.81 94 ILE B N 1
ATOM 5096 C CA . ILE B 1 94 ? -17.656 -17.562 -11.148 1 97.81 94 ILE B CA 1
ATOM 5097 C C . ILE B 1 94 ? -16.281 -16.953 -10.938 1 97.81 94 ILE B C 1
ATOM 5099 O O . ILE B 1 94 ? -15.875 -16.031 -11.648 1 97.81 94 ILE B O 1
ATOM 5103 N N . ALA B 1 95 ? -15.57 -17.453 -9.914 1 96.69 95 ALA B N 1
ATOM 5104 C CA . ALA B 1 95 ? -14.266 -16.891 -9.57 1 96.69 95 ALA B CA 1
ATOM 5105 C C . ALA B 1 95 ? -13.211 -17.281 -10.602 1 96.69 95 ALA B C 1
ATOM 5107 O O . ALA B 1 95 ? -13.156 -18.438 -11.031 1 96.69 95 ALA B O 1
ATOM 5108 N N . LEU B 1 96 ? -12.492 -16.328 -11.016 1 96.75 96 LEU B N 1
ATOM 5109 C CA . LEU B 1 96 ? -11.367 -16.547 -11.922 1 96.75 96 LEU B CA 1
ATOM 5110 C C . LEU B 1 96 ? -10.07 -16.016 -11.312 1 96.75 96 LEU B C 1
ATOM 5112 O O . LEU B 1 96 ? -10.094 -15.32 -10.289 1 96.75 96 LEU B O 1
ATOM 5116 N N . THR B 1 97 ? -8.945 -16.328 -11.875 1 95.75 97 THR B N 1
ATOM 5117 C CA . THR B 1 97 ? -7.645 -15.93 -11.352 1 95.75 97 THR B CA 1
ATOM 5118 C C . THR B 1 97 ? -6.906 -15.047 -12.352 1 95.75 97 THR B C 1
ATOM 5120 O O . THR B 1 97 ? -5.688 -15.156 -12.5 1 95.75 97 THR B O 1
ATOM 5123 N N . GLY B 1 98 ? -7.652 -14.258 -13.102 1 94.62 98 GLY B N 1
ATOM 5124 C CA . GLY B 1 98 ? -7.062 -13.281 -14.008 1 94.62 98 GLY B CA 1
ATOM 5125 C C . GLY B 1 98 ? -6.273 -13.922 -15.133 1 94.62 98 GLY B C 1
ATOM 5126 O O . GLY B 1 98 ? -6.777 -14.805 -15.836 1 94.62 98 GLY B O 1
ATOM 5127 N N . GLN B 1 99 ? -4.977 -13.391 -15.32 1 97.38 99 GLN B N 1
ATOM 5128 C CA . GLN B 1 99 ? -4.121 -13.859 -16.406 1 97.38 99 GLN B CA 1
ATOM 5129 C C . GLN B 1 99 ? -3.428 -15.172 -16.031 1 97.38 99 GLN B C 1
ATOM 5131 O O . GLN B 1 99 ? -2.809 -15.812 -16.891 1 97.38 99 GLN B O 1
ATOM 5136 N N . THR B 1 100 ? -3.578 -15.633 -14.797 1 98 100 THR B N 1
ATOM 5137 C CA . THR B 1 100 ? -2.865 -16.812 -14.328 1 98 100 THR B CA 1
ATOM 5138 C C . THR B 1 100 ? -3.791 -18.016 -14.281 1 98 100 THR B C 1
ATOM 5140 O O . THR B 1 100 ? -5.016 -17.875 -14.234 1 98 100 THR B O 1
ATOM 5143 N N . VAL B 1 101 ? -3.234 -19.156 -14.438 1 98.5 101 VAL B N 1
ATOM 5144 C CA . VAL B 1 101 ? -3.926 -20.422 -14.266 1 98.5 101 VAL B CA 1
ATOM 5145 C C . VAL B 1 101 ? -3.508 -21.062 -12.945 1 98.5 101 VAL B C 1
ATOM 5147 O O . VAL B 1 101 ? -2.357 -21.484 -12.781 1 98.5 101 VAL B O 1
ATOM 5150 N N . MET B 1 102 ? -4.395 -21.109 -12.039 1 97.75 102 MET B N 1
ATOM 5151 C CA . MET B 1 102 ? -4.137 -21.672 -10.719 1 97.75 102 MET B CA 1
ATOM 5152 C C . MET B 1 102 ? -5.07 -22.844 -10.445 1 97.75 102 MET B C 1
ATOM 5154 O O . MET B 1 102 ? -6.125 -22.969 -11.07 1 97.75 102 MET B O 1
ATOM 5158 N N . ASP B 1 103 ? -4.602 -23.781 -9.625 1 98 103 ASP B N 1
ATOM 5159 C CA . ASP B 1 103 ? -5.496 -24.812 -9.125 1 98 103 ASP B CA 1
ATOM 5160 C C . ASP B 1 103 ? -6.57 -24.219 -8.219 1 98 103 ASP B C 1
ATOM 5162 O O . ASP B 1 103 ? -6.293 -23.859 -7.074 1 98 103 ASP B O 1
ATOM 5166 N N . SER B 1 104 ? -7.766 -24.094 -8.719 1 97.75 104 SER B N 1
ATOM 5167 C CA . SER B 1 104 ? -8.828 -23.391 -8.008 1 97.75 104 SER B CA 1
ATOM 5168 C C . SER B 1 104 ? -10.039 -24.297 -7.797 1 97.75 104 SER B C 1
ATOM 5170 O O . SER B 1 104 ? -10.109 -25.391 -8.359 1 97.75 104 SER B O 1
ATOM 5172 N N . THR B 1 105 ? -10.953 -23.844 -7.023 1 98.19 105 THR B N 1
ATOM 5173 C CA . THR B 1 105 ? -12.102 -24.672 -6.668 1 98.19 105 THR B CA 1
ATOM 5174 C C . THR B 1 105 ? -13.328 -24.266 -7.48 1 98.19 105 THR B C 1
ATOM 5176 O O . THR B 1 105 ? -14.422 -24.781 -7.242 1 98.19 105 THR B O 1
ATOM 5179 N N . SER B 1 106 ? -13.172 -23.375 -8.414 1 98.25 106 SER B N 1
ATOM 5180 C CA . SER B 1 106 ? -14.297 -22.953 -9.242 1 98.25 106 SER B CA 1
ATOM 5181 C C . SER B 1 106 ? -14.844 -24.125 -10.062 1 98.25 106 SER B C 1
ATOM 5183 O O . SER B 1 106 ? -16.062 -24.234 -10.258 1 98.25 106 SER B O 1
ATOM 5185 N N . VAL B 1 107 ? -13.922 -24.891 -10.586 1 98.62 107 VAL B N 1
ATOM 5186 C CA . VAL B 1 107 ? -14.273 -26.094 -11.32 1 98.62 107 VAL B CA 1
ATOM 5187 C C . VAL B 1 107 ? -13.469 -27.281 -10.781 1 98.62 107 VAL B C 1
ATOM 5189 O O . VAL B 1 107 ? -12.242 -27.188 -10.625 1 98.62 107 VAL B O 1
ATOM 5192 N N . LEU B 1 108 ? -14.156 -28.375 -10.5 1 98.12 108 LEU B N 1
ATOM 5193 C CA . LEU B 1 108 ? -13.508 -29.578 -9.992 1 98.12 108 LEU B CA 1
ATOM 5194 C C . LEU B 1 108 ? -13.836 -30.781 -10.867 1 98.12 108 LEU B C 1
ATOM 5196 O O . LEU B 1 108 ? -14.945 -30.891 -11.391 1 98.12 108 LEU B O 1
ATOM 5200 N N . PHE B 1 109 ? -12.891 -31.594 -11.133 1 97.88 109 PHE B N 1
ATOM 5201 C CA . PHE B 1 109 ? -13.102 -32.906 -11.688 1 97.88 109 PHE B CA 1
ATOM 5202 C C . PHE B 1 109 ? -13.242 -33.938 -10.57 1 97.88 109 PHE B C 1
ATOM 5204 O O . PHE B 1 109 ? -12.258 -34.312 -9.922 1 97.88 109 PHE B O 1
ATOM 5211 N N . THR B 1 110 ? -14.438 -34.344 -10.328 1 95.75 110 THR B N 1
ATOM 5212 C CA . THR B 1 110 ? -14.711 -35.344 -9.305 1 95.75 110 THR B CA 1
ATOM 5213 C C . THR B 1 110 ? -14.938 -36.688 -9.938 1 95.75 110 THR B C 1
ATOM 5215 O O . THR B 1 110 ? -14.945 -36.844 -11.156 1 95.75 110 THR B O 1
ATOM 5218 N N . ASP B 1 111 ? -15.102 -37.719 -9.07 1 94.81 111 ASP B N 1
ATOM 5219 C CA . ASP B 1 111 ? -15.398 -39.031 -9.57 1 94.81 111 ASP B CA 1
ATOM 5220 C C . ASP B 1 111 ? -16.734 -39.062 -10.312 1 94.81 111 ASP B C 1
ATOM 5222 O O . ASP B 1 111 ? -16.906 -39.844 -11.258 1 94.81 111 ASP B O 1
ATOM 5226 N N . GLU B 1 112 ? -17.625 -38.219 -9.906 1 95.19 112 GLU B N 1
ATOM 5227 C CA . GLU B 1 112 ? -18.969 -38.188 -10.461 1 95.19 112 GLU B CA 1
ATOM 5228 C C . GLU B 1 112 ? -19 -37.438 -11.789 1 95.19 112 GLU B C 1
ATOM 5230 O O . GLU B 1 112 ? -19.781 -37.781 -12.688 1 95.19 112 GLU B O 1
ATOM 5235 N N . GLY B 1 113 ? -18.25 -36.469 -11.875 1 97.81 113 GLY B N 1
ATOM 5236 C CA . GLY B 1 113 ? -18.281 -35.625 -13.07 1 97.81 113 GLY B CA 1
ATOM 5237 C C . GLY B 1 113 ? -17.578 -34.312 -12.898 1 97.81 113 GLY B C 1
ATOM 5238 O O . GLY B 1 113 ? -16.656 -34.156 -12.094 1 97.81 113 GLY B O 1
ATOM 5239 N N . ILE B 1 114 ? -17.969 -33.406 -13.805 1 98.56 114 ILE B N 1
ATOM 5240 C CA . ILE B 1 114 ? -17.469 -32.031 -13.742 1 98.56 114 ILE B CA 1
ATOM 5241 C C . ILE B 1 114 ? -18.344 -31.188 -12.82 1 98.56 114 ILE B C 1
ATOM 5243 O O . ILE B 1 114 ? -19.562 -31.078 -13.031 1 98.56 114 ILE B O 1
ATOM 5247 N N . GLU B 1 115 ? -17.75 -30.656 -11.805 1 98.38 115 GLU B N 1
ATOM 5248 C CA . GLU B 1 115 ? -18.484 -29.828 -10.836 1 98.38 115 GLU B CA 1
ATOM 5249 C C . GLU B 1 115 ? -18.109 -28.359 -10.992 1 98.38 115 GLU B C 1
ATOM 5251 O O . GLU B 1 115 ? -16.938 -28 -10.93 1 98.38 115 GLU B O 1
ATOM 5256 N N . LEU B 1 116 ? -19.078 -27.547 -11.242 1 98.56 116 LEU B N 1
ATOM 5257 C CA . LEU B 1 116 ? -18.938 -26.094 -11.25 1 98.56 116 LEU B CA 1
ATOM 5258 C C . LEU B 1 116 ? -19.406 -25.484 -9.938 1 98.56 116 LEU B C 1
ATOM 5260 O O . LEU B 1 116 ? -20.484 -25.828 -9.438 1 98.56 116 LEU B O 1
ATOM 5264 N N . ARG B 1 117 ? -18.609 -24.656 -9.344 1 98.5 117 ARG B N 1
ATOM 5265 C CA . ARG B 1 117 ? -18.984 -23.906 -8.156 1 98.5 117 ARG B CA 1
ATOM 5266 C C . ARG B 1 117 ? -19.031 -22.406 -8.445 1 98.5 117 ARG B C 1
ATOM 5268 O O . ARG B 1 117 ? -18.031 -21.812 -8.844 1 98.5 117 ARG B O 1
ATOM 5275 N N . PHE B 1 118 ? -20.125 -21.781 -8.297 1 98 118 PHE B N 1
ATOM 5276 C CA . PHE B 1 118 ? -20.266 -20.375 -8.672 1 98 118 PHE B CA 1
ATOM 5277 C C . PHE B 1 118 ? -21.297 -19.672 -7.801 1 98 118 PHE B C 1
ATOM 5279 O O . PHE B 1 118 ? -21.781 -20.25 -6.816 1 98 118 PHE B O 1
ATOM 5286 N N . ARG B 1 119 ? -21.484 -18.406 -8.047 1 97.5 119 ARG B N 1
ATOM 5287 C CA . ARG B 1 119 ? -22.359 -17.578 -7.215 1 97.5 119 ARG B CA 1
ATOM 5288 C C . ARG B 1 119 ? -23.547 -17.062 -8.023 1 97.5 119 ARG B C 1
ATOM 5290 O O . ARG B 1 119 ? -23.422 -16.828 -9.227 1 97.5 119 ARG B O 1
ATOM 5297 N N . VAL B 1 120 ? -24.625 -16.891 -7.336 1 97.25 120 VAL B N 1
ATOM 5298 C CA . VAL B 1 120 ? -25.828 -16.328 -7.938 1 97.25 120 VAL B CA 1
ATOM 5299 C C . VAL B 1 120 ? -26.422 -15.266 -7.008 1 97.25 120 VAL B C 1
ATOM 5301 O O . VAL B 1 120 ? -26.75 -15.555 -5.859 1 97.25 120 VAL B O 1
ATOM 5304 N N . ASN B 1 121 ? -26.5 -14.086 -7.543 1 96.06 121 ASN B N 1
ATOM 5305 C CA . ASN B 1 121 ? -27.234 -13.039 -6.832 1 96.06 121 ASN B CA 1
ATOM 5306 C C . ASN B 1 121 ? -28.734 -13.141 -7.066 1 96.06 121 ASN B C 1
ATOM 5308 O O . ASN B 1 121 ? -29.219 -12.875 -8.172 1 96.06 121 ASN B O 1
ATOM 5312 N N . LEU B 1 122 ? -29.391 -13.398 -6.016 1 96.25 122 LEU B N 1
ATOM 5313 C CA . LEU B 1 122 ? -30.844 -13.531 -6.145 1 96.25 122 LEU B CA 1
ATOM 5314 C C . LEU B 1 122 ? -31.516 -12.164 -6.211 1 96.25 122 LEU B C 1
ATOM 5316 O O . LEU B 1 122 ? -31.266 -11.312 -5.352 1 96.25 122 LEU B O 1
ATOM 5320 N N . PRO B 1 123 ? -32.281 -12.031 -7.234 1 94.44 123 PRO B N 1
ATOM 5321 C CA . PRO B 1 123 ? -32.844 -10.703 -7.445 1 94.44 123 PRO B CA 1
ATOM 5322 C C . PRO B 1 123 ? -33.938 -10.367 -6.422 1 94.44 123 PRO B C 1
ATOM 5324 O O . PRO B 1 123 ? -34.531 -11.266 -5.836 1 94.44 123 PRO B O 1
ATOM 5327 N N . ALA B 1 124 ? -34.094 -9.148 -6.297 1 92.12 124 ALA B N 1
ATOM 5328 C CA . ALA B 1 124 ? -35.125 -8.648 -5.375 1 92.12 124 ALA B CA 1
ATOM 5329 C C . ALA B 1 124 ? -35.688 -7.328 -5.875 1 92.12 124 ALA B C 1
ATOM 5331 O O . ALA B 1 124 ? -35.094 -6.629 -6.68 1 92.12 124 ALA B O 1
ATOM 5332 N N . GLU B 1 125 ? -36.875 -7.152 -5.695 1 88.31 125 GLU B N 1
ATOM 5333 C CA . GLU B 1 125 ? -37.469 -5.82 -5.715 1 88.31 125 GLU B CA 1
ATOM 5334 C C . GLU B 1 125 ? -37.594 -5.25 -4.309 1 88.31 125 GLU B C 1
ATOM 5336 O O . GLU B 1 125 ? -38.469 -5.641 -3.547 1 88.31 125 GLU B O 1
ATOM 5341 N N . GLY B 1 126 ? -36.688 -4.391 -4.09 1 78.69 126 GLY B N 1
ATOM 5342 C CA . GLY B 1 126 ? -36.531 -4.09 -2.676 1 78.69 126 GLY B CA 1
ATOM 5343 C C . GLY B 1 126 ? -36.062 -5.285 -1.86 1 78.69 126 GLY B C 1
ATOM 5344 O O . GLY B 1 126 ? -34.969 -5.805 -2.08 1 78.69 126 GLY B O 1
ATOM 5345 N N . ARG B 1 127 ? -36.844 -5.781 -0.986 1 81.88 127 ARG B N 1
ATOM 5346 C CA . ARG B 1 127 ? -36.562 -6.984 -0.222 1 81.88 127 ARG B CA 1
ATOM 5347 C C . ARG B 1 127 ? -37.594 -8.062 -0.462 1 81.88 127 ARG B C 1
ATOM 5349 O O . ARG B 1 127 ? -37.906 -8.859 0.432 1 81.88 127 ARG B O 1
ATOM 5356 N N . SER B 1 128 ? -38.219 -7.926 -1.598 1 89.5 128 SER B N 1
ATOM 5357 C CA . SER B 1 128 ? -39.188 -8.938 -1.984 1 89.5 128 SER B CA 1
ATOM 5358 C C . SER B 1 128 ? -38.625 -9.875 -3.047 1 89.5 128 SER B C 1
ATOM 5360 O O . SER B 1 128 ? -37.906 -9.438 -3.955 1 89.5 128 SER B O 1
ATOM 5362 N N . VAL B 1 129 ? -39.031 -11.055 -2.852 1 94.56 129 VAL B N 1
ATOM 5363 C CA . VAL B 1 129 ? -38.562 -12.109 -3.74 1 94.56 129 VAL B CA 1
ATOM 5364 C C . VAL B 1 129 ? -39.094 -11.867 -5.152 1 94.56 129 VAL B C 1
ATOM 5366 O O . VAL B 1 129 ? -40.25 -11.547 -5.34 1 94.56 129 VAL B O 1
ATOM 5369 N N . LEU B 1 130 ? -38.219 -11.953 -6.07 1 95.88 130 LEU B N 1
ATOM 5370 C CA . LEU B 1 130 ? -38.625 -12.016 -7.469 1 95.88 130 LEU B CA 1
ATOM 5371 C C . LEU B 1 130 ? -38.5 -13.438 -8 1 95.88 130 LEU B C 1
ATOM 5373 O O . LEU B 1 130 ? -37.562 -13.773 -8.703 1 95.88 130 LEU B O 1
ATOM 5377 N N . GLY B 1 131 ? -39.469 -14.18 -7.703 1 95.88 131 GLY B N 1
ATOM 5378 C CA . GLY B 1 131 ? -39.469 -15.602 -8.016 1 95.88 131 GLY B CA 1
ATOM 5379 C C . GLY B 1 131 ? -39.438 -15.883 -9.508 1 95.88 131 GLY B C 1
ATOM 5380 O O . GLY B 1 131 ? -38.719 -16.781 -9.953 1 95.88 131 GLY B O 1
ATOM 5381 N N . LYS B 1 132 ? -40.219 -15.164 -10.273 1 96.06 132 LYS B N 1
ATOM 5382 C CA . LYS B 1 132 ? -40.281 -15.336 -11.727 1 96.06 132 LYS B CA 1
ATOM 5383 C C . LYS B 1 132 ? -38.906 -15.07 -12.359 1 96.06 132 LYS B C 1
ATOM 5385 O O . LYS B 1 132 ? -38.438 -15.836 -13.203 1 96.06 132 LYS B O 1
ATOM 5390 N N . LYS B 1 133 ? -38.375 -13.984 -11.953 1 96.19 133 LYS B N 1
ATOM 5391 C CA . LYS B 1 133 ? -37.062 -13.633 -12.484 1 96.19 133 LYS B CA 1
ATOM 5392 C C . LYS B 1 133 ? -36 -14.672 -12.102 1 96.19 133 LYS B C 1
ATOM 5394 O O . LYS B 1 133 ? -35.188 -15.055 -12.93 1 96.19 133 LYS B O 1
ATOM 5399 N N . THR B 1 134 ? -36.062 -15.039 -10.852 1 97.12 134 THR B N 1
ATOM 5400 C CA . THR B 1 134 ? -35.125 -16.062 -10.375 1 97.12 134 THR B CA 1
ATOM 5401 C C . THR B 1 134 ? -35.281 -17.359 -11.148 1 97.12 134 THR B C 1
ATOM 5403 O O . THR B 1 134 ? -34.312 -18.016 -11.508 1 97.12 134 THR B O 1
ATOM 5406 N N . ASN B 1 135 ? -36.562 -17.703 -11.328 1 96.69 135 ASN B N 1
ATOM 5407 C CA . ASN B 1 135 ? -36.844 -18.906 -12.102 1 96.69 135 ASN B CA 1
ATOM 5408 C C . ASN B 1 135 ? -36.25 -18.828 -13.5 1 96.69 135 ASN B C 1
ATOM 5410 O O . ASN B 1 135 ? -35.688 -19.812 -13.992 1 96.69 135 ASN B O 1
ATOM 5414 N N . ASN B 1 136 ? -36.406 -17.75 -14.086 1 96.38 136 ASN B N 1
ATOM 5415 C CA . ASN B 1 136 ? -35.844 -17.547 -15.414 1 96.38 136 ASN B CA 1
ATOM 5416 C C . ASN B 1 136 ? -34.312 -17.703 -15.398 1 96.38 136 ASN B C 1
ATOM 5418 O O . ASN B 1 136 ? -33.75 -18.328 -16.297 1 96.38 136 ASN B O 1
ATOM 5422 N N . ILE B 1 137 ? -33.625 -17.172 -14.438 1 96.69 137 ILE B N 1
ATOM 5423 C CA . ILE B 1 137 ? -32.188 -17.234 -14.312 1 96.69 137 ILE B CA 1
ATOM 5424 C C . ILE B 1 137 ? -31.734 -18.688 -14.133 1 96.69 137 ILE B C 1
ATOM 5426 O O . ILE B 1 137 ? -30.844 -19.172 -14.836 1 96.69 137 ILE B O 1
ATOM 5430 N N . LEU B 1 138 ? -32.438 -19.406 -13.297 1 97 138 LEU B N 1
ATOM 5431 C CA . LEU B 1 138 ? -31.953 -20.719 -12.852 1 97 138 LEU B CA 1
ATOM 5432 C C . LEU B 1 138 ? -32.406 -21.812 -13.82 1 97 138 LEU B C 1
ATOM 5434 O O . LEU B 1 138 ? -31.734 -22.844 -13.945 1 97 138 LEU B O 1
ATOM 5438 N N . THR B 1 139 ? -33.531 -21.609 -14.5 1 95.75 139 THR B N 1
ATOM 5439 C CA . THR B 1 139 ? -34.062 -22.719 -15.281 1 95.75 139 THR B CA 1
ATOM 5440 C C . THR B 1 139 ? -33.969 -22.438 -16.781 1 95.75 139 THR B C 1
ATOM 5442 O O . THR B 1 139 ? -34.094 -23.344 -17.594 1 95.75 139 THR B O 1
ATOM 5445 N N . PHE B 1 140 ? -33.719 -21.25 -17.109 1 94.12 140 PHE B N 1
ATOM 5446 C CA . PHE B 1 140 ? -33.625 -20.922 -18.516 1 94.12 140 PHE B CA 1
ATOM 5447 C C . PHE B 1 140 ? -32.188 -20.516 -18.891 1 94.12 140 PHE B C 1
ATOM 5449 O O . PHE B 1 140 ? -31.594 -21.109 -19.781 1 94.12 140 PHE B O 1
ATOM 5456 N N . HIS B 1 141 ? -31.594 -19.516 -18.312 1 95.44 141 HIS B N 1
ATOM 5457 C CA . HIS B 1 141 ? -30.281 -19 -18.641 1 95.44 141 HIS B CA 1
ATOM 5458 C C . HIS B 1 141 ? -29.172 -19.938 -18.156 1 95.44 141 HIS B C 1
ATOM 5460 O O . HIS B 1 141 ? -28.297 -20.312 -18.922 1 95.44 141 HIS B O 1
ATOM 5466 N N . LEU B 1 142 ? -29.234 -20.297 -16.906 1 96.62 142 LEU B N 1
ATOM 5467 C CA . LEU B 1 142 ? -28.156 -21.031 -16.234 1 96.62 142 LEU B CA 1
ATOM 5468 C C . LEU B 1 142 ? -27.906 -22.359 -16.938 1 96.62 142 LEU B C 1
ATOM 5470 O O . LEU B 1 142 ? -26.75 -22.734 -17.156 1 96.62 142 LEU B O 1
ATOM 5474 N N . PRO B 1 143 ? -28.938 -23.125 -17.266 1 96.62 143 PRO B N 1
ATOM 5475 C CA . PRO B 1 143 ? -28.688 -24.391 -17.953 1 96.62 143 PRO B CA 1
ATOM 5476 C C . PRO B 1 143 ? -27.906 -24.219 -19.266 1 96.62 143 PRO B C 1
ATOM 5478 O O . PRO B 1 143 ? -27.078 -25.062 -19.609 1 96.62 143 PRO B O 1
ATOM 5481 N N . LYS B 1 144 ? -28.125 -23.125 -19.906 1 96.19 144 LYS B N 1
ATOM 5482 C CA . LYS B 1 144 ? -27.391 -22.844 -21.141 1 96.19 144 LYS B CA 1
ATOM 5483 C C . LYS B 1 144 ? -25.922 -22.609 -20.875 1 96.19 144 LYS B C 1
ATOM 5485 O O . LYS B 1 144 ? -25.062 -23.078 -21.609 1 96.19 144 LYS B O 1
ATOM 5490 N N . PHE B 1 145 ? -25.656 -21.844 -19.859 1 97.06 145 PHE B N 1
ATOM 5491 C CA . PHE B 1 145 ? -24.266 -21.578 -19.484 1 97.06 145 PHE B CA 1
ATOM 5492 C C . PHE B 1 145 ? -23.531 -22.859 -19.125 1 97.06 145 PHE B C 1
ATOM 5494 O O . PHE B 1 145 ? -22.422 -23.094 -19.578 1 97.06 145 PHE B O 1
ATOM 5501 N N . ILE B 1 146 ? -24.172 -23.703 -18.312 1 97.62 146 ILE B N 1
ATOM 5502 C CA . ILE B 1 146 ? -23.578 -24.938 -17.859 1 97.62 146 ILE B CA 1
ATOM 5503 C C . ILE B 1 146 ? -23.328 -25.875 -19.047 1 97.62 146 ILE B C 1
ATOM 5505 O O . ILE B 1 146 ? -22.266 -26.484 -19.156 1 97.62 146 ILE B O 1
ATOM 5509 N N . ARG B 1 147 ? -24.281 -25.938 -19.891 1 96.62 147 ARG B N 1
ATOM 5510 C CA . ARG B 1 147 ? -24.172 -26.781 -21.078 1 96.62 147 ARG B CA 1
ATOM 5511 C C . ARG B 1 147 ? -23 -26.344 -21.953 1 96.62 147 ARG B C 1
ATOM 5513 O O . ARG B 1 147 ? -22.156 -27.156 -22.328 1 96.62 147 ARG B O 1
ATOM 5520 N N . ARG B 1 148 ? -22.922 -25.109 -22.188 1 96.12 148 ARG B N 1
ATOM 5521 C CA . ARG B 1 148 ? -21.922 -24.562 -23.094 1 96.12 148 ARG B CA 1
ATOM 5522 C C . ARG B 1 148 ? -20.516 -24.672 -22.484 1 96.12 148 ARG B C 1
ATOM 5524 O O . ARG B 1 148 ? -19.531 -24.75 -23.219 1 96.12 148 ARG B O 1
ATOM 5531 N N . ALA B 1 149 ? -20.438 -24.812 -21.203 1 97.38 149 ALA B N 1
ATOM 5532 C CA . ALA B 1 149 ? -19.141 -24.828 -20.531 1 97.38 149 ALA B CA 1
ATOM 5533 C C . ALA B 1 149 ? -18.688 -26.266 -20.266 1 97.38 149 ALA B C 1
ATOM 5535 O O . ALA B 1 149 ? -17.5 -26.5 -20.016 1 97.38 149 ALA B O 1
ATOM 5536 N N . THR B 1 150 ? -19.625 -27.25 -20.344 1 98.06 150 THR B N 1
ATOM 5537 C CA . THR B 1 150 ? -19.25 -28.562 -19.828 1 98.06 150 THR B CA 1
ATOM 5538 C C . THR B 1 150 ? -19.422 -29.625 -20.906 1 98.06 150 THR B C 1
ATOM 5540 O O . THR B 1 150 ? -19.078 -30.797 -20.688 1 98.06 150 THR B O 1
ATOM 5543 N N . LEU B 1 151 ? -19.969 -29.281 -22.047 1 97.62 151 LEU B N 1
ATOM 5544 C CA . LEU B 1 151 ? -20.125 -30.25 -23.125 1 97.62 151 LEU B CA 1
ATOM 5545 C C . LEU B 1 151 ? -19.062 -30.031 -24.203 1 97.62 151 LEU B C 1
ATOM 5547 O O . LEU B 1 151 ? -18.922 -28.922 -24.734 1 97.62 151 LEU B O 1
ATOM 5551 N N . GLU B 1 152 ? -18.422 -31.078 -24.547 1 96.94 152 GLU B N 1
ATOM 5552 C CA . GLU B 1 152 ? -17.359 -31 -25.547 1 96.94 152 GLU B CA 1
ATOM 5553 C C . GLU B 1 152 ? -17.875 -30.406 -26.859 1 96.94 152 GLU B C 1
ATOM 5555 O O . GLU B 1 152 ? -17.188 -29.609 -27.5 1 96.94 152 GLU B O 1
ATOM 5560 N N . ARG B 1 153 ? -19.078 -30.781 -27.266 1 95.44 153 ARG B N 1
ATOM 5561 C CA . ARG B 1 153 ? -19.641 -30.359 -28.547 1 95.44 153 ARG B CA 1
ATOM 5562 C C . ARG B 1 153 ? -19.969 -28.875 -28.531 1 95.44 153 ARG B C 1
ATOM 5564 O O . ARG B 1 153 ? -20.141 -28.266 -29.594 1 95.44 153 ARG B O 1
ATOM 5571 N N . GLU B 1 154 ? -20.094 -28.266 -27.375 1 95.56 154 GLU B N 1
ATOM 5572 C CA . GLU B 1 154 ? -20.453 -26.859 -27.25 1 95.56 154 GLU B CA 1
ATOM 5573 C C . GLU B 1 154 ? -19.219 -26 -26.969 1 95.56 154 GLU B C 1
ATOM 5575 O O . GLU B 1 154 ? -19.219 -24.797 -27.219 1 95.56 154 GLU B O 1
ATOM 5580 N N . LEU B 1 155 ? -18.188 -26.609 -26.469 1 95.38 155 LEU B N 1
ATOM 5581 C CA . LEU B 1 155 ? -16.938 -25.922 -26.156 1 95.38 155 LEU B CA 1
ATOM 5582 C C . LEU B 1 155 ? -16.078 -25.797 -27.406 1 95.38 155 LEU B C 1
ATOM 5584 O O . LEU B 1 155 ? -16.203 -26.594 -28.344 1 95.38 155 LEU B O 1
ATOM 5588 N N . ASP B 1 156 ? -15.336 -24.703 -27.469 1 96.31 156 ASP B N 1
ATOM 5589 C CA . ASP B 1 156 ? -14.273 -24.641 -28.469 1 96.31 156 ASP B CA 1
ATOM 5590 C C . ASP B 1 156 ? -13.148 -25.609 -28.141 1 96.31 156 ASP B C 1
ATOM 5592 O O . ASP B 1 156 ? -12.188 -25.25 -27.453 1 96.31 156 ASP B O 1
ATOM 5596 N N . LYS B 1 157 ? -13.25 -26.781 -28.672 1 96.81 157 LYS B N 1
ATOM 5597 C CA . LYS B 1 157 ? -12.336 -27.859 -28.312 1 96.81 157 LYS B CA 1
ATOM 5598 C C . LYS B 1 157 ? -10.898 -27.516 -28.672 1 96.81 157 LYS B C 1
ATOM 5600 O O . LYS B 1 157 ? -9.977 -27.812 -27.906 1 96.81 157 LYS B O 1
ATOM 5605 N N . GLU B 1 158 ? -10.742 -26.922 -29.828 1 97.88 158 GLU B N 1
ATOM 5606 C CA . GLU B 1 158 ? -9.398 -26.547 -30.25 1 97.88 158 GLU B CA 1
ATOM 5607 C C . GLU B 1 158 ? -8.773 -25.562 -29.266 1 97.88 158 GLU B C 1
ATOM 5609 O O . GLU B 1 158 ? -7.609 -25.703 -28.891 1 97.88 158 GLU B O 1
ATOM 5614 N N . ALA B 1 159 ? -9.508 -24.562 -28.844 1 98.12 159 ALA B N 1
ATOM 5615 C CA . ALA B 1 159 ? -9.023 -23.578 -27.875 1 98.12 159 ALA B CA 1
ATOM 5616 C C . ALA B 1 159 ? -8.742 -24.25 -26.516 1 98.12 159 ALA B C 1
ATOM 5618 O O . ALA B 1 159 ? -7.781 -23.891 -25.844 1 98.12 159 ALA B O 1
ATOM 5619 N N . LEU B 1 160 ? -9.617 -25.172 -26.156 1 98.56 160 LEU B N 1
ATOM 5620 C CA . LEU B 1 160 ? -9.43 -25.922 -24.922 1 98.56 160 LEU B CA 1
ATOM 5621 C C . LEU B 1 160 ? -8.109 -26.672 -24.938 1 98.56 160 LEU B C 1
ATOM 5623 O O . LEU B 1 160 ? -7.312 -26.578 -24 1 98.56 160 LEU B O 1
ATOM 5627 N N . VAL B 1 161 ? -7.887 -27.359 -25.984 1 98.5 161 VAL B N 1
ATOM 5628 C CA . VAL B 1 161 ? -6.68 -28.172 -26.125 1 98.5 161 VAL B CA 1
ATOM 5629 C C . VAL B 1 161 ? -5.449 -27.281 -26.125 1 98.5 161 VAL B C 1
ATOM 5631 O O . VAL B 1 161 ? -4.469 -27.562 -25.422 1 98.5 161 VAL B O 1
ATOM 5634 N N . HIS B 1 162 ? -5.551 -26.203 -26.859 1 98.56 162 HIS B N 1
ATOM 5635 C CA . HIS B 1 162 ? -4.438 -25.266 -26.922 1 98.56 162 HIS B CA 1
ATOM 5636 C C . HIS B 1 162 ? -4.121 -24.688 -25.547 1 98.56 162 HIS B C 1
ATOM 5638 O O . HIS B 1 162 ? -2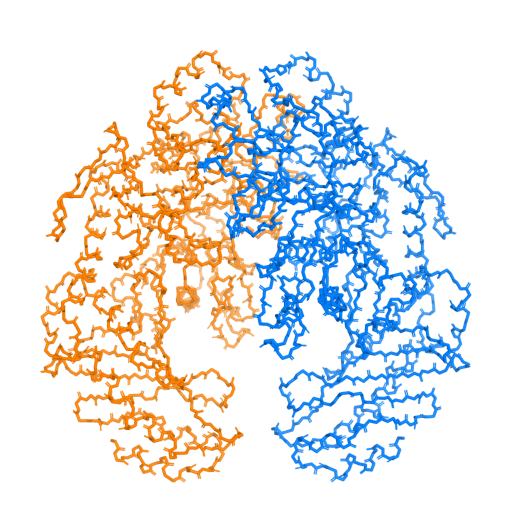.959 -24.641 -25.141 1 98.56 162 HIS B O 1
ATOM 5644 N N . HIS B 1 163 ? -5.125 -24.281 -24.828 1 98.69 163 HIS B N 1
ATOM 5645 C CA . HIS B 1 163 ? -4.992 -23.75 -23.484 1 98.69 163 HIS B CA 1
ATOM 5646 C C . HIS B 1 163 ? -4.301 -24.75 -22.562 1 98.69 163 HIS B C 1
ATOM 5648 O O . HIS B 1 163 ? -3.367 -24.391 -21.828 1 98.69 163 HIS B O 1
ATOM 5654 N N . CYS B 1 164 ? -4.707 -25.969 -22.609 1 98.81 164 CYS B N 1
ATOM 5655 C CA . CYS B 1 164 ? -4.172 -27.016 -21.75 1 98.81 164 CYS B CA 1
ATOM 5656 C C . CYS B 1 164 ? -2.723 -27.328 -22.109 1 98.81 164 CYS B C 1
ATOM 5658 O O . CYS B 1 164 ? -1.88 -27.5 -21.234 1 98.81 164 CYS B O 1
ATOM 5660 N N . GLN B 1 165 ? -2.439 -27.375 -23.406 1 98.75 165 GLN B N 1
ATOM 5661 C CA . GLN B 1 165 ? -1.095 -27.688 -23.859 1 98.75 165 GLN B CA 1
ATOM 5662 C C . GLN B 1 165 ? -0.098 -26.609 -23.453 1 98.75 165 GLN B C 1
ATOM 5664 O O . GLN B 1 165 ? 1.028 -26.922 -23.062 1 98.75 165 GLN B O 1
ATOM 5669 N N . ILE B 1 166 ? -0.494 -25.391 -23.5 1 98.69 166 ILE B N 1
ATOM 5670 C CA . ILE B 1 166 ? 0.365 -24.281 -23.109 1 98.69 166 ILE B CA 1
ATOM 5671 C C . ILE B 1 166 ? 0.681 -24.359 -21.625 1 98.69 166 ILE B C 1
ATOM 5673 O O . ILE B 1 166 ? 1.835 -24.203 -21.219 1 98.69 166 ILE B O 1
ATOM 5677 N N . VAL B 1 167 ? -0.312 -24.641 -20.812 1 98.75 167 VAL B N 1
ATOM 5678 C CA . VAL B 1 167 ? -0.127 -24.734 -19.375 1 98.75 167 VAL B CA 1
ATOM 5679 C C . VAL B 1 167 ? 0.733 -25.938 -19.031 1 98.75 167 VAL B C 1
ATOM 5681 O O . VAL B 1 167 ? 1.626 -25.859 -18.188 1 98.75 167 VAL B O 1
ATOM 5684 N N . GLU B 1 168 ? 0.458 -27.047 -19.703 1 98.62 168 GLU B N 1
ATOM 5685 C CA . GLU B 1 168 ? 1.234 -28.266 -19.484 1 98.62 168 GLU B CA 1
ATOM 5686 C C . GLU B 1 168 ? 2.709 -28.047 -19.812 1 98.62 168 GLU B C 1
ATOM 5688 O O . GLU B 1 168 ? 3.588 -28.531 -19.094 1 98.62 168 GLU B O 1
ATOM 5693 N N . ASP B 1 169 ? 2.951 -27.328 -20.875 1 98.69 169 ASP B N 1
ATOM 5694 C CA . ASP B 1 169 ? 4.328 -27.047 -21.25 1 98.69 169 ASP B CA 1
ATOM 5695 C C . ASP B 1 169 ? 5.012 -26.156 -20.203 1 98.69 169 ASP B C 1
ATOM 5697 O O . ASP B 1 169 ? 6.207 -26.312 -19.953 1 98.69 169 ASP B O 1
ATOM 5701 N N . GLN B 1 170 ? 4.336 -25.188 -19.672 1 98.75 170 GLN B N 1
ATOM 5702 C CA . GLN B 1 170 ? 4.906 -24.359 -18.609 1 98.75 170 GLN B CA 1
ATOM 5703 C C . GLN B 1 170 ? 5.312 -25.219 -17.406 1 98.75 170 GLN B C 1
ATOM 5705 O O . GLN B 1 170 ? 6.414 -25.062 -16.875 1 98.75 170 GLN B O 1
ATOM 5710 N N . GLU B 1 171 ? 4.434 -26.172 -17.047 1 98.44 171 GLU B N 1
ATOM 5711 C CA . GLU B 1 171 ? 4.75 -27.062 -15.938 1 98.44 171 GLU B CA 1
ATOM 5712 C C . GLU B 1 171 ? 5.938 -27.953 -16.281 1 98.44 171 GLU B C 1
ATOM 5714 O O . GLU B 1 171 ? 6.758 -28.266 -15.406 1 98.44 171 GLU B O 1
ATOM 5719 N N . PHE B 1 172 ? 5.945 -28.375 -17.516 1 98.38 172 PHE B N 1
ATOM 5720 C CA . PHE B 1 172 ? 7.059 -29.219 -17.953 1 98.38 172 PHE B CA 1
ATOM 5721 C C . PHE B 1 172 ? 8.375 -28.453 -17.875 1 98.38 172 PHE B C 1
ATOM 5723 O O . PHE B 1 172 ? 9.352 -28.953 -17.328 1 98.38 172 PHE B O 1
ATOM 5730 N N . ILE B 1 173 ? 8.422 -27.234 -18.391 1 98.75 173 ILE B N 1
ATOM 5731 C CA . ILE B 1 173 ? 9.625 -26.422 -18.344 1 98.75 173 ILE B CA 1
ATOM 5732 C C . ILE B 1 173 ? 10.039 -26.203 -16.891 1 98.75 173 ILE B C 1
ATOM 5734 O O . ILE B 1 173 ? 11.227 -26.297 -16.562 1 98.75 173 ILE B O 1
ATOM 5738 N N . ARG B 1 174 ? 9.125 -25.891 -16.047 1 98.56 174 ARG B N 1
ATOM 5739 C CA . ARG B 1 174 ? 9.422 -25.656 -14.641 1 98.56 174 ARG B CA 1
ATOM 5740 C C . ARG B 1 174 ? 10.062 -26.891 -14.008 1 98.56 174 ARG B C 1
ATOM 5742 O O . ARG B 1 174 ? 11 -26.766 -13.219 1 98.56 174 ARG B O 1
ATOM 5749 N N . SER B 1 175 ? 9.539 -28.062 -14.367 1 98.12 175 SER B N 1
ATOM 5750 C CA . SER B 1 175 ? 10.062 -29.312 -13.82 1 98.12 175 SER B CA 1
ATOM 5751 C C . SER B 1 175 ? 11.492 -29.547 -14.289 1 98.12 175 SER B C 1
ATOM 5753 O O . SER B 1 175 ? 12.227 -30.344 -13.695 1 98.12 175 SER B O 1
ATOM 5755 N N . LYS B 1 176 ? 11.914 -28.875 -15.352 1 98 176 LYS B N 1
ATOM 5756 C CA . LYS B 1 176 ? 13.234 -29.094 -15.945 1 98 176 LYS B CA 1
ATOM 5757 C C . LYS B 1 176 ? 14.234 -28.062 -15.438 1 98 176 LYS B C 1
ATOM 5759 O O . LYS B 1 176 ? 15.438 -28.172 -15.688 1 98 176 LYS B O 1
ATOM 5764 N N . LEU B 1 177 ? 13.805 -27.094 -14.68 1 98.56 177 LEU B N 1
ATOM 5765 C CA . LEU B 1 177 ? 14.672 -26.016 -14.258 1 98.56 177 LEU B CA 1
ATOM 5766 C C . LEU B 1 177 ? 15.898 -26.547 -13.523 1 98.56 177 LEU B C 1
ATOM 5768 O O . LEU B 1 177 ? 17.031 -26.141 -13.82 1 98.56 177 LEU B O 1
ATOM 5772 N N . ASP B 1 178 ? 15.672 -27.516 -12.633 1 97.56 178 ASP B N 1
ATOM 5773 C CA . ASP B 1 178 ? 16.781 -28.062 -11.852 1 97.56 178 ASP B CA 1
ATOM 5774 C C . ASP B 1 178 ? 17.781 -28.781 -12.75 1 97.56 178 ASP B C 1
ATOM 5776 O O . ASP B 1 178 ? 19 -28.672 -12.555 1 97.56 178 ASP B O 1
ATOM 5780 N N . GLU B 1 179 ? 17.234 -29.5 -13.695 1 98 179 GLU B N 1
ATOM 5781 C CA . GLU B 1 179 ? 18.094 -30.25 -14.625 1 98 179 GLU B CA 1
ATOM 5782 C C . GLU B 1 179 ? 19 -29.312 -15.398 1 98 179 GLU B C 1
ATOM 5784 O O . GLU B 1 179 ? 20.156 -29.656 -15.695 1 98 179 GLU B O 1
ATOM 5789 N N . TYR B 1 180 ? 18.547 -28.188 -15.688 1 98.12 180 TYR B N 1
ATOM 5790 C CA . TYR B 1 180 ? 19.312 -27.219 -16.453 1 98.12 180 TYR B CA 1
ATOM 5791 C C . TYR B 1 180 ? 20.016 -26.234 -15.539 1 98.12 180 TYR B C 1
ATOM 5793 O O . TYR B 1 180 ? 20.609 -25.25 -16 1 98.12 180 TYR B O 1
ATOM 5801 N N . ASN B 1 181 ? 19.938 -26.406 -14.211 1 98.12 181 ASN B N 1
ATOM 5802 C CA . ASN B 1 181 ? 20.547 -25.547 -13.203 1 98.12 181 ASN B CA 1
ATOM 5803 C C . ASN B 1 181 ? 20.047 -24.109 -13.312 1 98.12 181 ASN B C 1
ATOM 5805 O O . ASN B 1 181 ? 20.844 -23.172 -13.328 1 98.12 181 ASN B O 1
ATOM 5809 N N . LEU B 1 182 ? 18.734 -24 -13.484 1 98.75 182 LEU B N 1
ATOM 5810 C CA . LEU B 1 182 ? 18.109 -22.703 -13.656 1 98.75 182 LEU B CA 1
ATOM 5811 C C . LEU B 1 182 ? 17.188 -22.375 -12.484 1 98.75 182 LEU B C 1
ATOM 5813 O O . LEU B 1 182 ? 16.609 -23.297 -11.883 1 98.75 182 LEU B O 1
ATOM 5817 N N . LEU B 1 183 ? 17.094 -21.094 -12.148 1 98.69 183 LEU B N 1
ATOM 5818 C CA . LEU B 1 183 ? 16.062 -20.594 -11.258 1 98.69 183 LEU B CA 1
ATOM 5819 C C . LEU B 1 183 ? 14.805 -20.234 -12.031 1 98.69 183 LEU B C 1
ATOM 5821 O O . LEU B 1 183 ? 13.688 -20.375 -11.523 1 98.69 183 LEU B O 1
ATOM 5825 N N . ALA B 1 184 ? 14.961 -19.703 -13.234 1 98.88 184 ALA B N 1
ATOM 5826 C CA . ALA B 1 184 ? 13.867 -19.25 -14.086 1 98.88 184 ALA B CA 1
ATOM 5827 C C . ALA B 1 184 ? 14.242 -19.359 -15.562 1 98.88 184 ALA B C 1
ATOM 5829 O O . ALA B 1 184 ? 15.414 -19.5 -15.906 1 98.88 184 ALA B O 1
ATOM 5830 N N . PHE B 1 185 ? 13.281 -19.391 -16.406 1 98.88 185 PHE B N 1
ATOM 5831 C CA . PHE B 1 185 ? 13.406 -19.469 -17.844 1 98.88 185 PHE B CA 1
ATOM 5832 C C . PHE B 1 185 ? 12.469 -18.484 -18.531 1 98.88 185 PHE B C 1
ATOM 5834 O O . PHE B 1 185 ? 11.281 -18.438 -18.203 1 98.88 185 PHE B O 1
ATOM 5841 N N . VAL B 1 186 ? 13 -17.641 -19.375 1 98.81 186 VAL B N 1
ATOM 5842 C CA . VAL B 1 186 ? 12.211 -16.672 -20.125 1 98.81 186 VAL B CA 1
ATOM 5843 C C . VAL B 1 186 ? 12.297 -17 -21.625 1 98.81 186 VAL B C 1
ATOM 5845 O O . VAL B 1 186 ? 13.312 -16.719 -22.266 1 98.81 186 VAL B O 1
ATOM 5848 N N . GLY B 1 187 ? 11.227 -17.469 -22.156 1 98.69 187 GLY B N 1
ATOM 5849 C CA . GLY B 1 187 ? 11.227 -17.859 -23.562 1 98.69 187 GLY B CA 1
ATOM 5850 C C . GLY B 1 187 ? 11.359 -16.688 -24.516 1 98.69 187 GLY B C 1
ATOM 5851 O O . GLY B 1 187 ? 10.797 -15.609 -24.266 1 98.69 187 GLY B O 1
ATOM 5852 N N . ASN B 1 188 ? 12.102 -16.938 -25.625 1 98.38 188 ASN B N 1
ATOM 5853 C CA . ASN B 1 188 ? 12.18 -15.922 -26.672 1 98.38 188 ASN B CA 1
ATOM 5854 C C . ASN B 1 188 ? 10.797 -15.562 -27.203 1 98.38 188 ASN B C 1
ATOM 5856 O O . ASN B 1 188 ? 9.93 -16.438 -27.344 1 98.38 188 ASN B O 1
ATOM 5860 N N . GLY B 1 189 ? 10.641 -14.25 -27.469 1 97.19 189 GLY B N 1
ATOM 5861 C CA . GLY B 1 189 ? 9.359 -13.789 -27.984 1 97.19 189 GLY B CA 1
ATOM 5862 C C . GLY B 1 189 ? 8.383 -13.398 -26.891 1 97.19 189 GLY B C 1
ATOM 5863 O O . GLY B 1 189 ? 7.309 -12.875 -27.172 1 97.19 189 GLY B O 1
ATOM 5864 N N . SER B 1 190 ? 8.727 -13.586 -25.641 1 97.94 190 SER B N 1
ATOM 5865 C CA . SER B 1 190 ? 7.859 -13.219 -24.516 1 97.94 190 SER B CA 1
ATOM 5866 C C . SER B 1 190 ? 7.641 -11.711 -24.469 1 97.94 190 SER B C 1
ATOM 5868 O O . SER B 1 190 ? 8.562 -10.938 -24.719 1 97.94 190 SER B O 1
ATOM 5870 N N . VAL B 1 191 ? 6.445 -11.32 -24.219 1 97.56 191 VAL B N 1
ATOM 5871 C CA . VAL B 1 191 ? 6.078 -9.93 -23.984 1 97.56 191 VAL B CA 1
ATOM 5872 C C . VAL B 1 191 ? 6 -9.648 -22.484 1 97.56 191 VAL B C 1
ATOM 5874 O O . VAL B 1 191 ? 5.066 -10.102 -21.812 1 97.56 191 VAL B O 1
ATOM 5877 N N . LEU B 1 192 ? 6.93 -8.812 -22.016 1 96 192 LEU B N 1
ATOM 5878 C CA . LEU B 1 192 ? 7.105 -8.648 -20.578 1 96 192 LEU B CA 1
ATOM 5879 C C . LEU B 1 192 ? 6.316 -7.445 -20.062 1 96 192 LEU B C 1
ATOM 5881 O O . LEU B 1 192 ? 5.664 -7.52 -19.031 1 96 192 LEU B O 1
ATOM 5885 N N . PRO B 1 193 ? 6.266 -6.25 -20.781 1 93 193 PRO B N 1
ATOM 5886 C CA . PRO B 1 193 ? 5.598 -5.055 -20.266 1 93 193 PRO B CA 1
ATOM 5887 C C . PRO B 1 193 ? 4.074 -5.172 -20.281 1 93 193 PRO B C 1
ATOM 5889 O O . PRO B 1 193 ? 3.52 -5.91 -21.094 1 93 193 PRO B O 1
ATOM 5892 N N . ARG B 1 194 ? 3.434 -4.531 -19.391 1 93.88 194 ARG B N 1
ATOM 5893 C CA . ARG B 1 194 ? 1.979 -4.488 -19.266 1 93.88 194 ARG B CA 1
ATOM 5894 C C . ARG B 1 194 ? 1.438 -3.129 -19.703 1 93.88 194 ARG B C 1
ATOM 5896 O O . ARG B 1 194 ? 2.189 -2.158 -19.812 1 93.88 194 ARG B O 1
ATOM 5903 N N . VAL B 1 195 ? 0.186 -3.068 -19.938 1 92.69 195 VAL B N 1
ATOM 5904 C CA . VAL B 1 195 ? -0.467 -1.869 -20.453 1 92.69 195 VAL B CA 1
ATOM 5905 C C . VAL B 1 195 ? -0.294 -0.721 -19.469 1 92.69 195 VAL B C 1
ATOM 5907 O O . VAL B 1 195 ? -0.025 0.415 -19.859 1 92.69 195 VAL B O 1
ATOM 5910 N N . ALA B 1 196 ? -0.506 -1.026 -18.203 1 91.44 196 ALA B N 1
ATOM 5911 C CA . ALA B 1 196 ? -0.409 -0.042 -17.125 1 91.44 196 ALA B CA 1
ATOM 5912 C C . ALA B 1 196 ? -0.073 -0.712 -15.797 1 91.44 196 ALA B C 1
ATOM 5914 O O . ALA B 1 196 ? -0.171 -1.936 -15.672 1 91.44 196 ALA B O 1
ATOM 5915 N N . GLY B 1 197 ? 0.365 0.102 -14.891 1 87.5 197 GLY B N 1
ATOM 5916 C CA . GLY B 1 197 ? 0.724 -0.438 -13.594 1 87.5 197 GLY B CA 1
ATOM 5917 C C . GLY B 1 197 ? -0.435 -1.117 -12.883 1 87.5 197 GLY B C 1
ATOM 5918 O O . GLY B 1 197 ? -0.23 -2.021 -12.07 1 87.5 197 GLY B O 1
ATOM 5919 N N . ASN B 1 198 ? -1.634 -0.668 -13.18 1 86.06 198 ASN B N 1
ATOM 5920 C CA . ASN B 1 198 ? -2.807 -1.255 -12.539 1 86.06 198 ASN B CA 1
ATOM 5921 C C . ASN B 1 198 ? -3.541 -2.205 -13.484 1 86.06 198 ASN B C 1
ATOM 5923 O O . ASN B 1 198 ? -4.707 -2.533 -13.258 1 86.06 198 ASN B O 1
ATOM 5927 N N . CYS B 1 199 ? -2.859 -2.6 -14.578 1 90.56 199 CYS B N 1
ATOM 5928 C CA . CYS B 1 199 ? -3.43 -3.498 -15.578 1 90.56 199 CYS B CA 1
ATOM 5929 C C . CYS B 1 199 ? -2.465 -4.629 -15.906 1 90.56 199 CYS B C 1
ATOM 5931 O O . CYS B 1 199 ? -1.325 -4.383 -16.312 1 90.56 199 CYS B O 1
ATOM 5933 N N . ASP B 1 200 ? -2.951 -5.848 -15.82 1 93.62 200 ASP B N 1
ATOM 5934 C CA . ASP B 1 200 ? -2.076 -7.004 -15.977 1 93.62 200 ASP B CA 1
ATOM 5935 C C . ASP B 1 200 ? -2.076 -7.508 -17.422 1 93.62 200 ASP B C 1
ATOM 5937 O O . ASP B 1 200 ? -1.521 -8.57 -17.703 1 93.62 200 ASP B O 1
ATOM 5941 N N . LEU B 1 201 ? -2.68 -6.758 -18.375 1 95.75 201 LEU B N 1
ATOM 5942 C CA . LEU B 1 201 ? -2.705 -7.129 -19.781 1 95.75 201 LEU B CA 1
ATOM 5943 C C . LEU B 1 201 ? -1.398 -6.746 -20.469 1 95.75 201 LEU B C 1
ATOM 5945 O O . LEU B 1 201 ? -0.755 -5.766 -20.094 1 95.75 201 LEU B O 1
ATOM 5949 N N . PRO B 1 202 ? -1.011 -7.547 -21.406 1 96.06 202 PRO B N 1
ATOM 5950 C CA . PRO B 1 202 ? 0.246 -7.25 -22.109 1 96.06 202 PRO B CA 1
ATOM 5951 C C . PRO B 1 202 ? 0.188 -5.949 -22.906 1 96.06 202 PRO B C 1
ATOM 5953 O O . PRO B 1 202 ? -0.863 -5.602 -23.438 1 96.06 202 PRO B O 1
ATOM 5956 N N . MET B 1 203 ? 1.247 -5.262 -22.906 1 94.44 203 MET B N 1
ATOM 5957 C CA . MET B 1 203 ? 1.358 -4.047 -23.719 1 94.44 203 MET B CA 1
ATOM 5958 C C . MET B 1 203 ? 1.342 -4.375 -25.203 1 94.44 203 MET B C 1
ATOM 5960 O O . MET B 1 203 ? 2.055 -5.277 -25.656 1 94.44 203 MET B O 1
ATOM 5964 N N . LYS B 1 204 ? 0.603 -3.629 -25.938 1 91.5 204 LYS B N 1
ATOM 5965 C CA . LYS B 1 204 ? 0.546 -3.838 -27.375 1 91.5 204 LYS B CA 1
ATOM 5966 C C . LYS B 1 204 ? 1.824 -3.348 -28.047 1 91.5 204 LYS B C 1
ATOM 5968 O O . LYS B 1 204 ? 2.387 -2.322 -27.656 1 91.5 204 LYS B O 1
ATOM 5973 N N . ASP B 1 205 ? 2.334 -4.047 -28.969 1 89.12 205 ASP B N 1
ATOM 5974 C CA . ASP B 1 205 ? 3.482 -3.689 -29.797 1 89.12 205 ASP B CA 1
ATOM 5975 C C . ASP B 1 205 ? 4.75 -3.562 -28.953 1 89.12 205 ASP B C 1
ATOM 5977 O O . ASP B 1 205 ? 5.621 -2.742 -29.25 1 89.12 205 ASP B O 1
ATOM 5981 N N . ALA B 1 206 ? 4.758 -4.242 -27.844 1 92.19 206 ALA B N 1
ATOM 5982 C CA . ALA B 1 206 ? 5.941 -4.238 -26.984 1 92.19 206 ALA B CA 1
ATOM 5983 C C . ALA B 1 206 ? 7.094 -5 -27.641 1 92.19 206 ALA B C 1
ATOM 5985 O O . ALA B 1 206 ? 6.871 -5.883 -28.469 1 92.19 206 ALA B O 1
ATOM 5986 N N . VAL B 1 207 ? 8.273 -4.609 -27.328 1 92.94 207 VAL B N 1
ATOM 5987 C CA . VAL B 1 207 ? 9.453 -5.336 -27.781 1 92.94 207 VAL B CA 1
ATOM 5988 C C . VAL B 1 207 ? 9.547 -6.672 -27.047 1 92.94 207 VAL B C 1
ATOM 5990 O O . VAL B 1 207 ? 9.633 -6.711 -25.828 1 92.94 207 VAL B O 1
ATOM 5993 N N . ALA B 1 208 ? 9.547 -7.758 -27.828 1 96.19 208 ALA B N 1
ATOM 5994 C CA . ALA B 1 208 ? 9.656 -9.086 -27.234 1 96.19 208 ALA B CA 1
ATOM 5995 C C . ALA B 1 208 ? 11.094 -9.383 -26.797 1 96.19 208 ALA B C 1
ATOM 5997 O O . ALA B 1 208 ? 12.039 -8.938 -27.453 1 96.19 208 ALA B O 1
ATOM 5998 N N . LEU B 1 209 ? 11.281 -10.125 -25.766 1 97.12 209 LEU B N 1
ATOM 5999 C CA . LEU B 1 209 ? 12.602 -10.438 -25.234 1 97.12 209 LEU B CA 1
ATOM 6000 C C . LEU B 1 209 ? 13.281 -11.516 -26.062 1 97.12 209 LEU B C 1
ATOM 6002 O O . LEU B 1 209 ? 12.641 -12.484 -26.484 1 97.12 209 LEU B O 1
ATOM 6006 N N . THR B 1 210 ? 14.523 -11.344 -26.328 1 97.5 210 THR B N 1
ATOM 6007 C CA . THR B 1 210 ? 15.383 -12.344 -26.969 1 97.5 210 THR B CA 1
ATOM 6008 C C . THR B 1 210 ? 16.641 -12.594 -26.125 1 97.5 210 THR B C 1
ATOM 6010 O O . THR B 1 210 ? 17.328 -11.648 -25.75 1 97.5 210 THR B O 1
ATOM 6013 N N . ALA B 1 211 ? 16.891 -13.852 -25.875 1 97.81 211 ALA B N 1
ATOM 6014 C CA . ALA B 1 211 ? 18.016 -14.203 -25.016 1 97.81 211 ALA B CA 1
ATOM 6015 C C . ALA B 1 211 ? 19.344 -13.992 -25.734 1 97.81 211 ALA B C 1
ATOM 6017 O O . ALA B 1 211 ? 19.453 -14.281 -26.938 1 97.81 211 ALA B O 1
ATOM 6018 N N . PRO B 1 212 ? 20.312 -13.406 -25.031 1 97.94 212 PRO B N 1
ATOM 6019 C CA . PRO B 1 212 ? 21.656 -13.453 -25.625 1 97.94 212 PRO B CA 1
ATOM 6020 C C . PRO B 1 212 ? 22.172 -14.875 -25.797 1 97.94 212 PRO B C 1
ATOM 6022 O O . PRO B 1 212 ? 21.844 -15.758 -24.984 1 97.94 212 PRO B O 1
ATOM 6025 N N . GLU B 1 213 ? 23 -15.062 -26.703 1 97.19 213 GLU B N 1
ATOM 6026 C CA . GLU B 1 213 ? 23.469 -16.391 -27.078 1 97.19 213 GLU B CA 1
ATOM 6027 C C . GLU B 1 213 ? 24.109 -17.094 -25.875 1 97.19 213 GLU B C 1
ATOM 6029 O O . GLU B 1 213 ? 23.875 -18.281 -25.656 1 97.19 213 GLU B O 1
ATOM 6034 N N . SER B 1 214 ? 24.844 -16.391 -25.094 1 97.62 214 SER B N 1
ATOM 6035 C CA . SER B 1 214 ? 25.641 -16.969 -24.016 1 97.62 214 SER B CA 1
ATOM 6036 C C . SER B 1 214 ? 24.734 -17.484 -22.891 1 97.62 214 SER B C 1
ATOM 6038 O O . SER B 1 214 ? 25.172 -18.297 -22.078 1 97.62 214 SER B O 1
ATOM 6040 N N . LEU B 1 215 ? 23.5 -17.062 -22.828 1 98.19 215 LEU B N 1
ATOM 6041 C CA . LEU B 1 215 ? 22.609 -17.453 -21.75 1 98.19 215 LEU B CA 1
ATOM 6042 C C . LEU B 1 215 ? 21.391 -18.203 -22.297 1 98.19 215 LEU B C 1
ATOM 6044 O O . LEU B 1 215 ? 20.422 -18.438 -21.562 1 98.19 215 LEU B O 1
ATOM 6048 N N . GLN B 1 216 ? 21.453 -18.5 -23.516 1 98 216 GLN B N 1
ATOM 6049 C CA . GLN B 1 216 ? 20.328 -19.156 -24.188 1 98 216 GLN B CA 1
ATOM 6050 C C . GLN B 1 216 ? 20.25 -20.625 -23.828 1 98 216 GLN B C 1
ATOM 6052 O O . GLN B 1 216 ? 21.266 -21.312 -23.766 1 98 216 GLN B O 1
ATOM 6057 N N . VAL B 1 217 ? 19.094 -21.094 -23.547 1 98.38 217 VAL B N 1
ATOM 6058 C CA . VAL B 1 217 ? 18.797 -22.484 -23.266 1 98.38 217 VAL B CA 1
ATOM 6059 C C . VAL B 1 217 ? 17.609 -22.938 -24.094 1 98.38 217 VAL B C 1
ATOM 6061 O O . VAL B 1 217 ? 16.688 -22.172 -24.344 1 98.38 217 VAL B O 1
ATOM 6064 N N . THR B 1 218 ? 17.641 -24.141 -24.562 1 98.62 218 THR B N 1
ATOM 6065 C CA . THR B 1 218 ? 16.531 -24.719 -25.312 1 98.62 218 THR B CA 1
ATOM 6066 C C . THR B 1 218 ? 15.953 -25.938 -24.578 1 98.62 218 THR B C 1
ATOM 6068 O O . THR B 1 218 ? 16.688 -26.828 -24.188 1 98.62 218 THR B O 1
ATOM 6071 N N . ILE B 1 219 ? 14.727 -25.875 -24.359 1 98.5 219 ILE B N 1
ATOM 6072 C CA . ILE B 1 219 ? 14.031 -26.969 -23.688 1 98.5 219 ILE B CA 1
ATOM 6073 C C . ILE B 1 219 ? 13 -27.578 -24.641 1 98.5 219 ILE B C 1
ATOM 6075 O O . ILE B 1 219 ? 12.148 -26.875 -25.188 1 98.5 219 ILE B O 1
ATOM 6079 N N . ALA B 1 220 ? 13.016 -28.891 -24.797 1 98.25 220 ALA B N 1
ATOM 6080 C CA . ALA B 1 220 ? 12.055 -29.594 -25.641 1 98.25 220 ALA B CA 1
ATOM 6081 C C . ALA B 1 220 ? 10.758 -29.875 -24.891 1 98.25 220 ALA B C 1
ATOM 6083 O O . ALA B 1 220 ? 10.703 -30.766 -24.031 1 98.25 220 ALA B O 1
ATOM 6084 N N . THR B 1 221 ? 9.797 -29.188 -25.234 1 98.19 221 THR B N 1
ATOM 6085 C CA . THR B 1 221 ? 8.523 -29.328 -24.547 1 98.19 221 THR B CA 1
ATOM 6086 C C . THR B 1 221 ? 7.633 -30.344 -25.234 1 98.19 221 THR B C 1
ATOM 6088 O O . THR B 1 221 ? 7.816 -30.625 -26.422 1 98.19 221 THR B O 1
ATOM 6091 N N . PRO B 1 222 ? 6.715 -30.891 -24.594 1 97.69 222 PRO B N 1
ATOM 6092 C CA . PRO B 1 222 ? 5.879 -31.953 -25.141 1 97.69 222 PRO B CA 1
ATOM 6093 C C . PRO B 1 222 ? 4.922 -31.453 -26.219 1 97.69 222 PRO B C 1
ATOM 6095 O O . PRO B 1 222 ? 4.613 -32.188 -27.172 1 97.69 222 PRO B O 1
ATOM 6098 N N . ASN B 1 223 ? 4.469 -30.188 -26.125 1 97.94 223 ASN B N 1
ATOM 6099 C CA . ASN B 1 223 ? 3.393 -29.781 -27.016 1 97.94 223 ASN B CA 1
ATOM 6100 C C . ASN B 1 223 ? 3.855 -28.703 -28 1 97.94 223 ASN B C 1
ATOM 6102 O O . ASN B 1 223 ? 3.309 -28.578 -29.094 1 97.94 223 ASN B O 1
ATOM 6106 N N . GLN B 1 224 ? 4.828 -27.891 -27.656 1 96.19 224 GLN B N 1
ATOM 6107 C CA . GLN B 1 224 ? 5.238 -26.781 -28.5 1 96.19 224 GLN B CA 1
ATOM 6108 C C . GLN B 1 224 ? 6.602 -27.047 -29.141 1 96.19 224 GLN B C 1
ATOM 6110 O O . GLN B 1 224 ? 7.129 -26.188 -29.859 1 96.19 224 GLN B O 1
ATOM 6115 N N . GLY B 1 225 ? 7.125 -28.156 -28.906 1 97.5 225 GLY B N 1
ATOM 6116 C CA . GLY B 1 225 ? 8.461 -28.438 -29.406 1 97.5 225 GLY B CA 1
ATOM 6117 C C . GLY B 1 225 ? 9.547 -27.703 -28.625 1 97.5 225 GLY B C 1
ATOM 6118 O O . GLY B 1 225 ? 9.438 -27.531 -27.406 1 97.5 225 GLY B O 1
ATOM 6119 N N . ASP B 1 226 ? 10.625 -27.359 -29.344 1 98.19 226 ASP B N 1
ATOM 6120 C CA . ASP B 1 226 ? 11.758 -26.703 -28.703 1 98.19 226 ASP B CA 1
ATOM 6121 C C . ASP B 1 226 ? 11.445 -25.234 -28.422 1 98.19 226 ASP B C 1
ATOM 6123 O O . ASP B 1 226 ? 11.078 -24.484 -29.328 1 98.19 226 ASP B O 1
ATOM 6127 N N . ILE B 1 227 ? 11.578 -24.922 -27.219 1 98.25 227 ILE B N 1
ATOM 6128 C CA . ILE B 1 227 ? 11.461 -23.516 -26.828 1 98.25 227 ILE B CA 1
ATOM 6129 C C . ILE B 1 227 ? 12.812 -23 -26.359 1 98.25 227 ILE B C 1
ATOM 6131 O O . ILE B 1 227 ? 13.414 -23.547 -25.422 1 98.25 227 ILE B O 1
ATOM 6135 N N . THR B 1 228 ? 13.281 -22.016 -27.047 1 98.56 228 THR B N 1
ATOM 6136 C CA . THR B 1 228 ? 14.547 -21.375 -26.703 1 98.56 228 THR B CA 1
ATOM 6137 C C . THR B 1 228 ? 14.312 -20.062 -25.969 1 98.56 228 THR B C 1
ATOM 6139 O O . THR B 1 228 ? 13.375 -19.328 -26.281 1 98.56 228 THR B O 1
ATOM 6142 N N . GLY B 1 229 ? 15.133 -19.859 -24.984 1 98.62 229 GLY B N 1
ATOM 6143 C CA . GLY B 1 229 ? 14.961 -18.609 -24.25 1 98.62 229 GLY B CA 1
ATOM 6144 C C . GLY B 1 229 ? 16.125 -18.297 -23.328 1 98.62 229 GLY B C 1
ATOM 6145 O O . GLY B 1 229 ? 17.188 -18.906 -23.438 1 98.62 229 GLY B O 1
ATOM 6146 N N . LEU B 1 230 ? 15.969 -17.266 -22.5 1 98.75 230 LEU B N 1
ATOM 6147 C CA . LEU B 1 230 ? 16.953 -16.797 -21.516 1 98.75 230 LEU B CA 1
ATOM 6148 C C . LEU B 1 230 ? 16.906 -17.656 -20.266 1 98.75 230 LEU B C 1
ATOM 6150 O O . LEU B 1 230 ? 15.875 -17.734 -19.594 1 98.75 230 LEU B O 1
ATOM 6154 N N . GLY B 1 231 ? 18 -18.344 -19.969 1 98.75 231 GLY B N 1
ATOM 6155 C CA . GLY B 1 231 ? 18.109 -19.078 -18.719 1 98.75 231 GLY B CA 1
ATOM 6156 C C . GLY B 1 231 ? 18.703 -18.25 -17.594 1 98.75 231 GLY B C 1
ATOM 6157 O O . GLY B 1 231 ? 19.812 -17.719 -17.719 1 98.75 231 GLY B O 1
ATOM 6158 N N . ILE B 1 232 ? 17.953 -18.047 -16.578 1 98.81 232 ILE B N 1
ATOM 6159 C CA . ILE B 1 232 ? 18.469 -17.453 -15.344 1 98.81 232 ILE B CA 1
ATOM 6160 C C . ILE B 1 232 ? 19.062 -18.547 -14.453 1 98.81 232 ILE B C 1
ATOM 6162 O O . ILE B 1 232 ? 18.328 -19.297 -13.805 1 98.81 232 ILE B O 1
ATOM 6166 N N . ARG B 1 233 ? 20.281 -18.562 -14.297 1 98.44 233 ARG B N 1
ATOM 6167 C CA . ARG B 1 233 ? 21 -19.656 -13.648 1 98.44 233 ARG B CA 1
ATOM 6168 C C . ARG B 1 233 ? 20.844 -19.578 -12.133 1 98.44 233 ARG B C 1
ATOM 6170 O O . ARG B 1 233 ? 20.594 -18.5 -11.586 1 98.44 233 ARG B O 1
ATOM 6177 N N . LYS B 1 234 ? 20.969 -20.734 -11.477 1 98.19 234 LYS B N 1
ATOM 6178 C CA . LYS B 1 234 ? 21.109 -20.734 -10.023 1 98.19 234 LYS B CA 1
ATOM 6179 C C . LYS B 1 234 ? 22.359 -19.969 -9.609 1 98.19 234 LYS B C 1
ATOM 6181 O O . LYS B 1 234 ? 23.312 -19.844 -10.383 1 98.19 234 LYS B O 1
ATOM 6186 N N . GLY B 1 235 ? 22.344 -19.5 -8.383 1 98.31 235 GLY B N 1
ATOM 6187 C CA . GLY B 1 235 ? 23.391 -18.609 -7.91 1 98.31 235 GLY B CA 1
ATOM 6188 C C . GLY B 1 235 ? 22.938 -17.172 -7.742 1 98.31 235 GLY B C 1
ATOM 6189 O O . GLY B 1 235 ? 21.781 -16.938 -7.348 1 98.31 235 GLY B O 1
ATOM 6190 N N . ILE B 1 236 ? 23.859 -16.234 -7.891 1 98.44 236 ILE B N 1
ATOM 6191 C CA . ILE B 1 236 ? 23.547 -14.82 -7.75 1 98.44 236 ILE B CA 1
ATOM 6192 C C . ILE B 1 236 ? 23.547 -14.156 -9.125 1 98.44 236 ILE B C 1
ATOM 6194 O O . ILE B 1 236 ? 24.594 -14.047 -9.766 1 98.44 236 ILE B O 1
ATOM 6198 N N . THR B 1 237 ? 22.406 -13.797 -9.633 1 98.69 237 THR B N 1
ATOM 6199 C CA . THR B 1 237 ? 22.234 -13.102 -10.906 1 98.69 237 THR B CA 1
ATOM 6200 C C . THR B 1 237 ? 21.875 -11.641 -10.688 1 98.69 237 THR B C 1
ATOM 6202 O O . THR B 1 237 ? 20.938 -11.336 -9.945 1 98.69 237 THR B O 1
ATOM 6205 N N . LEU B 1 238 ? 22.609 -10.734 -11.266 1 98.25 238 LEU B N 1
ATOM 6206 C CA . LEU B 1 238 ? 22.312 -9.305 -11.219 1 98.25 238 LEU B CA 1
ATOM 6207 C C . LEU B 1 238 ? 21.688 -8.844 -12.523 1 98.25 238 LEU B C 1
ATOM 6209 O O . LEU B 1 238 ? 22.125 -9.234 -13.609 1 98.25 238 LEU B O 1
ATOM 6213 N N . ILE B 1 239 ? 20.625 -8.18 -12.453 1 97.69 239 ILE B N 1
ATOM 6214 C CA . ILE B 1 239 ? 20.031 -7.473 -13.586 1 97.69 239 ILE B CA 1
ATOM 6215 C C . ILE B 1 239 ? 20.328 -5.977 -13.469 1 97.69 239 ILE B C 1
ATOM 6217 O O . ILE B 1 239 ? 19.859 -5.316 -12.539 1 97.69 239 ILE B O 1
ATOM 6221 N N . VAL B 1 240 ? 21.094 -5.465 -14.406 1 95.81 240 VAL B N 1
ATOM 6222 C CA . VAL B 1 240 ? 21.547 -4.082 -14.352 1 95.81 240 VAL B CA 1
ATOM 6223 C C . VAL B 1 240 ? 21.125 -3.342 -15.617 1 95.81 240 VAL B C 1
ATOM 6225 O O . VAL B 1 240 ? 20.516 -3.936 -16.516 1 95.81 240 VAL B O 1
ATOM 6228 N N . GLY B 1 241 ? 21.359 -2.072 -15.688 1 91.12 241 GLY B N 1
ATOM 6229 C CA . GLY B 1 241 ? 21 -1.239 -16.828 1 91.12 241 GLY B CA 1
ATOM 6230 C C . GLY B 1 241 ? 20.5 0.139 -16.438 1 91.12 241 GLY B C 1
ATOM 6231 O O . GLY B 1 241 ? 20.359 0.428 -15.242 1 91.12 241 GLY B O 1
ATOM 6232 N N . GLY B 1 242 ? 20.375 0.913 -17.438 1 85 242 GLY B N 1
ATOM 6233 C CA . GLY B 1 242 ? 19.891 2.262 -17.188 1 85 242 GLY B CA 1
ATOM 6234 C C . GLY B 1 242 ? 18.422 2.312 -16.828 1 85 242 GLY B C 1
ATOM 6235 O O . GLY B 1 242 ? 17.719 1.295 -16.875 1 85 242 GLY B O 1
ATOM 6236 N N . GLY B 1 243 ? 18.031 3.49 -16.375 1 82.81 243 GLY B N 1
ATOM 6237 C CA . GLY B 1 243 ? 16.625 3.689 -16.094 1 82.81 243 GLY B CA 1
ATOM 6238 C C . GLY B 1 243 ? 15.734 3.506 -17.312 1 82.81 243 GLY B C 1
ATOM 6239 O O . GLY B 1 243 ? 16.109 3.893 -18.422 1 82.81 243 GLY B O 1
ATOM 6240 N N . PHE B 1 244 ? 14.594 2.879 -17.078 1 82.69 244 PHE B N 1
ATOM 6241 C CA . PHE B 1 244 ? 13.539 2.734 -18.078 1 82.69 244 PHE B CA 1
ATOM 6242 C C . PHE B 1 244 ? 13.992 1.81 -19.203 1 82.69 244 PHE B C 1
ATOM 6244 O O . PHE B 1 244 ? 13.531 1.938 -20.344 1 82.69 244 PHE B O 1
ATOM 6251 N N . HIS B 1 245 ? 14.914 0.928 -18.922 1 88.75 245 HIS B N 1
ATOM 6252 C CA . HIS B 1 245 ? 15.352 -0.032 -19.922 1 88.75 245 HIS B CA 1
ATOM 6253 C C . HIS B 1 245 ? 14.727 -1.4 -19.703 1 88.75 245 HIS B C 1
ATOM 6255 O O . HIS B 1 245 ? 14.984 -2.344 -20.453 1 88.75 245 HIS B O 1
ATOM 6261 N N . GLY B 1 246 ? 13.969 -1.535 -18.641 1 91.62 246 GLY B N 1
ATOM 6262 C CA . GLY B 1 246 ? 13.18 -2.748 -18.484 1 91.62 246 GLY B CA 1
ATOM 6263 C C . GLY B 1 246 ? 13.68 -3.641 -17.359 1 91.62 246 GLY B C 1
ATOM 6264 O O . GLY B 1 246 ? 13.328 -4.82 -17.297 1 91.62 246 GLY B O 1
ATOM 6265 N N . LYS B 1 247 ? 14.539 -3.162 -16.453 1 94.44 247 LYS B N 1
ATOM 6266 C CA . LYS B 1 247 ? 15.062 -3.965 -15.352 1 94.44 247 LYS B CA 1
ATOM 6267 C C . LYS B 1 247 ? 13.93 -4.523 -14.492 1 94.44 247 LYS B C 1
ATOM 6269 O O . LYS B 1 247 ? 13.797 -5.738 -14.344 1 94.44 247 LYS B O 1
ATOM 6274 N N . SER B 1 248 ? 13.141 -3.598 -14.008 1 93.5 248 SER B N 1
ATOM 6275 C CA . SER B 1 248 ? 12.039 -4.016 -13.148 1 93.5 248 SER B CA 1
ATOM 6276 C C . SER B 1 248 ? 11 -4.82 -13.922 1 93.5 248 SER B C 1
ATOM 6278 O O . SER B 1 248 ? 10.383 -5.734 -13.383 1 93.5 248 SER B O 1
ATOM 6280 N N . THR B 1 249 ? 10.828 -4.555 -15.227 1 94.62 249 THR B N 1
ATOM 6281 C CA . THR B 1 249 ? 9.891 -5.281 -16.078 1 94.62 249 THR B CA 1
ATOM 6282 C C . THR B 1 249 ? 10.281 -6.754 -16.172 1 94.62 249 THR B C 1
ATOM 6284 O O . THR B 1 249 ? 9.43 -7.637 -16.047 1 94.62 249 THR B O 1
ATOM 6287 N N . LEU B 1 250 ? 11.578 -6.961 -16.359 1 97.5 250 LEU B N 1
ATOM 6288 C CA . LEU B 1 250 ? 12.055 -8.336 -16.406 1 97.5 250 LEU B CA 1
ATOM 6289 C C . LEU B 1 250 ? 11.859 -9.039 -15.078 1 97.5 250 LEU B C 1
ATOM 6291 O O . LEU B 1 250 ? 11.367 -10.172 -15.031 1 97.5 250 LEU B O 1
ATOM 6295 N N . LEU B 1 251 ? 12.25 -8.383 -14.008 1 97.69 251 LEU B N 1
ATOM 6296 C CA . LEU B 1 251 ? 12.109 -8.992 -12.688 1 97.69 251 LEU B CA 1
ATOM 6297 C C . LEU B 1 251 ? 10.641 -9.281 -12.383 1 97.69 251 LEU B C 1
ATOM 6299 O O . LEU B 1 251 ? 10.312 -10.336 -11.828 1 97.69 251 LEU B O 1
ATOM 6303 N N . ASN B 1 252 ? 9.812 -8.367 -12.75 1 96.38 252 ASN B N 1
ATOM 6304 C CA . ASN B 1 252 ? 8.383 -8.555 -12.523 1 96.38 252 ASN B CA 1
ATOM 6305 C C . ASN B 1 252 ? 7.848 -9.766 -13.281 1 96.38 252 ASN B C 1
ATOM 6307 O O . ASN B 1 252 ? 7.016 -10.516 -12.758 1 96.38 252 ASN B O 1
ATOM 6311 N N . ALA B 1 253 ? 8.258 -9.906 -14.484 1 97.81 253 ALA B N 1
ATOM 6312 C CA . ALA B 1 253 ? 7.848 -11.078 -15.266 1 97.81 253 ALA B CA 1
ATOM 6313 C C . ALA B 1 253 ? 8.305 -12.367 -14.594 1 97.81 253 ALA B C 1
ATOM 6315 O O . ALA B 1 253 ? 7.535 -13.328 -14.5 1 97.81 253 ALA B O 1
ATOM 6316 N N . ILE B 1 254 ? 9.516 -12.344 -14.078 1 98.5 254 ILE B N 1
ATOM 6317 C CA . ILE B 1 254 ? 10.086 -13.516 -13.43 1 98.5 254 ILE B CA 1
ATOM 6318 C C . ILE B 1 254 ? 9.328 -13.812 -12.133 1 98.5 254 ILE B C 1
ATOM 6320 O O . ILE B 1 254 ? 8.945 -14.953 -11.883 1 98.5 254 ILE B O 1
ATOM 6324 N N . GLU B 1 255 ? 9.109 -12.812 -11.359 1 97.75 255 GLU B N 1
ATOM 6325 C CA . GLU B 1 255 ? 8.508 -13.023 -10.039 1 97.75 255 GLU B CA 1
ATOM 6326 C C . GLU B 1 255 ? 7.07 -13.516 -10.164 1 97.75 255 GLU B C 1
ATOM 6328 O O . GLU B 1 255 ? 6.605 -14.297 -9.328 1 97.75 255 GLU B O 1
ATOM 6333 N N . ARG B 1 256 ? 6.375 -13.141 -11.219 1 97.12 256 ARG B N 1
ATOM 6334 C CA . ARG B 1 256 ? 4.98 -13.523 -11.391 1 97.12 256 ARG B CA 1
ATOM 6335 C C . ARG B 1 256 ? 4.863 -14.883 -12.078 1 97.12 256 ARG B C 1
ATOM 6337 O O . ARG B 1 256 ? 3.809 -15.516 -12.039 1 97.12 256 ARG B O 1
ATOM 6344 N N . SER B 1 257 ? 5.898 -15.312 -12.648 1 98.38 257 SER B N 1
ATOM 6345 C CA . SER B 1 257 ? 5.848 -16.547 -13.43 1 98.38 257 SER B CA 1
ATOM 6346 C C . SER B 1 257 ? 6.094 -17.766 -12.547 1 98.38 257 SER B C 1
ATOM 6348 O O . SER B 1 257 ? 6.492 -18.812 -13.047 1 98.38 257 SER B O 1
ATOM 6350 N N . ILE B 1 258 ? 5.902 -17.562 -11.273 1 98.19 258 ILE B N 1
ATOM 6351 C CA . ILE B 1 258 ? 5.719 -18.703 -10.398 1 98.19 258 ILE B CA 1
ATOM 6352 C C . ILE B 1 258 ? 4.379 -19.375 -10.695 1 98.19 258 ILE B C 1
ATOM 6354 O O . ILE B 1 258 ? 4.18 -20.547 -10.383 1 98.19 258 ILE B O 1
ATOM 6358 N N . TYR B 1 259 ? 3.527 -18.625 -11.328 1 98.19 259 TYR B N 1
ATOM 6359 C CA . TYR B 1 259 ? 2.252 -19.125 -11.82 1 98.19 259 TYR B CA 1
ATOM 6360 C C . TYR B 1 259 ? 2.314 -19.391 -13.32 1 98.19 259 TYR B C 1
ATOM 6362 O O . TYR B 1 259 ? 3.162 -18.828 -14.023 1 98.19 259 TYR B O 1
ATOM 6370 N N . ASN B 1 260 ? 1.41 -20.281 -13.758 1 98.62 260 ASN B N 1
ATOM 6371 C CA . ASN B 1 260 ? 1.202 -20.422 -15.195 1 98.62 260 ASN B CA 1
ATOM 6372 C C . ASN B 1 260 ? 0.318 -19.312 -15.742 1 98.62 260 ASN B C 1
ATOM 6374 O O . ASN B 1 260 ? -0.557 -18.797 -15.039 1 98.62 260 ASN B O 1
ATOM 6378 N N . HIS B 1 261 ? 0.612 -18.891 -16.969 1 98.69 261 HIS B N 1
ATOM 6379 C CA . HIS B 1 261 ? -0.168 -17.844 -17.609 1 98.69 261 HIS B CA 1
ATOM 6380 C C . HIS B 1 261 ? -0.933 -18.391 -18.812 1 98.69 261 HIS B C 1
ATOM 6382 O O . HIS B 1 261 ? -0.512 -19.359 -19.422 1 98.69 261 HIS B O 1
ATOM 6388 N N . ILE B 1 262 ? -2.043 -17.766 -19.141 1 98.69 262 ILE B N 1
ATOM 6389 C CA . ILE B 1 262 ? -2.904 -18.188 -20.234 1 98.69 262 ILE B CA 1
ATOM 6390 C C . ILE B 1 262 ? -2.223 -17.891 -21.562 1 98.69 262 ILE B C 1
ATOM 6392 O O . ILE B 1 262 ? -1.342 -17.016 -21.641 1 98.69 262 ILE B O 1
ATOM 6396 N N . PRO B 1 263 ? -2.695 -18.656 -22.625 1 98.06 263 PRO B N 1
ATOM 6397 C CA . PRO B 1 263 ? -2.172 -18.344 -23.953 1 98.06 263 PRO B CA 1
ATOM 6398 C C . PRO B 1 263 ? -2.461 -16.906 -24.375 1 98.06 263 PRO B C 1
ATOM 6400 O O . PRO B 1 263 ? -3.566 -16.406 -24.156 1 98.06 263 PRO B O 1
ATOM 6403 N N . GLY B 1 264 ? -1.447 -16.25 -24.906 1 96.31 264 GLY B N 1
ATOM 6404 C CA . GLY B 1 264 ? -1.625 -14.898 -25.391 1 96.31 264 GLY B CA 1
ATOM 6405 C C . GLY B 1 264 ? -1.267 -13.836 -24.375 1 96.31 264 GLY B C 1
ATOM 6406 O O . GLY B 1 264 ? -1.231 -12.648 -24.688 1 96.31 264 GLY B O 1
ATOM 6407 N N . ASP B 1 265 ? -0.946 -14.219 -23.172 1 97.44 265 ASP B N 1
ATOM 6408 C CA . ASP B 1 265 ? -0.594 -13.281 -22.109 1 97.44 265 ASP B CA 1
ATOM 6409 C C . ASP B 1 265 ? 0.773 -12.656 -22.359 1 97.44 265 ASP B C 1
ATOM 6411 O O . ASP B 1 265 ? 1.043 -11.539 -21.906 1 97.44 265 ASP B O 1
ATOM 6415 N N . GLY B 1 266 ? 1.605 -13.258 -23.078 1 97.56 266 GLY B N 1
ATOM 6416 C CA . GLY B 1 266 ? 2.975 -12.805 -23.266 1 97.56 266 GLY B CA 1
ATOM 6417 C C . GLY B 1 266 ? 3.957 -13.453 -22.312 1 97.56 266 GLY B C 1
ATOM 6418 O O . GLY B 1 266 ? 5.164 -13.453 -22.562 1 97.56 266 GLY B O 1
ATOM 6419 N N . ARG B 1 267 ? 3.48 -14.055 -21.266 1 97.81 267 ARG B N 1
ATOM 6420 C CA . ARG B 1 267 ? 4.34 -14.688 -20.281 1 97.81 267 ARG B CA 1
ATOM 6421 C C . ARG B 1 267 ? 4.133 -16.203 -20.266 1 97.81 267 ARG B C 1
ATOM 6423 O O . ARG B 1 267 ? 4.613 -16.891 -19.375 1 97.81 267 ARG B O 1
ATOM 6430 N N . GLU B 1 268 ? 3.438 -16.703 -21.219 1 98.31 268 GLU B N 1
ATOM 6431 C CA . GLU B 1 268 ? 3.082 -18.125 -21.219 1 98.31 268 GLU B CA 1
ATOM 6432 C C . GLU B 1 268 ? 4.293 -19 -21.531 1 98.31 268 GLU B C 1
ATOM 6434 O O . GLU B 1 268 ? 4.176 -20.219 -21.594 1 98.31 268 GLU B O 1
ATOM 6439 N N . ARG B 1 269 ? 5.461 -18.422 -21.703 1 98.31 269 ARG B N 1
ATOM 6440 C CA . ARG B 1 269 ? 6.699 -19.172 -21.875 1 98.31 269 ARG B CA 1
ATOM 6441 C C . ARG B 1 269 ? 7.742 -18.75 -20.844 1 98.31 269 ARG B C 1
ATOM 6443 O O . ARG B 1 269 ? 8.945 -18.891 -21.094 1 98.31 269 ARG B O 1
ATOM 6450 N N . ILE B 1 270 ? 7.348 -18.094 -19.828 1 98.75 270 ILE B N 1
ATOM 6451 C CA . ILE B 1 270 ? 8.211 -17.719 -18.703 1 98.75 270 ILE B CA 1
ATOM 6452 C C . ILE B 1 270 ? 7.855 -18.562 -17.484 1 98.75 270 ILE B C 1
ATOM 6454 O O . ILE B 1 270 ? 6.684 -18.688 -17.125 1 98.75 270 ILE B O 1
ATOM 6458 N N . VAL B 1 271 ? 8.836 -19.203 -16.891 1 98.81 271 VAL B N 1
ATOM 6459 C CA . VAL B 1 271 ? 8.609 -20.016 -15.695 1 98.81 271 VAL B CA 1
ATOM 6460 C C . VAL B 1 271 ? 9.672 -19.703 -14.641 1 98.81 271 VAL B C 1
ATOM 6462 O O . VAL B 1 271 ? 10.812 -19.391 -14.984 1 98.81 271 VAL B O 1
ATOM 6465 N N . THR B 1 272 ? 9.328 -19.672 -13.469 1 98.81 272 THR B N 1
ATOM 6466 C CA . THR B 1 272 ? 10.211 -19.469 -12.32 1 98.81 272 THR B CA 1
ATOM 6467 C C . THR B 1 272 ? 10.016 -20.578 -11.297 1 98.81 272 THR B C 1
ATOM 6469 O O . THR B 1 272 ? 8.93 -21.156 -11.188 1 98.81 272 THR B O 1
ATOM 6472 N N . ASN B 1 273 ? 11.086 -20.938 -10.602 1 98.56 273 ASN B N 1
ATOM 6473 C CA . ASN B 1 273 ? 10.992 -21.875 -9.492 1 98.56 273 ASN B CA 1
ATOM 6474 C C . ASN B 1 273 ? 9.828 -21.531 -8.562 1 98.56 273 ASN B C 1
ATOM 6476 O O . ASN B 1 273 ? 9.648 -20.375 -8.195 1 98.56 273 ASN B O 1
ATOM 6480 N N . LEU B 1 274 ? 9.062 -22.516 -8.172 1 97.25 274 LEU B N 1
ATOM 6481 C CA . LEU B 1 274 ? 7.84 -22.328 -7.402 1 97.25 274 LEU B CA 1
ATOM 6482 C C . LEU B 1 274 ? 8.148 -21.734 -6.035 1 97.25 274 LEU B C 1
ATOM 6484 O O . LEU B 1 274 ? 7.305 -21.047 -5.438 1 97.25 274 LEU B O 1
ATOM 6488 N N . ASN B 1 275 ? 9.281 -21.953 -5.492 1 97.94 275 ASN B N 1
ATOM 6489 C CA . ASN B 1 275 ? 9.648 -21.484 -4.16 1 97.94 275 ASN B CA 1
ATOM 6490 C C . ASN B 1 275 ? 10.531 -20.25 -4.23 1 97.94 275 ASN B C 1
ATOM 6492 O O . ASN B 1 275 ? 11.469 -20.109 -3.449 1 97.94 275 ASN B O 1
ATOM 6496 N N . ALA B 1 276 ? 10.32 -19.422 -5.258 1 98.62 276 ALA B N 1
ATOM 6497 C CA . ALA B 1 276 ? 10.953 -18.109 -5.336 1 98.62 276 ALA B CA 1
ATOM 6498 C C . ALA B 1 276 ? 10.109 -17.047 -4.645 1 98.62 276 ALA B C 1
ATOM 6500 O O . ALA B 1 276 ? 8.883 -17.031 -4.801 1 98.62 276 ALA B O 1
ATOM 6501 N N . MET B 1 277 ? 10.773 -16.266 -3.781 1 98.56 277 MET B N 1
ATOM 6502 C CA . MET B 1 277 ? 10.086 -15.219 -3.018 1 98.56 277 MET B CA 1
ATOM 6503 C C . MET B 1 277 ? 10.703 -13.852 -3.285 1 98.56 277 MET B C 1
ATOM 6505 O O . MET B 1 277 ? 11.922 -13.695 -3.227 1 98.56 277 MET B O 1
ATOM 6509 N N . LYS B 1 278 ? 9.906 -12.906 -3.715 1 98.31 278 LYS B N 1
ATOM 6510 C CA . LYS B 1 278 ? 10.352 -11.516 -3.801 1 98.31 278 LYS B CA 1
ATOM 6511 C C . LYS B 1 278 ? 10.273 -10.828 -2.441 1 98.31 278 LYS B C 1
ATOM 6513 O O . LYS B 1 278 ? 9.234 -10.867 -1.78 1 98.31 278 LYS B O 1
ATOM 6518 N N . ILE B 1 279 ? 11.344 -10.266 -1.979 1 97.94 279 ILE B N 1
ATOM 6519 C CA . ILE B 1 279 ? 11.336 -9.586 -0.686 1 97.94 279 ILE B CA 1
ATOM 6520 C C . ILE B 1 279 ? 11.617 -8.102 -0.882 1 97.94 279 ILE B C 1
ATOM 6522 O O . ILE B 1 279 ? 12.203 -7.699 -1.89 1 97.94 279 ILE B O 1
ATOM 6526 N N . ARG B 1 280 ? 11.211 -7.27 -0.063 1 96.81 280 ARG B N 1
ATOM 6527 C CA . ARG B 1 280 ? 11.398 -5.82 -0.077 1 96.81 280 ARG B CA 1
ATOM 6528 C C . ARG B 1 280 ? 11.359 -5.25 1.338 1 96.81 280 ARG B C 1
ATOM 6530 O O . ARG B 1 280 ? 11.133 -5.984 2.303 1 96.81 280 ARG B O 1
ATOM 6537 N N . ALA B 1 281 ? 11.688 -4.004 1.425 1 95.25 281 ALA B N 1
ATOM 6538 C CA . ALA B 1 281 ? 11.484 -3.32 2.699 1 95.25 281 ALA B CA 1
ATOM 6539 C C . ALA B 1 281 ? 10 -3.096 2.975 1 95.25 281 ALA B C 1
ATOM 6541 O O . ALA B 1 281 ? 9.242 -2.756 2.066 1 95.25 281 ALA B O 1
ATOM 6542 N N . GLU B 1 282 ? 9.578 -3.422 4.129 1 94.38 282 GLU B N 1
ATOM 6543 C CA . GLU B 1 282 ? 8.203 -3.223 4.574 1 94.38 282 GLU B CA 1
ATOM 6544 C C . GLU B 1 282 ? 8.156 -2.531 5.934 1 94.38 282 GLU B C 1
ATOM 6546 O O . GLU B 1 282 ? 7.816 -3.154 6.941 1 94.38 282 GLU B O 1
ATOM 6551 N N . ASP B 1 283 ? 8.328 -1.249 5.918 1 89.31 283 ASP B N 1
ATOM 6552 C CA . ASP B 1 283 ? 8.414 -0.452 7.141 1 89.31 283 ASP B CA 1
ATOM 6553 C C . ASP B 1 283 ? 7.102 -0.518 7.926 1 89.31 283 ASP B C 1
ATOM 6555 O O . ASP B 1 283 ? 6.02 -0.436 7.344 1 89.31 283 ASP B O 1
ATOM 6559 N N . GLY B 1 284 ? 7.266 -0.712 9.219 1 92 284 GLY B N 1
ATOM 6560 C CA . GLY B 1 284 ? 6.113 -0.655 10.102 1 92 284 GLY B CA 1
ATOM 6561 C C . GLY B 1 284 ? 5.48 -2.012 10.344 1 92 284 GLY B C 1
ATOM 6562 O O . GLY B 1 284 ? 4.59 -2.146 11.188 1 92 284 GLY B O 1
ATOM 6563 N N . ARG B 1 285 ? 5.941 -3.062 9.648 1 95.06 285 ARG B N 1
ATOM 6564 C CA . ARG B 1 285 ? 5.332 -4.375 9.828 1 95.06 285 ARG B CA 1
ATOM 6565 C C . ARG B 1 285 ? 5.758 -4.992 11.164 1 95.06 285 ARG B C 1
ATOM 6567 O O . ARG B 1 285 ? 6.699 -4.52 11.797 1 95.06 285 ARG B O 1
ATOM 6574 N N . CYS B 1 286 ? 5.098 -6.004 11.602 1 97.19 286 CYS B N 1
ATOM 6575 C CA . CYS B 1 286 ? 5.414 -6.727 12.828 1 97.19 286 CYS B CA 1
ATOM 6576 C C . CYS B 1 286 ? 6.395 -7.859 12.555 1 97.19 286 CYS B C 1
ATOM 6578 O O . CYS B 1 286 ? 6.516 -8.32 11.422 1 97.19 286 CYS B O 1
ATOM 6580 N N . VAL B 1 287 ? 7.125 -8.25 13.492 1 96.69 287 VAL B N 1
ATOM 6581 C CA . VAL B 1 287 ? 8.016 -9.406 13.523 1 96.69 287 VAL B CA 1
ATOM 6582 C C . VAL B 1 287 ? 7.816 -10.18 14.828 1 96.69 287 VAL B C 1
ATOM 6584 O O . VAL B 1 287 ? 7.68 -9.578 15.891 1 96.69 287 VAL B O 1
ATOM 6587 N N . HIS B 1 288 ? 7.715 -11.523 14.742 1 97.75 288 HIS B N 1
ATOM 6588 C CA . HIS B 1 288 ? 7.379 -12.328 15.906 1 97.75 288 HIS B CA 1
ATOM 6589 C C . HIS B 1 288 ? 8.492 -13.32 16.234 1 97.75 288 HIS B C 1
ATOM 6591 O O . HIS B 1 288 ? 8.68 -14.305 15.508 1 97.75 288 HIS B O 1
ATOM 6597 N N . SER B 1 289 ? 9.203 -13.141 17.328 1 96.12 289 SER B N 1
ATOM 6598 C CA . SER B 1 289 ? 10.125 -14.102 17.938 1 96.12 289 SER B CA 1
ATOM 6599 C C . SER B 1 289 ? 11.078 -14.68 16.891 1 96.12 289 SER B C 1
ATOM 6601 O O . SER B 1 289 ? 11.25 -15.898 16.812 1 96.12 289 SER B O 1
ATOM 6603 N N . LEU B 1 290 ? 11.617 -13.898 16.078 1 96.25 290 LEU B N 1
ATOM 6604 C CA . LEU B 1 290 ? 12.461 -14.336 14.977 1 96.25 290 LEU B CA 1
ATOM 6605 C C . LEU B 1 290 ? 13.938 -14.203 15.336 1 96.25 290 LEU B C 1
ATOM 6607 O O . LEU B 1 290 ? 14.344 -13.227 15.961 1 96.25 290 LEU B O 1
ATOM 6611 N N . ASN B 1 291 ? 14.703 -15.211 15.086 1 94.81 291 ASN B N 1
ATOM 6612 C CA . ASN B 1 291 ? 16.156 -15.102 15.242 1 94.81 291 ASN B CA 1
ATOM 6613 C C . ASN B 1 291 ? 16.781 -14.352 14.07 1 94.81 291 ASN B C 1
ATOM 6615 O O . ASN B 1 291 ? 16.844 -14.867 12.953 1 94.81 291 ASN B O 1
ATOM 6619 N N . LEU B 1 292 ? 17.25 -13.172 14.273 1 93.44 292 LEU B N 1
ATOM 6620 C CA . LEU B 1 292 ? 17.812 -12.328 13.227 1 93.44 292 LEU B CA 1
ATOM 6621 C C . LEU B 1 292 ? 19.312 -12.164 13.414 1 93.44 292 LEU B C 1
ATOM 6623 O O . LEU B 1 292 ? 19.922 -11.266 12.82 1 93.44 292 LEU B O 1
ATOM 6627 N N . SER B 1 293 ? 19.938 -13.008 14.18 1 91.69 293 SER B N 1
ATOM 6628 C CA . SER B 1 293 ? 21.328 -12.852 14.57 1 91.69 293 SER B CA 1
ATOM 6629 C C . SER B 1 293 ? 22.25 -12.938 13.359 1 91.69 293 SER B C 1
ATOM 6631 O O . SER B 1 293 ? 23.375 -12.43 13.391 1 91.69 293 SER B O 1
ATOM 6633 N N . ASN B 1 294 ? 21.812 -13.555 12.289 1 92.75 294 ASN B N 1
ATOM 6634 C CA . ASN B 1 294 ? 22.625 -13.625 11.07 1 92.75 294 ASN B CA 1
ATOM 6635 C C . ASN B 1 294 ? 22.797 -12.25 10.438 1 92.75 294 ASN B C 1
ATOM 6637 O O . ASN B 1 294 ? 23.75 -12.023 9.695 1 92.75 294 ASN B O 1
ATOM 6641 N N . TYR B 1 295 ? 21.875 -11.273 10.742 1 92.94 295 TYR B N 1
ATOM 6642 C CA . TYR B 1 295 ? 21.828 -10.047 9.961 1 92.94 295 TYR B CA 1
ATOM 6643 C C . TYR B 1 295 ? 21.891 -8.82 10.875 1 92.94 295 TYR B C 1
ATOM 6645 O O . TYR B 1 295 ? 22.219 -7.719 10.43 1 92.94 295 TYR B O 1
ATOM 6653 N N . ILE B 1 296 ? 21.422 -8.961 12.031 1 88.81 296 ILE B N 1
ATOM 6654 C CA . ILE B 1 296 ? 21.344 -7.852 12.977 1 88.81 296 ILE B CA 1
ATOM 6655 C C . ILE B 1 296 ? 22.047 -8.234 14.281 1 88.81 296 ILE B C 1
ATOM 6657 O O . ILE B 1 296 ? 21.688 -9.219 14.922 1 88.81 296 ILE B O 1
ATOM 6661 N N . ASN B 1 297 ? 23.016 -7.359 14.594 1 83.75 297 ASN B N 1
ATOM 6662 C CA . ASN B 1 297 ? 23.734 -7.602 15.836 1 83.75 297 ASN B CA 1
ATOM 6663 C C . ASN B 1 297 ? 23.641 -6.414 16.781 1 83.75 297 ASN B C 1
ATOM 6665 O O . ASN B 1 297 ? 23.516 -5.266 16.344 1 83.75 297 ASN B O 1
ATOM 6669 N N . HIS B 1 298 ? 23.609 -6.586 18.062 1 78.75 298 HIS B N 1
ATOM 6670 C CA . HIS B 1 298 ? 23.75 -5.602 19.125 1 78.75 298 HIS B CA 1
ATOM 6671 C C . HIS B 1 298 ? 22.672 -4.516 19 1 78.75 298 HIS B C 1
ATOM 6673 O O . HIS B 1 298 ? 23 -3.33 18.875 1 78.75 298 HIS B O 1
ATOM 6679 N N . LEU B 1 299 ? 21.484 -4.789 19.047 1 78.12 299 LEU B N 1
ATOM 6680 C CA . LEU B 1 299 ? 20.422 -3.795 19 1 78.12 299 LEU B CA 1
ATOM 6681 C C . LEU B 1 299 ? 20.453 -2.898 20.234 1 78.12 299 LEU B C 1
ATOM 6683 O O . LEU B 1 299 ? 20.922 -3.316 21.297 1 78.12 299 LEU B O 1
ATOM 6687 N N . PRO B 1 300 ? 20 -1.602 20.047 1 74.12 300 PRO B N 1
ATOM 6688 C CA . PRO B 1 300 ? 19.938 -0.71 21.203 1 74.12 300 PRO B CA 1
ATOM 6689 C C . PRO B 1 300 ? 19.141 -1.304 22.359 1 74.12 300 PRO B C 1
ATOM 6691 O O . PRO B 1 300 ? 18.266 -2.148 22.156 1 74.12 300 PRO B O 1
ATOM 6694 N N . MET B 1 301 ? 19.438 -0.839 23.609 1 69.88 301 MET B N 1
ATOM 6695 C CA . MET B 1 301 ? 18.766 -1.238 24.844 1 69.88 301 MET B CA 1
ATOM 6696 C C . MET B 1 301 ? 18.906 -2.738 25.078 1 69.88 301 MET B C 1
ATOM 6698 O O . MET B 1 301 ? 18.062 -3.35 25.734 1 69.88 301 MET B O 1
ATOM 6702 N N . GLN B 1 302 ? 19.859 -3.414 24.375 1 68 302 GLN B N 1
ATOM 6703 C CA . GLN B 1 302 ? 20.219 -4.816 24.547 1 68 302 GLN B CA 1
ATOM 6704 C C . GLN B 1 302 ? 19.047 -5.73 24.172 1 68 302 GLN B C 1
ATOM 6706 O O . GLN B 1 302 ? 18.781 -6.715 24.859 1 68 302 GLN B O 1
ATOM 6711 N N . ARG B 1 303 ? 18.469 -5.227 23.281 1 75.38 303 ARG B N 1
ATOM 6712 C CA . ARG B 1 303 ? 17.406 -6.098 22.781 1 75.38 303 ARG B CA 1
ATOM 6713 C C . ARG B 1 303 ? 17.984 -7.379 22.188 1 75.38 303 ARG B C 1
ATOM 6715 O O . ARG B 1 303 ? 19.047 -7.355 21.562 1 75.38 303 ARG B O 1
ATOM 6722 N N . ASP B 1 304 ? 17.219 -8.445 22.375 1 82.44 304 ASP B N 1
ATOM 6723 C CA . ASP B 1 304 ? 17.672 -9.773 21.953 1 82.44 304 ASP B CA 1
ATOM 6724 C C . ASP B 1 304 ? 17.406 -9.984 20.469 1 82.44 304 ASP B C 1
ATOM 6726 O O . ASP B 1 304 ? 16.25 -9.969 20.031 1 82.44 304 ASP B O 1
ATOM 6730 N N . THR B 1 305 ? 18.406 -10.242 19.656 1 87.06 305 THR B N 1
ATOM 6731 C CA . THR B 1 305 ? 18.25 -10.469 18.234 1 87.06 305 THR B CA 1
ATOM 6732 C C . THR B 1 305 ? 17.938 -11.938 17.953 1 87.06 305 THR B C 1
ATOM 6734 O O . THR B 1 305 ? 17.516 -12.289 16.844 1 87.06 305 THR B O 1
ATOM 6737 N N . GLU B 1 306 ? 18.188 -12.789 18.938 1 90.44 306 GLU B N 1
ATOM 6738 C CA . GLU B 1 306 ? 17.922 -14.211 18.766 1 90.44 306 GLU B CA 1
ATOM 6739 C C . GLU B 1 306 ? 16.438 -14.516 18.953 1 90.44 306 GLU B C 1
ATOM 6741 O O . GLU B 1 306 ? 15.961 -15.586 18.562 1 90.44 306 GLU B O 1
ATOM 6746 N N . ASP B 1 307 ? 15.812 -13.68 19.562 1 93.31 307 ASP B N 1
ATOM 6747 C CA . ASP B 1 307 ? 14.367 -13.734 19.75 1 93.31 307 ASP B CA 1
ATOM 6748 C C . ASP B 1 307 ? 13.734 -12.359 19.578 1 93.31 307 ASP B C 1
ATOM 6750 O O . ASP B 1 307 ? 13.148 -11.82 20.516 1 93.31 307 ASP B O 1
ATOM 6754 N N . PHE B 1 308 ? 13.75 -11.93 18.406 1 93.12 308 PHE B N 1
ATOM 6755 C CA . PHE B 1 308 ? 13.391 -10.547 18.094 1 93.12 308 PHE B CA 1
ATOM 6756 C C . PHE B 1 308 ? 11.898 -10.414 17.844 1 93.12 308 PHE B C 1
ATOM 6758 O O . PHE B 1 308 ? 11.32 -11.18 17.062 1 93.12 308 PHE B O 1
ATOM 6765 N N . THR B 1 309 ? 11.25 -9.477 18.547 1 93.88 309 THR B N 1
ATOM 6766 C CA . THR B 1 309 ? 9.836 -9.164 18.359 1 93.88 309 THR B CA 1
ATOM 6767 C C . THR B 1 309 ? 9.609 -7.66 18.328 1 93.88 309 THR B C 1
ATOM 6769 O O . THR B 1 309 ? 10.195 -6.922 19.125 1 93.88 309 THR B O 1
ATOM 6772 N N . THR B 1 310 ? 8.836 -7.199 17.344 1 93.12 310 THR B N 1
ATOM 6773 C CA . THR B 1 310 ? 8.461 -5.793 17.266 1 93.12 310 THR B CA 1
ATOM 6774 C C . THR B 1 310 ? 7.137 -5.629 16.531 1 93.12 310 THR B C 1
ATOM 6776 O O . THR B 1 310 ? 6.75 -6.492 15.734 1 93.12 310 THR B O 1
ATOM 6779 N N . GLN B 1 311 ? 6.363 -4.613 16.828 1 94.25 311 GLN B N 1
ATOM 6780 C CA . GLN B 1 311 ? 5.141 -4.266 16.109 1 94.25 311 GLN B CA 1
ATOM 6781 C C . GLN B 1 311 ? 5.395 -3.139 15.102 1 94.25 311 GLN B C 1
ATOM 6783 O O . GLN B 1 311 ? 4.469 -2.678 14.43 1 94.25 311 GLN B O 1
ATOM 6788 N N . ASP B 1 312 ? 6.656 -2.781 15.008 1 92.69 312 ASP B N 1
ATOM 6789 C CA . ASP B 1 312 ? 7.031 -1.667 14.141 1 92.69 312 ASP B CA 1
ATOM 6790 C C . ASP B 1 312 ? 8.477 -1.8 13.672 1 92.69 312 ASP B C 1
ATOM 6792 O O . ASP B 1 312 ? 9.352 -1.035 14.102 1 92.69 312 ASP B O 1
ATOM 6796 N N . ALA B 1 313 ? 8.688 -2.602 12.719 1 92.69 313 ALA B N 1
ATOM 6797 C CA . ALA B 1 313 ? 10.039 -2.859 12.211 1 92.69 313 ALA B CA 1
ATOM 6798 C C . ALA B 1 313 ? 10.508 -1.729 11.305 1 92.69 313 ALA B C 1
ATOM 6800 O O . ALA B 1 313 ? 9.727 -1.176 10.531 1 92.69 313 ALA B O 1
ATOM 6801 N N . SER B 1 314 ? 11.789 -1.445 11.383 1 90.69 314 SER B N 1
ATOM 6802 C CA . SER B 1 314 ? 12.398 -0.521 10.43 1 90.69 314 SER B CA 1
ATOM 6803 C C . SER B 1 314 ? 12.57 -1.167 9.062 1 90.69 314 SER B C 1
ATOM 6805 O O . SER B 1 314 ? 12.391 -2.379 8.914 1 90.69 314 SER B O 1
ATOM 6807 N N . GLY B 1 315 ? 12.906 -0.396 8.062 1 92.12 315 GLY B N 1
ATOM 6808 C CA . GLY B 1 315 ? 13.078 -0.908 6.715 1 92.12 315 GLY B CA 1
ATOM 6809 C C . GLY B 1 315 ? 14.086 -2.041 6.637 1 92.12 315 GLY B C 1
ATOM 6810 O O . GLY B 1 315 ? 13.781 -3.111 6.105 1 92.12 315 GLY B O 1
ATOM 6811 N N . SER B 1 316 ? 15.234 -1.847 7.227 1 92.81 316 SER B N 1
ATOM 6812 C CA . SER B 1 316 ? 16.297 -2.848 7.156 1 92.81 316 SER B CA 1
ATOM 6813 C C . SER B 1 316 ? 15.938 -4.09 7.961 1 92.81 316 SER B C 1
ATOM 6815 O O . SER B 1 316 ? 16.141 -5.215 7.5 1 92.81 316 SER B O 1
ATOM 6817 N N . THR B 1 317 ? 15.289 -3.854 9.094 1 92.5 317 THR B N 1
ATOM 6818 C CA . THR B 1 317 ? 14.914 -4.973 9.953 1 92.5 317 THR B CA 1
ATOM 6819 C C . THR B 1 317 ? 13.781 -5.781 9.328 1 92.5 317 THR B C 1
ATOM 6821 O O . THR B 1 317 ? 13.773 -7.012 9.398 1 92.5 317 THR B O 1
ATOM 6824 N N . SER B 1 318 ? 12.859 -5.086 8.727 1 96 318 SER B N 1
ATOM 6825 C CA . SER B 1 318 ? 11.727 -5.766 8.102 1 96 318 SER B CA 1
ATOM 6826 C C . SER B 1 318 ? 12.18 -6.645 6.941 1 96 318 SER B C 1
ATOM 6828 O O . SER B 1 318 ? 11.695 -7.762 6.773 1 96 318 SER B O 1
ATOM 6830 N N . GLN B 1 319 ? 13.094 -6.141 6.141 1 96.94 319 GLN B N 1
ATOM 6831 C CA . GLN B 1 319 ? 13.586 -6.902 4.996 1 96.94 319 GLN B CA 1
ATOM 6832 C C . GLN B 1 319 ? 14.43 -8.094 5.449 1 96.94 319 GLN B C 1
ATOM 6834 O O . GLN B 1 319 ? 14.312 -9.188 4.887 1 96.94 319 GLN B O 1
ATOM 6839 N N . ALA B 1 320 ? 15.25 -7.895 6.465 1 96.38 320 ALA B N 1
ATOM 6840 C CA . ALA B 1 320 ? 16 -9 7.047 1 96.38 320 ALA B CA 1
ATOM 6841 C C . ALA B 1 320 ? 15.062 -10.078 7.586 1 96.38 320 ALA B C 1
ATOM 6843 O O . ALA B 1 320 ? 15.312 -11.273 7.395 1 96.38 320 ALA B O 1
ATOM 6844 N N . ALA B 1 321 ? 14.039 -9.578 8.266 1 97.19 321 ALA B N 1
ATOM 6845 C CA . ALA B 1 321 ? 13.047 -10.516 8.805 1 97.19 321 ALA B CA 1
ATOM 6846 C C . ALA B 1 321 ? 12.375 -11.305 7.684 1 97.19 321 ALA B C 1
ATOM 6848 O O . ALA B 1 321 ? 12.195 -12.516 7.797 1 97.19 321 ALA B O 1
ATOM 6849 N N . TRP B 1 322 ? 12.023 -10.633 6.609 1 98.38 322 TRP B N 1
ATOM 6850 C CA . TRP B 1 322 ? 11.383 -11.281 5.469 1 98.38 322 TRP B CA 1
ATOM 6851 C C . TRP B 1 322 ? 12.289 -12.359 4.883 1 98.38 322 TRP B C 1
ATOM 6853 O O . TRP B 1 322 ? 11.828 -13.469 4.578 1 98.38 322 TRP B O 1
ATOM 6863 N N . LEU B 1 323 ? 13.539 -12.07 4.773 1 98 323 LEU B N 1
ATOM 6864 C CA . LEU B 1 323 ? 14.516 -13.039 4.27 1 98 323 LEU B CA 1
ATOM 6865 C C . LEU B 1 323 ? 14.578 -14.266 5.172 1 98 323 LEU B C 1
ATOM 6867 O O . LEU B 1 323 ? 14.445 -15.398 4.703 1 98 323 LEU B O 1
ATOM 6871 N N . GLN B 1 324 ? 14.719 -14.039 6.449 1 97.31 324 GLN B N 1
ATOM 6872 C CA . GLN B 1 324 ? 14.844 -15.141 7.395 1 97.31 324 GLN B CA 1
ATOM 6873 C C . GLN B 1 324 ? 13.562 -15.961 7.453 1 97.31 324 GLN B C 1
ATOM 6875 O O . GLN B 1 324 ? 13.609 -17.188 7.535 1 97.31 324 GLN B O 1
ATOM 6880 N N . GLU B 1 325 ? 12.438 -15.273 7.469 1 98.12 325 GLU B N 1
ATOM 6881 C CA . GLU B 1 325 ? 11.141 -15.945 7.449 1 98.12 325 GLU B CA 1
ATOM 6882 C C . GLU B 1 325 ? 10.984 -16.812 6.199 1 98.12 325 GLU B C 1
ATOM 6884 O O . GLU B 1 325 ? 10.422 -17.906 6.258 1 98.12 325 GLU B O 1
ATOM 6889 N N . SER B 1 326 ? 11.445 -16.344 5.02 1 98.19 326 SER B N 1
ATOM 6890 C CA . SER B 1 326 ? 11.383 -17.078 3.768 1 98.19 326 SER B CA 1
ATOM 6891 C C . SER B 1 326 ? 12.25 -18.344 3.822 1 98.19 326 SER B C 1
ATOM 6893 O O . SER B 1 326 ? 11.844 -19.391 3.334 1 98.19 326 SER B O 1
ATOM 6895 N N . ILE B 1 327 ? 13.406 -18.188 4.414 1 97.25 327 ILE B N 1
ATOM 6896 C CA . ILE B 1 327 ? 14.297 -19.328 4.574 1 97.25 327 ILE B CA 1
ATOM 6897 C C . ILE B 1 327 ? 13.633 -20.375 5.461 1 97.25 327 ILE B C 1
ATOM 6899 O O . ILE B 1 327 ? 13.633 -21.562 5.129 1 97.25 327 ILE B O 1
ATOM 6903 N N . GLU B 1 328 ? 13.016 -19.891 6.535 1 96.5 328 GLU B N 1
ATOM 6904 C CA . GLU B 1 328 ? 12.297 -20.781 7.449 1 96.5 328 GLU B CA 1
ATOM 6905 C C . GLU B 1 328 ? 11.195 -21.547 6.727 1 96.5 328 GLU B C 1
ATOM 6907 O O . GLU B 1 328 ? 10.922 -22.703 7.039 1 96.5 328 GLU B O 1
ATOM 6912 N N . ALA B 1 329 ? 10.602 -20.922 5.707 1 97.19 329 ALA B N 1
ATOM 6913 C CA . ALA B 1 329 ? 9.453 -21.484 5.004 1 97.19 329 ALA B CA 1
ATOM 6914 C C . ALA B 1 329 ? 9.898 -22.344 3.826 1 97.19 329 ALA B C 1
ATOM 6916 O O . ALA B 1 329 ? 9.078 -22.969 3.158 1 97.19 329 ALA B O 1
ATOM 6917 N N . GLY B 1 330 ? 11.188 -22.375 3.479 1 96.12 330 GLY B N 1
ATOM 6918 C CA . GLY B 1 330 ? 11.711 -23.281 2.467 1 96.12 330 GLY B CA 1
ATOM 6919 C C . GLY B 1 330 ? 11.953 -22.609 1.131 1 96.12 330 GLY B C 1
ATOM 6920 O O . GLY B 1 330 ? 11.836 -23.234 0.079 1 96.12 330 GLY B O 1
ATOM 6921 N N . VAL B 1 331 ? 12.383 -21.375 1.157 1 97.69 331 VAL B N 1
ATOM 6922 C CA . VAL B 1 331 ? 12.617 -20.625 -0.063 1 97.69 331 VAL B CA 1
ATOM 6923 C C . VAL B 1 331 ? 13.82 -21.203 -0.807 1 97.69 331 VAL B C 1
ATOM 6925 O O . VAL B 1 331 ? 14.758 -21.703 -0.186 1 97.69 331 VAL B O 1
ATOM 6928 N N . GLN B 1 332 ? 13.773 -21.156 -2.172 1 97.81 332 GLN B N 1
ATOM 6929 C CA . GLN B 1 332 ? 14.883 -21.625 -2.994 1 97.81 332 GLN B CA 1
ATOM 6930 C C . GLN B 1 332 ? 15.453 -20.5 -3.846 1 97.81 332 GLN B C 1
ATOM 6932 O O . GLN B 1 332 ? 16.547 -20.625 -4.398 1 97.81 332 GLN B O 1
ATOM 6937 N N . GLY B 1 333 ? 14.734 -19.469 -3.984 1 98.38 333 GLY B N 1
ATOM 6938 C CA . GLY B 1 333 ? 15.156 -18.297 -4.719 1 98.38 333 GLY B CA 1
ATOM 6939 C C . GLY B 1 333 ? 14.641 -17 -4.121 1 98.38 333 GLY B C 1
ATOM 6940 O O . GLY B 1 333 ? 13.492 -16.938 -3.668 1 98.38 333 GLY B O 1
ATOM 6941 N N . ILE B 1 334 ? 15.477 -16.016 -4.055 1 98.62 334 ILE B N 1
ATOM 6942 C CA . ILE B 1 334 ? 15.109 -14.703 -3.539 1 98.62 334 ILE B CA 1
ATOM 6943 C C . ILE B 1 334 ? 15.211 -13.664 -4.652 1 98.62 334 ILE B C 1
ATOM 6945 O O . ILE B 1 334 ? 16.219 -13.602 -5.367 1 98.62 334 ILE B O 1
ATOM 6949 N N . LEU B 1 335 ? 14.18 -12.969 -4.895 1 98.75 335 LEU B N 1
ATOM 6950 C CA . LEU B 1 335 ? 14.133 -11.883 -5.863 1 98.75 335 LEU B CA 1
ATOM 6951 C C . LEU B 1 335 ? 14.117 -10.523 -5.164 1 98.75 335 LEU B C 1
ATOM 6953 O O . LEU B 1 335 ? 13.344 -10.312 -4.227 1 98.75 335 LEU B O 1
ATOM 6957 N N . ILE B 1 336 ? 14.992 -9.641 -5.551 1 97.75 336 ILE B N 1
ATOM 6958 C CA . ILE B 1 336 ? 15.148 -8.352 -4.883 1 97.75 336 ILE B CA 1
ATOM 6959 C C . ILE B 1 336 ? 15.195 -7.234 -5.922 1 97.75 336 ILE B C 1
ATOM 6961 O O . ILE B 1 336 ? 15.875 -7.352 -6.941 1 97.75 336 ILE B O 1
ATOM 6965 N N . ASP B 1 337 ? 14.445 -6.262 -5.75 1 95.75 337 ASP B N 1
ATOM 6966 C CA . ASP B 1 337 ? 14.531 -5.012 -6.5 1 95.75 337 ASP B CA 1
ATOM 6967 C C . ASP B 1 337 ? 15.133 -3.898 -5.645 1 95.75 337 ASP B C 1
ATOM 6969 O O . ASP B 1 337 ? 14.586 -3.545 -4.598 1 95.75 337 ASP B O 1
ATOM 6973 N N . GLU B 1 338 ? 16.203 -3.416 -6.074 1 92.5 338 GLU B N 1
ATOM 6974 C CA . GLU B 1 338 ? 16.922 -2.391 -5.324 1 92.5 338 GLU B CA 1
ATOM 6975 C C . GLU B 1 338 ? 16.016 -1.216 -4.98 1 92.5 338 GLU B C 1
ATOM 6977 O O . GLU B 1 338 ? 16.141 -0.621 -3.91 1 92.5 338 GLU B O 1
ATOM 6982 N N . ASP B 1 339 ? 15.078 -0.92 -5.848 1 91 339 ASP B N 1
ATOM 6983 C CA . ASP B 1 339 ? 14.234 0.265 -5.711 1 91 339 ASP B CA 1
ATOM 6984 C C . ASP B 1 339 ? 13.219 0.089 -4.586 1 91 339 ASP B C 1
ATOM 6986 O O . ASP B 1 339 ? 12.617 1.062 -4.129 1 91 339 ASP B O 1
ATOM 6990 N N . THR B 1 340 ? 13.008 -1.106 -4.141 1 92.75 340 THR B N 1
ATOM 6991 C CA . THR B 1 340 ? 12.039 -1.338 -3.074 1 92.75 340 THR B CA 1
ATOM 6992 C C . THR B 1 340 ? 12.719 -1.934 -1.847 1 92.75 340 THR B C 1
ATOM 6994 O O . THR B 1 340 ? 12.055 -2.477 -0.962 1 92.75 340 THR B O 1
ATOM 6997 N N . SER B 1 341 ? 14.008 -1.881 -1.818 1 94.38 341 SER B N 1
ATOM 6998 C CA . SER B 1 341 ? 14.773 -2.461 -0.72 1 94.38 341 SER B CA 1
ATOM 6999 C C . SER B 1 341 ? 15.32 -1.379 0.204 1 94.38 341 SER B C 1
ATOM 7001 O O . SER B 1 341 ? 15.469 -0.224 -0.201 1 94.38 341 SER B O 1
ATOM 7003 N N . ALA B 1 342 ? 15.562 -1.752 1.429 1 93.25 342 ALA B N 1
ATOM 7004 C CA . ALA B 1 342 ? 16.281 -0.878 2.346 1 93.25 342 ALA B CA 1
ATOM 7005 C C . ALA B 1 342 ? 17.781 -0.873 2.029 1 93.25 342 ALA B C 1
ATOM 7007 O O . ALA B 1 342 ? 18.453 -1.903 2.139 1 93.25 342 ALA B O 1
ATOM 7008 N N . THR B 1 343 ? 18.281 0.229 1.69 1 90.5 343 THR B N 1
ATOM 7009 C CA . THR B 1 343 ? 19.672 0.35 1.254 1 90.5 343 THR B CA 1
ATOM 7010 C C . THR B 1 343 ? 20.625 -0.13 2.344 1 90.5 343 THR B C 1
ATOM 7012 O O . THR B 1 343 ? 21.594 -0.834 2.059 1 90.5 343 THR B O 1
ATOM 7015 N N . ASN B 1 344 ? 20.297 0.169 3.598 1 89.12 344 ASN B N 1
ATOM 7016 C CA . ASN B 1 344 ? 21.188 -0.172 4.707 1 89.12 344 ASN B CA 1
ATOM 7017 C C . ASN B 1 344 ? 21.219 -1.679 4.949 1 89.12 344 ASN B C 1
ATOM 7019 O O . ASN B 1 344 ? 22.125 -2.18 5.617 1 89.12 344 ASN B O 1
ATOM 7023 N N . PHE B 1 345 ? 20.312 -2.402 4.516 1 93.94 345 PHE B N 1
ATOM 7024 C CA . PHE B 1 345 ? 20.344 -3.859 4.574 1 93.94 345 PHE B CA 1
ATOM 7025 C C . PHE B 1 345 ? 21.109 -4.426 3.383 1 93.94 345 PHE B C 1
ATOM 7027 O O . PHE B 1 345 ? 21.75 -5.477 3.492 1 93.94 345 PHE B O 1
ATOM 7034 N N . MET B 1 346 ? 21 -3.701 2.264 1 93.5 346 MET B N 1
ATOM 7035 C CA . MET B 1 346 ? 21.609 -4.191 1.035 1 93.5 346 MET B CA 1
ATOM 7036 C C . MET B 1 346 ? 23.109 -3.959 1.051 1 93.5 346 MET B C 1
ATOM 7038 O O . MET B 1 346 ? 23.891 -4.836 0.663 1 93.5 346 MET B O 1
ATOM 7042 N N . ILE B 1 347 ? 23.5 -2.748 1.498 1 90.38 347 ILE B N 1
ATOM 7043 C CA . ILE B 1 347 ? 24.922 -2.414 1.431 1 90.38 347 ILE B CA 1
ATOM 7044 C C . ILE B 1 347 ? 25.266 -1.423 2.537 1 90.38 347 ILE B C 1
ATOM 7046 O O . ILE B 1 347 ? 24.375 -0.828 3.152 1 90.38 347 ILE B O 1
ATOM 7050 N N . ARG B 1 348 ? 26.547 -1.31 2.834 1 88.12 348 ARG B N 1
ATOM 7051 C CA . ARG B 1 348 ? 27.188 -0.25 3.613 1 88.12 348 ARG B CA 1
ATOM 7052 C C . ARG B 1 348 ? 28.547 0.121 3.025 1 88.12 348 ARG B C 1
ATOM 7054 O O . ARG B 1 348 ? 29.5 -0.656 3.111 1 88.12 348 ARG B O 1
ATOM 7061 N N . ASP B 1 349 ? 28.578 1.288 2.484 1 82.62 349 ASP B N 1
ATOM 7062 C CA . ASP B 1 349 ? 29.797 1.63 1.764 1 82.62 349 ASP B CA 1
ATOM 7063 C C . ASP B 1 349 ? 30.891 2.096 2.725 1 82.62 349 ASP B C 1
ATOM 7065 O O . ASP B 1 349 ? 30.672 2.178 3.934 1 82.62 349 ASP B O 1
ATOM 7069 N N . GLU B 1 350 ? 32 2.342 2.211 1 82.56 350 GLU B N 1
ATOM 7070 C CA . GLU B 1 350 ? 33.188 2.625 3.014 1 82.56 350 GLU B CA 1
ATOM 7071 C C . GLU B 1 350 ? 33.031 3.92 3.805 1 82.56 350 GLU B C 1
ATOM 7073 O O . GLU B 1 350 ? 33.469 4.008 4.957 1 82.56 350 GLU B O 1
ATOM 7078 N N . ARG B 1 351 ? 32.438 4.871 3.236 1 86.19 351 ARG B N 1
ATOM 7079 C CA . ARG B 1 351 ? 32.281 6.164 3.893 1 86.19 351 ARG B CA 1
ATOM 7080 C C . ARG B 1 351 ? 31.312 6.066 5.07 1 86.19 351 ARG B C 1
ATOM 7082 O O . ARG B 1 351 ? 31.562 6.648 6.129 1 86.19 351 ARG B O 1
ATOM 7089 N N . MET B 1 352 ? 30.312 5.348 4.887 1 88.19 352 MET B N 1
ATOM 7090 C CA . MET B 1 352 ? 29.359 5.148 5.973 1 88.19 352 MET B CA 1
ATOM 7091 C C . MET B 1 352 ? 29.969 4.312 7.09 1 88.19 352 MET B C 1
ATOM 7093 O O . MET B 1 352 ? 29.688 4.539 8.266 1 88.19 352 MET B O 1
ATOM 7097 N N . GLN B 1 353 ? 30.797 3.381 6.68 1 85.88 353 GLN B N 1
ATOM 7098 C CA . GLN B 1 353 ? 31.5 2.582 7.676 1 85.88 353 GLN B CA 1
ATOM 7099 C C . GLN B 1 353 ? 32.438 3.447 8.516 1 85.88 353 GLN B C 1
ATOM 7101 O O . GLN B 1 353 ? 32.594 3.213 9.719 1 85.88 353 GLN B O 1
ATOM 7106 N N . ALA B 1 354 ? 32.938 4.391 7.852 1 87.31 354 ALA B N 1
ATOM 7107 C CA . ALA B 1 354 ? 33.875 5.293 8.539 1 87.31 354 ALA B CA 1
ATOM 7108 C C . ALA B 1 354 ? 33.125 6.27 9.438 1 87.31 354 ALA B C 1
ATOM 7110 O O . ALA B 1 354 ? 33.594 6.633 10.516 1 87.31 354 ALA B O 1
ATOM 7111 N N . LEU B 1 355 ? 32 6.68 9.047 1 90.75 355 LEU B N 1
ATOM 7112 C CA . LEU B 1 355 ? 31.219 7.676 9.773 1 90.75 355 LEU B CA 1
ATOM 7113 C C . LEU B 1 355 ? 30.516 7.051 10.969 1 90.75 355 LEU B C 1
ATOM 7115 O O . LEU B 1 355 ? 30.5 7.629 12.055 1 90.75 355 LEU B O 1
ATOM 7119 N N . VAL B 1 356 ? 29.906 5.934 10.766 1 87.44 356 VAL B N 1
ATOM 7120 C CA . VAL B 1 356 ? 29.188 5.191 11.797 1 87.44 356 VAL B CA 1
ATOM 7121 C C . VAL B 1 356 ? 29.969 3.92 12.148 1 87.44 356 VAL B C 1
ATOM 7123 O O . VAL B 1 356 ? 30.031 2.984 11.344 1 87.44 356 VAL B O 1
ATOM 7126 N N . SER B 1 357 ? 30.453 3.896 13.305 1 81.06 357 SER B N 1
ATOM 7127 C CA . SER B 1 357 ? 31.297 2.781 13.711 1 81.06 357 SER B CA 1
ATOM 7128 C C . SER B 1 357 ? 30.531 1.465 13.695 1 81.06 357 SER B C 1
ATOM 7130 O O . SER B 1 357 ? 29.312 1.454 13.852 1 81.06 357 SER B O 1
ATOM 7132 N N . LYS B 1 358 ? 31.312 0.44 13.5 1 77.69 358 LYS B N 1
ATOM 7133 C CA . LYS B 1 358 ? 30.719 -0.897 13.43 1 77.69 358 LYS B CA 1
ATOM 7134 C C . LYS B 1 358 ? 29.953 -1.232 14.703 1 77.69 358 LYS B C 1
ATOM 7136 O O . LYS B 1 358 ? 28.906 -1.878 14.648 1 77.69 358 LYS B O 1
ATOM 7141 N N . GLY B 1 359 ? 30.438 -0.794 15.75 1 77 359 GLY B N 1
ATOM 7142 C CA . GLY B 1 359 ? 29.766 -1.044 17.016 1 77 359 GLY B CA 1
ATOM 7143 C C . GLY B 1 359 ? 28.406 -0.373 17.109 1 77 359 GLY B C 1
ATOM 7144 O O . GLY B 1 359 ? 27.531 -0.816 17.859 1 77 359 GLY B O 1
ATOM 7145 N N . ASP B 1 360 ? 28.281 0.587 16.281 1 78.69 360 ASP B N 1
ATOM 7146 C CA . ASP B 1 360 ? 27.031 1.351 16.328 1 78.69 360 ASP B CA 1
ATOM 7147 C C . ASP B 1 360 ? 26.094 0.932 15.203 1 78.69 360 ASP B C 1
ATOM 7149 O O . ASP B 1 360 ? 25.016 1.501 15.047 1 78.69 360 ASP B O 1
ATOM 7153 N N . GLU B 1 361 ? 26.531 -0.023 14.461 1 81.06 361 GLU B N 1
ATOM 7154 C CA . GLU B 1 361 ? 25.719 -0.539 13.367 1 81.06 361 GLU B CA 1
ATOM 7155 C C . GLU B 1 361 ? 25.359 -2.008 13.594 1 81.06 361 GLU B C 1
ATOM 7157 O O . GLU B 1 361 ? 26.188 -2.893 13.344 1 81.06 361 GLU B O 1
ATOM 7162 N N . PRO B 1 362 ? 24.125 -2.15 13.875 1 83.94 362 PRO B N 1
ATOM 7163 C CA . PRO B 1 362 ? 23.75 -3.527 14.195 1 83.94 362 PRO B CA 1
ATOM 7164 C C . PRO B 1 362 ? 23.516 -4.383 12.953 1 83.94 362 PRO B C 1
ATOM 7166 O O . PRO B 1 362 ? 23.5 -5.613 13.039 1 83.94 362 PRO B O 1
ATOM 7169 N N . ILE B 1 363 ? 23.406 -3.852 11.742 1 87.62 363 ILE B N 1
ATOM 7170 C CA . ILE B 1 363 ? 22.969 -4.594 10.562 1 87.62 363 ILE B CA 1
ATOM 7171 C C . ILE B 1 363 ? 24.188 -5.109 9.805 1 87.62 363 ILE B C 1
ATOM 7173 O O . ILE B 1 363 ? 25.125 -4.352 9.531 1 87.62 363 ILE B O 1
ATOM 7177 N N . THR B 1 364 ? 24.297 -6.328 9.625 1 90.69 364 THR B N 1
ATOM 7178 C CA . THR B 1 364 ? 25.203 -6.898 8.633 1 90.69 364 THR B CA 1
ATOM 7179 C C . THR B 1 364 ? 24.562 -6.863 7.246 1 90.69 364 THR B C 1
ATOM 7181 O O . THR B 1 364 ? 23.562 -7.531 6.996 1 90.69 364 THR B O 1
ATOM 7184 N N . PRO B 1 365 ? 25.156 -6.109 6.391 1 92.12 365 PRO B N 1
ATOM 7185 C CA . PRO B 1 365 ? 24.531 -5.957 5.074 1 92.12 365 PRO B CA 1
ATOM 7186 C C . PRO B 1 365 ? 24.422 -7.277 4.32 1 92.12 365 PRO B C 1
ATOM 7188 O O . PRO B 1 365 ? 25.25 -8.172 4.496 1 92.12 365 PRO B O 1
ATOM 7191 N N . LEU B 1 366 ? 23.438 -7.395 3.504 1 94.81 366 LEU B N 1
ATOM 7192 C CA . LEU B 1 366 ? 23.156 -8.609 2.74 1 94.81 366 LEU B CA 1
ATOM 7193 C C . LEU B 1 366 ? 24.312 -8.945 1.811 1 94.81 366 LEU B C 1
ATOM 7195 O O . LEU B 1 366 ? 24.609 -10.117 1.583 1 94.81 366 LEU B O 1
ATOM 7199 N N . VAL B 1 367 ? 25.016 -7.934 1.271 1 93.44 367 VAL B N 1
ATOM 7200 C CA . VAL B 1 367 ? 26.109 -8.133 0.336 1 93.44 367 VAL B CA 1
ATOM 7201 C C . VAL B 1 367 ? 27.188 -9 0.984 1 93.44 367 VAL B C 1
ATOM 7203 O O . VAL B 1 367 ? 27.922 -9.727 0.294 1 93.44 367 VAL B O 1
ATOM 7206 N N . ASP B 1 368 ? 27.25 -9 2.318 1 92.69 368 ASP B N 1
ATOM 7207 C CA . ASP B 1 368 ? 28.266 -9.758 3.047 1 92.69 368 ASP B CA 1
ATOM 7208 C C . ASP B 1 368 ? 27.766 -11.164 3.385 1 92.69 368 ASP B C 1
ATOM 7210 O O . ASP B 1 368 ? 28.547 -12.023 3.785 1 92.69 368 ASP B O 1
ATOM 7214 N N . ARG B 1 369 ? 26.5 -11.398 3.23 1 94.12 369 ARG B N 1
ATOM 7215 C CA . ARG B 1 369 ? 25.906 -12.68 3.617 1 94.12 369 ARG B CA 1
ATOM 7216 C C . ARG B 1 369 ? 25.438 -13.453 2.395 1 94.12 369 ARG B C 1
ATOM 7218 O O . ARG B 1 369 ? 25.281 -14.68 2.453 1 94.12 369 ARG B O 1
ATOM 7225 N N . ILE B 1 370 ? 25.25 -12.82 1.312 1 95.06 370 ILE B N 1
ATOM 7226 C CA . ILE B 1 370 ? 24.531 -13.367 0.157 1 95.06 370 ILE B CA 1
ATOM 7227 C C . ILE B 1 370 ? 25.328 -14.539 -0.423 1 95.06 370 ILE B C 1
ATOM 7229 O O . ILE B 1 370 ? 24.734 -15.508 -0.917 1 95.06 370 ILE B O 1
ATOM 7233 N N . GLY B 1 371 ? 26.656 -14.492 -0.4 1 94.25 371 GLY B N 1
ATOM 7234 C CA . GLY B 1 371 ? 27.484 -15.609 -0.836 1 94.25 371 GLY B CA 1
ATOM 7235 C C . GLY B 1 371 ? 27.266 -16.859 -0.016 1 94.25 371 GLY B C 1
ATOM 7236 O O . GLY B 1 371 ? 27.25 -17.969 -0.559 1 94.25 371 GLY B O 1
ATOM 7237 N N . GLN B 1 372 ? 27.078 -16.656 1.266 1 94.06 372 GLN B N 1
ATOM 7238 C CA . GLN B 1 372 ? 26.828 -17.781 2.162 1 94.06 372 GLN B CA 1
ATOM 7239 C C . GLN B 1 372 ? 25.453 -18.391 1.918 1 94.06 372 GLN B C 1
ATOM 7241 O O . GLN B 1 372 ? 25.266 -19.594 2.043 1 94.06 372 GLN B O 1
ATOM 7246 N N . LEU B 1 373 ? 24.516 -17.562 1.619 1 95.88 373 LEU B N 1
ATOM 7247 C CA . LEU B 1 373 ? 23.172 -18.062 1.301 1 95.88 373 LEU B CA 1
ATOM 7248 C C . LEU B 1 373 ? 23.219 -19 0.091 1 95.88 373 LEU B C 1
ATOM 7250 O O . LEU B 1 373 ? 22.578 -20.047 0.089 1 95.88 373 LEU B O 1
ATOM 7254 N N . ARG B 1 374 ? 23.969 -18.562 -0.886 1 95.06 374 ARG B N 1
ATOM 7255 C CA . ARG B 1 374 ? 24.156 -19.359 -2.09 1 95.06 374 ARG B CA 1
ATOM 7256 C C . ARG B 1 374 ? 24.906 -20.656 -1.778 1 95.06 374 ARG B C 1
ATOM 7258 O O . ARG B 1 374 ? 24.422 -21.75 -2.1 1 95.06 374 ARG B O 1
ATOM 7265 N N . ASN B 1 375 ? 26.031 -20.594 -1.079 1 94.69 375 ASN B N 1
ATOM 7266 C CA . ASN B 1 375 ? 26.953 -21.703 -0.912 1 94.69 375 ASN B CA 1
ATOM 7267 C C . ASN B 1 375 ? 26.469 -22.688 0.15 1 94.69 375 ASN B C 1
ATOM 7269 O O . ASN B 1 375 ? 26.641 -23.891 0.004 1 94.69 375 ASN B O 1
ATOM 7273 N N . GLU B 1 376 ? 25.844 -22.109 1.183 1 93.62 376 GLU B N 1
ATOM 7274 C CA . GLU B 1 376 ? 25.531 -22.953 2.342 1 93.62 376 GLU B CA 1
ATOM 7275 C C . GLU B 1 376 ? 24.078 -23.375 2.352 1 93.62 376 GLU B C 1
ATOM 7277 O O . GLU B 1 376 ? 23.734 -24.453 2.83 1 93.62 376 GLU B O 1
ATOM 7282 N N . LEU B 1 377 ? 23.219 -22.531 1.839 1 94.81 377 LEU B N 1
ATOM 7283 C CA . LEU B 1 377 ? 21.797 -22.844 1.905 1 94.81 377 LEU B CA 1
ATOM 7284 C C . LEU B 1 377 ? 21.234 -23.125 0.517 1 94.81 377 LEU B C 1
ATOM 7286 O O . LEU B 1 377 ? 20.062 -23.5 0.377 1 94.81 377 LEU B O 1
ATOM 7290 N N . GLU B 1 378 ? 22.047 -22.938 -0.547 1 95.31 378 GLU B N 1
ATOM 7291 C CA . GLU B 1 378 ? 21.641 -23.172 -1.927 1 95.31 378 GLU B CA 1
ATOM 7292 C C . GLU B 1 378 ? 20.422 -22.328 -2.297 1 95.31 378 GLU B C 1
ATOM 7294 O O . GLU B 1 378 ? 19.469 -22.812 -2.914 1 95.31 378 GLU B O 1
ATOM 7299 N N . VAL B 1 379 ? 20.375 -21.156 -1.777 1 97.38 379 VAL B N 1
ATOM 7300 C CA . VAL B 1 379 ? 19.344 -20.188 -2.135 1 97.38 379 VAL B CA 1
ATOM 7301 C C . VAL B 1 379 ? 19.875 -19.234 -3.215 1 97.38 379 VAL B C 1
ATOM 7303 O O . VAL B 1 379 ? 20.859 -18.531 -3.008 1 97.38 379 VAL B O 1
ATOM 7306 N N . SER B 1 380 ? 19.266 -19.328 -4.406 1 98.31 380 SER B N 1
ATOM 7307 C CA . SER B 1 380 ? 19.641 -18.422 -5.496 1 98.31 380 SER B CA 1
ATOM 7308 C C . SER B 1 380 ? 19.016 -17.047 -5.316 1 98.31 380 SER B C 1
ATOM 7310 O O . SER B 1 380 ? 18.016 -16.891 -4.613 1 98.31 380 SER B O 1
ATOM 7312 N N . THR B 1 381 ? 19.719 -16.047 -5.844 1 98.31 381 THR B N 1
ATOM 7313 C CA . THR B 1 381 ? 19.203 -14.688 -5.727 1 98.31 381 THR B CA 1
ATOM 7314 C C . THR B 1 381 ? 19.234 -13.977 -7.074 1 98.31 381 THR B C 1
ATOM 7316 O O . THR B 1 381 ? 20.203 -14.117 -7.828 1 98.31 381 THR B O 1
ATOM 7319 N N . VAL B 1 382 ? 18.188 -13.359 -7.48 1 98.69 382 VAL B N 1
ATOM 7320 C CA . VAL B 1 382 ? 18.141 -12.422 -8.602 1 98.69 382 VAL B CA 1
ATOM 7321 C C . VAL B 1 382 ? 17.922 -11.008 -8.086 1 98.69 382 VAL B C 1
ATOM 7323 O O . VAL B 1 382 ? 16.938 -10.734 -7.391 1 98.69 382 VAL B O 1
ATOM 7326 N N . ILE B 1 383 ? 18.828 -10.086 -8.383 1 98.06 383 ILE B N 1
ATOM 7327 C CA . ILE B 1 383 ? 18.781 -8.727 -7.844 1 98.06 383 ILE B CA 1
ATOM 7328 C C . ILE B 1 383 ? 18.781 -7.719 -8.992 1 98.06 383 ILE B C 1
ATOM 7330 O O . ILE B 1 383 ? 19.672 -7.754 -9.852 1 98.06 383 ILE B O 1
ATOM 7334 N N . VAL B 1 384 ? 17.781 -6.949 -9.031 1 96.62 384 VAL B N 1
ATOM 7335 C CA . VAL B 1 384 ? 17.812 -5.781 -9.906 1 96.62 384 VAL B CA 1
ATOM 7336 C C . VAL B 1 384 ? 18.594 -4.656 -9.234 1 96.62 384 VAL B C 1
ATOM 7338 O O . VAL B 1 384 ? 18.266 -4.23 -8.125 1 96.62 384 VAL B O 1
ATOM 7341 N N . MET B 1 385 ? 19.609 -4.195 -9.898 1 92.69 385 MET B N 1
ATOM 7342 C CA . MET B 1 385 ? 20.469 -3.145 -9.359 1 92.69 385 MET B CA 1
ATOM 7343 C C . MET B 1 385 ? 20.656 -2.021 -10.367 1 92.69 385 MET B C 1
ATOM 7345 O O . MET B 1 385 ? 20.797 -2.275 -11.57 1 92.69 385 MET B O 1
ATOM 7349 N N . GLY B 1 386 ? 20.688 -0.786 -9.93 1 84.31 386 GLY B N 1
ATOM 7350 C CA . GLY B 1 386 ? 20.906 0.35 -10.812 1 84.31 386 GLY B CA 1
ATOM 7351 C C . GLY B 1 386 ? 21.953 1.315 -10.297 1 84.31 386 GLY B C 1
ATOM 7352 O O . GLY B 1 386 ? 22.656 1.953 -11.078 1 84.31 386 GLY B O 1
ATOM 7353 N N . GLY B 1 387 ? 22.141 1.391 -9.008 1 82.44 387 GLY B N 1
ATOM 7354 C CA . GLY B 1 387 ? 22.953 2.453 -8.453 1 82.44 387 GLY B CA 1
ATOM 7355 C C . GLY B 1 387 ? 24.234 1.945 -7.801 1 82.44 387 GLY B C 1
ATOM 7356 O O . GLY B 1 387 ? 25.281 2.598 -7.871 1 82.44 387 GLY B O 1
ATOM 7357 N N . SER B 1 388 ? 24.156 0.845 -7.227 1 84.25 388 SER B N 1
ATOM 7358 C CA . SER B 1 388 ? 25.297 0.335 -6.473 1 84.25 388 SER B CA 1
ATOM 7359 C C . SER B 1 388 ? 25.953 -0.838 -7.191 1 84.25 388 SER B C 1
ATOM 7361 O O . SER B 1 388 ? 25.266 -1.755 -7.648 1 84.25 388 SER B O 1
ATOM 7363 N N . GLY B 1 389 ? 27.266 -0.789 -7.289 1 87.69 389 GLY B N 1
ATOM 7364 C CA . GLY B 1 389 ? 28 -1.868 -7.938 1 87.69 389 GLY B CA 1
ATOM 7365 C C . GLY B 1 389 ? 28.609 -2.844 -6.953 1 87.69 389 GLY B C 1
ATOM 7366 O O . GLY B 1 389 ? 29.422 -3.693 -7.336 1 87.69 389 GLY B O 1
ATOM 7367 N N . ASP B 1 390 ? 28.234 -2.799 -5.68 1 88.5 390 ASP B N 1
ATOM 7368 C CA . ASP B 1 390 ? 28.844 -3.609 -4.633 1 88.5 390 ASP B CA 1
ATOM 7369 C C . ASP B 1 390 ? 28.562 -5.094 -4.852 1 88.5 390 ASP B C 1
ATOM 7371 O O . ASP B 1 390 ? 29.391 -5.945 -4.5 1 88.5 390 ASP B O 1
ATOM 7375 N N . TYR B 1 391 ? 27.531 -5.41 -5.473 1 93.62 391 TYR B N 1
ATOM 7376 C CA . TYR B 1 391 ? 27.141 -6.805 -5.621 1 93.62 391 TYR B CA 1
ATOM 7377 C C . TYR B 1 391 ? 27.859 -7.453 -6.797 1 93.62 391 TYR B C 1
ATOM 7379 O O . TYR B 1 391 ? 27.766 -8.664 -7 1 93.62 391 TYR B O 1
ATOM 7387 N N . LEU B 1 392 ? 28.562 -6.676 -7.609 1 94.56 392 LEU B N 1
ATOM 7388 C CA . LEU B 1 392 ? 29.297 -7.234 -8.734 1 94.56 392 LEU B CA 1
ATOM 7389 C C . LEU B 1 392 ? 30.344 -8.227 -8.242 1 94.56 392 LEU B C 1
ATOM 7391 O O . LEU B 1 392 ? 30.672 -9.195 -8.945 1 94.56 392 LEU B O 1
ATOM 7395 N N . ASP B 1 393 ? 30.844 -8.031 -7.004 1 92.31 393 ASP B N 1
ATOM 7396 C CA . ASP B 1 393 ? 31.891 -8.875 -6.445 1 92.31 393 ASP B CA 1
ATOM 7397 C C . ASP B 1 393 ? 31.391 -10.289 -6.203 1 92.31 393 ASP B C 1
ATOM 7399 O O . ASP B 1 393 ? 32.156 -11.242 -6.211 1 92.31 393 ASP B O 1
ATOM 7403 N N . VAL B 1 394 ? 30.125 -10.422 -5.977 1 94 394 VAL B N 1
ATOM 7404 C CA . VAL B 1 394 ? 29.594 -11.719 -5.543 1 94 394 VAL B CA 1
ATOM 7405 C C . VAL B 1 394 ? 28.703 -12.305 -6.633 1 94 394 VAL B C 1
ATOM 7407 O O . VAL B 1 394 ? 28.188 -13.414 -6.488 1 94 394 VAL B O 1
ATOM 7410 N N . ALA B 1 395 ? 28.547 -11.633 -7.762 1 96.94 395 ALA B N 1
ATOM 7411 C CA . ALA B 1 395 ? 27.609 -12.039 -8.805 1 96.94 395 ALA B CA 1
ATOM 7412 C C . ALA B 1 395 ? 28.188 -13.18 -9.641 1 96.94 395 ALA B C 1
ATOM 7414 O O . ALA B 1 395 ? 29.375 -13.164 -10 1 96.94 395 ALA B O 1
ATOM 7415 N N . ASP B 1 396 ? 27.406 -14.18 -9.93 1 98 396 ASP B N 1
ATOM 7416 C CA . ASP B 1 396 ? 27.766 -15.25 -10.844 1 98 396 ASP B CA 1
ATOM 7417 C C . ASP B 1 396 ? 27.438 -14.883 -12.289 1 98 396 ASP B C 1
ATOM 7419 O O . ASP B 1 396 ? 28.141 -15.289 -13.219 1 98 396 ASP B O 1
ATOM 7423 N N . THR B 1 397 ? 26.328 -14.25 -12.508 1 98.44 397 THR B N 1
ATOM 7424 C CA . THR B 1 397 ? 25.844 -13.805 -13.812 1 98.44 397 THR B CA 1
ATOM 7425 C C . THR B 1 397 ? 25.359 -12.359 -13.734 1 98.44 397 THR B C 1
ATOM 7427 O O . THR B 1 397 ? 24.719 -11.961 -12.758 1 98.44 397 THR B O 1
ATOM 7430 N N . VAL B 1 398 ? 25.703 -11.578 -14.703 1 98.31 398 VAL B N 1
ATOM 7431 C CA . VAL B 1 398 ? 25.25 -10.203 -14.773 1 98.31 398 VAL B CA 1
ATOM 7432 C C . VAL B 1 398 ? 24.562 -9.945 -16.109 1 98.31 398 VAL B C 1
ATOM 7434 O O . VAL B 1 398 ? 25.188 -10.086 -17.172 1 98.31 398 VAL B O 1
ATOM 7437 N N . ILE B 1 399 ? 23.328 -9.594 -16.109 1 98.12 399 ILE B N 1
ATOM 7438 C CA . ILE B 1 399 ? 22.531 -9.312 -17.297 1 98.12 399 ILE B CA 1
ATOM 7439 C C . ILE B 1 399 ? 22.219 -7.816 -17.359 1 98.12 399 ILE B C 1
ATOM 7441 O O . ILE B 1 399 ? 21.641 -7.25 -16.422 1 98.12 399 ILE B O 1
ATOM 7445 N N . GLN B 1 400 ? 22.594 -7.152 -18.391 1 96.88 400 GLN B N 1
ATOM 7446 C CA . GLN B 1 400 ? 22.25 -5.75 -18.609 1 96.88 400 GLN B CA 1
ATOM 7447 C C . GLN B 1 400 ? 21.047 -5.613 -19.531 1 96.88 400 GLN B C 1
ATOM 7449 O O . GLN B 1 400 ? 21.016 -6.207 -20.609 1 96.88 400 GLN B O 1
ATOM 7454 N N . MET B 1 401 ? 20.031 -4.969 -19.047 1 95.38 401 MET B N 1
ATOM 7455 C CA . MET B 1 401 ? 18.922 -4.609 -19.922 1 95.38 401 MET B CA 1
ATOM 7456 C C . MET B 1 401 ? 19.25 -3.363 -20.734 1 95.38 401 MET B C 1
ATOM 7458 O O . MET B 1 401 ? 19.547 -2.307 -20.172 1 95.38 401 MET B O 1
ATOM 7462 N N . HIS B 1 402 ? 19.219 -3.479 -21.969 1 92.31 402 HIS B N 1
ATOM 7463 C CA . HIS B 1 402 ? 19.484 -2.389 -22.906 1 92.31 402 HIS B CA 1
ATOM 7464 C C . HIS B 1 402 ? 18.422 -2.328 -23.984 1 92.31 402 HIS B C 1
ATOM 7466 O O . HIS B 1 402 ? 18.297 -3.25 -24.797 1 92.31 402 HIS B O 1
ATOM 7472 N N . ASP B 1 403 ? 17.641 -1.229 -24.031 1 89.88 403 ASP B N 1
ATOM 7473 C CA . ASP B 1 403 ? 16.516 -1.067 -24.953 1 89.88 403 ASP B CA 1
ATOM 7474 C C . ASP B 1 403 ? 15.57 -2.256 -24.891 1 89.88 403 ASP B C 1
ATOM 7476 O O . ASP B 1 403 ? 15.219 -2.844 -25.906 1 89.88 403 ASP B O 1
ATOM 7480 N N . TYR B 1 404 ? 15.359 -2.719 -23.719 1 91.12 404 TYR B N 1
ATOM 7481 C CA . TYR B 1 404 ? 14.391 -3.756 -23.391 1 91.12 404 TYR B CA 1
ATOM 7482 C C . TYR B 1 404 ? 14.883 -5.129 -23.828 1 91.12 404 TYR B C 1
ATOM 7484 O O . TYR B 1 404 ? 14.102 -6.074 -23.938 1 91.12 404 TYR B O 1
ATOM 7492 N N . GLN B 1 405 ? 16.188 -5.191 -24.094 1 95 405 GLN B N 1
ATOM 7493 C CA . GLN B 1 405 ? 16.781 -6.477 -24.422 1 95 405 GLN B CA 1
ATOM 7494 C C . GLN B 1 405 ? 17.844 -6.863 -23.391 1 95 405 GLN B C 1
ATOM 7496 O O . GLN B 1 405 ? 18.516 -5.996 -22.812 1 95 405 GLN B O 1
ATOM 7501 N N . ALA B 1 406 ? 18.016 -8.156 -23.203 1 96.69 406 ALA B N 1
ATOM 7502 C CA . ALA B 1 406 ? 19 -8.664 -22.25 1 96.69 406 ALA B CA 1
ATOM 7503 C C . ALA B 1 406 ? 20.359 -8.875 -22.922 1 96.69 406 ALA B C 1
ATOM 7505 O O . ALA B 1 406 ? 20.422 -9.438 -24.016 1 96.69 406 ALA B O 1
ATOM 7506 N N . VAL B 1 407 ? 21.359 -8.375 -22.312 1 97.19 407 VAL B N 1
ATOM 7507 C CA . VAL B 1 407 ? 22.734 -8.562 -22.766 1 97.19 407 VAL B CA 1
ATOM 7508 C C . VAL B 1 407 ? 23.578 -9.172 -21.641 1 97.19 407 VAL B C 1
ATOM 7510 O O . VAL B 1 407 ? 23.516 -8.719 -20.5 1 97.19 407 VAL B O 1
ATOM 7513 N N . ASP B 1 408 ? 24.344 -10.234 -22 1 98.19 408 ASP B N 1
ATOM 7514 C CA . ASP B 1 408 ? 25.234 -10.828 -21.016 1 98.19 408 ASP B CA 1
ATOM 7515 C C . ASP B 1 408 ? 26.5 -9.984 -20.844 1 98.19 408 ASP B C 1
ATOM 7517 O O . ASP B 1 408 ? 27.328 -9.906 -21.75 1 98.19 408 ASP B O 1
ATOM 7521 N N . VAL B 1 409 ? 26.625 -9.422 -19.672 1 97.56 409 VAL B N 1
ATOM 7522 C CA . VAL B 1 409 ? 27.797 -8.578 -19.422 1 97.56 409 VAL B CA 1
ATOM 7523 C C . VAL B 1 409 ? 28.609 -9.156 -18.25 1 97.56 409 VAL B C 1
ATOM 7525 O O . VAL B 1 409 ? 29.219 -8.414 -17.5 1 97.56 409 VAL B O 1
ATOM 7528 N N . THR B 1 410 ? 28.5 -10.445 -18.016 1 97.94 410 THR B N 1
ATOM 7529 C CA . THR B 1 410 ? 29.188 -11.109 -16.906 1 97.94 410 THR B CA 1
ATOM 7530 C C . THR B 1 410 ? 30.703 -10.875 -17 1 97.94 410 THR B C 1
ATOM 7532 O O . THR B 1 410 ? 31.328 -10.516 -16 1 97.94 410 THR B O 1
ATOM 7535 N N . GLU B 1 411 ? 31.266 -11.047 -18.156 1 97.31 411 GLU B N 1
ATOM 7536 C CA . GLU B 1 411 ? 32.719 -10.852 -18.328 1 97.31 411 GLU B CA 1
ATOM 7537 C C . GLU B 1 411 ? 33.094 -9.398 -18.109 1 97.31 411 GLU B C 1
ATOM 7539 O O . GLU B 1 411 ? 34.125 -9.109 -17.453 1 97.31 411 GLU B O 1
ATOM 7544 N N . LYS B 1 412 ? 32.312 -8.586 -18.672 1 96.25 412 LYS B N 1
ATOM 7545 C CA . LYS B 1 412 ? 32.594 -7.164 -18.484 1 96.25 412 LYS B CA 1
ATOM 7546 C C . LYS B 1 412 ? 32.531 -6.793 -17 1 96.25 412 LYS B C 1
ATOM 7548 O O . LYS B 1 412 ? 33.375 -6.004 -16.531 1 96.25 412 LYS B O 1
ATOM 7553 N N . ALA B 1 413 ? 31.578 -7.25 -16.281 1 96.25 413 ALA B N 1
ATOM 7554 C CA . ALA B 1 413 ? 31.438 -6.988 -14.859 1 96.25 413 ALA B CA 1
ATOM 7555 C C . ALA B 1 413 ? 32.656 -7.457 -14.086 1 96.25 413 ALA B C 1
ATOM 7557 O O . ALA B 1 413 ? 33.125 -6.777 -13.172 1 96.25 413 ALA B O 1
ATOM 7558 N N . GLN B 1 414 ? 33.188 -8.562 -14.484 1 96.12 414 GLN B N 1
ATOM 7559 C CA . GLN B 1 414 ? 34.406 -9.078 -13.844 1 96.12 414 GLN B CA 1
ATOM 7560 C C . GLN B 1 414 ? 35.594 -8.156 -14.078 1 96.12 414 GLN B C 1
ATOM 7562 O O . GLN B 1 414 ? 36.406 -7.945 -13.18 1 96.12 414 GLN B O 1
ATOM 7567 N N . GLN B 1 415 ? 35.625 -7.648 -15.219 1 95.88 415 GLN B N 1
ATOM 7568 C CA . GLN B 1 415 ? 36.688 -6.695 -15.539 1 95.88 415 GLN B CA 1
ATOM 7569 C C . GLN B 1 415 ? 36.562 -5.422 -14.711 1 95.88 415 GLN B C 1
ATOM 7571 O O . GLN B 1 415 ? 37.562 -4.875 -14.242 1 95.88 415 GLN B O 1
ATOM 7576 N N . VAL B 1 416 ? 35.344 -5.012 -14.586 1 93.81 416 VAL B N 1
ATOM 7577 C CA . VAL B 1 416 ? 35.094 -3.809 -13.805 1 93.81 416 VAL B CA 1
ATOM 7578 C C . VAL B 1 416 ? 35.531 -4.023 -12.359 1 93.81 416 VAL B C 1
ATOM 7580 O O . VAL B 1 416 ? 36.094 -3.129 -11.742 1 93.81 416 VAL B O 1
ATOM 7583 N N . VAL B 1 417 ? 35.219 -5.141 -11.82 1 93.81 417 VAL B N 1
ATOM 7584 C CA . VAL B 1 417 ? 35.562 -5.465 -10.438 1 93.81 417 VAL B CA 1
ATOM 7585 C C . VAL B 1 417 ? 37.094 -5.426 -10.281 1 93.81 417 VAL B C 1
ATOM 7587 O O . VAL B 1 417 ? 37.594 -4.945 -9.266 1 93.81 417 VAL B O 1
ATOM 7590 N N . LYS B 1 418 ? 37.812 -5.902 -11.258 1 93.75 418 LYS B N 1
ATOM 7591 C CA . LYS B 1 418 ? 39.25 -5.918 -11.227 1 93.75 418 LYS B CA 1
ATOM 7592 C C . LYS B 1 418 ? 39.844 -4.504 -11.32 1 93.75 418 LYS B C 1
ATOM 7594 O O . LYS B 1 418 ? 40.812 -4.172 -10.648 1 93.75 418 LYS B O 1
ATOM 7599 N N . GLN B 1 419 ? 39.219 -3.707 -12.078 1 91.62 419 GLN B N 1
ATOM 7600 C CA . GLN B 1 419 ? 39.719 -2.355 -12.336 1 91.62 419 GLN B CA 1
ATOM 7601 C C . GLN B 1 419 ? 39.344 -1.412 -11.195 1 91.62 419 GLN B C 1
ATOM 7603 O O . GLN B 1 419 ? 40.031 -0.419 -10.961 1 91.62 419 GLN B O 1
ATOM 7608 N N . HIS B 1 420 ? 38.219 -1.74 -10.547 1 88.38 420 HIS B N 1
ATOM 7609 C CA . HIS B 1 420 ? 37.719 -0.909 -9.461 1 88.38 420 HIS B CA 1
ATOM 7610 C C . HIS B 1 420 ? 37.5 -1.735 -8.203 1 88.38 420 HIS B C 1
ATOM 7612 O O . HIS B 1 420 ? 36.344 -1.885 -7.762 1 88.38 420 HIS B O 1
ATOM 7618 N N . PRO B 1 421 ? 38.562 -2.096 -7.562 1 84.44 421 PRO B N 1
ATOM 7619 C CA . PRO B 1 421 ? 38.375 -2.936 -6.375 1 84.44 421 PRO B CA 1
ATOM 7620 C C . PRO B 1 421 ? 37.688 -2.195 -5.227 1 84.44 421 PRO B C 1
ATOM 7622 O O . PRO B 1 421 ? 37.906 -0.99 -5.055 1 84.44 421 PRO B O 1
ATOM 7625 N N . THR B 1 422 ? 36.875 -2.885 -4.547 1 78.19 422 THR B N 1
ATOM 7626 C CA . THR B 1 422 ? 36.156 -2.289 -3.43 1 78.19 422 THR B CA 1
ATOM 7627 C C . THR B 1 422 ? 37.094 -2.033 -2.254 1 78.19 422 THR B C 1
ATOM 7629 O O . THR B 1 422 ? 38.062 -2.781 -2.043 1 78.19 422 THR B O 1
ATOM 7632 N N . GLU B 1 423 ? 36.75 -0.94 -1.513 1 76 423 GLU B N 1
ATOM 7633 C CA . GLU B 1 423 ? 37.5 -0.658 -0.283 1 76 423 GLU B CA 1
ATOM 7634 C C . GLU B 1 423 ? 36.625 -0.915 0.948 1 76 423 GLU B C 1
ATOM 7636 O O . GLU B 1 423 ? 37 -0.556 2.064 1 76 423 GLU B O 1
ATOM 7641 N N . ARG B 1 424 ? 35.562 -1.562 0.657 1 78.88 424 ARG B N 1
ATOM 7642 C CA . ARG B 1 424 ? 34.656 -1.895 1.759 1 78.88 424 ARG B CA 1
ATOM 7643 C C . ARG B 1 424 ? 35.188 -3.072 2.566 1 78.88 424 ARG B C 1
ATOM 7645 O O . ARG B 1 424 ? 35.844 -3.963 2.016 1 78.88 424 ARG B O 1
ATOM 7652 N N . ASN B 1 425 ? 34.875 -2.979 3.904 1 78.19 425 ASN B N 1
ATOM 7653 C CA . ASN B 1 425 ? 35.219 -4.121 4.754 1 78.19 425 ASN B CA 1
ATOM 7654 C C . ASN B 1 425 ? 34.031 -5.082 4.879 1 78.19 425 ASN B C 1
ATOM 7656 O O . ASN B 1 425 ? 32.875 -4.652 5.012 1 78.19 425 ASN B O 1
ATOM 7660 N N . ASN B 1 426 ? 34.375 -6.332 4.699 1 78.81 426 ASN B N 1
ATOM 7661 C CA . ASN B 1 426 ? 33.344 -7.34 5 1 78.81 426 ASN B CA 1
ATOM 7662 C C . ASN B 1 426 ? 33 -7.336 6.48 1 78.81 426 ASN B C 1
ATOM 7664 O O . ASN B 1 426 ? 33.875 -7.395 7.344 1 78.81 426 ASN B O 1
ATOM 7668 N N . GLU B 1 427 ? 31.766 -7.27 6.77 1 76.31 427 GLU B N 1
ATOM 7669 C CA . GLU B 1 427 ? 31.328 -7.09 8.156 1 76.31 427 GLU B CA 1
ATOM 7670 C C . GLU B 1 427 ? 30.766 -8.383 8.727 1 76.31 427 GLU B C 1
ATOM 7672 O O . GLU B 1 427 ? 30.172 -8.383 9.805 1 76.31 427 GLU B O 1
ATOM 7677 N N . CYS B 1 428 ? 30.938 -9.406 7.977 1 76.19 428 CYS B N 1
ATOM 7678 C CA . CYS B 1 428 ? 30.5 -10.703 8.492 1 76.19 428 CYS B CA 1
ATOM 7679 C C . CYS B 1 428 ? 31.453 -11.211 9.555 1 76.19 428 CYS B C 1
ATOM 7681 O O . CYS B 1 428 ? 32.656 -11.367 9.305 1 76.19 428 CYS B O 1
ATOM 7683 N N . GLU B 1 429 ? 30.922 -11.406 10.742 1 70 429 GLU B N 1
ATOM 7684 C CA . GLU B 1 429 ? 31.781 -11.82 11.844 1 70 429 GLU B CA 1
ATOM 7685 C C . GLU B 1 429 ? 31.609 -13.312 12.141 1 70 429 GLU B C 1
ATOM 7687 O O . GLU B 1 429 ? 32.438 -13.914 12.828 1 70 429 GLU B O 1
ATOM 7692 N N . SER B 1 430 ? 30.531 -13.859 11.648 1 77.5 430 SER B N 1
ATOM 7693 C CA . SER B 1 430 ? 30.203 -15.234 12.023 1 77.5 430 SER B CA 1
ATOM 7694 C C . SER B 1 430 ? 29.672 -16.016 10.836 1 77.5 430 SER B C 1
ATOM 7696 O O . SER B 1 430 ? 29.312 -15.438 9.812 1 77.5 430 SER B O 1
ATOM 7698 N N . GLU B 1 431 ? 29.734 -17.297 10.992 1 84.06 431 GLU B N 1
ATOM 7699 C CA . GLU B 1 431 ? 29.125 -18.172 10 1 84.06 431 GLU B CA 1
ATOM 7700 C C . GLU B 1 431 ? 27.594 -18.062 10.023 1 84.06 431 GLU B C 1
ATOM 7702 O O . GLU B 1 431 ? 27.016 -17.609 11.008 1 84.06 431 GLU B O 1
ATOM 7707 N N . LEU B 1 432 ? 27.094 -18.312 8.836 1 89.62 432 LEU B N 1
ATOM 7708 C CA . LEU B 1 432 ? 25.641 -18.312 8.742 1 89.62 432 LEU B CA 1
ATOM 7709 C C . LEU B 1 432 ? 25.047 -19.438 9.594 1 89.62 432 LEU B C 1
ATOM 7711 O O . LEU B 1 432 ? 25.422 -20.609 9.438 1 89.62 432 LEU B O 1
ATOM 7715 N N . SER B 1 433 ? 24.203 -19.047 10.492 1 88.88 433 SER B N 1
ATOM 7716 C CA . SER B 1 433 ? 23.562 -20.031 11.359 1 88.88 433 SER B CA 1
ATOM 7717 C C . SER B 1 433 ? 22.234 -20.5 10.781 1 88.88 433 SER B C 1
ATOM 7719 O O . SER B 1 433 ? 21.547 -19.75 10.102 1 88.88 433 SER B O 1
ATOM 7721 N N . THR B 1 434 ? 21.969 -21.781 10.969 1 89.75 434 THR B N 1
ATOM 7722 C CA . THR B 1 434 ? 20.656 -22.328 10.641 1 89.75 434 THR B CA 1
ATOM 7723 C C . THR B 1 434 ? 19.812 -22.516 11.898 1 89.75 434 THR B C 1
ATOM 7725 O O . THR B 1 434 ? 20.344 -22.891 12.953 1 89.75 434 THR B O 1
ATOM 7728 N N . PHE B 1 435 ? 18.609 -22.219 11.711 1 90.69 435 PHE B N 1
ATOM 7729 C CA . PHE B 1 435 ? 17.719 -22.25 12.875 1 90.69 435 PHE B CA 1
ATOM 7730 C C . PHE B 1 435 ? 16.562 -23.234 12.641 1 90.69 435 PHE B C 1
ATOM 7732 O O . PHE B 1 435 ? 16.109 -23.391 11.516 1 90.69 435 PHE B O 1
ATOM 7739 N N . ARG B 1 436 ? 16.094 -23.844 13.781 1 92.19 436 ARG B N 1
ATOM 7740 C CA . ARG B 1 436 ? 14.844 -24.609 13.719 1 92.19 436 ARG B CA 1
ATOM 7741 C C . ARG B 1 436 ? 13.648 -23.688 13.492 1 92.19 436 ARG B C 1
ATOM 7743 O O . ARG B 1 436 ? 13.656 -22.531 13.93 1 92.19 436 ARG B O 1
ATOM 7750 N N . PRO B 1 437 ? 12.656 -24.172 12.758 1 95.06 437 PRO B N 1
ATOM 7751 C CA . PRO B 1 437 ? 11.469 -23.344 12.531 1 95.06 437 PRO B CA 1
ATOM 7752 C C . PRO B 1 437 ? 10.797 -22.906 13.836 1 95.06 437 PRO B C 1
ATOM 7754 O O . PRO B 1 437 ? 10.742 -23.672 14.797 1 95.06 437 PRO B O 1
ATOM 7757 N N . ARG B 1 438 ? 10.312 -21.766 13.883 1 96.5 438 ARG B N 1
ATOM 7758 C CA . ARG B 1 438 ? 9.531 -21.266 15.016 1 96.5 438 ARG B CA 1
ATOM 7759 C C . ARG B 1 438 ? 8.227 -22.047 15.172 1 96.5 438 ARG B C 1
ATOM 7761 O O . ARG B 1 438 ? 7.688 -22.547 14.188 1 96.5 438 ARG B O 1
ATOM 7768 N N . SER B 1 439 ? 7.758 -22.016 16.359 1 97.44 439 SER B N 1
ATOM 7769 C CA . SER B 1 439 ? 6.473 -22.656 16.625 1 97.44 439 SER B CA 1
ATOM 7770 C C . SER B 1 439 ? 5.34 -21.625 16.625 1 97.44 439 SER B C 1
ATOM 7772 O O . SER B 1 439 ? 5.559 -20.453 16.922 1 97.44 439 SER B O 1
ATOM 7774 N N . LEU B 1 440 ? 4.184 -22.062 16.25 1 97.94 440 LEU B N 1
ATOM 7775 C CA . LEU B 1 440 ? 3.002 -21.203 16.172 1 97.94 440 LEU B CA 1
ATOM 7776 C C . LEU B 1 440 ? 1.957 -21.641 17.188 1 97.94 440 LEU B C 1
ATOM 7778 O O . LEU B 1 440 ? 1.658 -22.828 17.328 1 97.94 440 LEU B O 1
ATOM 7782 N N . ASN B 1 441 ? 1.431 -20.703 17.906 1 97.88 441 ASN B N 1
ATOM 7783 C CA . ASN B 1 441 ? 0.394 -20.984 18.891 1 97.88 441 ASN B CA 1
ATOM 7784 C C . ASN B 1 441 ? -0.974 -21.156 18.234 1 97.88 441 ASN B C 1
ATOM 7786 O O . ASN B 1 441 ? -1.663 -20.172 17.953 1 97.88 441 ASN B O 1
ATOM 7790 N N . ARG B 1 442 ? -1.402 -22.328 18.141 1 97.44 442 ARG B N 1
ATOM 7791 C CA . ARG B 1 442 ? -2.672 -22.641 17.484 1 97.44 442 ARG B CA 1
ATOM 7792 C C . ARG B 1 442 ? -3.848 -22.109 18.297 1 97.44 442 ARG B C 1
ATOM 7794 O O . ARG B 1 442 ? -4.855 -21.672 17.734 1 97.44 442 ARG B O 1
ATOM 7801 N N . ALA B 1 443 ? -3.695 -22.141 19.562 1 96.31 443 ALA B N 1
ATOM 7802 C CA . ALA B 1 443 ? -4.762 -21.672 20.438 1 96.31 443 ALA B CA 1
ATOM 7803 C C . ALA B 1 443 ? -5.027 -20.188 20.25 1 96.31 443 ALA B C 1
ATOM 7805 O O . ALA B 1 443 ? -6.172 -19.734 20.312 1 96.31 443 ALA B O 1
ATOM 7806 N N . ALA B 1 444 ? -3.971 -19.531 20.109 1 96 444 ALA B N 1
ATOM 7807 C CA . ALA B 1 444 ? -4.113 -18.094 19.859 1 96 444 ALA B CA 1
ATOM 7808 C C . ALA B 1 444 ? -4.852 -17.844 18.547 1 96 444 ALA B C 1
ATOM 7810 O O . ALA B 1 444 ? -5.672 -16.922 18.453 1 96 444 ALA B O 1
ATOM 7811 N N . LEU B 1 445 ? -4.605 -18.609 17.484 1 96.5 445 LEU B N 1
ATOM 7812 C CA . LEU B 1 445 ? -5.305 -18.5 16.219 1 96.5 445 LEU B CA 1
ATOM 7813 C C . LEU B 1 445 ? -6.793 -18.781 16.391 1 96.5 445 LEU B C 1
ATOM 7815 O O . LEU B 1 445 ? -7.629 -18.062 15.82 1 96.5 445 LEU B O 1
ATOM 7819 N N . GLN B 1 446 ? -7.031 -19.781 17.156 1 96.94 446 GLN B N 1
ATOM 7820 C CA . GLN B 1 446 ? -8.422 -20.156 17.406 1 96.94 446 GLN B CA 1
ATOM 7821 C C . GLN B 1 446 ? -9.172 -19.031 18.141 1 96.94 446 GLN B C 1
ATOM 7823 O O . GLN B 1 446 ? -10.336 -18.766 17.844 1 96.94 446 GLN B O 1
ATOM 7828 N N . LYS B 1 447 ? -8.531 -18.453 19.078 1 96.5 447 LYS B N 1
ATOM 7829 C CA . LYS B 1 447 ? -9.133 -17.359 19.828 1 96.5 447 LYS B CA 1
ATOM 7830 C C . LYS B 1 447 ? -9.469 -16.188 18.906 1 96.5 447 LYS B C 1
ATOM 7832 O O . LYS B 1 447 ? -10.531 -15.578 19.031 1 96.5 447 LYS B O 1
ATOM 7837 N N . ILE B 1 448 ? -8.547 -15.852 17.984 1 96.31 448 ILE B N 1
ATOM 7838 C CA . ILE B 1 448 ? -8.758 -14.773 17.031 1 96.31 448 ILE B CA 1
ATOM 7839 C C . ILE B 1 448 ? -10 -15.062 16.188 1 96.31 448 ILE B C 1
ATOM 7841 O O . ILE B 1 448 ? -10.828 -14.172 15.969 1 96.31 448 ILE B O 1
ATOM 7845 N N . LEU B 1 449 ? -10.164 -16.281 15.719 1 95.75 449 LEU B N 1
ATOM 7846 C CA . LEU B 1 449 ? -11.305 -16.703 14.914 1 95.75 449 LEU B CA 1
ATOM 7847 C C . LEU B 1 449 ? -12.602 -16.594 15.711 1 95.75 449 LEU B C 1
ATOM 7849 O O . LEU B 1 449 ? -13.602 -16.078 15.219 1 95.75 449 LEU B O 1
ATOM 7853 N N . ALA B 1 450 ? -12.508 -17.078 16.906 1 94.88 450 ALA B N 1
ATOM 7854 C CA . ALA B 1 450 ? -13.688 -17.094 17.766 1 94.88 450 ALA B CA 1
ATOM 7855 C C . ALA B 1 450 ? -14.172 -15.68 18.047 1 94.88 450 ALA B C 1
ATOM 7857 O O . ALA B 1 450 ? -15.375 -15.406 18.031 1 94.88 450 ALA B O 1
ATOM 7858 N N . ASP B 1 451 ? -13.273 -14.852 18.312 1 93.75 451 ASP B N 1
ATOM 7859 C CA . ASP B 1 451 ? -13.594 -13.461 18.609 1 93.75 451 ASP B CA 1
ATOM 7860 C C . ASP B 1 451 ? -14.289 -12.789 17.422 1 93.75 451 ASP B C 1
ATOM 7862 O O . ASP B 1 451 ? -15.07 -11.859 17.609 1 93.75 451 ASP B O 1
ATOM 7866 N N . GLY B 1 452 ? -14.008 -13.242 16.266 1 93.81 452 GLY B N 1
ATOM 7867 C CA . GLY B 1 452 ? -14.555 -12.633 15.062 1 93.81 452 GLY B CA 1
ATOM 7868 C C . GLY B 1 452 ? -15.625 -13.477 14.398 1 93.81 452 GLY B C 1
ATOM 7869 O O . GLY B 1 452 ? -15.797 -13.422 13.18 1 93.81 452 GLY B O 1
ATOM 7870 N N . LYS B 1 453 ? -16.219 -14.32 15.094 1 93.25 453 LYS B N 1
ATOM 7871 C CA . LYS B 1 453 ? -17.328 -15.156 14.633 1 93.25 453 LYS B CA 1
ATOM 7872 C C . LYS B 1 453 ? -16.891 -16.047 13.469 1 93.25 453 LYS B C 1
ATOM 7874 O O . LYS B 1 453 ? -17.656 -16.266 12.523 1 93.25 453 LYS B O 1
ATOM 7879 N N . PHE B 1 454 ? -15.633 -16.406 13.453 1 93.06 454 PHE B N 1
ATOM 7880 C CA . PHE B 1 454 ? -15.047 -17.391 12.547 1 93.06 454 PHE B CA 1
ATOM 7881 C C . PHE B 1 454 ? -15.102 -16.891 11.109 1 93.06 454 PHE B C 1
ATOM 7883 O O . PHE B 1 454 ? -15.211 -17.688 10.172 1 93.06 454 PHE B O 1
ATOM 7890 N N . ARG B 1 455 ? -15.086 -15.602 10.938 1 93.94 455 ARG B N 1
ATOM 7891 C CA . ARG B 1 455 ? -15.109 -15.023 9.594 1 93.94 455 ARG B CA 1
ATOM 7892 C C . ARG B 1 455 ? -13.727 -15.047 8.961 1 93.94 455 ARG B C 1
ATOM 7894 O O . ARG B 1 455 ? -12.734 -14.719 9.609 1 93.94 455 ARG B O 1
ATOM 7901 N N . VAL B 1 456 ? -13.664 -15.547 7.762 1 95.94 456 VAL B N 1
ATOM 7902 C CA . VAL B 1 456 ? -12.469 -15.547 6.926 1 95.94 456 VAL B CA 1
ATOM 7903 C C . VAL B 1 456 ? -12.797 -14.961 5.551 1 95.94 456 VAL B C 1
ATOM 7905 O O . VAL B 1 456 ? -13.68 -15.461 4.855 1 95.94 456 VAL B O 1
ATOM 7908 N N . SER B 1 457 ? -12.133 -13.875 5.238 1 95.06 457 SER B N 1
ATOM 7909 C CA . SER B 1 457 ? -12.461 -13.281 3.943 1 95.06 457 SER B CA 1
ATOM 7910 C C . SER B 1 457 ? -11.32 -12.414 3.43 1 95.06 457 SER B C 1
ATOM 7912 O O . SER B 1 457 ? -10.695 -11.68 4.203 1 95.06 457 SER B O 1
ATOM 7914 N N . ALA B 1 458 ? -11.102 -12.555 2.162 1 93.88 458 ALA B N 1
ATOM 7915 C CA . ALA B 1 458 ? -10.109 -11.711 1.501 1 93.88 458 ALA B CA 1
ATOM 7916 C C . ALA B 1 458 ? -10.75 -10.43 0.974 1 93.88 458 ALA B C 1
ATOM 7918 O O . ALA B 1 458 ? -11.906 -10.438 0.546 1 93.88 458 ALA B O 1
ATOM 7919 N N . LYS B 1 459 ? -10.109 -9.352 1.069 1 87.69 459 LYS B N 1
ATOM 7920 C CA . LYS B 1 459 ? -10.43 -8.109 0.372 1 87.69 459 LYS B CA 1
ATOM 7921 C C . LYS B 1 459 ? -9.414 -7.809 -0.722 1 87.69 459 LYS B C 1
ATOM 7923 O O . LYS B 1 459 ? -8.391 -7.168 -0.465 1 87.69 459 LYS B O 1
ATOM 7928 N N . GLY B 1 460 ? -9.758 -8.195 -1.95 1 87.56 460 GLY B N 1
ATOM 7929 C CA . GLY B 1 460 ? -8.773 -8.109 -3.012 1 87.56 460 GLY B CA 1
ATOM 7930 C C . GLY B 1 460 ? -7.527 -8.938 -2.74 1 87.56 460 GLY B C 1
ATOM 7931 O O . GLY B 1 460 ? -7.621 -10.062 -2.244 1 87.56 460 GLY B O 1
ATOM 7932 N N . VAL B 1 461 ? -6.398 -8.359 -3.154 1 90.56 461 VAL B N 1
ATOM 7933 C CA . VAL B 1 461 ? -5.148 -9.086 -2.934 1 90.56 461 VAL B CA 1
ATOM 7934 C C . VAL B 1 461 ? -4.336 -8.391 -1.839 1 90.56 461 VAL B C 1
ATOM 7936 O O . VAL B 1 461 ? -3.162 -8.703 -1.637 1 90.56 461 VAL B O 1
ATOM 7939 N N . ASP B 1 462 ? -4.965 -7.508 -1.08 1 91.88 462 ASP B N 1
ATOM 7940 C CA . ASP B 1 462 ? -4.176 -6.641 -0.21 1 91.88 462 ASP B CA 1
ATOM 7941 C C . ASP B 1 462 ? -4.465 -6.934 1.262 1 91.88 462 ASP B C 1
ATOM 7943 O O . ASP B 1 462 ? -3.74 -6.473 2.145 1 91.88 462 ASP B O 1
ATOM 7947 N N . SER B 1 463 ? -5.516 -7.676 1.517 1 95.62 463 SER B N 1
ATOM 7948 C CA . SER B 1 463 ? -5.891 -7.824 2.918 1 95.62 463 SER B CA 1
ATOM 7949 C C . SER B 1 463 ? -6.613 -9.148 3.158 1 95.62 463 SER B C 1
ATOM 7951 O O . SER B 1 463 ? -7.367 -9.609 2.301 1 95.62 463 SER B O 1
ATOM 7953 N N . LEU B 1 464 ? -6.387 -9.719 4.281 1 97.88 464 LEU B N 1
ATOM 7954 C CA . LEU B 1 464 ? -7.059 -10.93 4.742 1 97.88 464 LEU B CA 1
ATOM 7955 C C . LEU B 1 464 ? -7.68 -10.719 6.117 1 97.88 464 LEU B C 1
ATOM 7957 O O . LEU B 1 464 ? -6.98 -10.359 7.07 1 97.88 464 LEU B O 1
ATOM 7961 N N . ARG B 1 465 ? -8.938 -10.805 6.164 1 97.44 465 ARG B N 1
ATOM 7962 C CA . ARG B 1 465 ? -9.633 -10.797 7.449 1 97.44 465 ARG B CA 1
ATOM 7963 C C . ARG B 1 465 ? -9.641 -12.188 8.07 1 97.44 465 ARG B C 1
ATOM 7965 O O . ARG B 1 465 ? -10.055 -13.156 7.426 1 97.44 465 ARG B O 1
ATOM 7972 N N . PHE B 1 466 ? -9.18 -12.352 9.211 1 97.94 466 PHE B N 1
ATOM 7973 C CA . PHE B 1 466 ? -9.188 -13.57 10.016 1 97.94 466 PHE B CA 1
ATOM 7974 C C . PHE B 1 466 ? -9.773 -13.305 11.398 1 97.94 466 PHE B C 1
ATOM 7976 O O . PHE B 1 466 ? -9.07 -12.828 12.297 1 97.94 466 PHE B O 1
ATOM 7983 N N . GLY B 1 467 ? -11.062 -13.586 11.508 1 96.38 467 GLY B N 1
ATOM 7984 C CA . GLY B 1 467 ? -11.773 -13.156 12.703 1 96.38 467 GLY B CA 1
ATOM 7985 C C . GLY B 1 467 ? -11.875 -11.648 12.82 1 96.38 467 GLY B C 1
ATOM 7986 O O . GLY B 1 467 ? -12.406 -10.977 11.93 1 96.38 467 GLY B O 1
ATOM 7987 N N . LYS B 1 468 ? -11.328 -11.133 13.859 1 93 468 LYS B N 1
ATOM 7988 C CA . LYS B 1 468 ? -11.375 -9.688 14.086 1 93 468 LYS B CA 1
ATOM 7989 C C . LYS B 1 468 ? -10.117 -9.008 13.562 1 93 468 LYS B C 1
ATOM 7991 O O . LYS B 1 468 ? -10.055 -7.781 13.477 1 93 468 LYS B O 1
ATOM 7996 N N . GLU B 1 469 ? -9.219 -9.867 13.086 1 95.12 469 GLU B N 1
ATOM 7997 C CA . GLU B 1 469 ? -7.934 -9.32 12.656 1 95.12 469 GLU B CA 1
ATOM 7998 C C . GLU B 1 469 ? -7.906 -9.094 11.148 1 95.12 469 GLU B C 1
ATOM 8000 O O . GLU B 1 469 ? -8.438 -9.898 10.383 1 95.12 469 GLU B O 1
ATOM 8005 N N . PHE B 1 470 ? -7.41 -7.953 10.805 1 94.81 470 PHE B N 1
ATOM 8006 C CA . PHE B 1 470 ? -7.117 -7.656 9.406 1 94.81 470 PHE B CA 1
ATOM 8007 C C . PHE B 1 470 ? -5.613 -7.629 9.164 1 94.81 470 PHE B C 1
ATOM 8009 O O . PHE B 1 470 ? -4.883 -6.906 9.852 1 94.81 470 PHE B O 1
ATOM 8016 N N . THR B 1 471 ? -5.203 -8.453 8.289 1 97 471 THR B N 1
ATOM 8017 C CA . THR B 1 471 ? -3.785 -8.539 7.961 1 97 471 THR B CA 1
ATOM 8018 C C . THR B 1 471 ? -3.488 -7.816 6.652 1 97 471 THR B C 1
ATOM 8020 O O . THR B 1 471 ? -4.09 -8.117 5.621 1 97 471 THR B O 1
ATOM 8023 N N . ASP B 1 472 ? -2.598 -6.867 6.734 1 95.44 472 ASP B N 1
ATOM 8024 C CA . ASP B 1 472 ? -2.164 -6.145 5.543 1 95.44 472 ASP B CA 1
ATOM 8025 C C . ASP B 1 472 ? -1.197 -6.984 4.711 1 95.44 472 ASP B C 1
ATOM 8027 O O . ASP B 1 472 ? -0.115 -7.344 5.184 1 95.44 472 ASP B O 1
ATOM 8031 N N . LEU B 1 473 ? -1.591 -7.262 3.475 1 97.31 473 LEU B N 1
ATOM 8032 C CA . LEU B 1 473 ? -0.778 -8.109 2.605 1 97.31 473 LEU B CA 1
ATOM 8033 C C . LEU B 1 473 ? -0.315 -7.336 1.375 1 97.31 473 LEU B C 1
ATOM 8035 O O . LEU B 1 473 ? 0.139 -7.934 0.397 1 97.31 473 LEU B O 1
ATOM 8039 N N . SER B 1 474 ? -0.38 -6.055 1.398 1 93.44 474 SER B N 1
ATOM 8040 C CA . SER B 1 474 ? -0.124 -5.211 0.235 1 93.44 474 SER B CA 1
ATOM 8041 C C . SER B 1 474 ? 1.314 -5.359 -0.25 1 93.44 474 SER B C 1
ATOM 8043 O O . SER B 1 474 ? 1.591 -5.211 -1.442 1 93.44 474 SER B O 1
ATOM 8045 N N . ALA B 1 475 ? 2.225 -5.703 0.68 1 94.88 475 ALA B N 1
ATOM 8046 C CA . ALA B 1 475 ? 3.635 -5.797 0.315 1 94.88 475 ALA B CA 1
ATOM 8047 C C . ALA B 1 475 ? 3.926 -7.102 -0.423 1 94.88 475 ALA B C 1
ATOM 8049 O O . ALA B 1 475 ? 4.961 -7.234 -1.08 1 94.88 475 ALA B O 1
ATOM 8050 N N . LEU B 1 476 ? 3.086 -8.125 -0.265 1 96.88 476 LEU B N 1
ATOM 8051 C CA . LEU B 1 476 ? 3.279 -9.414 -0.923 1 96.88 476 LEU B CA 1
ATOM 8052 C C . LEU B 1 476 ? 2.855 -9.344 -2.387 1 96.88 476 LEU B C 1
ATOM 8054 O O . LEU B 1 476 ? 1.775 -9.812 -2.748 1 96.88 476 LEU B O 1
ATOM 8058 N N . GLU B 1 477 ? 3.729 -9.008 -3.207 1 94.62 477 GLU B N 1
ATOM 8059 C CA . GLU B 1 477 ? 3.447 -8.664 -4.598 1 94.62 477 GLU B CA 1
ATOM 8060 C C . GLU B 1 477 ? 3.117 -9.906 -5.418 1 94.62 477 GLU B C 1
ATOM 8062 O O . GLU B 1 477 ? 2.543 -9.805 -6.504 1 94.62 477 GLU B O 1
ATOM 8067 N N . GLN B 1 478 ? 3.471 -11.039 -4.922 1 97 478 GLN B N 1
ATOM 8068 C CA . GLN B 1 478 ? 3.307 -12.25 -5.715 1 97 478 GLN B CA 1
ATOM 8069 C C . GLN B 1 478 ? 1.922 -12.859 -5.508 1 97 478 GLN B C 1
ATOM 8071 O O . GLN B 1 478 ? 1.555 -13.82 -6.188 1 97 478 GLN B O 1
ATOM 8076 N N . LEU B 1 479 ? 1.12 -12.344 -4.562 1 96.69 479 LEU B N 1
ATOM 8077 C CA . LEU B 1 479 ? -0.26 -12.797 -4.434 1 96.69 479 LEU B CA 1
ATOM 8078 C C . LEU B 1 479 ? -1.119 -12.258 -5.574 1 96.69 479 LEU B C 1
ATOM 8080 O O . LEU B 1 479 ? -1.186 -11.047 -5.785 1 96.69 479 LEU B O 1
ATOM 8084 N N . GLU B 1 480 ? -1.847 -13.148 -6.277 1 92.62 480 GLU B N 1
ATOM 8085 C CA . GLU B 1 480 ? -2.398 -12.781 -7.574 1 92.62 480 GLU B CA 1
ATOM 8086 C C . GLU B 1 480 ? -3.92 -12.68 -7.52 1 92.62 480 GLU B C 1
ATOM 8088 O O . GLU B 1 480 ? -4.539 -12.062 -8.391 1 92.62 480 GLU B O 1
ATOM 8093 N N . SER B 1 481 ? -4.516 -13.328 -6.496 1 94.5 481 SER B N 1
ATOM 8094 C CA . SER B 1 481 ? -5.973 -13.359 -6.52 1 94.5 481 SER B CA 1
ATOM 8095 C C . SER B 1 481 ? -6.551 -13.375 -5.109 1 94.5 481 SER B C 1
ATOM 8097 O O . SER B 1 481 ? -5.902 -13.852 -4.176 1 94.5 481 SER B O 1
ATOM 8099 N N . SER B 1 482 ? -7.75 -12.883 -5.09 1 96.31 482 SER B N 1
ATOM 8100 C CA . SER B 1 482 ? -8.469 -12.953 -3.822 1 96.31 482 SER B CA 1
ATOM 8101 C C . SER B 1 482 ? -8.75 -14.398 -3.426 1 96.31 482 SER B C 1
ATOM 8103 O O . SER B 1 482 ? -8.789 -14.719 -2.238 1 96.31 482 SER B O 1
ATOM 8105 N N . SER B 1 483 ? -8.93 -15.266 -4.441 1 97.56 483 SER B N 1
ATOM 8106 C CA . SER B 1 483 ? -9.156 -16.688 -4.176 1 97.56 483 SER B CA 1
ATOM 8107 C C . SER B 1 483 ? -7.973 -17.312 -3.453 1 97.56 483 SER B C 1
ATOM 8109 O O . SER B 1 483 ? -8.148 -18.172 -2.598 1 97.56 483 SER B O 1
ATOM 8111 N N . GLU B 1 484 ? -6.816 -16.859 -3.869 1 97.69 484 GLU B N 1
ATOM 8112 C CA . GLU B 1 484 ? -5.59 -17.328 -3.225 1 97.69 484 GLU B CA 1
ATOM 8113 C C . GLU B 1 484 ? -5.527 -16.875 -1.769 1 97.69 484 GLU B C 1
ATOM 8115 O O . GLU B 1 484 ? -5.184 -17.656 -0.883 1 97.69 484 GLU B O 1
ATOM 8120 N N . ILE B 1 485 ? -5.883 -15.672 -1.492 1 98.19 485 ILE B N 1
ATOM 8121 C CA . ILE B 1 485 ? -5.852 -15.109 -0.147 1 98.19 485 ILE B CA 1
ATOM 8122 C C . ILE B 1 485 ? -6.914 -15.781 0.718 1 98.19 485 ILE B C 1
ATOM 8124 O O . ILE B 1 485 ? -6.672 -16.078 1.89 1 98.19 485 ILE B O 1
ATOM 8128 N N . ASN B 1 486 ? -8.094 -16 0.113 1 97.94 486 ASN B N 1
ATOM 8129 C CA . ASN B 1 486 ? -9.109 -16.75 0.834 1 97.94 486 ASN B CA 1
ATOM 8130 C C . ASN B 1 486 ? -8.594 -18.125 1.266 1 97.94 486 ASN B C 1
ATOM 8132 O O . ASN B 1 486 ? -8.805 -18.547 2.406 1 97.94 486 ASN B O 1
ATOM 8136 N N . ALA B 1 487 ? -7.934 -18.75 0.354 1 98.38 487 ALA B N 1
ATOM 8137 C CA . ALA B 1 487 ? -7.402 -20.078 0.657 1 98.38 487 ALA B CA 1
ATOM 8138 C C . ALA B 1 487 ? -6.375 -20.016 1.785 1 98.38 487 ALA B C 1
ATOM 8140 O O . ALA B 1 487 ? -6.32 -20.906 2.637 1 98.38 487 ALA B O 1
ATOM 8141 N N . ILE B 1 488 ? -5.57 -18.984 1.829 1 98.5 488 ILE B N 1
ATOM 8142 C CA . ILE B 1 488 ? -4.598 -18.797 2.898 1 98.5 488 ILE B CA 1
ATOM 8143 C C . ILE B 1 488 ? -5.316 -18.688 4.242 1 98.5 488 ILE B C 1
ATOM 8145 O O . ILE B 1 488 ? -4.922 -19.344 5.215 1 98.5 488 ILE B O 1
ATOM 8149 N N . GLY B 1 489 ? -6.379 -17.906 4.25 1 98.38 489 GLY B N 1
ATOM 8150 C CA . GLY B 1 489 ? -7.164 -17.812 5.469 1 98.38 489 GLY B CA 1
ATOM 8151 C C . GLY B 1 489 ? -7.699 -19.141 5.945 1 98.38 489 GLY B C 1
ATOM 8152 O O . GLY B 1 489 ? -7.672 -19.438 7.141 1 98.38 489 GLY B O 1
ATOM 8153 N N . TRP B 1 490 ? -8.125 -19.938 5.035 1 97.81 490 TRP B N 1
ATOM 8154 C CA . TRP B 1 490 ? -8.703 -21.219 5.398 1 97.81 490 TRP B CA 1
ATOM 8155 C C . TRP B 1 490 ? -7.613 -22.219 5.816 1 97.81 490 TRP B C 1
ATOM 8157 O O . TRP B 1 490 ? -7.867 -23.125 6.602 1 97.81 490 TRP B O 1
ATOM 8167 N N . LEU B 1 491 ? -6.414 -22.047 5.277 1 98.25 491 LEU B N 1
ATOM 8168 C CA . LEU B 1 491 ? -5.289 -22.828 5.793 1 98.25 491 LEU B CA 1
ATOM 8169 C C . LEU B 1 491 ? -5.043 -22.516 7.266 1 98.25 491 LEU B C 1
ATOM 8171 O O . LEU B 1 491 ? -4.84 -23.422 8.07 1 98.25 491 LEU B O 1
ATOM 8175 N N . TRP B 1 492 ? -5.059 -21.156 7.602 1 97.94 492 TRP B N 1
ATOM 8176 C CA . TRP B 1 492 ? -4.91 -20.75 8.992 1 97.94 492 TRP B CA 1
ATOM 8177 C C . TRP B 1 492 ? -6.02 -21.344 9.852 1 97.94 492 TRP B C 1
ATOM 8179 O O . TRP B 1 492 ? -5.773 -21.766 10.992 1 97.94 492 TRP B O 1
ATOM 8189 N N . PHE B 1 493 ? -7.215 -21.375 9.289 1 97.75 493 PHE B N 1
ATOM 8190 C CA . PHE B 1 493 ? -8.367 -21.953 9.969 1 97.75 493 PHE B CA 1
ATOM 8191 C C . PHE B 1 493 ? -8.109 -23.422 10.32 1 97.75 493 PHE B C 1
ATOM 8193 O O . PHE B 1 493 ? -8.375 -23.844 11.445 1 97.75 493 PHE B O 1
ATOM 8200 N N . GLN B 1 494 ? -7.566 -24.172 9.367 1 97.12 494 GLN B N 1
ATOM 8201 C CA . GLN B 1 494 ? -7.266 -25.578 9.602 1 97.12 494 GLN B CA 1
ATOM 8202 C C . GLN B 1 494 ? -6.219 -25.75 10.703 1 97.12 494 GLN B C 1
ATOM 8204 O O . GLN B 1 494 ? -6.344 -26.625 11.562 1 97.12 494 GLN B O 1
ATOM 8209 N N . LEU B 1 495 ? -5.207 -24.906 10.688 1 97.19 495 LEU B N 1
ATOM 8210 C CA . LEU B 1 495 ? -4.195 -24.938 11.734 1 97.19 495 LEU B CA 1
ATOM 8211 C C . LEU B 1 495 ? -4.824 -24.703 13.102 1 97.19 495 LEU B C 1
ATOM 8213 O O . LEU B 1 495 ? -4.465 -25.344 14.086 1 97.19 495 LEU B O 1
ATOM 8217 N N . ALA B 1 496 ? -5.781 -23.797 13.141 1 97 496 ALA B N 1
ATOM 8218 C CA . ALA B 1 496 ? -6.395 -23.344 14.383 1 97 496 ALA B CA 1
ATOM 8219 C C . ALA B 1 496 ? -7.262 -24.438 15 1 97 496 ALA B C 1
ATOM 8221 O O . ALA B 1 496 ? -7.621 -24.375 16.172 1 97 496 ALA B O 1
ATOM 8222 N N . GLN B 1 497 ? -7.617 -25.438 14.188 1 95.31 497 GLN B N 1
ATOM 8223 C CA . GLN B 1 497 ? -8.539 -26.453 14.656 1 95.31 497 GLN B CA 1
ATOM 8224 C C . GLN B 1 497 ? -7.824 -27.453 15.57 1 95.31 497 GLN B C 1
ATOM 8226 O O . GLN B 1 497 ? -8.477 -28.219 16.281 1 95.31 497 GLN B O 1
ATOM 8231 N N . LEU B 1 498 ? -6.559 -27.469 15.555 1 94.62 498 LEU B N 1
ATOM 8232 C CA . LEU B 1 498 ? -5.777 -28.406 16.359 1 94.62 498 LEU B CA 1
ATOM 8233 C C . LEU B 1 498 ? -5.273 -27.734 17.641 1 94.62 498 LEU B C 1
ATOM 8235 O O . LEU B 1 498 ? -5.043 -26.516 17.656 1 94.62 498 LEU B O 1
ATOM 8239 N N . PRO B 1 499 ? -5.129 -28.469 18.641 1 93.25 499 PRO B N 1
ATOM 8240 C CA . PRO B 1 499 ? -4.691 -27.875 19.906 1 93.25 499 PRO B CA 1
ATOM 8241 C C . PRO B 1 499 ? -3.176 -27.688 19.984 1 93.25 499 PRO B C 1
ATOM 8243 O O . PRO B 1 499 ? -2.439 -28.312 19.203 1 93.25 499 PRO B O 1
ATOM 8246 N N . GLY B 1 500 ? -2.756 -26.859 20.875 1 94.12 500 GLY B N 1
ATOM 8247 C CA . GLY B 1 500 ? -1.354 -26.719 21.219 1 94.12 500 GLY B CA 1
ATOM 8248 C C . GLY B 1 500 ? -0.562 -25.906 20.219 1 94.12 500 GLY B C 1
ATOM 8249 O O . GLY B 1 500 ? -1.089 -24.969 19.609 1 94.12 500 GLY B O 1
ATOM 8250 N N . TRP B 1 501 ? 0.747 -26.188 20.188 1 96.12 501 TRP B N 1
ATOM 8251 C CA . TRP B 1 501 ? 1.681 -25.469 19.328 1 96.12 501 TRP B CA 1
ATOM 8252 C C . TRP B 1 501 ? 2.023 -26.297 18.094 1 96.12 501 TRP B C 1
ATOM 8254 O O . TRP B 1 501 ? 2.141 -27.531 18.172 1 96.12 501 TRP B O 1
ATOM 8264 N N . SER B 1 502 ? 2.01 -25.656 16.984 1 96.62 502 SER B N 1
ATOM 8265 C CA . SER B 1 502 ? 2.627 -26.266 15.812 1 96.62 502 SER B CA 1
ATOM 8266 C C . SER B 1 502 ? 4.133 -26.031 15.797 1 96.62 502 SER B C 1
ATOM 8268 O O . SER B 1 502 ? 4.59 -24.875 15.742 1 96.62 502 SER B O 1
ATOM 8270 N N . ASN B 1 503 ? 4.922 -27.109 15.781 1 95.5 503 ASN B N 1
ATOM 8271 C CA . ASN B 1 503 ? 6.375 -26.969 15.828 1 95.5 503 ASN B CA 1
ATOM 8272 C C . ASN B 1 503 ? 6.949 -26.609 14.469 1 95.5 503 ASN B C 1
ATOM 8274 O O . ASN B 1 503 ? 8.086 -26.141 14.375 1 95.5 503 ASN B O 1
ATOM 8278 N N . ASN B 1 504 ? 6.188 -26.906 13.477 1 96.62 504 ASN B N 1
ATOM 8279 C CA . ASN B 1 504 ? 6.59 -26.578 12.117 1 96.62 504 ASN B CA 1
ATOM 8280 C C . ASN B 1 504 ? 5.391 -26.219 11.25 1 96.62 504 ASN B C 1
ATOM 8282 O O . ASN B 1 504 ? 4.965 -27 10.406 1 96.62 504 ASN B O 1
ATOM 8286 N N . PRO B 1 505 ? 4.91 -25 11.406 1 97.25 505 PRO B N 1
ATOM 8287 C CA . PRO B 1 505 ? 3.697 -24.594 10.695 1 97.25 505 PRO B CA 1
ATOM 8288 C C . PRO B 1 505 ? 3.834 -24.719 9.18 1 97.25 505 PRO B C 1
ATOM 8290 O O . PRO B 1 505 ? 2.875 -25.094 8.492 1 97.25 505 PRO B O 1
ATOM 8293 N N . ALA B 1 506 ? 4.996 -24.469 8.602 1 97.69 506 ALA B N 1
ATOM 8294 C CA . ALA B 1 506 ? 5.195 -24.578 7.156 1 97.69 506 ALA B CA 1
ATOM 8295 C C . ALA B 1 506 ? 4.977 -26.016 6.676 1 97.69 506 ALA B C 1
ATOM 8297 O O . ALA B 1 506 ? 4.316 -26.234 5.66 1 97.69 506 ALA B O 1
ATOM 8298 N N . LYS B 1 507 ? 5.512 -26.938 7.367 1 97.31 507 LYS B N 1
ATOM 8299 C CA . LYS B 1 507 ? 5.352 -28.359 7.016 1 97.31 507 LYS B CA 1
ATOM 8300 C C . LYS B 1 507 ? 3.891 -28.781 7.109 1 97.31 507 LYS B C 1
ATOM 8302 O O . LYS B 1 507 ? 3.398 -29.516 6.258 1 97.31 507 LYS B O 1
ATOM 8307 N N . GLU B 1 508 ? 3.254 -28.328 8.117 1 97.31 508 GLU B N 1
ATOM 8308 C CA . GLU B 1 508 ? 1.846 -28.672 8.289 1 97.31 508 GLU B CA 1
ATOM 8309 C C . GLU B 1 508 ? 0.996 -28.094 7.164 1 97.31 508 GLU B C 1
ATOM 8311 O O . GLU B 1 508 ? 0.095 -28.75 6.648 1 97.31 508 GLU B O 1
ATOM 8316 N N . ILE B 1 509 ? 1.257 -26.859 6.844 1 97.94 509 ILE B N 1
ATOM 8317 C CA . ILE B 1 509 ? 0.545 -26.219 5.742 1 97.94 509 ILE B CA 1
ATOM 8318 C C . ILE B 1 509 ? 0.798 -26.984 4.449 1 97.94 509 ILE B C 1
ATOM 8320 O O . ILE B 1 509 ? -0.13 -27.234 3.674 1 97.94 509 ILE B O 1
ATOM 8324 N N . GLN B 1 510 ? 2.023 -27.375 4.242 1 97.44 510 GLN B N 1
ATOM 8325 C CA . GLN B 1 510 ? 2.365 -28.156 3.064 1 97.44 510 GLN B CA 1
ATOM 8326 C C . GLN B 1 510 ? 1.569 -29.453 3.023 1 97.44 510 GLN B C 1
ATOM 8328 O O . GLN B 1 510 ? 1.104 -29.875 1.96 1 97.44 510 GLN B O 1
ATOM 8333 N N . GLN B 1 511 ? 1.395 -30.062 4.117 1 97.06 511 GLN B N 1
ATOM 8334 C CA . GLN B 1 511 ? 0.651 -31.312 4.207 1 97.06 511 GLN B CA 1
ATOM 8335 C C . GLN B 1 511 ? -0.821 -31.109 3.859 1 97.06 511 GLN B C 1
ATOM 8337 O O . GLN B 1 511 ? -1.422 -31.922 3.162 1 97.06 511 GLN B O 1
ATOM 8342 N N . ILE B 1 512 ? -1.349 -30.031 4.348 1 97 512 ILE B N 1
ATOM 8343 C CA . ILE B 1 512 ? -2.746 -29.734 4.062 1 97 512 ILE B CA 1
ATOM 8344 C C . ILE B 1 512 ? -2.934 -29.531 2.559 1 97 512 ILE B C 1
ATOM 8346 O O . ILE B 1 512 ? -3.975 -29.891 2.004 1 97 512 ILE B O 1
ATOM 8350 N N . LEU B 1 513 ? -1.915 -29.016 1.884 1 97.31 513 LEU B N 1
ATOM 8351 C CA . LEU B 1 513 ? -2.002 -28.656 0.473 1 97.31 513 LEU B CA 1
ATOM 8352 C C . LEU B 1 513 ? -1.655 -29.844 -0.417 1 97.31 513 LEU B C 1
ATOM 8354 O O . LEU B 1 513 ? -1.822 -29.781 -1.637 1 97.31 513 LEU B O 1
ATOM 8358 N N . GLU B 1 514 ? -1.26 -30.938 0.139 1 95 514 GLU B N 1
ATOM 8359 C CA . GLU B 1 514 ? -0.859 -32.125 -0.64 1 95 514 GLU B CA 1
ATOM 8360 C C . GLU B 1 514 ? -2.076 -32.875 -1.179 1 95 514 GLU B C 1
ATOM 8362 O O . GLU B 1 514 ? -3.143 -32.844 -0.56 1 95 514 GLU B O 1
ATOM 8367 N N . GLY B 1 515 ? -1.88 -33.438 -2.316 1 92.19 515 GLY B N 1
ATOM 8368 C CA . GLY B 1 515 ? -2.941 -34.219 -2.908 1 92.19 515 GLY B CA 1
ATOM 8369 C C . GLY B 1 515 ? -4.156 -33.406 -3.299 1 92.19 515 GLY B C 1
ATOM 8370 O O . GLY B 1 515 ? -4.035 -32.406 -3.982 1 92.19 515 GLY B O 1
ATOM 8371 N N . ASP B 1 516 ? -5.336 -33.938 -2.926 1 93.06 516 ASP B N 1
ATOM 8372 C CA . ASP B 1 516 ? -6.574 -33.219 -3.201 1 93.06 516 ASP B CA 1
ATOM 8373 C C . ASP B 1 516 ? -6.852 -32.188 -2.129 1 93.06 516 ASP B C 1
ATOM 8375 O O . ASP B 1 516 ? -7.738 -32.344 -1.291 1 93.06 516 ASP B O 1
ATOM 8379 N N . TRP B 1 517 ? -6.18 -31.078 -2.268 1 96.12 517 TRP B N 1
ATOM 8380 C CA . TRP B 1 517 ? -6.195 -30.031 -1.248 1 96.12 517 TRP B CA 1
ATOM 8381 C C . TRP B 1 517 ? -7.602 -29.469 -1.075 1 96.12 517 TRP B C 1
ATOM 8383 O O . TRP B 1 517 ? -7.957 -29 0.006 1 96.12 517 TRP B O 1
ATOM 8393 N N . SER B 1 518 ? -8.414 -29.5 -2.133 1 94.81 518 SER B N 1
ATOM 8394 C CA . SER B 1 518 ? -9.75 -28.922 -2.09 1 94.81 518 SER B CA 1
ATOM 8395 C C . SER B 1 518 ? -10.625 -29.609 -1.056 1 94.81 518 SER B C 1
ATOM 8397 O O . SER B 1 518 ? -11.562 -29.016 -0.519 1 94.81 518 SER B O 1
ATOM 8399 N N . LYS B 1 519 ? -10.344 -30.844 -0.776 1 93.88 519 LYS B N 1
ATOM 8400 C CA . LYS B 1 519 ? -11.117 -31.609 0.198 1 93.88 519 LYS B CA 1
ATOM 8401 C C . LYS B 1 519 ? -10.891 -31.078 1.613 1 93.88 519 LYS B C 1
ATOM 8403 O O . LYS B 1 519 ? -11.734 -31.281 2.492 1 93.88 519 LYS B O 1
ATOM 8408 N N . ASN B 1 520 ? -9.75 -30.453 1.759 1 94.12 520 ASN B N 1
ATOM 8409 C CA . ASN B 1 520 ? -9.414 -29.891 3.061 1 94.12 520 ASN B CA 1
ATOM 8410 C C . ASN B 1 520 ? -9.938 -28.469 3.197 1 94.12 520 ASN B C 1
ATOM 8412 O O . ASN B 1 520 ? -9.719 -27.812 4.219 1 94.12 520 ASN B O 1
ATOM 8416 N N . MET B 1 521 ? -10.703 -27.984 2.197 1 95.19 521 MET B N 1
ATOM 8417 C CA . MET B 1 521 ? -11.227 -26.609 2.143 1 95.19 521 MET B CA 1
ATOM 8418 C C . MET B 1 521 ? -12.75 -26.625 2.143 1 95.19 521 MET B C 1
ATOM 8420 O O . MET B 1 521 ? -13.375 -27.656 1.877 1 95.19 521 MET B O 1
ATOM 8424 N N . PRO B 1 522 ? -13.344 -25.484 2.521 1 93.56 522 PRO B N 1
ATOM 8425 C CA . PRO B 1 522 ? -14.805 -25.422 2.371 1 93.56 522 PRO B CA 1
ATOM 8426 C C . PRO B 1 522 ? -15.25 -25.547 0.918 1 93.56 522 PRO B C 1
ATOM 8428 O O . PRO B 1 522 ? -14.492 -25.219 0.002 1 93.56 522 PRO B O 1
ATOM 8431 N N . ASN B 1 523 ? -16.438 -26.016 0.789 1 91.56 523 ASN B N 1
ATOM 8432 C CA . ASN B 1 523 ? -17 -26.156 -0.552 1 91.56 523 ASN B CA 1
ATOM 8433 C C . ASN B 1 523 ? -17.344 -24.797 -1.16 1 91.56 523 ASN B C 1
ATOM 8435 O O . ASN B 1 523 ? -18.516 -24.5 -1.411 1 91.56 523 ASN B O 1
ATOM 8439 N N . GLN B 1 524 ? -16.344 -24.094 -1.364 1 94.44 524 GLN B N 1
ATOM 8440 C CA . GLN B 1 524 ? -16.469 -22.766 -1.956 1 94.44 524 GLN B CA 1
ATOM 8441 C C . GLN B 1 524 ? -15.766 -22.688 -3.303 1 94.44 524 GLN B C 1
ATOM 8443 O O . GLN B 1 524 ? -14.758 -23.375 -3.514 1 94.44 524 GLN B O 1
ATOM 8448 N N . GLY B 1 525 ? -16.297 -21.969 -4.203 1 97 525 GLY B N 1
ATOM 8449 C CA . GLY B 1 525 ? -15.766 -21.922 -5.555 1 97 525 GLY B CA 1
ATOM 8450 C C . GLY B 1 525 ? -14.75 -20.812 -5.75 1 97 525 GLY B C 1
ATOM 8451 O O . GLY B 1 525 ? -14.234 -20.609 -6.852 1 97 525 GLY B O 1
ATOM 8452 N N . ASP B 1 526 ? -14.445 -20.125 -4.695 1 97 526 ASP B N 1
ATOM 8453 C CA . ASP B 1 526 ? -13.555 -18.969 -4.816 1 97 526 ASP B CA 1
ATOM 8454 C C . ASP B 1 526 ? -12.273 -19.172 -4.008 1 97 526 ASP B C 1
ATOM 8456 O O . ASP B 1 526 ? -11.859 -18.281 -3.27 1 97 526 ASP B O 1
ATOM 8460 N N . LEU B 1 527 ? -11.703 -20.359 -4.125 1 98.06 527 LEU B N 1
ATOM 8461 C CA . LEU B 1 527 ? -10.406 -20.688 -3.531 1 98.06 527 LEU B CA 1
ATOM 8462 C C . LEU B 1 527 ? -9.406 -21.078 -4.605 1 98.06 527 LEU B C 1
ATOM 8464 O O . LEU B 1 527 ? -9.766 -21.734 -5.586 1 98.06 527 LEU B O 1
ATOM 8468 N N . ALA B 1 528 ? -8.211 -20.688 -4.461 1 98.12 528 ALA B N 1
ATOM 8469 C CA . ALA B 1 528 ? -7.094 -21.078 -5.316 1 98.12 528 ALA B CA 1
ATOM 8470 C C . ALA B 1 528 ? -5.891 -21.516 -4.488 1 98.12 528 ALA B C 1
ATOM 8472 O O . ALA B 1 528 ? -5.586 -20.906 -3.455 1 98.12 528 ALA B O 1
ATOM 8473 N N . LYS B 1 529 ? -5.27 -22.531 -4.883 1 98.19 529 LYS B N 1
ATOM 8474 C CA . LYS B 1 529 ? -4.199 -23.156 -4.113 1 98.19 529 LYS B CA 1
ATOM 8475 C C . LYS B 1 529 ? -3.018 -22.203 -3.945 1 98.19 529 LYS B C 1
ATOM 8477 O O . LYS B 1 529 ? -2.371 -21.828 -4.926 1 98.19 529 LYS B O 1
ATOM 8482 N N . PRO B 1 530 ? -2.75 -21.797 -2.713 1 97.94 530 PRO B N 1
ATOM 8483 C CA . PRO B 1 530 ? -1.582 -20.953 -2.488 1 97.94 530 PRO B CA 1
ATOM 8484 C C . PRO B 1 530 ? -0.291 -21.75 -2.32 1 97.94 530 PRO B C 1
ATOM 8486 O O . PRO B 1 530 ? -0.331 -22.969 -2.189 1 97.94 530 PRO B O 1
ATOM 8489 N N . ARG B 1 531 ? 0.827 -21.078 -2.396 1 97.62 531 ARG B N 1
ATOM 8490 C CA . ARG B 1 531 ? 2.096 -21.703 -2.02 1 97.62 531 ARG B CA 1
ATOM 8491 C C . ARG B 1 531 ? 2.283 -21.688 -0.506 1 97.62 531 ARG B C 1
ATOM 8493 O O . ARG B 1 531 ? 1.79 -20.781 0.177 1 97.62 531 ARG B O 1
ATOM 8500 N N . THR B 1 532 ? 3.008 -22.641 -0.008 1 98.19 532 THR B N 1
ATOM 8501 C CA . THR B 1 532 ? 3.305 -22.703 1.419 1 98.19 532 THR B CA 1
ATOM 8502 C C . THR B 1 532 ? 4.047 -21.438 1.868 1 98.19 532 THR B C 1
ATOM 8504 O O . THR B 1 532 ? 3.719 -20.859 2.904 1 98.19 532 THR B O 1
ATOM 8507 N N . ILE B 1 533 ? 5 -20.969 1.085 1 98.19 533 ILE B N 1
ATOM 8508 C CA . ILE B 1 533 ? 5.824 -19.828 1.466 1 98.19 533 ILE B CA 1
ATOM 8509 C C . ILE B 1 533 ? 4.969 -18.562 1.514 1 98.19 533 ILE B C 1
ATOM 8511 O O . ILE B 1 533 ? 5.203 -17.672 2.338 1 98.19 533 ILE B O 1
ATOM 8515 N N . ASP B 1 534 ? 3.914 -18.484 0.667 1 98.19 534 ASP B N 1
ATOM 8516 C CA . ASP B 1 534 ? 3.008 -17.344 0.693 1 98.19 534 ASP B CA 1
ATOM 8517 C C . ASP B 1 534 ? 2.107 -17.391 1.926 1 98.19 534 ASP B C 1
ATOM 8519 O O . ASP B 1 534 ? 1.842 -16.344 2.541 1 98.19 534 ASP B O 1
ATOM 8523 N N . ALA B 1 535 ? 1.628 -18.547 2.238 1 98.44 535 ALA B N 1
ATOM 8524 C CA . ALA B 1 535 ? 0.788 -18.703 3.424 1 98.44 535 ALA B CA 1
ATOM 8525 C C . ALA B 1 535 ? 1.542 -18.312 4.688 1 98.44 535 ALA B C 1
ATOM 8527 O O . ALA B 1 535 ? 0.986 -17.641 5.566 1 98.44 535 ALA B O 1
ATOM 8528 N N . MET B 1 536 ? 2.799 -18.719 4.762 1 98.62 536 MET B N 1
ATOM 8529 C CA . MET B 1 536 ? 3.629 -18.375 5.918 1 98.62 536 MET B CA 1
ATOM 8530 C C . MET B 1 536 ? 3.947 -16.891 5.945 1 98.62 536 MET B C 1
ATOM 8532 O O . MET B 1 536 ? 3.953 -16.266 7.012 1 98.62 536 MET B O 1
ATOM 8536 N N . ALA B 1 537 ? 4.27 -16.344 4.75 1 98.62 537 ALA B N 1
ATOM 8537 C CA . ALA B 1 537 ? 4.551 -14.914 4.68 1 98.62 537 ALA B CA 1
ATOM 8538 C C . ALA B 1 537 ? 3.371 -14.094 5.195 1 98.62 537 ALA B C 1
ATOM 8540 O O . ALA B 1 537 ? 3.557 -13.117 5.922 1 98.62 537 ALA B O 1
ATOM 8541 N N . ALA B 1 538 ? 2.156 -14.484 4.801 1 98.44 538 ALA B N 1
ATOM 8542 C CA . ALA B 1 538 ? 0.948 -13.812 5.266 1 98.44 538 ALA B CA 1
ATOM 8543 C C . ALA B 1 538 ? 0.775 -13.969 6.773 1 98.44 538 ALA B C 1
ATOM 8545 O O . ALA B 1 538 ? 0.466 -13.008 7.477 1 98.44 538 ALA B O 1
ATOM 8546 N N . LEU B 1 539 ? 0.995 -15.148 7.254 1 98.31 539 LEU B N 1
ATOM 8547 C CA . LEU B 1 539 ? 0.842 -15.445 8.672 1 98.31 539 LEU B CA 1
ATOM 8548 C C . LEU B 1 539 ? 1.8 -14.594 9.508 1 98.31 539 LEU B C 1
ATOM 8550 O O . LEU B 1 539 ? 1.438 -14.125 10.586 1 98.31 539 LEU B O 1
ATOM 8554 N N . ASN B 1 540 ? 3.01 -14.445 9.047 1 98.38 540 ASN B N 1
ATOM 8555 C CA . ASN B 1 540 ? 4.027 -13.641 9.719 1 98.38 540 ASN B CA 1
ATOM 8556 C C . ASN B 1 540 ? 3.617 -12.172 9.805 1 98.38 540 ASN B C 1
ATOM 8558 O O . ASN B 1 540 ? 4.172 -11.414 10.602 1 98.38 540 ASN B O 1
ATOM 8562 N N . ARG B 1 541 ? 2.625 -11.734 9.039 1 98 541 ARG B N 1
ATOM 8563 C CA . ARG B 1 541 ? 2.223 -10.328 8.984 1 98 541 ARG B CA 1
ATOM 8564 C C . ARG B 1 541 ? 0.973 -10.086 9.82 1 98 541 ARG B C 1
ATOM 8566 O O . ARG B 1 541 ? 0.524 -8.945 9.961 1 98 541 ARG B O 1
ATOM 8573 N N . MET B 1 542 ? 0.388 -11.148 10.32 1 97.69 542 MET B N 1
ATOM 8574 C CA . MET B 1 542 ? -0.726 -10.961 11.25 1 97.69 542 MET B CA 1
ATOM 8575 C C . MET B 1 542 ? -0.228 -10.492 12.609 1 97.69 542 MET B C 1
ATOM 8577 O O . MET B 1 542 ? 0.486 -11.219 13.305 1 97.69 542 MET B O 1
ATOM 8581 N N . ARG B 1 543 ? -0.574 -9.344 13.039 1 96.94 543 ARG B N 1
ATOM 8582 C CA . ARG B 1 543 ? -0.015 -8.672 14.211 1 96.94 543 ARG B CA 1
ATOM 8583 C C . ARG B 1 543 ? -0.302 -9.469 15.484 1 96.94 543 ARG B C 1
ATOM 8585 O O . ARG B 1 543 ? 0.498 -9.461 16.422 1 96.94 543 ARG B O 1
ATOM 8592 N N . LYS B 1 544 ? -1.371 -10.242 15.539 1 96.38 544 LYS B N 1
ATOM 8593 C CA . LYS B 1 544 ? -1.764 -10.922 16.766 1 96.38 544 LYS B CA 1
ATOM 8594 C C . LYS B 1 544 ? -1.297 -12.375 16.766 1 96.38 544 LYS B C 1
ATOM 8596 O O . LYS B 1 544 ? -1.555 -13.117 17.719 1 96.38 544 LYS B O 1
ATOM 8601 N N . SER B 1 545 ? -0.616 -12.758 15.664 1 96.31 545 SER B N 1
ATOM 8602 C CA . SER B 1 545 ? -0.049 -14.102 15.664 1 96.31 545 SER B CA 1
ATOM 8603 C C . SER B 1 545 ? 0.978 -14.266 16.781 1 96.31 545 SER B C 1
ATOM 8605 O O . SER B 1 545 ? 1.688 -13.32 17.125 1 96.31 545 SER B O 1
ATOM 8607 N N . GLN B 1 546 ? 1.032 -15.453 17.344 1 97.12 546 GLN B N 1
ATOM 8608 C CA . GLN B 1 546 ? 1.979 -15.734 18.422 1 97.12 546 GLN B CA 1
ATOM 8609 C C . GLN B 1 546 ? 2.926 -16.875 18.031 1 97.12 546 GLN B C 1
ATOM 8611 O O . GLN B 1 546 ? 2.49 -18 17.828 1 97.12 546 GLN B O 1
ATOM 8616 N N . PHE B 1 547 ? 4.141 -16.5 17.891 1 97.62 547 PHE B N 1
ATOM 8617 C CA . PHE B 1 547 ? 5.207 -17.469 17.625 1 97.62 547 PHE B CA 1
ATOM 8618 C C . PHE B 1 547 ? 6.129 -17.609 18.828 1 97.62 547 PHE B C 1
ATOM 8620 O O . PHE B 1 547 ? 6.164 -16.734 19.688 1 97.62 547 PHE B O 1
ATOM 8627 N N . LYS B 1 548 ? 6.773 -18.656 19 1 95.5 548 LYS B N 1
ATOM 8628 C CA . LYS B 1 548 ? 7.852 -18.812 19.969 1 95.5 548 LYS B CA 1
ATOM 8629 C C . LYS B 1 548 ? 9.086 -19.438 19.328 1 95.5 548 LYS B C 1
ATOM 8631 O O . LYS B 1 548 ? 8.969 -20.25 18.406 1 95.5 548 LYS B O 1
ATOM 8636 N N . SER B 1 549 ? 10.219 -18.969 19.812 1 90.62 549 SER B N 1
ATOM 8637 C CA . SER B 1 549 ? 11.484 -19.469 19.281 1 90.62 549 SER B CA 1
ATOM 8638 C C . SER B 1 549 ? 11.672 -20.938 19.625 1 90.62 549 SER B C 1
ATOM 8640 O O . SER B 1 549 ? 11.211 -21.406 20.656 1 90.62 549 SER B O 1
ATOM 8642 N N . ALA B 1 550 ? 12.188 -21.656 18.641 1 79.06 550 ALA B N 1
ATOM 8643 C CA . ALA B 1 550 ? 12.43 -23.078 18.891 1 79.06 550 ALA B CA 1
ATOM 8644 C C . ALA B 1 550 ? 13.617 -23.266 19.828 1 79.06 550 ALA B C 1
ATOM 8646 O O . ALA B 1 550 ? 14.602 -22.531 19.75 1 79.06 550 ALA B O 1
ATOM 8647 N N . ASN B 1 551 ? 13.414 -23.812 21.203 1 60.47 551 ASN B N 1
ATOM 8648 C CA . ASN B 1 551 ? 14.477 -24.203 22.125 1 60.47 551 ASN B CA 1
ATOM 8649 C C . ASN B 1 551 ? 15.43 -25.219 21.484 1 60.47 551 ASN B C 1
ATOM 8651 O O . ASN B 1 551 ? 15 -26.047 20.688 1 60.47 551 ASN B O 1
#

Foldseek 3Di:
DVVLLVQLVVQAFHFLQSCVVNAAWDDLPQKIKGFHAPARFLPGFFTKIKIFGFAVQAVCVVQVVDDPQLVLLLQLQLQVLLQVLCVVPPQKHFAHQPQFRFNFLQWDQDPGGIMGMIGGRFDDDHRTHHSVVNCCVVNPSNVVSNNLSRHCVNDPVVLSNVQSLLRQQLVVVLVCCVVVQFQKWFFFQFQQDACDPVGQAGDPPGDTEAADPVQKDWDQGDRPGITITGGHHFAEEEEEEDPPLCLVSVLVLQLQQLTAGGPPRRSSRMHGHVQEAEFFFDFQFWFFQDQLQQFFAQDPPRDHNHGDTDRTDHRLRRRSRLVRLSVLLPHQEYEYEPVRHDVLQADDAPVNCVVAPPNRGGGQHCLLCRLLCCVPVVRGYYYYDYDDLSNLVRHPWYWYRGNNYTDTCNVVSVVVCVVDPGPDDRSRDDHDDDFFRWKWALQLLLVQCVQQVNDWFFDWQQWIDRRPFIFGRNSRPNRRGRQASSQLSLLSVLSSVDHGMGRRSSVVSVVCLPDPNCVSDPSHRSHGRYHSSSSSSRLSRGSSIHIHGDD/DVVLLVQLVVQAFHFLQSVVVNAAWDDLPQKIKGFHAPARFLPGFFTKIKIFGFPVQAVCVVQVVDDPLLVLLLQLQLQVLLQVLCVVPPQKHFAHQPQFRFNFLQWDQDPGGIMGMIGGRFDDDHRTHHSVVNCCVVNPRNVVSNNLSRHCVNDPVVLSNVQSLLRQQLVVVLVCCVVVQFQKWFFFQFQQDACDPVGQAGDPPGDTEAADPVQKDWDQGDRPGITITGGHHFAEEEEEEDPPLCLVSVLVLQLQQLTAGGPPRRSSRMHGHVQEAEFFFDFQFWFFQDQLQQFFADDPPRDHNHGDTDRTDHRLRRRSRLVRLSVLLPHQEYEYEPVRHDVLQADDAPVNCVVAPPNRGGGQHCLLCRLLCCVPVVRGYYYYDYDDLSNLVRHPWYWYRDNNYTDTCNVVSVVVCVVDPGPDDRPRDDHDDDFFRWKWALQLLLVQCVQQVNDWFFDWQAWIDRRPFIFGRNSRPNRRGRQASSQLSLLSVLSSVDHGMGRRSSVVSVVCLPDPNCVSGPSHRSHGRYHSSSSSSRLSRTSSIHIHGDD

InterPro domains:
  IPR019195 ABC transporter, ATPase, putative [PTHR38149] (3-548)
  IPR027417 P-loop containing nucleoside triphosphate hydrolase [SSF52540] (226-411)
 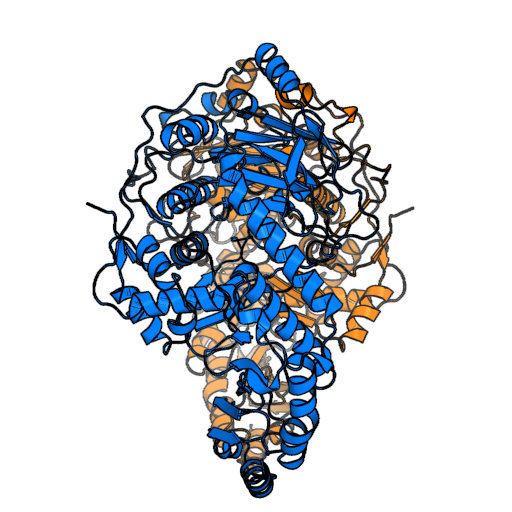 IPR046833 ATPase of the ABC class, N-terminal [PF20446] (1-151)
  IPR046834 ATPase of the ABC class, C-terminal [PF09818] (157-437)
  IPR049069 MRB1590-like, C-terminal domain [PF21117] (455-547)

Sequence (1102 aa):
MDQLTATLKKIEKQNYRAYQQIKGQYDFGDYTFFIDYVQADPYASASRVRAVRPWSLTGLQWLRETSDAYQVAARDFIARSFAEFAKQENSVSIALTGQTVMDSTSVLFTDEGIELRFRVNLPAEGRSVLGKKTNNILTFHLPKFIRRATLERELDKEALVHHCQIVEDQEFIRSKLDEYNLLAFVGNGSVLPRVAGNCDLPMKDAVALTAPESLQVTIATPNQGDITGLGIRKGITLIVGGGFHGKSTLLNAIERSIYNHIPGDGRERIVTNLNAMKIRAEDGRCVHSLNLSNYINHLPMQRDTEDFTTQDASGSTSQAAWLQESIEAGVQGILIDEDTSATNFMIRDERMQALVSKGDEPITPLVDRIGQLRNELEVSTVIVMGGSGDYLDVADTVIQMHDYQAVDVTEKAQQVVKQHPTERNNECESELSTFRPRSLNRAALQKILADGKFRVSAKGVDSLRFGKEFTDLSALEQLESSSEINAIGWLWFQLAQLPGWSNNPAKEIQQILEGDWSKNMPNQGDLAKPRTIDAMAALNRMRKSQFKSANMDQLTATLKKIEKQNYRAYQQIKGQYDFGDYTFFIDYVQADPYASASRVRAVRPWSLTGLQWLRETSDAYQVAARDFIARSFAEFAKQENSVSIALTGQTVMDSTSVLFTDEGIELRFRVNLPAEGRSVLGKKTNNILTFHLPKFIRRATLERELDKEALVHHCQIVEDQEFIRSKLDEYNLLAFVGNGSVLPRVAGNCDLPMKDAVALTAPESLQVTIATPNQGDITGLGIRKGITLIVGGGFHGKSTLLNAIERSIYNHIPGDGRERIVTNLNAMKIRAEDGRCVHSLNLSNYINHLPMQRDTEDFTTQDASGSTSQAAWLQESIEAGVQGILIDEDTSATNFMIRDERMQALVSKGDEPITPLVDRIGQLRNELEVSTVIVMGGSGDYLDVADTVIQMHDYQAVDVTEKAQQVVKQHPTERNNECESELSTFRPRSLNRAALQKILADGKFRVSAKGVDSLRFGKEFTDLSALEQLESSSEINAIGWLWFQLAQLPGWSNNPAKEIQQILEGDWSKNMPNQGDLAKPRTIDAMAALNRMRKSQFKSAN

pLDDT: mean 94.59, std 5.34, range [60.47, 98.88]